Protein AF-0000000068861574 (afdb_homodimer)

Radius of gyration: 29.29 Å; Cα contacts (8 Å, |Δi|>4): 1968; chains: 2; bounding box: 59×88×65 Å

InterPro domains:
  IPR015590 Aldehyde dehydrogenase domain [PF00171] (1-383)
  IPR016160 Aldehyde dehydrogenase, cysteine active site [PS00070] (178-189)
  IPR016161 Aldehyde/histidinol dehydrogenase [SSF53720] (1-385)
  IPR016162 Aldehyde dehydrogenase, N-terminal [G3DSA:3.40.605.10] (2-382)
  IPR016163 Aldehyde dehydrogenase, C-terminal [G3DSA:3.40.309.10] (154-353)
  IPR029510 Aldehyde dehydrogenase, glutamic acid active site [PS00687] (150-157)

Sequence (802 aa):
MGKILSEATEEVEGAADKDEFVRHVRAANECQLIGGSSILVRDAHGVVAVCAPWNFPVDEILLLAIPALAAGNAVVVKPSEVAPLSGQAAVEALQAGLPSGLVGLVQGDGAVGQRLVESPLVDMVAMTGSSATGKRIMSACAGGLKRLVLELGGKDPFIVFEDADLDLAAKDAVAFSLMNCGQVCCAVERVYVAEAVQAAFEERVVALARGYVAGNGLDSGSKIGPMVSASQRKVVSSHVESAIAEGATCLLGGPAEAERLAGALPHGHFYPATVLSGVPQGARITAEETFGPVVAITPFDGEEATAVALANDSEYGLSACVYTGSAAKGARVAARIKTGQVGINNWPLINAAAQCPWAGQKGSGFGYHSGEDGWRQFSSPKSLVYATAEEAEAVFRELVKMGKILSEATEEVEGAADKDEFVRHVRAANECQLIGGSSILVRDAHGVVAVCAPWNFPVDEILLLAIPALAAGNAVVVKPSEVAPLSGQAAVEALQAGLPSGLVGLVQGDGAVGQRLVESPLVDMVAMTGSSATGKRIMSACAGGLKRLVLELGGKDPFIVFEDADLDLAAKDAVAFSLMNCGQVCCAVERVYVAEAVQAAFEERVVALARGYVAGNGLDSGSKIGPMVSASQRKVVSSHVESAIAEGATCLLGGPAEAERLAGALPHGHFYPATVLSGVPQGARITAEETFGPVVAITPFDGEEATAVALANDSEYGLSACVYTGSAAKGARVAARIKTGQVGINNWPLINAAAQCPWAGQKGSGFGYHSGEDGWRQFSSPKSLVYATAEEAEAVFRELVK

Foldseek 3Di:
DWAFPVVLVVLVVVLVPCVVVLVLLLVLQDWDDDPLFKIKHWFFQEEEEEEEEQLSLQNRRCLPQSLLVSSPYAYEYEYAQLRQVNNVVNQVVVCVVDDPPRYHYDYDHPVVVLCVLLDPNHQAYEYEEALVVVVVSVVSNVVVVHHYWYFHAALAEEEAFPAFPLLLSLLQLQCQCCRSQNQDRRGHQEYEYAPVCQVVNVVNNQVNQVQQAEDRSHDPSHNYTFDSDPVLLVLLLVLQVQQVVVPKDKPDFHDVNLVVCCVVPVVGRHGGQTEIHQRDPPRPSNEDRSSGRYRYYHYDNNDLVVSQVSRQPYQKAFEYEYGHPDPVSQVVSQVSHRHQYYYYSDGCVVPPDQQRWRDMDRSRIDQTTHHSRNSSSSIGMDMDGHPGSVVVVVVSVVSSD/DWAFPVVLVVLVVVLVPCVVVLVLLLVLQDWDDDPLFKIKHWFFQEEEEEEEEQLSLQNRRCLPLSLLVSSPYAYEYEYAQLRQVNNVVNQVVVCVVDDPPRYHYDYDHPVVVLCVLLDPNHQAYEYEEALVVVVVSVVSNVVVVHHYWYFHAALAEEEAFPAFPLLLSLLQLQCQCCRSQNQDRRGHQEYEYAPVCQVVNLVNNQVNQVQQAEDRSHDPSHNYTFDSDPVLLVLLLVQQVQQVVVPKDKPDFHDVNLVVCCVVPVVGRHGGQTEIHQRDPPRPSNEDRSSGRYRYYHYDNNDLVVSQVSRQPYQKAFEYEYGHPDPVSQVVSQVSHRHQYYYYSDGCVVPPDQQRWRDMDRSRIDQTTHHSRNSSSSIGMDMDGHPGSVVVVVVSVVSSD

Structure (mmCIF, N/CA/C/O backbone):
data_AF-0000000068861574-model_v1
#
loop_
_entity.id
_entity.type
_entity.pdbx_description
1 polymer 'Aldehyde dehydrogenase domain-containing protein'
#
loop_
_atom_site.group_PDB
_atom_site.id
_atom_site.type_symbol
_atom_site.label_atom_id
_atom_site.label_alt_id
_atom_site.label_comp_id
_atom_site.label_asym_id
_atom_site.label_entity_id
_atom_site.label_seq_id
_atom_site.pdbx_PDB_ins_code
_atom_site.Cartn_x
_atom_site.Cartn_y
_atom_site.Cartn_z
_atom_site.occupancy
_atom_site.B_iso_or_equiv
_atom_site.auth_seq_id
_atom_site.auth_comp_id
_atom_site.auth_asym_id
_atom_site.auth_atom_id
_atom_site.pdbx_PDB_model_num
ATOM 1 N N . MET A 1 1 ? 18.031 -26.062 -4.43 1 78.56 1 MET A N 1
ATOM 2 C CA . MET A 1 1 ? 16.625 -26.406 -4.27 1 78.56 1 MET A CA 1
ATOM 3 C C . MET A 1 1 ? 16.234 -27.562 -5.195 1 78.56 1 MET A C 1
ATOM 5 O O . MET A 1 1 ? 15.133 -28.094 -5.094 1 78.56 1 MET A O 1
ATOM 9 N N . GLY A 1 2 ? 17.156 -28.016 -6.066 1 85.12 2 GLY A N 1
ATOM 10 C CA . GLY A 1 2 ? 16.906 -29.234 -6.828 1 85.12 2 GLY A CA 1
ATOM 11 C C . GLY A 1 2 ? 16.312 -28.969 -8.195 1 85.12 2 GLY A C 1
ATOM 12 O O . GLY A 1 2 ? 15.828 -29.891 -8.852 1 85.12 2 GLY A O 1
ATOM 13 N N . LYS A 1 3 ? 16.375 -27.719 -8.672 1 92.31 3 LYS A N 1
ATOM 14 C CA . LYS A 1 3 ? 15.906 -27.406 -10.023 1 92.31 3 LYS A CA 1
ATOM 15 C C . LYS A 1 3 ? 16.734 -28.141 -11.07 1 92.31 3 LYS A C 1
ATOM 17 O O . LYS A 1 3 ? 17.953 -28.266 -10.93 1 92.31 3 LYS A O 1
ATOM 22 N N . ILE A 1 4 ? 16.078 -28.609 -12.078 1 94.88 4 ILE A N 1
ATOM 23 C CA . ILE A 1 4 ? 16.859 -29.203 -13.164 1 94.88 4 ILE A CA 1
ATOM 24 C C . ILE A 1 4 ? 17.688 -28.141 -13.859 1 94.88 4 ILE A C 1
ATOM 26 O O . ILE A 1 4 ? 17.344 -26.953 -13.82 1 94.88 4 ILE A O 1
ATOM 30 N N . LEU A 1 5 ? 18.688 -28.531 -14.516 1 95.31 5 LEU A N 1
ATOM 31 C CA . LEU A 1 5 ? 19.688 -27.625 -15.055 1 95.31 5 LEU A CA 1
ATOM 32 C C . LEU A 1 5 ? 19.062 -26.641 -16.031 1 95.31 5 LEU A C 1
ATOM 34 O O . LEU A 1 5 ? 19.375 -25.438 -16.016 1 95.31 5 LEU A O 1
ATOM 38 N N . SER A 1 6 ? 18.203 -27.109 -16.875 1 94.75 6 SER A N 1
ATOM 39 C CA . SER A 1 6 ? 17.594 -26.25 -17.891 1 94.75 6 SER A CA 1
ATOM 40 C C . SER A 1 6 ? 16.781 -25.141 -17.234 1 94.75 6 SER A C 1
ATOM 42 O O . SER A 1 6 ? 16.875 -23.969 -17.641 1 94.75 6 SER A O 1
ATOM 44 N N . GLU A 1 7 ? 16.031 -25.438 -16.25 1 95.5 7 GLU A N 1
ATOM 45 C CA . GLU A 1 7 ? 15.203 -24.453 -15.562 1 95.5 7 GLU A CA 1
ATOM 46 C C . GLU A 1 7 ? 16.062 -23.5 -14.727 1 95.5 7 GLU A C 1
ATOM 48 O O . GLU A 1 7 ? 15.766 -22.312 -14.633 1 95.5 7 GLU A O 1
ATOM 53 N N . ALA A 1 8 ? 17.109 -24.031 -14.109 1 95.38 8 ALA A N 1
ATOM 54 C CA . ALA A 1 8 ? 18.047 -23.172 -13.367 1 95.38 8 ALA A CA 1
ATOM 55 C C . ALA A 1 8 ? 18.719 -22.172 -14.289 1 95.38 8 ALA A C 1
ATOM 57 O O . ALA A 1 8 ? 18.844 -20.984 -13.945 1 95.38 8 ALA A O 1
ATOM 58 N N . THR A 1 9 ? 19.156 -22.703 -15.438 1 95.38 9 THR A N 1
ATOM 59 C CA . THR A 1 9 ? 19.797 -21.844 -16.422 1 95.38 9 THR A CA 1
ATOM 60 C C . THR A 1 9 ? 18.828 -20.75 -16.891 1 95.38 9 THR A C 1
ATOM 62 O O . THR A 1 9 ? 19.219 -19.578 -16.984 1 95.38 9 THR A O 1
ATOM 65 N N . GLU A 1 10 ? 17.641 -21.125 -17.125 1 93.69 10 GLU A N 1
ATOM 66 C CA . GLU A 1 10 ? 16.625 -20.172 -17.562 1 93.69 10 GLU A CA 1
ATOM 67 C C . GLU A 1 10 ? 16.406 -19.094 -16.516 1 93.69 10 GLU A C 1
ATOM 69 O O . GLU A 1 10 ? 16.297 -17.906 -16.844 1 93.69 10 GLU A O 1
ATOM 74 N N . GLU A 1 11 ? 16.297 -19.438 -15.281 1 94.25 11 GLU A N 1
ATOM 75 C CA . GLU A 1 11 ? 16.109 -18.453 -14.211 1 94.25 11 GLU A CA 1
ATOM 76 C C . GLU A 1 11 ? 17.25 -17.453 -14.156 1 94.25 11 GLU A C 1
ATOM 78 O O . GLU A 1 11 ? 17.031 -16.25 -14.086 1 94.25 11 GLU A O 1
ATOM 83 N N . VAL A 1 12 ? 18.484 -17.984 -14.203 1 95.31 12 VAL A N 1
ATOM 84 C CA . VAL A 1 12 ? 19.656 -17.125 -14.07 1 95.31 12 VAL A CA 1
ATOM 85 C C . VAL A 1 12 ? 19.766 -16.203 -15.289 1 95.31 12 VAL A C 1
ATOM 87 O O . VAL A 1 12 ? 20.047 -15.016 -15.148 1 95.31 12 VAL A O 1
ATOM 90 N N . GLU A 1 13 ? 19.5 -16.766 -16.453 1 94.25 13 GLU A N 1
ATOM 91 C CA . GLU A 1 13 ? 19.547 -15.953 -17.672 1 94.25 13 GLU A CA 1
ATOM 92 C C . GLU A 1 13 ? 18.469 -14.875 -17.672 1 94.25 13 GLU A C 1
ATOM 94 O O . GLU A 1 13 ? 18.719 -13.727 -18.031 1 94.25 13 GLU A O 1
ATOM 99 N N . GLY A 1 14 ? 17.281 -15.305 -17.25 1 90.88 14 GLY A N 1
ATOM 100 C CA . GLY A 1 14 ? 16.203 -14.344 -17.125 1 90.88 14 GLY A CA 1
ATOM 101 C C . GLY A 1 14 ? 16.5 -13.258 -16.094 1 90.88 14 GLY A C 1
ATOM 102 O O . GLY A 1 14 ? 16.172 -12.094 -16.312 1 90.88 14 GLY A O 1
ATOM 103 N N . ALA A 1 15 ? 17.109 -13.648 -15.07 1 90.94 15 ALA A N 1
ATOM 104 C CA . ALA A 1 15 ? 17.484 -12.719 -14 1 90.94 15 ALA A CA 1
ATOM 105 C C . ALA A 1 15 ? 18.562 -11.75 -14.453 1 90.94 15 ALA A C 1
ATOM 107 O O . ALA A 1 15 ? 18.609 -10.602 -14.016 1 90.94 15 ALA A O 1
ATOM 108 N N . ALA A 1 16 ? 19.406 -12.195 -15.32 1 91.88 16 ALA A N 1
ATOM 109 C CA . ALA A 1 16 ? 20.516 -11.391 -15.812 1 91.88 16 ALA A CA 1
ATOM 110 C C . ALA A 1 16 ? 20.031 -10.367 -16.844 1 91.88 16 ALA A C 1
ATOM 112 O O . ALA A 1 16 ? 20.594 -9.273 -16.953 1 91.88 16 ALA A O 1
ATOM 113 N N . ASP A 1 17 ? 19.031 -10.703 -17.547 1 90.75 17 ASP A N 1
ATOM 114 C CA . ASP A 1 17 ? 18.484 -9.82 -18.562 1 90.75 17 ASP A CA 1
ATOM 115 C C . ASP A 1 17 ? 17.297 -9.023 -18.031 1 90.75 17 ASP A C 1
ATOM 117 O O . ASP A 1 17 ? 16.156 -9.297 -18.375 1 90.75 17 ASP A O 1
ATOM 121 N N . LYS A 1 18 ? 17.609 -8.055 -17.234 1 90.94 18 LYS A N 1
ATOM 122 C CA . LYS A 1 18 ? 16.547 -7.281 -16.609 1 90.94 18 LYS A CA 1
ATOM 123 C C . LYS A 1 18 ? 16.5 -5.859 -17.156 1 90.94 18 LYS A C 1
ATOM 125 O O . LYS A 1 18 ? 15.984 -4.949 -16.5 1 90.94 18 LYS A O 1
ATOM 130 N N . ASP A 1 19 ? 16.922 -5.641 -18.375 1 93.44 19 ASP A N 1
ATOM 131 C CA . ASP A 1 19 ? 17.016 -4.301 -18.938 1 93.44 19 ASP A CA 1
ATOM 132 C C . ASP A 1 19 ? 15.648 -3.65 -19.062 1 93.44 19 ASP A C 1
ATOM 134 O O . ASP A 1 19 ? 15.445 -2.518 -18.625 1 93.44 19 ASP A O 1
ATOM 138 N N . GLU A 1 20 ? 14.797 -4.379 -19.656 1 93.25 20 GLU A N 1
ATOM 139 C CA . GLU A 1 20 ? 13.445 -3.842 -19.812 1 93.25 20 GLU A CA 1
ATOM 140 C C . GLU A 1 20 ? 12.805 -3.539 -18.469 1 93.25 20 GLU A C 1
ATOM 142 O O . GLU A 1 20 ? 12.203 -2.479 -18.281 1 93.25 20 GLU A O 1
ATOM 147 N N . PHE A 1 21 ? 13.047 -4.516 -17.656 1 93.88 21 PHE A N 1
ATOM 148 C CA . PHE A 1 21 ? 12.5 -4.367 -16.312 1 93.88 21 PHE A CA 1
ATOM 149 C C . PHE A 1 21 ? 13.039 -3.105 -15.648 1 93.88 21 PHE A C 1
ATOM 151 O O . PHE A 1 21 ? 12.266 -2.287 -15.141 1 93.88 21 PHE A O 1
ATOM 158 N N . VAL A 1 22 ? 14.273 -2.844 -15.695 1 95.38 22 VAL A N 1
ATOM 159 C CA . VAL A 1 22 ? 14.938 -1.702 -15.078 1 95.38 22 VAL A CA 1
ATOM 160 C C . VAL A 1 22 ? 14.461 -0.408 -15.727 1 95.38 22 VAL A C 1
ATOM 162 O O . VAL A 1 22 ? 14.25 0.598 -15.047 1 95.38 22 VAL A O 1
ATOM 165 N N . ARG A 1 23 ? 14.234 -0.431 -16.984 1 95.94 23 ARG A N 1
ATOM 166 C CA . ARG A 1 23 ? 13.734 0.747 -17.688 1 95.94 23 ARG A CA 1
ATOM 167 C C . ARG A 1 23 ? 12.352 1.134 -17.188 1 95.94 23 ARG A C 1
ATOM 169 O O . ARG A 1 23 ? 12.07 2.314 -16.969 1 95.94 23 ARG A O 1
ATOM 176 N N . HIS A 1 24 ? 11.539 0.133 -17 1 95.81 24 HIS A N 1
ATOM 177 C CA . HIS A 1 24 ? 10.195 0.397 -16.5 1 95.81 24 HIS A CA 1
ATOM 178 C C . HIS A 1 24 ? 10.234 0.905 -15.062 1 95.81 24 HIS A C 1
ATOM 180 O O . HIS A 1 24 ? 9.477 1.813 -14.695 1 95.81 24 HIS A O 1
ATOM 186 N N . VAL A 1 25 ? 11.102 0.319 -14.281 1 96.38 25 VAL A N 1
ATOM 187 C CA . VAL A 1 25 ? 11.242 0.74 -12.891 1 96.38 25 VAL A CA 1
ATOM 188 C C . VAL A 1 25 ? 11.68 2.201 -12.836 1 96.38 25 VAL A C 1
ATOM 190 O O . VAL A 1 25 ? 11.133 2.99 -12.062 1 96.38 25 VAL A O 1
ATOM 193 N N . ARG A 1 26 ? 12.609 2.574 -13.641 1 94.94 26 ARG A N 1
ATOM 194 C CA . ARG A 1 26 ? 13.086 3.953 -13.688 1 94.94 26 ARG A CA 1
ATOM 195 C C . ARG A 1 26 ? 11.969 4.906 -14.102 1 94.94 26 ARG A C 1
ATOM 197 O O . ARG A 1 26 ? 11.773 5.945 -13.477 1 94.94 26 ARG A O 1
ATOM 204 N N . ALA A 1 27 ? 11.258 4.52 -15.094 1 94.19 27 ALA A N 1
ATOM 205 C CA . ALA A 1 27 ? 10.172 5.355 -15.602 1 94.19 27 ALA A CA 1
ATOM 206 C C . ALA A 1 27 ? 9.102 5.578 -14.539 1 94.19 27 ALA A C 1
ATOM 208 O O . ALA A 1 27 ? 8.547 6.676 -14.43 1 94.19 27 ALA A O 1
ATOM 209 N N . ALA A 1 28 ? 8.852 4.59 -13.789 1 93 28 ALA A N 1
ATOM 210 C CA . ALA A 1 28 ? 7.805 4.637 -12.773 1 93 28 ALA A CA 1
ATOM 211 C C . ALA A 1 28 ? 8.172 5.613 -11.656 1 93 28 ALA A C 1
ATOM 213 O O . ALA A 1 28 ? 7.301 6.055 -10.898 1 93 28 ALA A O 1
ATOM 214 N N . ASN A 1 29 ? 9.414 6.008 -11.516 1 93.5 29 ASN A N 1
ATOM 215 C CA . ASN A 1 29 ? 9.859 6.789 -10.367 1 93.5 29 ASN A CA 1
ATOM 216 C C . ASN A 1 29 ? 10.258 8.203 -10.766 1 93.5 29 ASN A C 1
ATOM 218 O O . ASN A 1 29 ? 10.781 8.961 -9.953 1 93.5 29 ASN A O 1
ATOM 222 N N . GLU A 1 30 ? 10 8.539 -11.992 1 93.94 30 GLU A N 1
ATOM 223 C CA . GLU A 1 30 ? 10.328 9.883 -12.461 1 93.94 30 GLU A CA 1
ATOM 224 C C . GLU A 1 30 ? 9.438 10.938 -11.805 1 93.94 30 GLU A C 1
ATOM 226 O O . GLU A 1 30 ? 8.273 10.672 -11.508 1 93.94 30 GLU A O 1
ATOM 231 N N . CYS A 1 31 ? 10.023 12.094 -11.5 1 93.69 31 CYS A N 1
ATOM 232 C CA . CYS A 1 31 ? 9.219 13.188 -10.969 1 93.69 31 CYS A CA 1
ATOM 233 C C . CYS A 1 31 ? 8.219 13.688 -12.008 1 93.69 31 CYS A C 1
ATOM 235 O O . CYS A 1 31 ? 8.414 13.484 -13.203 1 93.69 31 CYS A O 1
ATOM 237 N N . GLN A 1 32 ? 7.191 14.297 -11.516 1 94.25 32 GLN A N 1
ATOM 238 C CA . GLN A 1 32 ? 6.121 14.766 -12.391 1 94.25 32 GLN A CA 1
ATOM 239 C C . GLN A 1 32 ? 5.664 16.172 -11.992 1 94.25 32 GLN A C 1
ATOM 241 O O . GLN A 1 32 ? 5.652 16.516 -10.812 1 94.25 32 GLN A O 1
ATOM 246 N N . LEU A 1 33 ? 5.359 17 -12.977 1 94.94 33 LEU A N 1
ATOM 247 C CA . LEU A 1 33 ? 4.664 18.25 -12.734 1 94.94 33 LEU A CA 1
ATOM 248 C C . LEU A 1 33 ? 3.154 18.047 -12.711 1 94.94 33 LEU A C 1
ATOM 250 O O . LEU A 1 33 ? 2.574 17.547 -13.672 1 94.94 33 LEU A O 1
ATOM 254 N N . ILE A 1 34 ? 2.594 18.406 -11.641 1 92.44 34 ILE A N 1
ATOM 255 C CA . ILE A 1 34 ? 1.172 18.172 -11.43 1 92.44 34 ILE A CA 1
ATOM 256 C C . ILE A 1 34 ? 0.448 19.5 -11.234 1 92.44 34 ILE A C 1
ATOM 258 O O . ILE A 1 34 ? 0.887 20.344 -10.445 1 92.44 34 ILE A O 1
ATOM 262 N N . GLY A 1 35 ? -0.672 19.688 -11.898 1 88.62 35 GLY A N 1
ATOM 263 C CA . GLY A 1 35 ? -1.523 20.844 -11.711 1 88.62 35 GLY A CA 1
ATOM 264 C C . GLY A 1 35 ? -0.812 22.156 -11.992 1 88.62 35 GLY A C 1
ATOM 265 O O . GLY A 1 35 ? -1.303 23.219 -11.617 1 88.62 35 GLY A O 1
ATOM 266 N N . GLY A 1 36 ? 0.31 22.203 -12.344 1 88.81 36 GLY A N 1
ATOM 267 C CA . GLY A 1 36 ? 1.019 23.391 -12.773 1 88.81 36 GLY A CA 1
ATOM 268 C C . GLY A 1 36 ? 1.838 24.031 -11.664 1 88.81 36 GLY A C 1
ATOM 269 O O . GLY A 1 36 ? 2.734 24.828 -11.93 1 88.81 36 GLY A O 1
ATOM 270 N N . SER A 1 37 ? 1.53 23.656 -10.398 1 92.06 37 SER A N 1
ATOM 271 C CA . SER A 1 37 ? 2.246 24.359 -9.336 1 92.06 37 SER A CA 1
ATOM 272 C C . SER A 1 37 ? 2.83 23.391 -8.328 1 92.06 37 SER A C 1
ATOM 274 O O . SER A 1 37 ? 3.314 23.797 -7.27 1 92.06 37 SER A O 1
ATOM 276 N N . SER A 1 38 ? 2.717 22.094 -8.664 1 94.69 38 SER A N 1
ATOM 277 C CA . SER A 1 38 ? 3.232 21.078 -7.754 1 94.69 38 SER A CA 1
ATOM 278 C C . SER A 1 38 ? 4.156 20.094 -8.477 1 94.69 38 SER A C 1
ATOM 280 O O . SER A 1 38 ? 3.908 19.75 -9.633 1 94.69 38 SER A O 1
ATOM 282 N N . ILE A 1 39 ? 5.211 19.812 -7.848 1 95.19 39 ILE A N 1
ATOM 283 C CA . ILE A 1 39 ? 6.113 18.781 -8.359 1 95.19 39 ILE A CA 1
ATOM 284 C C . ILE A 1 39 ? 6.043 17.547 -7.461 1 95.19 39 ILE A C 1
ATOM 286 O O . ILE A 1 39 ? 6.27 17.641 -6.25 1 95.19 39 ILE A O 1
ATOM 290 N N . LEU A 1 40 ? 5.676 16.484 -8.078 1 95.69 40 LEU A N 1
ATOM 291 C CA . LEU A 1 40 ? 5.645 15.211 -7.367 1 95.69 40 LEU A CA 1
ATOM 292 C C . LEU A 1 40 ? 6.996 14.516 -7.449 1 95.69 40 LEU A C 1
ATOM 294 O O . LEU A 1 40 ? 7.48 14.219 -8.547 1 95.69 40 LEU A O 1
ATOM 298 N N . VAL A 1 41 ? 7.609 14.375 -6.391 1 95.25 41 VAL A N 1
ATOM 299 C CA . VAL A 1 41 ? 8.844 13.602 -6.277 1 95.25 41 VAL A CA 1
ATOM 300 C C . VAL A 1 41 ? 8.609 12.391 -5.371 1 95.25 41 VAL A C 1
ATOM 302 O O . VAL A 1 41 ? 7.488 12.164 -4.902 1 95.25 41 VAL A O 1
ATOM 305 N N . ARG A 1 42 ? 9.672 11.578 -5.199 1 95.12 42 ARG A N 1
ATOM 306 C CA . ARG A 1 42 ? 9.523 10.398 -4.355 1 95.12 42 ARG A CA 1
ATOM 307 C C . ARG A 1 42 ? 10.695 10.266 -3.389 1 95.12 42 ARG A C 1
ATOM 309 O O . ARG A 1 42 ? 11.844 10.477 -3.768 1 95.12 42 ARG A O 1
ATOM 316 N N . ASP A 1 43 ? 10.367 9.977 -2.166 1 96.25 43 ASP A N 1
ATOM 317 C CA . ASP A 1 43 ? 11.375 9.75 -1.127 1 96.25 43 ASP A CA 1
ATOM 318 C C . ASP A 1 43 ? 11.539 8.266 -0.834 1 96.25 43 ASP A C 1
ATOM 320 O O . ASP A 1 43 ? 10.555 7.559 -0.598 1 96.25 43 ASP A O 1
ATOM 324 N N . ALA A 1 44 ? 12.82 7.824 -0.815 1 96.81 44 ALA A N 1
ATOM 325 C CA . ALA A 1 44 ? 13.094 6.453 -0.39 1 96.81 44 ALA A CA 1
ATOM 326 C C . ALA A 1 44 ? 12.672 6.234 1.061 1 96.81 44 ALA A C 1
ATOM 328 O O . ALA A 1 44 ? 12.625 7.184 1.848 1 96.81 44 ALA A O 1
ATOM 329 N N . HIS A 1 45 ? 12.359 5.027 1.386 1 96.81 45 HIS A N 1
ATOM 330 C CA . HIS A 1 45 ? 11.969 4.707 2.754 1 96.81 45 HIS A CA 1
ATOM 331 C C . HIS A 1 45 ? 13.18 4.629 3.67 1 96.81 45 HIS A C 1
ATOM 333 O O . HIS A 1 45 ? 13.102 4.988 4.848 1 96.81 45 HIS A O 1
ATOM 339 N N . GLY A 1 46 ? 14.289 4.203 3.219 1 96.88 46 GLY A N 1
ATOM 340 C CA . GLY A 1 46 ? 15.5 4 3.994 1 96.88 46 GLY A CA 1
ATOM 341 C C . GLY A 1 46 ? 16.141 2.639 3.768 1 96.88 46 GLY A C 1
ATOM 342 O O . GLY A 1 46 ? 16.797 2.42 2.756 1 96.88 46 GLY A O 1
ATOM 343 N N . VAL A 1 47 ? 15.891 1.688 4.699 1 98.38 47 VAL A N 1
ATOM 344 C CA . VAL A 1 47 ? 16.406 0.331 4.59 1 98.38 47 VAL A CA 1
ATOM 345 C C . VAL A 1 47 ? 15.258 -0.646 4.348 1 98.38 47 VAL A C 1
ATOM 347 O O . VAL A 1 47 ? 14.289 -0.676 5.109 1 98.38 47 VAL A O 1
ATOM 350 N N . VAL A 1 48 ? 15.375 -1.404 3.271 1 98.75 48 VAL A N 1
ATOM 351 C CA . VAL A 1 48 ? 14.383 -2.41 2.926 1 98.75 48 VAL A CA 1
ATOM 352 C C . VAL A 1 48 ? 14.93 -3.807 3.207 1 98.75 48 VAL A C 1
ATOM 354 O O . VAL A 1 48 ? 15.992 -4.176 2.699 1 98.75 48 VAL A O 1
ATOM 357 N N . ALA A 1 49 ? 14.25 -4.551 4.047 1 98.81 49 ALA A N 1
ATOM 358 C CA . ALA A 1 49 ? 14.562 -5.969 4.223 1 98.81 49 ALA A CA 1
ATOM 359 C C . ALA A 1 49 ? 13.875 -6.816 3.158 1 98.81 49 ALA A C 1
ATOM 361 O O . ALA A 1 49 ? 12.648 -6.766 3.012 1 98.81 49 ALA A O 1
ATOM 362 N N . VAL A 1 50 ? 14.648 -7.559 2.441 1 98.69 50 VAL A N 1
ATOM 363 C CA . VAL A 1 50 ? 14.133 -8.461 1.415 1 98.69 50 VAL A CA 1
ATOM 364 C C . VAL A 1 50 ? 14.273 -9.906 1.882 1 98.69 50 VAL A C 1
ATOM 366 O O . VAL A 1 50 ? 15.391 -10.406 2.047 1 98.69 50 VAL A O 1
ATOM 369 N N . CYS A 1 51 ? 13.188 -10.562 2.141 1 98.31 51 CYS A N 1
ATOM 370 C CA . CYS A 1 51 ? 13.156 -11.984 2.479 1 98.31 51 CYS A CA 1
ATOM 371 C C . CYS A 1 51 ? 12.695 -12.82 1.29 1 98.31 51 CYS A C 1
ATOM 373 O O . CYS A 1 51 ? 11.539 -12.734 0.875 1 98.31 51 CYS A O 1
ATOM 375 N N . ALA A 1 52 ? 13.555 -13.617 0.82 1 97.31 52 ALA A N 1
ATOM 376 C CA . ALA A 1 52 ? 13.312 -14.289 -0.454 1 97.31 52 ALA A CA 1
ATOM 377 C C . ALA A 1 52 ? 13.031 -15.773 -0.249 1 97.31 52 ALA A C 1
ATOM 379 O O . ALA A 1 52 ? 13.609 -16.406 0.646 1 97.31 52 ALA A O 1
ATOM 380 N N . PRO A 1 53 ? 12.242 -16.344 -1.105 1 96.75 53 PRO A N 1
ATOM 381 C CA . PRO A 1 53 ? 11.914 -17.766 -1.03 1 96.75 53 PRO A CA 1
ATOM 382 C C . PRO A 1 53 ? 12.984 -18.656 -1.669 1 96.75 53 PRO A C 1
ATOM 384 O O . PRO A 1 53 ? 13.961 -18.141 -2.227 1 96.75 53 PRO A O 1
ATOM 387 N N . TRP A 1 54 ? 12.789 -19.953 -1.575 1 96.75 54 TRP A N 1
ATOM 388 C CA . TRP A 1 54 ? 13.805 -20.891 -2.039 1 96.75 54 TRP A CA 1
ATOM 389 C C . TRP A 1 54 ? 13.523 -21.344 -3.467 1 96.75 54 TRP A C 1
ATOM 391 O O . TRP A 1 54 ? 14.398 -21.875 -4.145 1 96.75 54 TRP A O 1
ATOM 401 N N . ASN A 1 55 ? 12.352 -21.156 -3.955 1 96.56 55 ASN A N 1
ATOM 402 C CA . ASN A 1 55 ? 11.992 -21.828 -5.195 1 96.56 55 ASN A CA 1
ATOM 403 C C . ASN A 1 55 ? 12.477 -21.062 -6.418 1 96.56 55 ASN A C 1
ATOM 405 O O . ASN A 1 55 ? 12.656 -21.641 -7.492 1 96.56 55 ASN A O 1
ATOM 409 N N . PHE A 1 56 ? 12.609 -19.828 -6.359 1 96.69 56 PHE A N 1
ATOM 410 C CA . PHE A 1 56 ? 13.32 -18.984 -7.312 1 96.69 56 PHE A CA 1
ATOM 411 C C . PHE A 1 56 ? 14.297 -18.062 -6.59 1 96.69 56 PHE A C 1
ATOM 413 O O . PHE A 1 56 ? 14.094 -16.844 -6.535 1 96.69 56 PHE A O 1
ATOM 420 N N . PRO A 1 57 ? 15.359 -18.641 -6.145 1 96.38 57 PRO A N 1
ATOM 421 C CA . PRO A 1 57 ? 16.203 -17.969 -5.156 1 96.38 57 PRO A CA 1
ATOM 422 C C . PRO A 1 57 ? 16.969 -16.781 -5.742 1 96.38 57 PRO A C 1
ATOM 424 O O . PRO A 1 57 ? 17.516 -15.969 -4.996 1 96.38 57 PRO A O 1
ATOM 427 N N . VAL A 1 58 ? 17.078 -16.672 -7.082 1 96.81 58 VAL A N 1
ATOM 428 C CA . VAL A 1 58 ? 17.781 -15.555 -7.707 1 96.81 58 VAL A CA 1
ATOM 429 C C . VAL A 1 58 ? 16.766 -14.5 -8.172 1 96.81 58 VAL A C 1
ATOM 431 O O . VAL A 1 58 ? 16.812 -13.352 -7.73 1 96.81 58 VAL A O 1
ATOM 434 N N . ASP A 1 59 ? 15.812 -14.938 -8.875 1 95.31 59 ASP A N 1
ATOM 435 C CA . ASP A 1 59 ? 14.867 -14.031 -9.508 1 95.31 59 ASP A CA 1
ATOM 436 C C . ASP A 1 59 ? 14.039 -13.281 -8.469 1 95.31 59 ASP A C 1
ATOM 438 O O . ASP A 1 59 ? 13.82 -12.078 -8.594 1 95.31 59 ASP A O 1
ATOM 442 N N . GLU A 1 60 ? 13.594 -13.984 -7.48 1 95.94 60 GLU A N 1
ATOM 443 C CA . GLU A 1 60 ? 12.711 -13.391 -6.48 1 95.94 60 GLU A CA 1
ATOM 444 C C . GLU A 1 60 ? 13.438 -12.32 -5.668 1 95.94 60 GLU A C 1
ATOM 446 O O . GLU A 1 60 ? 12.82 -11.359 -5.207 1 95.94 60 GLU A O 1
ATOM 451 N N . ILE A 1 61 ? 14.742 -12.5 -5.48 1 97.62 61 ILE A N 1
ATOM 452 C CA . ILE A 1 61 ? 15.531 -11.469 -4.812 1 97.62 61 ILE A CA 1
ATOM 453 C C . ILE A 1 61 ? 15.562 -10.203 -5.668 1 97.62 61 ILE A C 1
ATOM 455 O O . ILE A 1 61 ? 15.297 -9.109 -5.176 1 97.62 61 ILE A O 1
ATOM 459 N N . LEU A 1 62 ? 15.812 -10.336 -6.945 1 96.81 62 LEU A N 1
ATOM 460 C CA . LEU A 1 6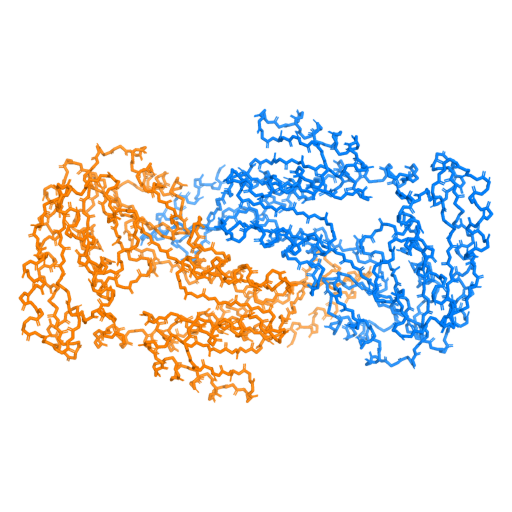2 ? 16 -9.203 -7.84 1 96.81 62 LEU A CA 1
ATOM 461 C C . LEU A 1 62 ? 14.68 -8.461 -8.062 1 96.81 62 LEU A C 1
ATOM 463 O O . LEU A 1 62 ? 14.672 -7.238 -8.195 1 96.81 62 LEU A O 1
ATOM 467 N N . LEU A 1 63 ? 13.602 -9.195 -8.086 1 95.44 63 LEU A N 1
ATOM 468 C CA . LEU A 1 63 ? 12.289 -8.609 -8.305 1 95.44 63 LEU A CA 1
ATOM 469 C C . LEU A 1 63 ? 11.938 -7.617 -7.199 1 95.44 63 LEU A C 1
ATOM 471 O O . LEU A 1 63 ? 11.203 -6.656 -7.43 1 95.44 63 LEU A O 1
ATOM 475 N N . LEU A 1 64 ? 12.469 -7.828 -6.043 1 97.38 64 LEU A N 1
ATOM 476 C CA . LEU A 1 64 ? 12.195 -6.953 -4.91 1 97.38 64 LEU A CA 1
ATOM 477 C C . LEU A 1 64 ? 13.336 -5.965 -4.699 1 97.38 64 LEU A C 1
ATOM 479 O O . LEU A 1 64 ? 13.094 -4.781 -4.438 1 97.38 64 LEU A O 1
ATOM 483 N N . ALA A 1 65 ? 14.562 -6.387 -4.895 1 98.06 65 ALA A N 1
ATOM 484 C CA . ALA A 1 65 ? 15.727 -5.574 -4.566 1 98.06 65 ALA A CA 1
ATOM 485 C C . ALA A 1 65 ? 15.922 -4.457 -5.594 1 98.06 65 ALA A C 1
ATOM 487 O O . ALA A 1 65 ? 16.297 -3.34 -5.238 1 98.06 65 ALA A O 1
ATOM 488 N N . ILE A 1 66 ? 15.695 -4.711 -6.863 1 97.38 66 ILE A N 1
ATOM 489 C CA . ILE A 1 66 ? 15.977 -3.744 -7.918 1 97.38 66 ILE A CA 1
ATOM 490 C C . ILE A 1 66 ? 15.07 -2.527 -7.758 1 97.38 66 ILE A C 1
ATOM 492 O O . ILE A 1 66 ? 15.547 -1.391 -7.711 1 97.38 66 ILE A O 1
ATOM 496 N N . PRO A 1 67 ? 13.742 -2.732 -7.625 1 97.69 67 PRO A N 1
ATOM 497 C CA . PRO A 1 67 ? 12.922 -1.538 -7.426 1 97.69 67 PRO A CA 1
ATOM 498 C C . PRO A 1 67 ? 13.242 -0.811 -6.121 1 97.69 67 PRO A C 1
ATOM 500 O O . PRO A 1 67 ? 13.172 0.419 -6.062 1 97.69 67 PRO A O 1
ATOM 503 N N . ALA A 1 68 ? 13.555 -1.537 -5.062 1 98.31 68 ALA A N 1
ATOM 504 C CA . ALA A 1 68 ? 13.938 -0.913 -3.801 1 98.31 68 ALA A CA 1
ATOM 505 C C . ALA A 1 68 ? 15.172 -0.035 -3.975 1 98.31 68 ALA A C 1
ATOM 507 O O . ALA A 1 68 ? 15.195 1.114 -3.529 1 98.31 68 ALA A O 1
ATOM 508 N N . LEU A 1 69 ? 16.172 -0.548 -4.645 1 97.94 69 LEU A N 1
ATOM 509 C CA . LEU A 1 69 ? 17.406 0.172 -4.887 1 97.94 69 LEU A CA 1
ATOM 510 C C . LEU A 1 69 ? 17.188 1.355 -5.82 1 97.94 69 LEU A C 1
ATOM 512 O O . LEU A 1 69 ? 17.703 2.449 -5.582 1 97.94 69 LEU A O 1
ATOM 516 N N . ALA A 1 70 ? 16.391 1.105 -6.855 1 96.62 70 ALA A N 1
ATOM 517 C CA . ALA A 1 70 ? 16.109 2.16 -7.824 1 96.62 70 ALA A CA 1
ATOM 518 C C . ALA A 1 70 ? 15.398 3.334 -7.156 1 96.62 70 ALA A C 1
ATOM 520 O O . ALA A 1 70 ? 15.539 4.48 -7.59 1 96.62 70 ALA A O 1
ATOM 521 N N . ALA A 1 71 ? 14.672 3.08 -6.121 1 96.69 71 ALA A N 1
ATOM 522 C CA . ALA A 1 71 ? 13.945 4.117 -5.391 1 96.69 71 ALA A CA 1
ATOM 523 C C . ALA A 1 71 ? 14.875 4.883 -4.457 1 96.69 71 ALA A C 1
ATOM 525 O O . ALA A 1 71 ? 14.469 5.875 -3.846 1 96.69 71 ALA A O 1
ATOM 526 N N . GLY A 1 72 ? 16.109 4.406 -4.289 1 96.5 72 GLY A N 1
ATOM 527 C CA . GLY A 1 72 ? 17.094 5.102 -3.477 1 96.5 72 GLY A CA 1
ATOM 528 C C . GLY A 1 72 ? 17.297 4.469 -2.113 1 96.5 72 GLY A C 1
ATOM 529 O O . GLY A 1 72 ? 17.938 5.051 -1.242 1 96.5 72 GLY A O 1
ATOM 530 N N . ASN A 1 73 ? 16.719 3.291 -1.891 1 98.25 73 ASN A N 1
ATOM 531 C CA . ASN A 1 73 ? 16.859 2.596 -0.616 1 98.25 73 ASN A CA 1
ATOM 532 C C . ASN A 1 73 ? 18.141 1.768 -0.576 1 98.25 73 ASN A C 1
ATOM 534 O O . ASN A 1 73 ? 18.703 1.438 -1.621 1 98.25 73 ASN A O 1
ATOM 538 N N . ALA A 1 74 ? 18.578 1.446 0.622 1 98.56 74 ALA A N 1
ATOM 539 C CA . ALA A 1 74 ? 19.484 0.312 0.833 1 98.56 74 ALA A CA 1
ATOM 540 C C . ALA A 1 74 ? 18.688 -0.97 1.084 1 98.56 74 ALA A C 1
ATOM 542 O O . ALA A 1 74 ? 17.531 -0.923 1.51 1 98.56 74 ALA A O 1
ATOM 543 N N . VAL A 1 75 ? 19.328 -2.059 0.772 1 98.75 75 VAL A N 1
ATOM 544 C CA . VAL A 1 75 ? 18.609 -3.322 0.905 1 98.75 75 VAL A CA 1
ATOM 545 C C . VAL A 1 75 ? 19.438 -4.297 1.741 1 98.75 75 VAL A C 1
ATOM 547 O O . VAL A 1 75 ? 20.656 -4.359 1.606 1 98.75 75 VAL A O 1
ATOM 550 N N . VAL A 1 76 ? 18.797 -5.035 2.621 1 98.81 76 VAL A N 1
ATOM 551 C CA . VAL A 1 76 ? 19.344 -6.203 3.299 1 98.81 76 VAL A CA 1
ATOM 552 C C . VAL A 1 76 ? 18.578 -7.453 2.887 1 98.81 76 VAL A C 1
ATOM 554 O O . VAL A 1 76 ? 17.359 -7.543 3.113 1 98.81 76 VAL A O 1
ATOM 557 N N . VAL A 1 77 ? 19.297 -8.375 2.314 1 98.75 77 VAL A N 1
ATOM 558 C CA . VAL A 1 77 ? 18.641 -9.555 1.76 1 98.75 77 VAL A CA 1
ATOM 559 C C . VAL A 1 77 ? 18.875 -10.75 2.686 1 98.75 77 VAL A C 1
ATOM 561 O O . VAL A 1 77 ? 20 -11.016 3.107 1 98.75 77 VAL A O 1
ATOM 564 N N . LYS A 1 78 ? 17.859 -11.367 3.057 1 98.69 78 LYS A N 1
ATOM 565 C CA . LYS A 1 78 ? 17.906 -12.672 3.713 1 98.69 78 LYS A CA 1
ATOM 566 C C . LYS A 1 78 ? 17.344 -13.766 2.809 1 98.69 78 LYS A C 1
ATOM 568 O O . LYS A 1 78 ? 16.141 -14.008 2.795 1 98.69 78 LYS A O 1
ATOM 573 N N . PRO A 1 79 ? 18.172 -14.516 2.16 1 97.94 79 PRO A N 1
ATOM 574 C CA . PRO A 1 79 ? 17.688 -15.656 1.367 1 97.94 79 PRO A CA 1
ATOM 575 C C . PRO A 1 79 ? 17.141 -16.781 2.23 1 97.94 79 PRO A C 1
ATOM 577 O O . PRO A 1 79 ? 17.344 -16.797 3.447 1 97.94 79 PRO A O 1
ATOM 580 N N . SER A 1 80 ? 16.375 -17.594 1.591 1 96.88 80 SER A N 1
ATOM 581 C CA . SER A 1 80 ? 15.914 -18.781 2.307 1 96.88 80 SER A CA 1
ATOM 582 C C . SER A 1 80 ? 17.094 -19.641 2.785 1 96.88 80 SER A C 1
ATOM 584 O O . SER A 1 80 ? 18.062 -19.812 2.061 1 96.88 80 SER A O 1
ATOM 586 N N . GLU A 1 81 ? 16.953 -20.188 3.965 1 95.94 81 GLU A N 1
ATOM 587 C CA . GLU A 1 81 ? 18.016 -21 4.57 1 95.94 81 GLU A CA 1
ATOM 588 C C . GLU A 1 81 ? 18.172 -22.328 3.852 1 95.94 81 GLU A C 1
ATOM 590 O O . GLU A 1 81 ? 19.188 -23.016 4.023 1 95.94 81 GLU A O 1
ATOM 595 N N . VAL A 1 82 ? 17.219 -22.688 3.002 1 94.06 82 VAL A N 1
ATOM 596 C CA . VAL A 1 82 ? 17.312 -23.984 2.334 1 94.06 82 VAL A CA 1
ATOM 597 C C . VAL A 1 82 ? 17.875 -23.797 0.928 1 94.06 82 VAL A C 1
ATOM 599 O O . VAL A 1 82 ? 18.125 -24.781 0.22 1 94.06 82 VAL A O 1
ATOM 602 N N . ALA A 1 83 ? 18.078 -22.594 0.488 1 94.25 83 ALA A N 1
ATOM 603 C CA . ALA A 1 83 ? 18.812 -22.266 -0.732 1 94.25 83 ALA A CA 1
ATOM 604 C C . ALA A 1 83 ? 19.734 -21.078 -0.516 1 94.25 83 ALA A C 1
ATOM 606 O O . ALA A 1 83 ? 19.672 -20.094 -1.252 1 94.25 83 ALA A O 1
ATOM 607 N N . PRO A 1 84 ? 20.625 -21.172 0.349 1 95.81 84 PRO A N 1
ATOM 608 C CA . PRO A 1 84 ? 21.406 -20 0.788 1 95.81 84 PRO A CA 1
ATOM 609 C C . PRO A 1 84 ? 22.453 -19.578 -0.234 1 95.81 84 PRO A C 1
ATOM 611 O O . PRO A 1 84 ? 22.703 -18.391 -0.398 1 95.81 84 PRO A O 1
ATOM 614 N N . LEU A 1 85 ? 23.016 -20.531 -0.997 1 96.31 85 LEU A N 1
ATOM 615 C CA . LEU A 1 85 ? 24.188 -20.219 -1.826 1 96.31 85 LEU A CA 1
ATOM 616 C C . LEU A 1 85 ? 23.75 -19.516 -3.107 1 96.31 85 LEU A C 1
ATOM 618 O O . LEU A 1 85 ? 24.453 -18.594 -3.572 1 96.31 85 LEU A O 1
ATOM 622 N N . SER A 1 86 ? 22.672 -19.938 -3.701 1 95.75 86 SER A N 1
ATOM 623 C CA . SER A 1 86 ? 22.172 -19.25 -4.879 1 95.75 86 SER A CA 1
ATOM 624 C C . SER A 1 86 ? 21.797 -17.797 -4.547 1 95.75 86 SER A C 1
ATOM 626 O O . SER A 1 86 ? 22.094 -16.891 -5.312 1 95.75 86 SER A O 1
ATOM 628 N N . GLY A 1 87 ? 21.109 -17.625 -3.414 1 96.5 87 GLY A N 1
ATOM 629 C CA . GLY A 1 87 ? 20.797 -16.281 -2.971 1 96.5 87 GLY A CA 1
ATOM 630 C C . GLY A 1 87 ? 22.016 -15.43 -2.723 1 96.5 87 GLY A C 1
ATOM 631 O O . GLY A 1 87 ? 22.047 -14.258 -3.107 1 96.5 87 GLY A O 1
ATOM 632 N N . GLN A 1 88 ? 22.984 -16.016 -2.105 1 97.94 88 GLN A N 1
ATOM 633 C CA . GLN A 1 88 ? 24.234 -15.305 -1.863 1 97.94 88 GLN A CA 1
ATOM 634 C C . GLN A 1 88 ? 24.875 -14.844 -3.172 1 97.94 88 GLN A C 1
ATOM 636 O O . GLN A 1 88 ? 25.375 -13.719 -3.264 1 97.94 88 GLN A O 1
ATOM 641 N N . ALA A 1 89 ? 24.891 -15.727 -4.152 1 97.5 89 ALA A N 1
ATOM 642 C CA . ALA A 1 89 ? 25.469 -15.375 -5.449 1 97.5 89 ALA A CA 1
ATOM 643 C C . ALA A 1 89 ? 24.75 -14.188 -6.066 1 97.5 89 ALA A C 1
ATOM 645 O O . ALA A 1 89 ? 25.375 -13.305 -6.652 1 97.5 89 ALA A O 1
ATOM 646 N N . ALA A 1 90 ? 23.453 -14.18 -5.965 1 97.19 90 ALA A N 1
ATOM 647 C CA . ALA A 1 90 ? 22.656 -13.07 -6.48 1 97.19 90 ALA A CA 1
ATOM 648 C C . ALA A 1 90 ? 23.031 -11.766 -5.781 1 97.19 90 ALA A C 1
ATOM 650 O O . ALA A 1 90 ? 23.219 -10.734 -6.434 1 97.19 90 ALA A O 1
ATOM 651 N N . VAL A 1 91 ? 23.156 -11.805 -4.48 1 98.19 91 VAL A N 1
ATOM 652 C CA . VAL A 1 91 ? 23.484 -10.625 -3.682 1 98.19 91 VAL A CA 1
ATOM 653 C C . VAL A 1 91 ? 24.891 -10.141 -4.027 1 98.19 91 VAL A C 1
ATOM 655 O O . VAL A 1 91 ? 25.109 -8.938 -4.195 1 98.19 91 VAL A O 1
ATOM 658 N N . GLU A 1 92 ? 25.781 -11.062 -4.145 1 98 92 GLU A N 1
ATOM 659 C CA . GLU A 1 92 ? 27.156 -10.719 -4.492 1 98 92 GLU A CA 1
ATOM 660 C C . GLU A 1 92 ? 27.234 -10.055 -5.867 1 98 92 GLU A C 1
ATOM 662 O O . GLU A 1 92 ? 28.016 -9.133 -6.078 1 98 92 GLU A O 1
ATOM 667 N N . ALA A 1 93 ? 26.453 -10.555 -6.758 1 97 93 ALA A N 1
ATOM 668 C CA . ALA A 1 93 ? 26.391 -9.93 -8.078 1 97 93 ALA A CA 1
ATOM 669 C C . ALA A 1 93 ? 25.906 -8.484 -7.98 1 97 93 ALA A C 1
ATOM 671 O O . ALA A 1 93 ? 26.438 -7.598 -8.641 1 97 93 ALA A O 1
ATOM 672 N N . LEU A 1 94 ? 24.906 -8.234 -7.172 1 96.81 94 LEU A N 1
ATOM 673 C CA . LEU A 1 94 ? 24.422 -6.875 -6.953 1 96.81 94 LEU A CA 1
ATOM 674 C C . LEU A 1 94 ? 25.5 -6.004 -6.324 1 96.81 94 LEU A C 1
ATOM 676 O O . LEU A 1 94 ? 25.719 -4.871 -6.754 1 96.81 94 LEU A O 1
ATOM 680 N N . GLN A 1 95 ? 26.156 -6.547 -5.336 1 98 95 GLN A N 1
ATOM 681 C CA . GLN A 1 95 ? 27.203 -5.816 -4.625 1 98 95 GLN A CA 1
ATOM 682 C C . GLN A 1 95 ? 28.328 -5.41 -5.57 1 98 95 GLN A C 1
ATOM 684 O O . GLN A 1 95 ? 28.891 -4.324 -5.434 1 98 95 GLN A O 1
ATOM 689 N N . ALA A 1 96 ? 28.609 -6.246 -6.477 1 97 96 ALA A N 1
ATOM 690 C CA . ALA A 1 96 ? 29.703 -6.008 -7.406 1 97 96 ALA A CA 1
ATOM 691 C C . ALA A 1 96 ? 29.391 -4.84 -8.336 1 97 96 ALA A C 1
ATOM 693 O O . ALA A 1 96 ? 30.312 -4.156 -8.805 1 97 96 ALA A O 1
ATOM 694 N N . GLY A 1 97 ? 28.125 -4.629 -8.57 1 95.38 97 GLY A N 1
ATOM 695 C CA . GLY A 1 97 ? 27.75 -3.605 -9.531 1 95.38 97 GLY A CA 1
ATOM 696 C C . GLY A 1 97 ? 27.297 -2.309 -8.875 1 95.38 97 GLY A C 1
ATOM 697 O O . GLY A 1 97 ? 27.016 -1.329 -9.562 1 95.38 97 GLY A O 1
ATOM 698 N N . LEU A 1 98 ? 27.266 -2.275 -7.547 1 97.12 98 LEU A N 1
ATOM 699 C CA . LEU A 1 98 ? 26.719 -1.124 -6.84 1 97.12 98 LEU A CA 1
ATOM 700 C C . LEU A 1 98 ? 27.703 -0.6 -5.805 1 97.12 98 LEU A C 1
ATOM 702 O O . LEU A 1 98 ? 28.641 -1.308 -5.414 1 97.12 98 LEU A O 1
ATOM 706 N N . PRO A 1 99 ? 27.547 0.686 -5.34 1 96.5 99 PRO A N 1
ATOM 707 C CA . PRO A 1 99 ? 28.406 1.202 -4.277 1 96.5 99 PRO A CA 1
ATOM 708 C C . PRO A 1 99 ? 28.359 0.357 -3.008 1 96.5 99 PRO A C 1
ATOM 710 O O . PRO A 1 99 ? 27.312 -0.232 -2.697 1 96.5 99 PRO A O 1
ATOM 713 N N . SER A 1 100 ? 29.438 0.334 -2.311 1 96.06 100 SER A N 1
ATOM 714 C CA . SER A 1 100 ? 29.547 -0.45 -1.085 1 96.06 100 SER A CA 1
ATOM 715 C C . SER A 1 100 ? 28.531 0.006 -0.049 1 96.06 100 SER A C 1
ATOM 717 O O . SER A 1 100 ? 28.281 1.203 0.097 1 96.06 100 SER A O 1
ATOM 719 N N . GLY A 1 101 ? 27.969 -0.963 0.59 1 95.69 101 GLY A N 1
ATOM 720 C CA . GLY A 1 101 ? 27.094 -0.654 1.707 1 95.69 101 GLY A CA 1
ATOM 721 C C . GLY A 1 101 ? 25.625 -0.608 1.317 1 95.69 101 GLY A C 1
ATOM 722 O O . GLY A 1 101 ? 24.75 -0.611 2.184 1 95.69 101 GLY A O 1
ATOM 723 N N . LEU A 1 102 ? 25.281 -0.57 0.073 1 97.75 102 LEU A N 1
ATOM 724 C CA . LEU A 1 102 ? 23.906 -0.42 -0.398 1 97.75 102 LEU A CA 1
ATOM 725 C C . LEU A 1 102 ? 23.156 -1.742 -0.301 1 97.75 102 LEU A C 1
ATOM 727 O O . LEU A 1 102 ? 21.938 -1.753 -0.158 1 97.75 102 LEU A O 1
ATOM 731 N N . VAL A 1 103 ? 23.891 -2.795 -0.489 1 98.62 103 VAL A N 1
ATOM 732 C CA . VAL A 1 103 ? 23.281 -4.117 -0.441 1 98.62 103 VAL A CA 1
ATOM 733 C C . VAL A 1 103 ? 23.969 -4.973 0.614 1 98.62 103 VAL A C 1
ATOM 735 O O . VAL A 1 103 ? 25.203 -5.117 0.598 1 98.62 103 VAL A O 1
ATOM 738 N N . GLY A 1 104 ? 23.188 -5.492 1.51 1 98.5 104 GLY A N 1
ATOM 739 C CA . GLY A 1 104 ? 23.688 -6.395 2.533 1 98.5 104 GLY A CA 1
ATOM 740 C C . GLY A 1 104 ? 23.094 -7.785 2.447 1 98.5 104 GLY A C 1
ATOM 741 O O . GLY A 1 104 ? 22.016 -7.969 1.899 1 98.5 104 GLY A O 1
ATOM 742 N N . LEU A 1 105 ? 23.844 -8.758 2.961 1 98.5 105 LEU A N 1
ATOM 743 C CA . LEU A 1 105 ? 23.422 -10.156 3.016 1 98.5 105 LEU A CA 1
ATOM 744 C C . LEU A 1 105 ? 23.391 -10.656 4.453 1 98.5 105 LEU A C 1
ATOM 746 O O . LEU A 1 105 ? 24.344 -10.469 5.203 1 98.5 105 LEU A O 1
ATOM 750 N N . VAL A 1 106 ? 22.281 -11.219 4.797 1 98.12 106 VAL A N 1
ATOM 751 C CA . VAL A 1 106 ? 22.203 -11.891 6.09 1 98.12 106 VAL A CA 1
ATOM 752 C C . VAL A 1 106 ? 21.656 -13.305 5.906 1 98.12 106 VAL A C 1
ATOM 754 O O . VAL A 1 106 ? 20.516 -13.492 5.473 1 98.12 106 VAL A O 1
ATOM 757 N N . GLN A 1 107 ? 22.469 -14.289 6.262 1 97.81 107 GLN A N 1
ATOM 758 C CA . GLN A 1 107 ? 22.031 -15.68 6.227 1 97.81 107 GLN A CA 1
ATOM 759 C C . GLN A 1 107 ? 21.406 -16.094 7.559 1 97.81 107 GLN A C 1
ATOM 761 O O . GLN A 1 107 ? 21.766 -15.562 8.609 1 97.81 107 GLN A O 1
ATOM 766 N N . GLY A 1 108 ? 20.484 -16.969 7.488 1 96.62 108 GLY A N 1
ATOM 767 C CA . GLY A 1 108 ? 19.922 -17.484 8.719 1 96.62 108 GLY A CA 1
ATOM 768 C C . GLY A 1 108 ? 18.531 -18.062 8.531 1 96.62 108 GLY A C 1
ATOM 769 O O . GLY A 1 108 ? 17.969 -18.031 7.43 1 96.62 108 GLY A O 1
ATOM 770 N N . ASP A 1 109 ? 18.047 -18.594 9.633 1 95.94 109 ASP A N 1
ATOM 771 C CA . ASP A 1 109 ? 16.719 -19.203 9.602 1 95.94 109 ASP A CA 1
ATOM 772 C C . ASP A 1 109 ? 15.633 -18.188 9.945 1 95.94 109 ASP A C 1
ATOM 774 O O . ASP A 1 109 ? 15.836 -16.984 9.812 1 95.94 109 ASP A O 1
ATOM 778 N N . GLY A 1 110 ? 14.484 -18.719 10.258 1 94.44 110 GLY A N 1
ATOM 779 C CA . GLY A 1 110 ? 13.328 -17.875 10.555 1 94.44 110 GLY A CA 1
ATOM 780 C C . GLY A 1 110 ? 13.578 -16.906 11.688 1 94.44 110 GLY A C 1
ATOM 781 O O . GLY A 1 110 ? 13.055 -15.789 11.672 1 94.44 110 GLY A O 1
ATOM 782 N N . ALA A 1 111 ? 14.375 -17.281 12.641 1 96.38 111 ALA A N 1
ATOM 783 C CA . ALA A 1 111 ? 14.68 -16.406 13.766 1 96.38 111 ALA A CA 1
ATOM 784 C C . ALA A 1 111 ? 15.453 -15.172 13.312 1 96.38 111 ALA A C 1
ATOM 786 O O . ALA A 1 111 ? 15.211 -14.062 13.805 1 96.38 111 ALA A O 1
ATOM 787 N N . VAL A 1 112 ? 16.391 -15.375 12.445 1 97.19 112 VAL A N 1
ATOM 788 C CA . VAL A 1 112 ? 17.141 -14.266 11.875 1 97.19 112 VAL A CA 1
ATOM 789 C C . VAL A 1 112 ? 16.219 -13.352 11.086 1 97.19 112 VAL A C 1
ATOM 791 O O . VAL A 1 112 ? 16.297 -12.125 11.188 1 97.19 112 VAL A O 1
ATOM 794 N N . GLY A 1 113 ? 15.336 -13.953 10.328 1 97.19 113 GLY A N 1
ATOM 795 C CA . GLY A 1 113 ? 14.344 -13.172 9.602 1 97.19 113 GLY A CA 1
ATOM 796 C C . GLY A 1 113 ? 13.477 -12.32 10.516 1 97.19 113 GLY A C 1
ATOM 797 O O . GLY A 1 113 ? 13.219 -11.148 10.219 1 97.19 113 GLY A O 1
ATOM 798 N N . GLN A 1 114 ? 13.055 -12.922 11.562 1 97 114 GLN A N 1
ATOM 799 C CA . GLN A 1 114 ? 12.227 -12.211 12.531 1 97 114 GLN A CA 1
ATOM 800 C C . GLN A 1 114 ? 12.969 -11.008 13.109 1 97 114 GLN A C 1
ATOM 802 O O . GLN A 1 114 ? 12.398 -9.922 13.234 1 97 114 GLN A O 1
ATOM 807 N N . ARG A 1 115 ? 14.211 -11.156 13.484 1 97.06 115 ARG A N 1
ATOM 808 C CA . ARG A 1 115 ? 15.016 -10.062 14.023 1 97.06 115 ARG A CA 1
ATOM 809 C C . ARG A 1 115 ? 15.164 -8.938 13 1 97.06 115 ARG A C 1
ATOM 811 O O . ARG A 1 115 ? 15.117 -7.762 13.352 1 97.06 115 ARG A O 1
ATOM 818 N N . LEU A 1 116 ? 15.375 -9.328 11.789 1 97.38 116 LEU A N 1
ATOM 819 C CA . LEU A 1 116 ? 15.508 -8.352 10.711 1 97.38 116 LEU A CA 1
ATOM 820 C C . LEU A 1 116 ? 14.227 -7.539 10.555 1 97.38 116 LEU A C 1
ATOM 822 O O . LEU A 1 116 ? 14.273 -6.305 10.508 1 97.38 116 LEU A O 1
ATOM 826 N N . VAL A 1 117 ? 13.102 -8.195 10.539 1 97.44 117 VAL A N 1
ATOM 827 C CA . VAL A 1 117 ? 11.789 -7.578 10.344 1 97.44 117 VAL A CA 1
ATOM 828 C C . VAL A 1 117 ? 11.477 -6.648 11.516 1 97.44 117 VAL A C 1
ATOM 830 O O . VAL A 1 117 ? 10.922 -5.562 11.328 1 97.44 117 VAL A O 1
ATOM 833 N N . GLU A 1 118 ? 11.844 -7.02 12.641 1 97 118 GLU A N 1
ATOM 834 C CA . GLU A 1 118 ? 11.492 -6.281 13.852 1 97 118 GLU A CA 1
ATOM 835 C C . GLU A 1 118 ? 12.469 -5.133 14.102 1 97 118 GLU A C 1
ATOM 837 O O . GLU A 1 118 ? 12.195 -4.25 14.922 1 97 118 GLU A O 1
ATOM 842 N N . SER A 1 119 ? 13.602 -5.113 13.445 1 97.5 119 SER A N 1
ATOM 843 C CA . SER A 1 119 ? 14.633 -4.105 13.68 1 97.5 119 SER A CA 1
ATOM 844 C C . SER A 1 119 ? 14.102 -2.703 13.414 1 97.5 119 SER A C 1
ATOM 846 O O . SER A 1 119 ? 13.469 -2.455 12.391 1 97.5 119 SER A O 1
ATOM 848 N N . PRO A 1 120 ? 14.352 -1.753 14.328 1 95.25 120 PRO A N 1
ATOM 849 C CA . PRO A 1 120 ? 13.945 -0.366 14.086 1 95.25 120 PRO A CA 1
ATOM 850 C C . PRO A 1 120 ? 14.734 0.289 12.953 1 95.25 120 PRO A C 1
ATOM 852 O O . PRO A 1 120 ? 14.375 1.379 12.5 1 95.25 120 PRO A O 1
ATOM 855 N N . LEU A 1 121 ? 15.789 -0.379 12.484 1 96.06 121 LEU A N 1
ATOM 856 C CA . LEU A 1 121 ? 16.625 0.173 11.414 1 96.06 121 LEU A CA 1
ATOM 857 C C . LEU A 1 121 ? 16.031 -0.154 10.047 1 96.06 121 LEU A C 1
ATOM 859 O O . LEU A 1 121 ? 16.484 0.382 9.031 1 96.06 121 LEU A O 1
ATOM 863 N N . VAL A 1 122 ? 15.094 -1.068 10.062 1 97.94 122 VAL A N 1
ATOM 864 C CA . VAL A 1 122 ? 14.43 -1.45 8.82 1 97.94 122 VAL A CA 1
ATOM 865 C C . VAL A 1 122 ? 13.148 -0.638 8.648 1 97.94 122 VAL A C 1
ATOM 867 O O . VAL A 1 122 ? 12.32 -0.579 9.555 1 97.94 122 VAL A O 1
ATOM 870 N N . ASP A 1 123 ? 13 -0.055 7.477 1 97.38 123 ASP A N 1
ATOM 871 C CA . ASP A 1 123 ? 11.875 0.845 7.23 1 97.38 123 ASP A CA 1
ATOM 872 C C . ASP A 1 123 ? 10.773 0.145 6.438 1 97.38 123 ASP A C 1
ATOM 874 O O . ASP A 1 123 ? 9.617 0.563 6.473 1 97.38 123 ASP A O 1
ATOM 878 N N . MET A 1 124 ? 11.125 -0.84 5.691 1 98.19 124 MET A N 1
ATOM 879 C CA . MET A 1 124 ? 10.195 -1.606 4.867 1 98.19 124 MET A CA 1
ATOM 880 C C . MET A 1 124 ? 10.602 -3.074 4.805 1 98.19 124 MET A C 1
ATOM 882 O O . MET A 1 124 ? 11.797 -3.391 4.84 1 98.19 124 MET A O 1
ATOM 886 N N . VAL A 1 125 ? 9.602 -3.924 4.73 1 98.69 125 VAL A N 1
ATOM 887 C CA . VAL A 1 125 ? 9.852 -5.352 4.562 1 98.69 125 VAL A CA 1
ATOM 888 C C . VAL A 1 125 ? 9.188 -5.844 3.277 1 98.69 125 VAL A C 1
ATOM 890 O O . VAL A 1 125 ? 8 -5.605 3.053 1 98.69 125 VAL A O 1
ATOM 893 N N . ALA A 1 126 ? 9.938 -6.43 2.428 1 98.5 126 ALA A N 1
ATOM 894 C CA . ALA A 1 126 ? 9.469 -7.094 1.212 1 98.5 126 ALA A CA 1
ATOM 895 C C . ALA A 1 126 ? 9.742 -8.594 1.27 1 98.5 126 ALA A C 1
ATOM 897 O O . ALA A 1 126 ? 10.883 -9.023 1.427 1 98.5 126 ALA A O 1
ATOM 898 N N . MET A 1 127 ? 8.711 -9.352 1.14 1 98.06 127 MET A N 1
ATOM 899 C CA . MET A 1 127 ? 8.883 -10.789 1.324 1 98.06 127 MET A CA 1
ATOM 900 C C . MET A 1 127 ? 8.055 -11.57 0.312 1 98.06 127 MET A C 1
ATOM 902 O O . MET A 1 127 ? 6.922 -11.195 0.009 1 98.06 127 MET A O 1
ATOM 906 N N . THR A 1 128 ? 8.578 -12.555 -0.235 1 97.5 128 THR A N 1
ATOM 907 C CA . THR A 1 128 ? 7.875 -13.609 -0.957 1 97.5 128 THR A CA 1
ATOM 908 C C . THR A 1 128 ? 7.934 -14.93 -0.184 1 97.5 128 THR A C 1
ATOM 910 O O . THR A 1 128 ? 9.016 -15.398 0.165 1 97.5 128 THR A O 1
ATOM 913 N N . GLY A 1 129 ? 6.812 -15.477 0.135 1 96.06 129 GLY A N 1
ATOM 914 C CA . GLY A 1 129 ? 6.762 -16.703 0.925 1 96.06 129 GLY A CA 1
ATOM 915 C C . GLY A 1 129 ? 5.348 -17.141 1.255 1 96.06 129 GLY A C 1
ATOM 916 O O . GLY A 1 129 ? 4.43 -16.953 0.452 1 96.06 129 GLY A O 1
ATOM 917 N N . SER A 1 130 ? 5.203 -17.781 2.381 1 95.25 130 SER A N 1
ATOM 918 C CA . SER A 1 130 ? 3.908 -18.344 2.746 1 95.25 130 SER A CA 1
ATOM 919 C C . SER A 1 130 ? 2.984 -17.281 3.332 1 95.25 130 SER A C 1
ATOM 921 O O . SER A 1 130 ? 3.451 -16.266 3.863 1 95.25 130 SER A O 1
ATOM 923 N N . SER A 1 131 ? 1.69 -17.547 3.242 1 95.56 131 SER A N 1
ATOM 924 C CA . SER A 1 131 ? 0.689 -16.656 3.812 1 95.56 131 SER A CA 1
ATOM 925 C C . SER A 1 131 ? 0.836 -16.547 5.328 1 95.56 131 SER A C 1
ATOM 927 O O . SER A 1 131 ? 0.715 -15.469 5.898 1 95.56 131 SER A O 1
ATOM 929 N N . ALA A 1 132 ? 1.133 -17.656 5.938 1 95.62 132 ALA A N 1
ATOM 930 C CA . ALA A 1 132 ? 1.307 -17.656 7.391 1 95.62 132 ALA A CA 1
ATOM 931 C C . ALA A 1 132 ? 2.449 -16.75 7.809 1 95.62 132 ALA A C 1
ATOM 933 O O . ALA A 1 132 ? 2.305 -15.953 8.742 1 95.62 132 ALA A O 1
ATOM 934 N N . THR A 1 133 ? 3.521 -16.844 7.117 1 96.44 133 THR A N 1
ATOM 935 C CA . THR A 1 133 ? 4.672 -16 7.406 1 96.44 133 THR A CA 1
ATOM 936 C C . THR A 1 133 ? 4.34 -14.531 7.125 1 96.44 133 THR A C 1
ATOM 938 O O . THR A 1 133 ? 4.711 -13.648 7.902 1 96.44 133 THR A O 1
ATOM 941 N N . GLY A 1 134 ? 3.645 -14.32 6.035 1 97.38 134 GLY A N 1
ATOM 942 C CA . GLY A 1 134 ? 3.244 -12.961 5.707 1 97.38 134 GLY A CA 1
ATOM 943 C C . GLY A 1 134 ? 2.422 -12.297 6.797 1 97.38 134 GLY A C 1
ATOM 944 O O . GLY A 1 134 ? 2.656 -11.141 7.145 1 97.38 134 GLY A O 1
ATOM 945 N N . LYS A 1 135 ? 1.463 -13.023 7.375 1 97.25 135 LYS A N 1
ATOM 946 C CA . LYS A 1 135 ? 0.614 -12.508 8.445 1 97.25 135 LYS A CA 1
ATOM 947 C C . LYS A 1 135 ? 1.437 -12.172 9.688 1 97.25 135 LYS A C 1
ATOM 949 O O . LYS A 1 135 ? 1.217 -11.141 10.32 1 97.25 135 LYS A O 1
ATOM 954 N N . ARG A 1 136 ? 2.385 -12.961 9.992 1 97.38 136 ARG A N 1
ATOM 955 C CA . ARG A 1 136 ? 3.264 -12.711 11.133 1 97.38 136 ARG A CA 1
ATOM 956 C C . ARG A 1 136 ? 4.105 -11.461 10.914 1 97.38 136 ARG A C 1
ATOM 958 O O . ARG A 1 136 ? 4.293 -10.664 11.836 1 97.38 136 ARG A O 1
ATOM 965 N N . ILE A 1 137 ? 4.637 -11.352 9.727 1 98.12 137 ILE A N 1
ATOM 966 C CA . ILE A 1 137 ? 5.473 -10.203 9.398 1 98.12 137 ILE A CA 1
ATOM 967 C C . ILE A 1 137 ? 4.656 -8.914 9.508 1 98.12 137 ILE A C 1
ATOM 969 O O . ILE A 1 137 ? 5.117 -7.926 10.078 1 98.12 137 ILE A O 1
ATOM 973 N N . MET A 1 138 ? 3.416 -8.906 8.922 1 97.81 138 MET A N 1
ATOM 974 C CA . MET A 1 138 ? 2.57 -7.723 9 1 97.81 138 MET A CA 1
ATOM 975 C C . MET A 1 138 ? 2.318 -7.328 10.453 1 97.81 138 MET A C 1
ATOM 977 O O . MET A 1 138 ? 2.404 -6.148 10.805 1 97.81 138 MET A O 1
ATOM 981 N N . SER A 1 139 ? 2.055 -8.297 11.273 1 97.69 139 SER A N 1
ATOM 982 C CA . SER A 1 139 ? 1.843 -8.031 12.688 1 97.69 139 SER A CA 1
ATOM 983 C C . SER A 1 139 ? 3.088 -7.426 13.328 1 97.69 139 SER A C 1
ATOM 985 O O . SER A 1 139 ? 2.996 -6.449 14.07 1 97.69 139 SER A O 1
ATOM 987 N N . ALA A 1 140 ? 4.219 -7.992 13.023 1 97.5 140 ALA A N 1
ATOM 988 C CA . ALA A 1 140 ? 5.484 -7.551 13.602 1 97.5 140 ALA A CA 1
ATOM 989 C C . ALA A 1 140 ? 5.836 -6.137 13.148 1 97.5 140 ALA A C 1
ATOM 991 O O . ALA A 1 140 ? 6.578 -5.426 13.828 1 97.5 140 ALA A O 1
ATOM 992 N N . CYS A 1 141 ? 5.355 -5.711 12.023 1 97.31 141 CYS A N 1
ATOM 993 C CA . CYS A 1 141 ? 5.723 -4.434 11.414 1 97.31 141 CYS A CA 1
ATOM 994 C C . CYS A 1 141 ? 4.805 -3.318 11.898 1 97.31 141 CYS A C 1
ATOM 996 O O . CYS A 1 141 ? 5.07 -2.141 11.656 1 97.31 141 CYS A O 1
ATOM 998 N N . ALA A 1 142 ? 3.721 -3.627 12.641 1 96.69 142 ALA A N 1
ATOM 999 C CA . ALA A 1 142 ? 2.672 -2.68 13.008 1 96.69 142 ALA A CA 1
ATOM 1000 C C . ALA A 1 142 ? 3.217 -1.583 13.922 1 96.69 142 ALA A C 1
ATOM 1002 O O . ALA A 1 142 ? 2.865 -0.411 13.766 1 96.69 142 ALA A O 1
ATOM 1003 N N . GLY A 1 143 ? 4.117 -1.91 14.828 1 94.44 143 GLY A N 1
ATOM 1004 C CA . GLY A 1 143 ? 4.637 -0.957 15.789 1 94.44 143 GLY A CA 1
ATOM 1005 C C . GLY A 1 143 ? 5.359 0.211 15.148 1 94.44 143 GLY 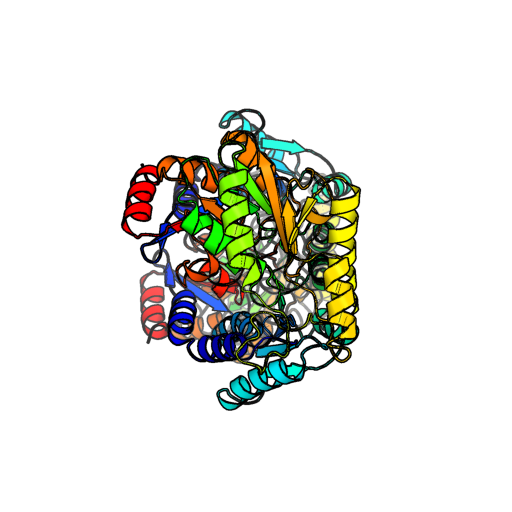A C 1
ATOM 1006 O O . GLY A 1 143 ? 5.32 1.332 15.664 1 94.44 143 GLY A O 1
ATOM 1007 N N . GLY A 1 144 ? 6.004 -0.056 14.07 1 94.56 144 GLY A N 1
ATOM 1008 C CA . GLY A 1 144 ? 6.762 0.968 13.367 1 94.56 144 GLY A CA 1
ATOM 1009 C C . GLY A 1 144 ? 6.07 1.457 12.102 1 94.56 144 GLY A C 1
ATOM 1010 O O . GLY A 1 144 ? 6.641 2.242 11.344 1 94.56 144 GLY A O 1
ATOM 1011 N N . LEU A 1 145 ? 4.883 0.967 11.891 1 96.56 145 LEU A N 1
ATOM 1012 C CA . LEU A 1 145 ? 4.145 1.28 10.672 1 96.56 145 LEU A CA 1
ATOM 1013 C C . LEU A 1 145 ? 5.004 1.034 9.438 1 96.56 145 LEU A C 1
ATOM 1015 O O . LEU A 1 145 ? 5.055 1.871 8.531 1 96.56 145 LEU A O 1
ATOM 1019 N N . LYS A 1 146 ? 5.781 -0.043 9.484 1 96.81 146 LYS A N 1
ATOM 1020 C CA . LYS A 1 146 ? 6.645 -0.36 8.352 1 96.81 146 LYS A CA 1
ATOM 1021 C C . LYS A 1 146 ? 5.824 -0.667 7.098 1 96.81 146 LYS A C 1
ATOM 1023 O O . LYS A 1 146 ? 4.781 -1.322 7.18 1 96.81 146 LYS A O 1
ATOM 1028 N N . ARG A 1 147 ? 6.34 -0.208 5.965 1 96.38 147 ARG A N 1
ATOM 1029 C CA . ARG A 1 147 ? 5.723 -0.562 4.691 1 96.38 147 ARG A CA 1
ATOM 1030 C C . ARG A 1 147 ? 5.992 -2.021 4.336 1 96.38 147 ARG A C 1
ATOM 1032 O O . ARG A 1 147 ? 6.957 -2.613 4.824 1 96.38 147 ARG A O 1
ATOM 1039 N N . LEU A 1 148 ? 5.07 -2.549 3.533 1 97 148 LEU A N 1
ATOM 1040 C CA . LEU A 1 148 ? 5.164 -3.98 3.264 1 97 148 LEU A CA 1
ATOM 1041 C C . LEU A 1 148 ? 4.883 -4.277 1.795 1 97 148 LEU A C 1
ATOM 1043 O O . LEU A 1 148 ? 4.012 -3.652 1.188 1 97 148 LEU A O 1
ATOM 1047 N N . VAL A 1 149 ? 5.574 -5.203 1.25 1 97.56 149 VAL A N 1
ATOM 1048 C CA . VAL A 1 149 ? 5.227 -5.965 0.054 1 97.56 149 VAL A CA 1
ATOM 1049 C C . VAL A 1 149 ? 5.324 -7.461 0.345 1 97.56 149 VAL A C 1
ATOM 1051 O O . VAL A 1 149 ? 6.402 -7.969 0.661 1 97.56 149 VAL A O 1
ATOM 1054 N N . LEU A 1 150 ? 4.195 -8.109 0.299 1 97.75 150 LEU A N 1
ATOM 1055 C CA . LEU A 1 150 ? 4.129 -9.539 0.599 1 97.75 150 LEU A CA 1
ATOM 1056 C C . LEU A 1 150 ? 3.527 -10.312 -0.569 1 97.75 150 LEU A C 1
ATOM 1058 O O . LEU A 1 150 ? 2.371 -10.086 -0.936 1 97.75 150 LEU A O 1
ATOM 1062 N N . GLU A 1 151 ? 4.285 -11.031 -1.182 1 96.94 151 GLU A N 1
ATOM 1063 C CA . GLU A 1 151 ? 3.805 -12.023 -2.137 1 96.94 151 GLU A CA 1
ATOM 1064 C C . GLU A 1 151 ? 3.697 -13.406 -1.493 1 96.94 151 GLU A C 1
ATOM 1066 O O . GLU A 1 151 ? 4.691 -13.945 -1.005 1 96.94 151 GLU A O 1
ATOM 1071 N N . LEU A 1 152 ? 2.525 -13.984 -1.598 1 97.19 152 LEU A N 1
ATOM 1072 C CA . LEU A 1 152 ? 2.262 -15.133 -0.734 1 97.19 152 LEU A CA 1
ATOM 1073 C C . LEU A 1 152 ? 1.737 -16.312 -1.543 1 97.19 152 LEU A C 1
ATOM 1075 O O . LEU A 1 152 ? 2.004 -16.422 -2.744 1 97.19 152 LEU A O 1
ATOM 1079 N N . GLY A 1 153 ? 1.226 -17.25 -0.863 1 95.12 153 GLY A N 1
ATOM 1080 C CA . GLY A 1 153 ? 0.911 -18.516 -1.49 1 95.12 153 GLY A CA 1
ATOM 1081 C C . GLY A 1 153 ? -0.21 -18.422 -2.508 1 95.12 153 GLY A C 1
ATOM 1082 O O . GLY A 1 153 ? -0.829 -17.375 -2.658 1 95.12 153 GLY A O 1
ATOM 1083 N N . GLY A 1 154 ? -0.382 -19.5 -3.229 1 96 154 GLY A N 1
ATOM 1084 C CA . GLY A 1 154 ? -1.428 -19.609 -4.234 1 96 154 GLY A CA 1
ATOM 1085 C C . GLY A 1 154 ? -2.021 -21 -4.324 1 96 154 GLY A C 1
ATOM 1086 O O . GLY A 1 154 ? -1.464 -21.969 -3.781 1 96 154 GLY A O 1
ATOM 1087 N N . LYS A 1 155 ? -3.139 -21.141 -4.883 1 97.75 155 LYS A N 1
ATOM 1088 C CA . LYS A 1 155 ? -3.844 -22.359 -5.27 1 97.75 155 LYS A CA 1
ATOM 1089 C C . LYS A 1 155 ? -4.598 -22.156 -6.578 1 97.75 155 LYS A C 1
ATOM 1091 O O . LYS A 1 155 ? -5.828 -22.25 -6.613 1 97.75 155 LYS A O 1
ATOM 1096 N N . ASP A 1 156 ? -3.883 -21.984 -7.602 1 98.25 156 ASP A N 1
ATOM 1097 C CA . ASP A 1 156 ? -4.324 -21.312 -8.82 1 98.25 156 ASP A CA 1
ATOM 1098 C C . ASP A 1 156 ? -5.203 -22.234 -9.664 1 98.25 156 ASP A C 1
ATOM 1100 O O . ASP A 1 156 ? -4.789 -23.344 -10.031 1 98.25 156 ASP A O 1
ATOM 1104 N N . PRO A 1 157 ? -6.398 -21.797 -10.047 1 98.69 157 PRO A N 1
ATOM 1105 C CA . PRO A 1 157 ? -7.332 -22.578 -10.859 1 98.69 157 PRO A CA 1
ATOM 1106 C C . PRO A 1 157 ? -7.027 -22.5 -12.352 1 98.69 157 PRO A C 1
ATOM 1108 O O . PRO A 1 157 ? -6.512 -21.484 -12.828 1 98.69 157 PRO A O 1
ATOM 1111 N N . PHE A 1 158 ? -7.316 -23.531 -13 1 98.88 158 PHE A N 1
ATOM 1112 C CA . PHE A 1 158 ? -7.195 -23.75 -14.438 1 98.88 158 PHE A CA 1
ATOM 1113 C C . PHE A 1 158 ? -8.492 -24.312 -15.008 1 98.88 158 PHE A C 1
ATOM 1115 O O . PHE A 1 158 ? -8.844 -25.469 -14.734 1 98.88 158 PHE A O 1
ATOM 1122 N N . ILE A 1 159 ? -9.188 -23.5 -15.766 1 98.94 159 ILE A N 1
ATOM 1123 C CA . ILE A 1 159 ? -10.523 -23.891 -16.203 1 98.94 159 ILE A CA 1
ATOM 1124 C C . ILE A 1 159 ? -10.484 -24.266 -17.688 1 98.94 159 ILE A C 1
ATOM 1126 O O . ILE A 1 159 ? -9.992 -23.5 -18.516 1 98.94 159 ILE A O 1
ATOM 1130 N N . VAL A 1 160 ? -11.078 -25.406 -18.031 1 98.94 160 VAL A N 1
ATOM 1131 C CA . VAL A 1 160 ? -11.164 -25.891 -19.406 1 98.94 160 VAL A CA 1
ATOM 1132 C C . VAL A 1 160 ? -12.625 -26.094 -19.797 1 98.94 160 VAL A C 1
ATOM 1134 O O . VAL A 1 160 ? -13.273 -27.031 -19.312 1 98.94 160 VAL A O 1
ATOM 1137 N N . PHE A 1 161 ? -13.125 -25.281 -20.656 1 98.88 161 PHE A N 1
ATOM 1138 C CA . PHE A 1 161 ? -14.484 -25.438 -21.156 1 98.88 161 PHE A CA 1
ATOM 1139 C C . PHE A 1 161 ? -14.539 -26.438 -22.297 1 98.88 161 PHE A C 1
ATOM 1141 O O . PHE A 1 161 ? -13.5 -26.812 -22.844 1 98.88 161 PHE A O 1
ATOM 1148 N N . GLU A 1 162 ? -15.758 -26.828 -22.672 1 98.62 162 GLU A N 1
ATOM 1149 C CA . GLU A 1 162 ? -15.977 -27.844 -23.688 1 98.62 162 GLU A CA 1
ATOM 1150 C C . GLU A 1 162 ? -15.43 -27.391 -25.047 1 98.62 162 GLU A C 1
ATOM 1152 O O . GLU A 1 162 ? -14.938 -28.203 -25.828 1 98.62 162 GLU A O 1
ATOM 1157 N N . ASP A 1 163 ? -15.422 -26.094 -25.344 1 98.5 163 ASP A N 1
ATOM 1158 C CA . ASP A 1 163 ? -15.055 -25.578 -26.656 1 98.5 163 ASP A CA 1
ATOM 1159 C C . ASP A 1 163 ? -13.578 -25.188 -26.703 1 98.5 163 ASP A C 1
ATOM 1161 O O . ASP A 1 163 ? -13.117 -24.578 -27.672 1 98.5 163 ASP A O 1
ATOM 1165 N N . ALA A 1 164 ? -12.82 -25.547 -25.656 1 98.56 164 ALA A N 1
ATOM 1166 C CA . ALA A 1 164 ? -11.406 -25.188 -25.578 1 98.56 164 ALA A CA 1
ATOM 1167 C C . ALA A 1 164 ? -10.578 -26.016 -26.562 1 98.56 164 ALA A C 1
ATOM 1169 O O . ALA A 1 164 ? -10.977 -27.109 -26.969 1 98.56 164 ALA A O 1
ATOM 1170 N N . ASP A 1 165 ? -9.453 -25.453 -26.984 1 98.62 165 ASP A N 1
ATOM 1171 C CA . ASP A 1 165 ? -8.414 -26.266 -27.609 1 98.62 165 ASP A CA 1
ATOM 1172 C C . ASP A 1 165 ? -7.801 -27.234 -26.594 1 98.62 165 ASP A C 1
ATOM 1174 O O . ASP A 1 165 ? -6.941 -26.844 -25.797 1 98.62 165 ASP A O 1
ATOM 1178 N N . LEU A 1 166 ? -8.188 -28.453 -26.656 1 98.75 166 LEU A N 1
ATOM 1179 C CA . LEU A 1 166 ? -7.828 -29.406 -25.625 1 98.75 166 LEU A CA 1
ATOM 1180 C C . LEU A 1 166 ? -6.336 -29.734 -25.672 1 98.75 166 LEU A C 1
ATOM 1182 O O . LEU A 1 166 ? -5.727 -30.031 -24.641 1 98.75 166 LEU A O 1
ATOM 1186 N N . ASP A 1 167 ? -5.773 -29.703 -26.906 1 98.81 167 ASP A N 1
ATOM 1187 C CA . ASP A 1 167 ? -4.336 -29.938 -27 1 98.81 167 ASP A CA 1
ATOM 1188 C C . ASP A 1 167 ? -3.551 -28.844 -26.266 1 98.81 167 ASP A C 1
ATOM 1190 O O . ASP A 1 167 ? -2.648 -29.156 -25.484 1 98.81 167 ASP A O 1
ATOM 1194 N N . LEU A 1 168 ? -3.928 -27.641 -26.5 1 98.56 168 LEU A N 1
ATOM 1195 C CA . LEU A 1 168 ? -3.271 -26.516 -25.844 1 98.56 168 LEU A CA 1
ATOM 1196 C C . LEU A 1 168 ? -3.504 -26.562 -24.328 1 98.56 168 LEU A C 1
ATOM 1198 O O . LEU A 1 168 ? -2.566 -26.391 -23.547 1 98.56 168 LEU A O 1
ATOM 1202 N N . ALA A 1 169 ? -4.727 -26.766 -23.938 1 98.81 169 ALA A N 1
ATOM 1203 C CA . ALA A 1 169 ? -5.086 -26.797 -22.516 1 98.81 169 ALA A CA 1
ATOM 1204 C C . ALA A 1 169 ? -4.324 -27.891 -21.781 1 98.81 169 ALA A C 1
ATOM 1206 O O . ALA A 1 169 ? -3.787 -27.656 -20.688 1 98.81 169 ALA A O 1
ATOM 1207 N N . ALA A 1 170 ? -4.281 -29.078 -22.375 1 98.94 170 ALA A N 1
ATOM 1208 C CA . ALA A 1 170 ? -3.586 -30.188 -21.75 1 98.94 170 ALA A CA 1
ATOM 1209 C C . ALA A 1 170 ? -2.092 -29.906 -21.625 1 98.94 170 ALA A C 1
ATOM 1211 O O . ALA A 1 170 ? -1.488 -30.156 -20.578 1 98.94 170 ALA A O 1
ATOM 1212 N N . LYS A 1 171 ? -1.572 -29.438 -22.734 1 98.81 171 LYS A N 1
ATOM 1213 C CA . LYS A 1 171 ? -0.157 -29.094 -22.719 1 98.81 171 LYS A CA 1
ATOM 1214 C C . LYS A 1 171 ? 0.159 -28.125 -21.578 1 98.81 171 LYS A C 1
ATOM 1216 O O . LYS A 1 171 ? 1.096 -28.344 -20.812 1 98.81 171 LYS A O 1
ATOM 1221 N N . ASP A 1 172 ? -0.576 -27.062 -21.469 1 98.69 172 ASP A N 1
ATOM 1222 C CA . ASP A 1 172 ? -0.327 -26.031 -20.469 1 98.69 172 ASP A CA 1
ATOM 1223 C C . ASP A 1 172 ? -0.61 -26.547 -19.062 1 98.69 172 ASP A C 1
ATOM 1225 O O . ASP A 1 172 ? 0.128 -26.25 -18.125 1 98.69 172 ASP A O 1
ATOM 1229 N N . ALA A 1 173 ? -1.699 -27.297 -18.859 1 98.88 173 ALA A N 1
ATOM 1230 C CA . ALA A 1 173 ? -2.004 -27.859 -17.547 1 98.88 173 ALA A CA 1
ATOM 1231 C C . ALA A 1 173 ? -0.828 -28.688 -17.016 1 98.88 173 ALA A C 1
ATOM 1233 O O . ALA A 1 173 ? -0.44 -28.547 -15.859 1 98.88 173 ALA A O 1
ATOM 1234 N N . VAL A 1 174 ? -0.277 -29.5 -17.922 1 98.88 174 VAL A N 1
ATOM 1235 C CA . VAL A 1 174 ? 0.827 -30.359 -17.531 1 98.88 174 VAL A CA 1
ATOM 1236 C C . VAL A 1 174 ? 2.08 -29.531 -17.281 1 98.88 174 VAL A C 1
ATOM 1238 O O . VAL A 1 174 ? 2.693 -29.609 -16.219 1 98.88 174 VAL A O 1
ATOM 1241 N N . ALA A 1 175 ? 2.402 -28.734 -18.203 1 98.38 175 ALA A N 1
ATOM 1242 C CA . ALA A 1 175 ? 3.637 -27.953 -18.141 1 98.38 175 ALA A CA 1
ATOM 1243 C C . ALA A 1 175 ? 3.672 -27.094 -16.875 1 98.38 175 ALA A C 1
ATOM 1245 O O . ALA A 1 175 ? 4.676 -27.062 -16.156 1 98.38 175 ALA A O 1
ATOM 1246 N N . PHE A 1 176 ? 2.584 -26.484 -16.547 1 98.25 176 PHE A N 1
ATOM 1247 C CA . PHE A 1 176 ? 2.617 -25.453 -15.516 1 98.25 176 PHE A CA 1
ATOM 1248 C C . PHE A 1 176 ? 2.197 -26.031 -14.172 1 98.25 176 PHE A C 1
ATOM 1250 O O . PHE A 1 176 ? 2.291 -25.359 -13.141 1 98.25 176 PHE A O 1
ATOM 1257 N N . SER A 1 177 ? 1.731 -27.25 -14.102 1 98.62 177 SER A N 1
ATOM 1258 C CA . SER A 1 177 ? 1.598 -27.969 -12.844 1 98.62 177 SER A CA 1
ATOM 1259 C C . SER A 1 177 ? 2.926 -28.594 -12.422 1 98.62 177 SER A C 1
ATOM 1261 O O . SER A 1 177 ? 3.189 -28.75 -11.227 1 98.62 177 SER A O 1
ATOM 1263 N N . LEU A 1 178 ? 3.76 -28.938 -13.445 1 98.38 178 LEU A N 1
ATOM 1264 C CA . LEU A 1 178 ? 4.875 -29.828 -13.141 1 98.38 178 LEU A CA 1
ATOM 1265 C C . LEU A 1 178 ? 6.203 -29.078 -13.219 1 98.38 178 LEU A C 1
ATOM 1267 O O . LEU A 1 178 ? 7.227 -29.562 -12.734 1 98.38 178 LEU A O 1
ATOM 1271 N N . MET A 1 179 ? 6.16 -27.859 -13.828 1 96.19 179 MET A N 1
ATOM 1272 C CA . MET A 1 179 ? 7.383 -27.078 -13.914 1 96.19 179 MET A CA 1
ATOM 1273 C C . MET A 1 179 ? 7.977 -26.844 -12.523 1 96.19 179 MET A C 1
ATOM 1275 O O . MET A 1 179 ? 7.246 -26.609 -11.562 1 96.19 179 MET A O 1
ATOM 1279 N N . ASN A 1 180 ? 9.359 -26.953 -12.43 1 97.06 180 ASN A N 1
ATOM 1280 C CA . ASN A 1 180 ? 10.086 -26.812 -11.172 1 97.06 180 ASN A CA 1
ATOM 1281 C C . ASN A 1 180 ? 9.547 -27.766 -10.102 1 97.06 180 ASN A C 1
ATOM 1283 O O . ASN A 1 180 ? 9.406 -27.375 -8.945 1 97.06 180 ASN A O 1
ATOM 1287 N N . CYS A 1 181 ? 9.156 -28.953 -10.578 1 97.31 181 CYS A N 1
ATOM 1288 C CA . CYS A 1 181 ? 8.602 -29.984 -9.703 1 97.31 181 CYS A CA 1
ATOM 1289 C C . CYS A 1 181 ? 7.348 -29.484 -9 1 97.31 181 CYS A C 1
ATOM 1291 O O . CYS A 1 181 ? 7.105 -29.812 -7.836 1 97.31 181 CYS A O 1
ATOM 1293 N N . GLY A 1 182 ? 6.617 -28.562 -9.633 1 97.69 182 GLY A N 1
ATOM 1294 C CA . GLY A 1 182 ? 5.387 -28 -9.109 1 97.69 182 GLY A CA 1
ATOM 1295 C C . GLY A 1 182 ? 5.617 -26.969 -8.008 1 97.69 182 GLY A C 1
ATOM 1296 O O . GLY A 1 182 ? 4.664 -26.453 -7.422 1 97.69 182 GLY A O 1
ATOM 1297 N N . GLN A 1 183 ? 6.855 -26.656 -7.723 1 97.5 183 GLN A N 1
ATOM 1298 C CA . GLN A 1 183 ? 7.207 -25.75 -6.641 1 97.5 183 GLN A CA 1
ATOM 1299 C C . GLN A 1 183 ? 7.277 -24.297 -7.137 1 97.5 183 GLN A C 1
ATOM 1301 O O . GLN A 1 183 ? 8.32 -23.656 -7.043 1 97.5 183 GLN A O 1
ATOM 1306 N N . VAL A 1 184 ? 6.141 -23.844 -7.629 1 96.88 184 VAL A N 1
ATOM 1307 C CA . VAL A 1 184 ? 5.91 -22.5 -8.156 1 96.88 184 VAL A CA 1
ATOM 1308 C C . VAL A 1 184 ? 4.668 -21.891 -7.508 1 96.88 184 VAL A C 1
ATOM 1310 O O . VAL A 1 184 ? 3.619 -22.531 -7.445 1 96.88 184 VAL A O 1
ATOM 1313 N N . CYS A 1 185 ? 4.738 -20.719 -7.039 1 95.06 185 CYS A N 1
ATOM 1314 C CA . CYS A 1 185 ? 3.654 -20.109 -6.277 1 95.06 185 CYS A CA 1
ATOM 1315 C C . CYS A 1 185 ? 2.385 -20.031 -7.117 1 95.06 185 CYS A C 1
ATOM 1317 O O . CYS A 1 185 ? 1.278 -20.141 -6.586 1 95.06 185 CYS A O 1
ATOM 1319 N N . CYS A 1 186 ? 2.588 -19.781 -8.43 1 95.94 186 CYS A N 1
ATOM 1320 C CA . CYS A 1 186 ? 1.419 -19.688 -9.297 1 95.94 186 CYS A CA 1
ATOM 1321 C C . CYS A 1 186 ? 1.274 -20.922 -10.172 1 95.94 186 CYS A C 1
ATOM 1323 O O . CYS A 1 186 ? 0.763 -20.844 -11.297 1 95.94 186 CYS A O 1
ATOM 1325 N N . ALA A 1 187 ? 1.787 -21.984 -9.773 1 97.56 187 ALA A N 1
ATOM 1326 C CA . ALA A 1 187 ? 1.565 -23.25 -10.492 1 97.56 187 ALA A CA 1
ATOM 1327 C C . ALA A 1 187 ? 0.075 -23.562 -10.594 1 97.56 187 ALA A C 1
ATOM 1329 O O . ALA A 1 187 ? -0.709 -23.172 -9.727 1 97.56 187 ALA A O 1
ATOM 1330 N N . VAL A 1 188 ? -0.248 -24.25 -11.672 1 98.06 188 VAL A N 1
ATOM 1331 C CA . VAL A 1 188 ? -1.605 -24.766 -11.781 1 98.06 188 VAL A CA 1
ATOM 1332 C C . VAL A 1 188 ? -1.822 -25.859 -10.742 1 98.06 188 VAL A C 1
ATOM 1334 O O . VAL A 1 188 ? -1.128 -26.891 -10.75 1 98.06 188 VAL A O 1
ATOM 1337 N N . GLU A 1 189 ? -2.787 -25.672 -9.867 1 97.94 189 GLU A N 1
ATOM 1338 C CA . GLU A 1 189 ? -2.939 -26.641 -8.789 1 97.94 189 GLU A CA 1
ATOM 1339 C C . GLU A 1 189 ? -4.352 -27.219 -8.766 1 97.94 189 GLU A C 1
ATOM 1341 O O . GLU A 1 189 ? -4.594 -28.25 -8.125 1 97.94 189 GLU A O 1
ATOM 1346 N N . ARG A 1 190 ? -5.277 -26.578 -9.391 1 98.56 190 ARG A N 1
ATOM 1347 C CA . ARG A 1 190 ? -6.656 -27.031 -9.516 1 98.56 190 ARG A CA 1
ATOM 1348 C C . ARG A 1 190 ? -7.129 -26.969 -10.961 1 98.56 190 ARG A C 1
ATOM 1350 O O . ARG A 1 190 ? -7.387 -25.875 -11.484 1 98.56 190 ARG A O 1
ATOM 1357 N N . VAL A 1 191 ? -7.27 -28.094 -11.547 1 98.88 191 VAL A N 1
ATOM 1358 C CA . VAL A 1 191 ? -7.758 -28.125 -12.922 1 98.88 191 VAL A CA 1
ATOM 1359 C C . VAL A 1 191 ? -9.242 -28.484 -12.938 1 98.88 191 VAL A C 1
ATOM 1361 O O . VAL A 1 191 ? -9.633 -29.562 -12.469 1 98.88 191 VAL A O 1
ATOM 1364 N N . TYR A 1 192 ? -10.039 -27.609 -13.422 1 98.88 192 TYR A N 1
ATOM 1365 C CA . TYR A 1 192 ? -11.461 -27.844 -13.633 1 98.88 192 TYR A CA 1
ATOM 1366 C C . TYR A 1 192 ? -11.766 -28.047 -15.117 1 98.88 192 TYR A C 1
ATOM 1368 O O . TYR A 1 192 ? -11.539 -27.141 -15.93 1 98.88 192 TYR A O 1
ATOM 1376 N N . VAL A 1 193 ? -12.305 -29.172 -15.477 1 98.88 193 VAL A N 1
ATOM 1377 C CA . VAL A 1 193 ? -12.562 -29.469 -16.875 1 98.88 193 VAL A CA 1
ATOM 1378 C C . VAL A 1 193 ? -14.031 -29.812 -17.078 1 98.88 193 VAL A C 1
ATOM 1380 O O . VAL A 1 193 ? -14.633 -30.516 -16.25 1 98.88 193 VAL A O 1
ATOM 1383 N N . ALA A 1 194 ? -14.625 -29.281 -18.141 1 98.88 194 ALA A N 1
ATOM 1384 C CA . ALA A 1 194 ? -16.016 -29.625 -18.453 1 98.88 194 ALA A CA 1
ATOM 1385 C C . ALA A 1 194 ? -16.188 -31.141 -18.609 1 98.88 194 ALA A C 1
ATOM 1387 O O . ALA A 1 194 ? -15.391 -31.797 -19.297 1 98.88 194 ALA A O 1
ATOM 1388 N N . GLU A 1 195 ? -17.25 -31.625 -18.031 1 98.56 195 GLU A N 1
ATOM 1389 C CA . GLU A 1 195 ? -17.516 -33.062 -18.016 1 98.56 195 GLU A CA 1
ATOM 1390 C C . GLU A 1 195 ? -17.531 -33.625 -19.422 1 98.56 195 GLU A C 1
ATOM 1392 O O . GLU A 1 195 ? -17.047 -34.75 -19.656 1 98.56 195 GLU A O 1
ATOM 1397 N N . ALA A 1 196 ? -18.016 -32.875 -20.312 1 98.44 196 ALA A N 1
ATOM 1398 C CA . ALA A 1 196 ? -18.219 -33.344 -21.688 1 98.44 196 ALA A CA 1
ATOM 1399 C C . ALA A 1 196 ? -16.891 -33.688 -22.359 1 98.44 196 ALA A C 1
ATOM 1401 O O . ALA A 1 196 ? -16.859 -34.469 -23.312 1 98.44 196 ALA A O 1
ATOM 1402 N N . VAL A 1 197 ? -15.797 -33.125 -21.875 1 98.75 197 VAL A N 1
ATOM 1403 C CA . VAL A 1 197 ? -14.523 -33.344 -22.547 1 98.75 197 VAL A CA 1
ATOM 1404 C C . VAL A 1 197 ? -13.5 -33.906 -21.547 1 98.75 197 VAL A C 1
ATOM 1406 O O . VAL A 1 197 ? -12.305 -33.906 -21.828 1 98.75 197 VAL A O 1
ATOM 1409 N N . GLN A 1 198 ? -13.891 -34.344 -20.422 1 98.75 198 GLN A N 1
ATOM 1410 C CA . GLN A 1 198 ? -13 -34.781 -19.344 1 98.75 198 GLN A CA 1
ATOM 1411 C C . GLN A 1 198 ? -12.109 -35.906 -19.812 1 98.75 198 GLN A C 1
ATOM 1413 O O . GLN A 1 198 ? -10.883 -35.844 -19.672 1 98.75 198 GLN A O 1
ATOM 1418 N N . ALA A 1 199 ? -12.711 -36.969 -20.375 1 98.75 199 ALA A N 1
ATOM 1419 C CA . ALA A 1 199 ? -11.961 -38.156 -20.781 1 98.75 199 ALA A CA 1
ATOM 1420 C C . ALA A 1 199 ? -10.891 -37.812 -21.812 1 98.75 199 ALA A C 1
ATOM 1422 O O . ALA A 1 199 ? -9.734 -38.219 -21.672 1 98.75 199 ALA A O 1
ATOM 1423 N N . ALA A 1 200 ? -11.312 -37.062 -22.828 1 98.81 200 ALA A N 1
ATOM 1424 C CA . ALA A 1 200 ? -10.375 -36.656 -23.875 1 98.81 200 ALA A CA 1
ATOM 1425 C C . ALA A 1 200 ? -9.234 -35.812 -23.312 1 98.81 200 ALA A C 1
ATOM 1427 O O . ALA A 1 200 ? -8.078 -35.969 -23.703 1 98.81 200 ALA A O 1
ATOM 1428 N N . PHE A 1 201 ? -9.602 -34.906 -22.469 1 98.81 201 PHE A N 1
ATOM 1429 C CA . PHE A 1 201 ? -8.617 -34.062 -21.828 1 98.81 201 PHE A CA 1
ATOM 1430 C C . PHE A 1 201 ? -7.652 -34.875 -20.969 1 98.81 201 PHE A C 1
ATOM 1432 O O . PHE A 1 201 ? -6.438 -34.688 -21.062 1 98.81 201 PHE A O 1
ATOM 1439 N N . GLU A 1 202 ? -8.094 -35.781 -20.125 1 98.88 202 GLU A N 1
ATOM 1440 C CA . GLU A 1 202 ? -7.277 -36.562 -19.219 1 98.88 202 GLU A CA 1
ATOM 1441 C C . GLU A 1 202 ? -6.324 -37.469 -20 1 98.88 202 GLU A C 1
ATOM 1443 O O . GLU A 1 202 ? -5.188 -37.688 -19.578 1 98.88 202 GLU A O 1
ATOM 1448 N N . GLU A 1 203 ? -6.859 -38.031 -21.078 1 98.81 203 GLU A N 1
ATOM 1449 C CA . GLU A 1 203 ? -5.996 -38.844 -21.922 1 98.81 203 GLU A CA 1
ATOM 1450 C C . GLU A 1 203 ? -4.777 -38.062 -22.391 1 98.81 203 GLU A C 1
ATOM 1452 O O . GLU A 1 203 ? -3.648 -38.562 -22.312 1 98.81 203 GLU A O 1
ATOM 1457 N N . ARG A 1 204 ? -5.016 -36.875 -22.844 1 98.88 204 ARG A N 1
ATOM 1458 C CA . ARG A 1 204 ? -3.936 -36 -23.312 1 98.88 204 ARG A CA 1
ATOM 1459 C C . ARG A 1 204 ? -2.994 -35.625 -22.172 1 98.88 204 ARG A C 1
ATOM 1461 O O . ARG A 1 204 ? -1.772 -35.656 -22.344 1 98.88 204 ARG A O 1
ATOM 1468 N N . VAL A 1 205 ? -3.545 -35.312 -21.031 1 98.94 205 VAL A N 1
ATOM 1469 C CA . VAL A 1 205 ? -2.76 -34.938 -19.859 1 98.94 205 VAL A CA 1
ATOM 1470 C C . VAL A 1 205 ? -1.838 -36.062 -19.453 1 98.94 205 VAL A C 1
ATOM 1472 O O . VAL A 1 205 ? -0.642 -35.875 -19.234 1 98.94 205 VAL A O 1
ATOM 1475 N N . VAL A 1 206 ? -2.395 -37.281 -19.391 1 98.88 206 VAL A N 1
ATOM 1476 C CA . VAL A 1 206 ? -1.617 -38.438 -18.969 1 98.88 206 VAL A CA 1
ATOM 1477 C C . VAL A 1 206 ? -0.493 -38.719 -19.969 1 98.88 206 VAL A C 1
ATOM 1479 O O . VAL A 1 206 ? 0.65 -38.969 -19.578 1 98.88 206 VAL A O 1
ATOM 1482 N N . ALA A 1 207 ? -0.868 -38.625 -21.25 1 98.81 207 ALA A N 1
ATOM 1483 C CA . ALA A 1 207 ? 0.126 -38.844 -22.281 1 98.81 207 ALA A CA 1
ATOM 1484 C C . ALA A 1 207 ? 1.286 -37.875 -22.172 1 98.81 207 ALA A C 1
ATOM 1486 O O . ALA A 1 207 ? 2.451 -38.25 -22.266 1 98.81 207 ALA A O 1
ATOM 1487 N N . LEU A 1 208 ? 0.983 -36.625 -21.969 1 98.75 208 LEU A N 1
ATOM 1488 C CA . LEU A 1 208 ? 2 -35.594 -21.844 1 98.75 208 LEU A CA 1
ATOM 1489 C C . LEU A 1 208 ? 2.781 -35.75 -20.547 1 98.75 208 LEU A C 1
ATOM 1491 O O . LEU A 1 208 ? 4.008 -35.656 -20.531 1 98.75 208 LEU A O 1
ATOM 1495 N N . ALA A 1 209 ? 2.125 -36.094 -19.422 1 98.75 209 ALA A N 1
ATOM 1496 C CA . ALA A 1 209 ? 2.73 -36.156 -18.094 1 98.75 209 ALA A CA 1
ATOM 1497 C C . ALA A 1 209 ? 3.707 -37.344 -18.016 1 98.75 209 ALA A C 1
ATOM 1499 O O . ALA A 1 209 ? 4.664 -37.281 -17.234 1 98.75 209 ALA A O 1
ATOM 1500 N N . ARG A 1 210 ? 3.473 -38.344 -18.781 1 98.12 210 ARG A N 1
ATOM 1501 C CA . ARG A 1 210 ? 4.367 -39.5 -18.828 1 98.12 210 ARG A CA 1
ATOM 1502 C C . ARG A 1 210 ? 5.777 -39.094 -19.234 1 98.12 210 ARG A C 1
ATOM 1504 O O . ARG A 1 210 ? 6.754 -39.75 -18.844 1 98.12 210 ARG A O 1
ATOM 1511 N N . GLY A 1 211 ? 5.836 -38 -19.953 1 97 211 GLY A N 1
ATOM 1512 C CA . GLY A 1 211 ? 7.129 -37.531 -20.406 1 97 211 GLY A CA 1
ATOM 1513 C C . GLY A 1 211 ? 7.895 -36.781 -19.328 1 97 211 GLY A C 1
ATOM 1514 O O . GLY A 1 211 ? 9.078 -36.469 -19.5 1 97 211 GLY A O 1
ATOM 1515 N N . TYR A 1 212 ? 7.301 -36.469 -18.25 1 97.62 212 TYR A N 1
ATOM 1516 C CA . TYR A 1 212 ? 7.945 -35.75 -17.156 1 97.62 212 TYR A CA 1
ATOM 1517 C C . TYR A 1 212 ? 8.555 -36.719 -16.141 1 97.62 212 TYR A C 1
ATOM 1519 O O . TYR A 1 212 ? 8 -36.938 -15.07 1 97.62 212 TYR A O 1
ATOM 1527 N N . VAL A 1 213 ? 9.766 -37.156 -16.453 1 95.56 213 VAL A N 1
ATOM 1528 C CA . VAL A 1 213 ? 10.453 -38.188 -15.656 1 95.56 213 VAL A CA 1
ATOM 1529 C C . VAL A 1 213 ? 11.266 -37.5 -14.547 1 95.56 213 VAL A C 1
ATOM 1531 O O . VAL A 1 213 ? 12.039 -36.562 -14.812 1 95.56 213 VAL A O 1
ATOM 1534 N N . ALA A 1 214 ? 11.055 -38 -13.312 1 95.69 214 ALA A N 1
ATOM 1535 C CA . ALA A 1 214 ? 11.812 -37.469 -12.172 1 95.69 214 ALA A CA 1
ATOM 1536 C C . ALA A 1 214 ? 13.203 -38.094 -12.109 1 95.69 214 ALA A C 1
ATOM 1538 O O . ALA A 1 214 ? 13.359 -39.312 -12.344 1 95.69 214 ALA A O 1
ATOM 1539 N N . GLY A 1 215 ? 14.148 -37.281 -11.875 1 94.38 215 GLY A N 1
ATOM 1540 C CA . GLY A 1 215 ? 15.5 -37.812 -11.773 1 94.38 215 GLY A CA 1
ATOM 1541 C C . GLY A 1 215 ? 16.531 -36.719 -11.469 1 94.38 215 GLY A C 1
ATOM 1542 O O . GLY A 1 215 ? 16.172 -35.625 -11.055 1 94.38 215 GLY A O 1
ATOM 1543 N N . ASN A 1 216 ? 17.766 -37.156 -11.617 1 92.75 216 ASN A N 1
ATOM 1544 C CA . ASN A 1 216 ? 18.875 -36.219 -11.414 1 92.75 216 ASN A CA 1
ATOM 1545 C C . ASN A 1 216 ? 18.766 -35.031 -12.352 1 92.75 216 ASN A C 1
ATOM 1547 O O . ASN A 1 216 ? 18.75 -35.188 -13.57 1 92.75 216 ASN A O 1
ATOM 1551 N N . GLY A 1 217 ? 18.703 -33.875 -11.773 1 91.44 217 GLY A N 1
ATOM 1552 C CA . GLY A 1 217 ? 18.484 -32.656 -12.523 1 91.44 217 GLY A CA 1
ATOM 1553 C C . GLY A 1 217 ? 19.594 -32.344 -13.5 1 91.44 217 GLY A C 1
ATOM 1554 O O . GLY A 1 217 ? 19.406 -31.516 -14.406 1 91.44 217 GLY A O 1
ATOM 1555 N N . LEU A 1 218 ? 20.703 -32.969 -13.391 1 92.62 218 LEU A N 1
ATOM 1556 C CA . LEU A 1 218 ? 21.828 -32.75 -14.289 1 92.62 218 LEU A CA 1
ATOM 1557 C C . LEU A 1 218 ? 21.734 -33.656 -15.516 1 92.62 218 LEU A C 1
ATOM 1559 O O . LEU A 1 218 ? 22.469 -33.469 -16.5 1 92.62 218 LEU A O 1
ATOM 1563 N N . ASP A 1 219 ? 20.844 -34.625 -15.344 1 91.44 219 ASP A N 1
ATOM 1564 C CA . ASP A 1 219 ? 20.625 -35.531 -16.469 1 91.44 219 ASP A CA 1
ATOM 1565 C C . ASP A 1 219 ? 19.625 -34.938 -17.469 1 91.44 219 ASP A C 1
ATOM 1567 O O . ASP A 1 219 ? 18.547 -34.469 -17.078 1 91.44 219 ASP A O 1
ATOM 1571 N N . SER A 1 220 ? 19.906 -34.938 -18.734 1 89.5 220 SER A N 1
ATOM 1572 C CA . SER A 1 220 ? 19.078 -34.344 -19.766 1 89.5 220 SER A CA 1
ATOM 1573 C C . SER A 1 220 ? 17.734 -35.031 -19.891 1 89.5 220 SER A C 1
ATOM 1575 O O . SER A 1 220 ? 16.781 -34.469 -20.406 1 89.5 220 SER A O 1
ATOM 1577 N N . GLY A 1 221 ? 17.641 -36.188 -19.422 1 90.06 221 GLY A N 1
ATOM 1578 C CA . GLY A 1 221 ? 16.391 -36.938 -19.516 1 90.06 221 GLY A CA 1
ATOM 1579 C C . GLY A 1 221 ? 15.422 -36.594 -18.406 1 90.06 221 GLY A C 1
ATOM 1580 O O . GLY A 1 221 ? 14.234 -36.938 -18.5 1 90.06 221 GLY A O 1
ATOM 1581 N N . SER A 1 222 ? 15.922 -35.969 -17.406 1 93.06 222 SER A N 1
ATOM 1582 C CA . SER A 1 222 ? 15.07 -35.625 -16.266 1 93.06 222 SER A CA 1
ATOM 1583 C C . SER A 1 222 ? 14.328 -34.312 -16.5 1 93.06 222 SER A C 1
ATOM 1585 O O . SER A 1 222 ? 14.938 -33.312 -16.875 1 93.06 222 SER A O 1
ATOM 1587 N N . LYS A 1 223 ? 13.039 -34.344 -16.344 1 95.94 223 LYS A N 1
ATOM 1588 C CA . LYS A 1 223 ? 12.227 -33.125 -16.516 1 95.94 223 LYS A CA 1
ATOM 1589 C C . LYS A 1 223 ? 11.688 -32.625 -15.172 1 95.94 223 LYS A C 1
ATOM 1591 O O . LYS A 1 223 ? 11.164 -31.531 -15.078 1 95.94 223 LYS A O 1
ATOM 1596 N N . ILE A 1 224 ? 11.828 -33.438 -14.18 1 95.69 224 ILE A N 1
ATOM 1597 C CA . ILE A 1 224 ? 11.477 -33.062 -12.82 1 95.69 224 ILE A CA 1
ATOM 1598 C C . ILE A 1 224 ? 12.625 -33.375 -11.875 1 95.69 224 ILE A C 1
ATOM 1600 O O . ILE A 1 224 ? 13.156 -34.5 -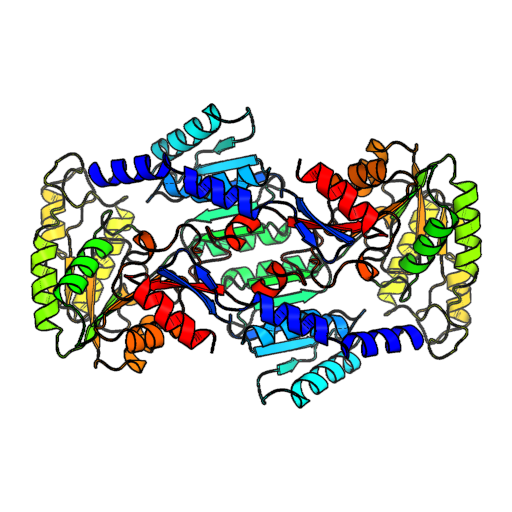11.891 1 95.69 224 ILE A O 1
ATOM 1604 N N . GLY A 1 225 ? 13.109 -32.406 -11.164 1 95.56 225 GLY A N 1
ATOM 1605 C CA . GLY A 1 225 ? 14.102 -32.625 -10.125 1 95.56 225 GLY A CA 1
ATOM 1606 C C . GLY A 1 225 ? 13.492 -33 -8.789 1 95.56 225 GLY A C 1
ATOM 1607 O O . GLY A 1 225 ? 12.305 -33.312 -8.711 1 95.56 225 GLY A O 1
ATOM 1608 N N . PRO A 1 226 ? 14.297 -33.094 -7.789 1 95.69 226 PRO A N 1
ATOM 1609 C CA . PRO A 1 226 ? 13.781 -33.406 -6.457 1 95.69 226 PRO A CA 1
ATOM 1610 C C . PRO A 1 226 ? 12.984 -32.281 -5.828 1 95.69 226 PRO A C 1
ATOM 1612 O O . PRO A 1 226 ? 13.133 -31.125 -6.223 1 95.69 226 PRO A O 1
ATOM 1615 N N . MET A 1 227 ? 12.102 -32.656 -4.906 1 95.88 227 MET A N 1
ATOM 1616 C CA . MET A 1 227 ? 11.5 -31.656 -4.023 1 95.88 227 MET A CA 1
ATOM 1617 C C . MET A 1 227 ? 12.562 -31 -3.154 1 95.88 227 MET A C 1
ATOM 1619 O O . MET A 1 227 ? 13.617 -31.578 -2.9 1 95.88 227 MET A O 1
ATOM 1623 N N . VAL A 1 228 ? 12.273 -29.844 -2.641 1 95.44 228 VAL A N 1
ATOM 1624 C CA . VAL A 1 228 ? 13.234 -29.031 -1.897 1 95.44 228 VAL A CA 1
ATOM 1625 C C . VAL A 1 228 ? 13.617 -29.75 -0.598 1 95.44 228 VAL A C 1
ATOM 1627 O O . VAL A 1 228 ? 14.734 -29.594 -0.104 1 95.44 228 VAL A O 1
ATOM 1630 N N . SER A 1 229 ? 12.68 -30.547 -0.042 1 94.88 229 SER A N 1
ATOM 1631 C CA . SER A 1 229 ? 12.914 -31.156 1.266 1 94.88 229 SER A CA 1
ATOM 1632 C C . SER A 1 229 ? 12.016 -32.375 1.477 1 94.88 229 SER A C 1
ATOM 1634 O O . SER A 1 229 ? 11.062 -32.594 0.732 1 94.88 229 SER A O 1
ATOM 1636 N N . ALA A 1 230 ? 12.414 -33.062 2.559 1 95.5 230 ALA A N 1
ATOM 1637 C CA . ALA A 1 230 ? 11.594 -34.188 2.975 1 95.5 230 ALA A CA 1
ATOM 1638 C C . ALA A 1 230 ? 10.227 -33.719 3.469 1 95.5 230 ALA A C 1
ATOM 1640 O O . ALA A 1 230 ? 9.211 -34.406 3.229 1 95.5 230 ALA A O 1
ATOM 1641 N N . SER A 1 231 ? 10.242 -32.688 4.113 1 95.81 231 SER A N 1
ATOM 1642 C CA . SER A 1 231 ? 8.992 -32.156 4.652 1 95.81 231 SER A CA 1
ATOM 1643 C C . SER A 1 231 ? 8.016 -31.781 3.537 1 95.81 231 SER A C 1
ATOM 1645 O O . SER A 1 231 ? 6.832 -32.094 3.619 1 95.81 231 SER A O 1
ATOM 1647 N N . GLN A 1 232 ? 8.508 -31.109 2.549 1 96 232 GLN A N 1
ATOM 1648 C CA . GLN A 1 232 ? 7.633 -30.734 1.441 1 96 232 GLN A CA 1
ATOM 1649 C C . GLN A 1 232 ? 7.156 -31.969 0.679 1 96 232 GLN A C 1
ATOM 1651 O O . GLN A 1 232 ? 6.004 -32.031 0.237 1 96 232 GLN A O 1
ATOM 1656 N N . ARG A 1 233 ? 8.055 -32.938 0.495 1 96.88 233 ARG A N 1
ATOM 1657 C CA . ARG A 1 233 ? 7.656 -34.188 -0.131 1 96.88 233 ARG A CA 1
ATOM 1658 C C . ARG A 1 233 ? 6.508 -34.844 0.635 1 96.88 233 ARG A C 1
ATOM 1660 O O . ARG A 1 233 ? 5.57 -35.375 0.03 1 96.88 233 ARG A O 1
ATOM 1667 N N . LYS A 1 234 ? 6.617 -34.812 1.935 1 97.25 234 LYS A N 1
ATOM 1668 C CA . LYS A 1 234 ? 5.586 -35.406 2.791 1 97.25 234 LYS A CA 1
ATOM 1669 C C . LYS A 1 234 ? 4.25 -34.688 2.609 1 97.25 234 LYS A C 1
ATOM 1671 O O . LYS A 1 234 ? 3.195 -35.312 2.609 1 97.25 234 LYS A O 1
ATOM 1676 N N . VAL A 1 235 ? 4.258 -33.406 2.467 1 97.56 235 VAL A N 1
ATOM 1677 C CA . VAL A 1 235 ? 3.043 -32.625 2.234 1 97.56 235 VAL A CA 1
ATOM 1678 C C . VAL A 1 235 ? 2.371 -33.094 0.945 1 97.56 235 VAL A C 1
ATOM 1680 O O . VAL A 1 235 ? 1.172 -33.375 0.933 1 97.56 235 VAL A O 1
ATOM 1683 N N . VAL A 1 236 ? 3.133 -33.188 -0.116 1 98.25 236 VAL A N 1
ATOM 1684 C CA . VAL A 1 236 ? 2.596 -33.594 -1.409 1 98.25 236 VAL A CA 1
ATOM 1685 C C . VAL A 1 236 ? 2.012 -35 -1.302 1 98.25 236 VAL A C 1
ATOM 1687 O O . VAL A 1 236 ? 0.887 -35.25 -1.745 1 98.25 236 VAL A O 1
ATOM 1690 N N . SER A 1 237 ? 2.807 -35.906 -0.649 1 98.19 237 SER A N 1
ATOM 1691 C CA . SER A 1 237 ? 2.346 -37.281 -0.476 1 98.19 237 SER A CA 1
ATOM 1692 C C . SER A 1 237 ? 1.023 -37.312 0.281 1 98.19 237 SER A C 1
ATOM 1694 O O . SER A 1 237 ? 0.1 -38.031 -0.116 1 98.19 237 SER A O 1
ATOM 1696 N N . SER A 1 238 ? 0.974 -36.562 1.32 1 98.5 238 SER A N 1
ATOM 1697 C CA . SER A 1 238 ? -0.227 -36.562 2.15 1 98.5 238 SER A CA 1
ATOM 1698 C C . SER A 1 238 ? -1.426 -36.031 1.371 1 98.5 238 SER A C 1
ATOM 1700 O O . SER A 1 238 ? -2.543 -36.531 1.526 1 98.5 238 SER A O 1
ATOM 1702 N N . HIS A 1 239 ? -1.254 -35 0.56 1 98.62 239 HIS A N 1
ATOM 1703 C CA . HIS A 1 239 ? -2.328 -34.438 -0.254 1 98.62 239 HIS A CA 1
ATOM 1704 C C . HIS A 1 239 ? -2.844 -35.469 -1.262 1 98.62 239 HIS A C 1
ATOM 1706 O O . HIS A 1 239 ? -4.055 -35.625 -1.413 1 98.62 239 HIS A O 1
ATOM 1712 N N . VAL A 1 240 ? -1.958 -36.156 -1.91 1 98.69 240 VAL A N 1
ATOM 1713 C CA . VAL A 1 240 ? -2.312 -37.094 -2.943 1 98.69 240 VAL A CA 1
ATOM 1714 C C . VAL A 1 240 ? -3.035 -38.312 -2.314 1 98.69 240 VAL A C 1
ATOM 1716 O O . VAL A 1 240 ? -4.094 -38.719 -2.789 1 98.69 240 VAL A O 1
ATOM 1719 N N . GLU A 1 241 ? -2.453 -38.812 -1.227 1 98.56 241 GLU A N 1
ATOM 1720 C CA . GLU A 1 241 ? -3.047 -39.938 -0.543 1 98.56 241 GLU A CA 1
ATOM 1721 C C . GLU A 1 241 ? -4.441 -39.625 -0.021 1 98.56 241 GLU A C 1
ATOM 1723 O O . GLU A 1 241 ? -5.367 -40.406 -0.155 1 98.56 241 GLU A O 1
ATOM 1728 N N . SER A 1 242 ? -4.543 -38.5 0.546 1 98.38 242 SER A N 1
ATOM 1729 C CA . SER A 1 242 ? -5.848 -38.062 1.049 1 98.38 242 SER A CA 1
ATOM 1730 C C . SER A 1 242 ? -6.855 -37.906 -0.084 1 98.38 242 SER A C 1
ATOM 1732 O O . SER A 1 242 ? -8.023 -38.281 0.063 1 98.38 242 SER A O 1
ATOM 1734 N N . ALA A 1 243 ? -6.453 -37.312 -1.213 1 98.44 243 ALA A N 1
ATOM 1735 C CA . ALA A 1 243 ? -7.348 -37.156 -2.357 1 98.44 243 ALA A CA 1
ATOM 1736 C C . ALA A 1 243 ? -7.848 -38.531 -2.857 1 98.44 243 ALA A C 1
ATOM 1738 O O . ALA A 1 243 ? -9.031 -38.688 -3.166 1 98.44 243 ALA A O 1
ATOM 1739 N N . ILE A 1 244 ? -6.965 -39.469 -2.924 1 98.31 244 ILE A N 1
ATOM 1740 C CA . ILE A 1 244 ? -7.32 -40.812 -3.367 1 98.31 244 ILE A CA 1
ATOM 1741 C C . ILE A 1 244 ? -8.297 -41.438 -2.373 1 98.31 244 ILE A C 1
ATOM 1743 O O . ILE A 1 244 ? -9.312 -42.031 -2.768 1 98.31 244 ILE A O 1
ATOM 1747 N N . ALA A 1 245 ? -7.957 -41.25 -1.118 1 98 245 ALA A N 1
ATOM 1748 C CA . ALA A 1 245 ? -8.828 -41.812 -0.077 1 98 245 ALA A CA 1
ATOM 1749 C C . ALA A 1 245 ? -10.219 -41.188 -0.155 1 98 245 ALA A C 1
ATOM 1751 O O . ALA A 1 245 ? -11.211 -41.812 0.19 1 98 245 ALA A O 1
ATOM 1752 N N . GLU A 1 246 ? -10.266 -40 -0.644 1 97.06 246 GLU A N 1
ATOM 1753 C CA . GLU A 1 246 ? -11.523 -39.281 -0.707 1 97.06 246 GLU A CA 1
ATOM 1754 C C . GLU A 1 246 ? -12.25 -39.531 -2.023 1 97.06 246 GLU A C 1
ATOM 1756 O O . GLU A 1 246 ? -13.344 -39 -2.254 1 97.06 246 GLU A O 1
ATOM 1761 N N . GLY A 1 247 ? -11.625 -40.25 -2.896 1 97.25 247 GLY A N 1
ATOM 1762 C CA . GLY A 1 247 ? -12.383 -40.719 -4.047 1 97.25 247 GLY A CA 1
ATOM 1763 C C . GLY A 1 247 ? -11.711 -40.406 -5.371 1 97.25 247 GLY A C 1
ATOM 1764 O O . GLY A 1 247 ? -12.188 -40.812 -6.43 1 97.25 247 GLY A O 1
ATOM 1765 N N . ALA A 1 248 ? -10.617 -39.75 -5.406 1 98.5 248 ALA A N 1
ATOM 1766 C CA . ALA A 1 248 ? -9.898 -39.469 -6.645 1 98.5 248 ALA A CA 1
ATOM 1767 C C . ALA A 1 248 ? -9.234 -40.719 -7.203 1 98.5 248 ALA A C 1
ATOM 1769 O O . ALA A 1 248 ? -8.859 -41.625 -6.449 1 98.5 248 ALA A O 1
ATOM 1770 N N . THR A 1 249 ? -9.133 -40.75 -8.453 1 98.56 249 THR A N 1
ATOM 1771 C CA . THR A 1 249 ? -8.43 -41.844 -9.125 1 98.56 249 THR A CA 1
ATOM 1772 C C . THR A 1 249 ? -7.051 -41.375 -9.586 1 98.56 249 THR A C 1
ATOM 1774 O O . THR A 1 249 ? -6.914 -40.344 -10.227 1 98.56 249 THR A O 1
ATOM 1777 N N . CYS A 1 250 ? -6.07 -42.125 -9.242 1 98.75 250 CYS A N 1
ATOM 1778 C CA . CYS A 1 250 ? -4.711 -41.844 -9.703 1 98.75 250 CYS A CA 1
ATOM 1779 C C . CYS A 1 250 ? -4.477 -42.438 -11.094 1 98.75 250 CYS A C 1
ATOM 1781 O O . CYS A 1 250 ? -4.449 -43.656 -11.266 1 98.75 250 CYS A O 1
ATOM 1783 N N . LEU A 1 251 ? -4.309 -41.594 -12.078 1 98.75 251 LEU A N 1
ATOM 1784 C CA . LEU A 1 251 ? -4.148 -42.031 -13.461 1 98.75 251 LEU A CA 1
ATOM 1785 C C . LEU A 1 251 ? -2.676 -42.25 -13.789 1 98.75 251 LEU A C 1
ATOM 1787 O O . LEU A 1 251 ? -2.348 -43 -14.711 1 98.75 251 LEU A O 1
ATOM 1791 N N . LEU A 1 252 ? -1.854 -41.594 -13.148 1 98.62 252 LEU A N 1
ATOM 1792 C CA . LEU A 1 252 ? -0.41 -41.656 -13.352 1 98.62 252 LEU A CA 1
ATOM 1793 C C . LEU A 1 252 ? 0.331 -41.344 -12.055 1 98.62 252 LEU A C 1
ATOM 1795 O O . LEU A 1 252 ? -0.107 -40.5 -11.273 1 98.62 252 LEU A O 1
ATOM 1799 N N . GLY A 1 253 ? 1.531 -42.031 -11.797 1 98.12 253 GLY A N 1
ATOM 1800 C CA . GLY A 1 253 ? 2.344 -41.75 -10.617 1 98.12 253 GLY A CA 1
ATOM 1801 C C . GLY A 1 253 ? 1.715 -42.25 -9.328 1 98.12 253 GLY A C 1
ATOM 1802 O O . GLY A 1 253 ? 1.339 -43.406 -9.227 1 98.12 253 GLY A O 1
ATOM 1803 N N . GLY A 1 254 ? 1.599 -41.281 -8.328 1 96.31 254 GLY A N 1
ATOM 1804 C CA . GLY A 1 254 ? 0.949 -41.594 -7.074 1 96.31 254 GLY A CA 1
ATOM 1805 C C . GLY A 1 254 ? 1.882 -42.281 -6.078 1 96.31 254 GLY A C 1
ATOM 1806 O O . GLY A 1 254 ? 3.102 -42.25 -6.258 1 96.31 254 GLY A O 1
ATOM 1807 N N . PRO A 1 255 ? 1.291 -42.781 -5.031 1 95.69 255 PRO A N 1
ATOM 1808 C CA . PRO A 1 255 ? 2.061 -43.281 -3.895 1 95.69 255 PRO A CA 1
ATOM 1809 C C . PRO A 1 255 ? 2.975 -44.469 -4.281 1 95.69 255 PRO A C 1
ATOM 1811 O O . PRO A 1 255 ? 4.117 -44.531 -3.826 1 95.69 255 PRO A O 1
ATOM 1814 N N . ALA A 1 256 ? 2.521 -45.375 -5.094 1 95.31 256 ALA A N 1
ATOM 1815 C CA . ALA A 1 256 ? 3.318 -46.531 -5.473 1 95.31 256 ALA A CA 1
ATOM 1816 C C . ALA A 1 256 ? 4.578 -46.125 -6.227 1 95.31 256 ALA A C 1
ATOM 1818 O O . ALA A 1 256 ? 5.672 -46.594 -5.934 1 95.31 256 ALA A O 1
ATOM 1819 N N . GLU A 1 257 ? 4.359 -45.281 -7.16 1 95.94 257 GLU A N 1
ATOM 1820 C CA . GLU A 1 257 ? 5.508 -44.781 -7.922 1 95.94 257 GLU A CA 1
ATOM 1821 C C . GLU A 1 257 ? 6.43 -43.938 -7.039 1 95.94 257 GLU A C 1
ATOM 1823 O O . GLU A 1 257 ? 7.648 -43.969 -7.227 1 95.94 257 GLU A O 1
ATOM 1828 N N . ALA A 1 258 ? 5.867 -43.188 -6.137 1 95.69 258 ALA A N 1
ATOM 1829 C CA . ALA A 1 258 ? 6.664 -42.406 -5.199 1 95.69 258 ALA A CA 1
ATOM 1830 C C . ALA A 1 258 ? 7.586 -43.312 -4.379 1 95.69 258 ALA A C 1
ATOM 1832 O O . ALA A 1 258 ? 8.75 -42.969 -4.156 1 95.69 258 ALA A O 1
ATOM 1833 N N . GLU A 1 259 ? 7.07 -44.375 -3.945 1 94.31 259 GLU A N 1
ATOM 1834 C CA . GLU A 1 259 ? 7.867 -45.344 -3.195 1 94.31 259 GLU A CA 1
ATOM 1835 C C . GLU A 1 259 ? 8.977 -45.906 -4.059 1 94.31 259 GLU A C 1
ATOM 1837 O O . GLU A 1 259 ? 10.109 -46.062 -3.598 1 94.31 259 GLU A O 1
ATOM 1842 N N . ARG A 1 260 ? 8.633 -46.281 -5.215 1 94.38 260 ARG A N 1
ATOM 1843 C CA . ARG A 1 260 ? 9.625 -46.844 -6.141 1 94.38 260 ARG A CA 1
ATOM 1844 C C . ARG A 1 260 ? 10.758 -45.844 -6.359 1 94.38 260 ARG A C 1
ATOM 1846 O O . ARG A 1 260 ? 11.938 -46.219 -6.34 1 94.38 260 ARG A O 1
ATOM 1853 N N . LEU A 1 261 ? 10.398 -44.625 -6.574 1 94.25 261 LEU A N 1
ATOM 1854 C CA . LEU A 1 261 ? 11.383 -43.594 -6.824 1 94.25 261 LEU A CA 1
ATOM 1855 C C . LEU A 1 261 ? 12.289 -43.406 -5.613 1 94.25 261 LEU A C 1
ATOM 1857 O O . LEU A 1 261 ? 13.484 -43.156 -5.762 1 94.25 261 LEU A O 1
ATOM 1861 N N . ALA A 1 262 ? 11.688 -43.406 -4.438 1 91.5 262 ALA A N 1
ATOM 1862 C CA . ALA A 1 262 ? 12.469 -43.281 -3.209 1 91.5 262 ALA A CA 1
ATOM 1863 C C . ALA A 1 262 ? 13.539 -44.344 -3.113 1 91.5 262 ALA A C 1
ATOM 1865 O O . ALA A 1 262 ? 14.633 -44.094 -2.588 1 91.5 262 ALA A O 1
ATOM 1866 N N . GLY A 1 263 ? 13.25 -45.531 -3.568 1 90.62 263 GLY A N 1
ATOM 1867 C CA . GLY A 1 263 ? 14.219 -46.625 -3.59 1 90.62 263 GLY A CA 1
ATOM 1868 C C . GLY A 1 263 ? 15.273 -46.469 -4.672 1 90.62 263 GLY A C 1
ATOM 1869 O O . GLY A 1 263 ? 16.453 -46.688 -4.434 1 90.62 263 GLY A O 1
ATOM 1870 N N . ALA A 1 264 ? 14.883 -46 -5.77 1 90.62 264 ALA A N 1
ATOM 1871 C CA . ALA A 1 264 ? 15.758 -45.906 -6.934 1 90.62 264 ALA A CA 1
ATOM 1872 C C . ALA A 1 264 ? 16.688 -44.688 -6.809 1 90.62 264 ALA A C 1
ATOM 1874 O O . ALA A 1 264 ? 17.812 -44.719 -7.332 1 90.62 264 ALA A O 1
ATOM 1875 N N . LEU A 1 265 ? 16.188 -43.688 -6.199 1 90.38 265 LEU A N 1
ATOM 1876 C CA . LEU A 1 265 ? 16.953 -42.438 -6.004 1 90.38 265 LEU A CA 1
ATOM 1877 C C . LEU A 1 265 ? 17 -42.062 -4.527 1 90.38 265 LEU A C 1
ATOM 1879 O O . LEU A 1 265 ? 16.438 -41.062 -4.121 1 90.38 265 LEU A O 1
ATOM 1883 N N . PRO A 1 266 ? 17.781 -42.719 -3.787 1 85.88 266 PRO A N 1
ATOM 1884 C CA . PRO A 1 266 ? 17.719 -42.625 -2.328 1 85.88 266 PRO A CA 1
ATOM 1885 C C . PRO A 1 266 ? 18.328 -41.344 -1.788 1 85.88 266 PRO A C 1
ATOM 1887 O O . PRO A 1 266 ? 18.094 -40.969 -0.632 1 85.88 266 PRO A O 1
ATOM 1890 N N . HIS A 1 267 ? 19.078 -40.656 -2.529 1 86.81 267 HIS A N 1
ATOM 1891 C CA . HIS A 1 267 ? 19.781 -39.5 -1.996 1 86.81 267 HIS A CA 1
ATOM 1892 C C . HIS A 1 267 ? 19.016 -38.219 -2.289 1 86.81 267 HIS A C 1
ATOM 1894 O O . HIS A 1 267 ? 19.5 -37.125 -1.997 1 86.81 267 HIS A O 1
ATOM 1900 N N . GLY A 1 268 ? 17.766 -38.281 -2.74 1 90.94 268 GLY A N 1
ATOM 1901 C CA . GLY A 1 268 ? 16.984 -37.094 -3.021 1 90.94 268 GLY A CA 1
ATOM 1902 C C . GLY A 1 268 ? 15.516 -37.25 -2.664 1 90.94 268 GLY A C 1
ATOM 1903 O O . GLY A 1 268 ? 15.055 -38.375 -2.406 1 90.94 268 GLY A O 1
ATOM 1904 N N . HIS A 1 269 ? 14.844 -36.156 -2.535 1 94.81 269 HIS A N 1
ATOM 1905 C CA . HIS A 1 269 ? 13.422 -36.156 -2.193 1 94.81 269 HIS A CA 1
ATOM 1906 C C . HIS A 1 269 ? 12.555 -36.094 -3.443 1 94.81 269 HIS A C 1
ATOM 1908 O O . HIS A 1 269 ? 11.812 -35.125 -3.629 1 94.81 269 HIS A O 1
ATOM 1914 N N . PHE A 1 270 ? 12.617 -37.125 -4.188 1 96.69 270 PHE A N 1
ATOM 1915 C CA . PHE A 1 270 ? 11.953 -37.125 -5.488 1 96.69 270 PHE A CA 1
ATOM 1916 C C . PHE A 1 270 ? 10.477 -37.5 -5.34 1 96.69 270 PHE A C 1
ATOM 1918 O O . PHE A 1 270 ? 10.109 -38.25 -4.438 1 96.69 270 PHE A O 1
ATOM 1925 N N . TYR A 1 271 ? 9.695 -36.969 -6.094 1 97.44 271 TYR A N 1
ATOM 1926 C CA . TYR A 1 271 ? 8.281 -37.281 -6.227 1 97.44 271 TYR A CA 1
ATOM 1927 C C . TYR A 1 271 ? 7.871 -37.375 -7.695 1 97.44 271 TYR A C 1
ATOM 1929 O O . TYR A 1 271 ? 8.312 -36.562 -8.508 1 97.44 271 TYR A O 1
ATOM 1937 N N . PRO A 1 272 ? 7.133 -38.375 -8.094 1 98 272 PRO A N 1
ATOM 1938 C CA . PRO A 1 272 ? 6.785 -38.531 -9.508 1 98 272 PRO A CA 1
ATOM 1939 C C . PRO A 1 272 ? 5.699 -37.531 -9.953 1 98 272 PRO A C 1
ATOM 1941 O O . PRO A 1 272 ? 4.875 -37.125 -9.141 1 98 272 PRO A O 1
ATOM 1944 N N . ALA A 1 273 ? 5.762 -37.219 -11.273 1 98.5 273 ALA A N 1
ATOM 1945 C CA . ALA A 1 273 ? 4.57 -36.594 -11.844 1 98.5 273 ALA A CA 1
ATOM 1946 C C . ALA A 1 273 ? 3.32 -37.406 -11.523 1 98.5 273 ALA A C 1
ATOM 1948 O O . ALA A 1 273 ? 3.297 -38.625 -11.734 1 98.5 273 ALA A O 1
ATOM 1949 N N . THR A 1 274 ? 2.346 -36.75 -10.977 1 98.88 274 THR A N 1
ATOM 1950 C CA . THR A 1 274 ? 1.127 -37.438 -10.562 1 98.88 274 THR A CA 1
ATOM 1951 C C . THR A 1 274 ? -0.101 -36.781 -11.188 1 98.88 274 THR A C 1
ATOM 1953 O O . THR A 1 274 ? -0.204 -35.531 -11.219 1 98.88 274 THR A O 1
ATOM 1956 N N . VAL A 1 275 ? -0.973 -37.594 -11.773 1 98.94 275 VAL A N 1
ATOM 1957 C CA . VAL A 1 275 ? -2.225 -37.094 -12.336 1 98.94 275 VAL A CA 1
ATOM 1958 C C . VAL A 1 275 ? -3.406 -37.719 -11.602 1 98.94 275 VAL A C 1
ATOM 1960 O O . VAL A 1 275 ? -3.541 -38.969 -11.562 1 98.94 275 VAL A O 1
ATOM 1963 N N . LEU A 1 276 ? -4.188 -36.906 -11 1 98.88 276 LEU A N 1
ATOM 1964 C CA . LEU A 1 276 ? -5.391 -37.344 -10.297 1 98.88 276 LEU A CA 1
ATOM 1965 C C . LEU A 1 276 ? -6.645 -36.938 -11.062 1 98.88 276 LEU A C 1
ATOM 1967 O O . LEU A 1 276 ? -6.73 -35.812 -11.57 1 98.88 276 LEU A O 1
ATOM 1971 N N . SER A 1 277 ? -7.551 -37.812 -11.172 1 98.75 277 SER A N 1
ATOM 1972 C CA . SER A 1 277 ? -8.844 -37.594 -11.805 1 98.75 277 SER A CA 1
ATOM 1973 C C . SER A 1 277 ? -9.977 -37.656 -10.789 1 98.75 277 SER A C 1
ATOM 1975 O O . SER A 1 277 ? -9.93 -38.438 -9.852 1 98.75 277 SER A O 1
ATOM 1977 N N . GLY A 1 278 ? -10.961 -36.781 -11.039 1 98.5 278 GLY A N 1
ATOM 1978 C CA . GLY A 1 278 ? -12.156 -36.844 -10.211 1 98.5 278 GLY A CA 1
ATOM 1979 C C . GLY A 1 278 ? -11.898 -36.406 -8.781 1 98.5 278 GLY A C 1
ATOM 1980 O O . GLY A 1 278 ? -12.422 -37 -7.84 1 98.5 278 GLY A O 1
ATOM 1981 N N . VAL A 1 279 ? -11.047 -35.469 -8.578 1 98.44 279 VAL A N 1
ATOM 1982 C CA . VAL A 1 279 ? -10.766 -34.969 -7.242 1 98.44 279 VAL A CA 1
ATOM 1983 C C . VAL A 1 279 ? -12.023 -34.312 -6.672 1 98.44 279 VAL A C 1
ATOM 1985 O O . VAL A 1 279 ? -12.617 -33.438 -7.305 1 98.44 279 VAL A O 1
ATOM 1988 N N . PRO A 1 280 ? -12.43 -34.719 -5.508 1 96.69 280 PRO A N 1
ATOM 1989 C CA . PRO A 1 280 ? -13.641 -34.156 -4.93 1 96.69 280 PRO A CA 1
ATOM 1990 C C . PRO A 1 280 ? -13.461 -32.688 -4.523 1 96.69 280 PRO A C 1
ATOM 1992 O O . PRO A 1 280 ? -12.391 -32.312 -4.031 1 96.69 280 PRO A O 1
ATOM 1995 N N . GLN A 1 281 ? -14.578 -31.969 -4.781 1 91.19 281 GLN A N 1
ATOM 1996 C CA . GLN A 1 281 ? -14.562 -30.594 -4.273 1 91.19 281 GLN A CA 1
ATOM 1997 C C . GLN A 1 281 ? -14.461 -30.578 -2.752 1 91.19 281 GLN A C 1
ATOM 1999 O O . GLN A 1 281 ? -15.102 -31.375 -2.068 1 91.19 281 GLN A O 1
ATOM 2004 N N . GLY A 1 282 ? -13.562 -29.75 -2.256 1 90.5 282 GLY A N 1
ATOM 2005 C CA . GLY A 1 282 ? -13.391 -29.641 -0.815 1 90.5 282 GLY A CA 1
ATOM 2006 C C . GLY A 1 282 ? -12.266 -30.516 -0.28 1 90.5 282 GLY A C 1
ATOM 2007 O O . GLY A 1 282 ? -11.867 -30.375 0.878 1 90.5 282 GLY A O 1
ATOM 2008 N N . ALA A 1 283 ? -11.836 -31.453 -1.169 1 95.94 283 ALA A N 1
ATOM 2009 C CA . ALA A 1 283 ? -10.672 -32.25 -0.753 1 95.94 283 ALA A CA 1
ATOM 2010 C C . ALA A 1 283 ? -9.539 -31.328 -0.286 1 95.94 283 ALA A C 1
ATOM 2012 O O . ALA A 1 283 ? -9.438 -30.188 -0.723 1 95.94 283 ALA A O 1
ATOM 2013 N N . ARG A 1 284 ? -8.68 -31.844 0.549 1 96.19 284 ARG A N 1
ATOM 2014 C CA . ARG A 1 284 ? -7.566 -31.094 1.117 1 96.19 284 ARG A CA 1
ATOM 2015 C C . ARG A 1 284 ? -6.66 -30.547 0.02 1 96.19 284 ARG A C 1
ATOM 2017 O O . ARG A 1 284 ? -6.164 -29.422 0.12 1 96.19 284 ARG A O 1
ATOM 2024 N N . ILE A 1 285 ? -6.488 -31.328 -1.031 1 97.94 285 ILE A N 1
ATOM 2025 C CA . ILE A 1 285 ? -5.57 -30.969 -2.109 1 97.94 285 ILE A CA 1
ATOM 2026 C C . ILE A 1 285 ? -6.133 -29.797 -2.9 1 97.94 285 ILE A C 1
ATOM 2028 O O . ILE A 1 285 ? -5.402 -29.125 -3.635 1 97.94 285 ILE A O 1
ATOM 2032 N N . THR A 1 286 ? -7.438 -29.5 -2.812 1 97.19 286 THR A N 1
ATOM 2033 C CA . THR A 1 286 ? -8.023 -28.375 -3.527 1 97.19 286 THR A CA 1
ATOM 2034 C C . THR A 1 286 ? -7.961 -27.109 -2.68 1 97.19 286 THR A C 1
ATOM 2036 O O . THR A 1 286 ? -8.133 -26 -3.195 1 97.19 286 THR A O 1
ATOM 2039 N N . ALA A 1 287 ? -7.707 -27.25 -1.385 1 96.25 287 ALA A N 1
ATOM 2040 C CA . ALA A 1 287 ? -7.797 -26.125 -0.458 1 96.25 287 ALA A CA 1
ATOM 2041 C C . ALA A 1 287 ? -6.406 -25.641 -0.042 1 96.25 287 ALA A C 1
ATOM 2043 O O . ALA A 1 287 ? -6.16 -24.438 0.055 1 96.25 287 ALA A O 1
ATOM 2044 N N . GLU A 1 288 ? -5.492 -26.547 0.187 1 96.94 288 GLU A N 1
ATOM 2045 C CA . GLU A 1 288 ? -4.16 -26.234 0.687 1 96.94 288 GLU A CA 1
ATOM 2046 C C . GLU A 1 288 ? -3.135 -26.219 -0.445 1 96.94 288 GLU A C 1
ATOM 2048 O O . GLU A 1 288 ? -3.223 -27.016 -1.382 1 96.94 288 GLU A O 1
ATOM 2053 N N . GLU A 1 289 ? -2.23 -25.328 -0.355 1 97.12 289 GLU A N 1
ATOM 2054 C CA . GLU A 1 289 ? -1.158 -25.281 -1.345 1 97.12 289 GLU A CA 1
ATOM 2055 C C . GLU A 1 289 ? -0.346 -26.578 -1.331 1 97.12 289 GLU A C 1
ATOM 2057 O O . GLU A 1 289 ? 0.205 -26.953 -0.297 1 97.12 289 GLU A O 1
ATOM 2062 N N . THR A 1 290 ? -0.318 -27.25 -2.467 1 98.06 290 THR A N 1
ATOM 2063 C CA . THR A 1 290 ? 0.387 -28.516 -2.586 1 98.06 290 THR A CA 1
ATOM 2064 C C . THR A 1 290 ? 1.876 -28.297 -2.83 1 98.06 290 THR A C 1
ATOM 2066 O O . THR A 1 290 ? 2.719 -28.875 -2.148 1 98.06 290 THR A O 1
ATOM 2069 N N . PHE A 1 291 ? 2.129 -27.406 -3.816 1 98 291 PHE A N 1
ATOM 2070 C CA . PHE A 1 291 ? 3.506 -27.031 -4.113 1 98 291 PHE A CA 1
ATOM 2071 C C . PHE A 1 291 ? 4.34 -28.266 -4.445 1 98 291 PHE A C 1
ATOM 2073 O O . PHE A 1 291 ? 5.398 -28.484 -3.848 1 98 291 PHE A O 1
ATOM 2080 N N . GLY A 1 292 ? 3.928 -29.062 -5.352 1 98.19 292 GLY A N 1
ATOM 2081 C CA . GLY A 1 292 ? 4.516 -30.297 -5.852 1 98.19 292 GLY A CA 1
ATOM 2082 C C . GLY A 1 292 ? 3.994 -30.688 -7.219 1 98.19 292 GLY A C 1
ATOM 2083 O O . GLY A 1 292 ? 3.102 -30.031 -7.766 1 98.19 292 GLY A O 1
ATOM 2084 N N . PRO A 1 293 ? 4.539 -31.703 -7.797 1 98.44 293 PRO A N 1
ATOM 2085 C CA . PRO A 1 293 ? 4.254 -32.031 -9.195 1 98.44 293 PRO A CA 1
ATOM 2086 C C . PRO A 1 293 ? 2.992 -32.875 -9.367 1 98.44 293 PRO A C 1
ATOM 2088 O O . PRO A 1 293 ? 3.07 -34.031 -9.766 1 98.44 293 PRO A O 1
ATOM 2091 N N . VAL A 1 294 ? 1.839 -32.25 -9.156 1 98.88 294 VAL A N 1
ATOM 2092 C CA . VAL A 1 294 ? 0.553 -32.938 -9.219 1 98.88 294 VAL A CA 1
ATOM 2093 C C . VAL A 1 294 ? -0.395 -32.188 -10.148 1 98.88 294 VAL A C 1
ATOM 2095 O O . VAL A 1 294 ? -0.529 -30.969 -10.055 1 98.88 294 VAL A O 1
ATOM 2098 N N . VAL A 1 295 ? -0.947 -32.875 -11.117 1 98.88 295 VAL A N 1
ATOM 2099 C CA . VAL A 1 295 ? -2.082 -32.375 -11.891 1 98.88 295 VAL A CA 1
ATOM 2100 C C . VAL A 1 295 ? -3.383 -32.906 -11.305 1 98.88 295 VAL A C 1
ATOM 2102 O O . VAL A 1 295 ? -3.691 -34.094 -11.453 1 98.88 295 VAL A O 1
ATOM 2105 N N . ALA A 1 296 ? -4.102 -32.125 -10.656 1 98.88 296 ALA A N 1
ATOM 2106 C CA . ALA A 1 296 ? -5.344 -32.5 -10 1 98.88 296 ALA A CA 1
ATOM 2107 C C . ALA A 1 296 ? -6.562 -32.031 -10.789 1 98.88 296 ALA A C 1
ATOM 2109 O O . ALA A 1 296 ? -6.828 -30.844 -10.883 1 98.88 296 ALA A O 1
ATOM 2110 N N . ILE A 1 297 ? -7.34 -32.969 -11.297 1 98.88 297 ILE A N 1
ATOM 2111 C CA . ILE A 1 297 ? -8.422 -32.656 -12.234 1 98.88 297 ILE A CA 1
ATOM 2112 C C . ILE A 1 297 ? -9.766 -32.906 -11.562 1 98.88 297 ILE A C 1
ATOM 2114 O O . ILE A 1 297 ? -9.992 -33.969 -10.977 1 98.88 297 ILE A O 1
ATOM 2118 N N . THR A 1 298 ? -10.586 -31.984 -11.578 1 98.69 298 THR A N 1
ATOM 2119 C CA . THR A 1 298 ? -11.961 -32.062 -11.117 1 98.69 298 THR A CA 1
ATOM 2120 C C . THR A 1 298 ? -12.93 -31.688 -12.242 1 98.69 298 THR A C 1
ATOM 2122 O O . THR A 1 298 ? -12.828 -30.625 -12.836 1 98.69 298 THR A O 1
ATOM 2125 N N . PRO A 1 299 ? -13.867 -32.594 -12.594 1 98.38 299 PRO A N 1
ATOM 2126 C CA . PRO A 1 299 ? -14.867 -32.219 -13.609 1 98.38 299 PRO A CA 1
ATOM 2127 C C . PRO A 1 299 ? -15.906 -31.234 -13.078 1 98.38 299 PRO A C 1
ATOM 2129 O O . PRO A 1 299 ? -16.125 -31.141 -11.867 1 98.38 299 PRO A O 1
ATOM 2132 N N . PHE A 1 300 ? -16.5 -30.438 -13.945 1 98.38 300 PHE A N 1
ATOM 2133 C CA . PHE A 1 300 ? -17.625 -29.578 -13.609 1 98.38 300 PHE A CA 1
ATOM 2134 C C . PHE A 1 300 ? -18.641 -29.547 -14.75 1 98.38 300 PHE A C 1
ATOM 2136 O O . PHE A 1 300 ? -18.391 -30.094 -15.828 1 98.38 300 PHE A O 1
ATOM 2143 N N . ASP A 1 301 ? -19.766 -28.938 -14.656 1 98.5 301 ASP A N 1
ATOM 2144 C CA . ASP A 1 301 ? -20.906 -29.078 -15.547 1 98.5 301 ASP A CA 1
ATOM 2145 C C . ASP A 1 301 ? -20.734 -28.234 -16.812 1 98.5 301 ASP A C 1
ATOM 2147 O O . ASP A 1 301 ? -21.578 -28.266 -17.703 1 98.5 301 ASP A O 1
ATOM 2151 N N . GLY A 1 302 ? -19.766 -27.484 -16.875 1 98.25 302 GLY A N 1
ATOM 2152 C CA . GLY A 1 302 ? -19.484 -26.703 -18.078 1 98.25 302 GLY A CA 1
ATOM 2153 C C . GLY A 1 302 ? -20.125 -25.312 -18.031 1 98.25 302 GLY A C 1
ATOM 2154 O O . GLY A 1 302 ? -20 -24.547 -19 1 98.25 302 GLY A O 1
ATOM 2155 N N . GLU A 1 303 ? -20.703 -24.969 -16.906 1 98.5 303 GLU A N 1
ATOM 2156 C CA . GLU A 1 303 ? -21.375 -23.672 -16.781 1 98.5 303 GLU A CA 1
ATOM 2157 C C . GLU A 1 303 ? -20.406 -22.594 -16.312 1 98.5 303 GLU A C 1
ATOM 2159 O O . GLU A 1 303 ? -19.562 -22.828 -15.453 1 98.5 303 GLU A O 1
ATOM 2164 N N . GLU A 1 304 ? -20.531 -21.422 -16.906 1 98.44 304 GLU A N 1
ATOM 2165 C CA . GLU A 1 304 ? -19.672 -20.297 -16.562 1 98.44 304 GLU A CA 1
ATOM 2166 C C . GLU A 1 304 ? -19.75 -19.984 -15.062 1 98.44 304 GLU A C 1
ATOM 2168 O O . GLU A 1 304 ? -18.734 -19.797 -14.406 1 98.44 304 GLU A O 1
ATOM 2173 N N . ALA A 1 305 ? -20.969 -19.969 -14.562 1 98.44 305 ALA A N 1
ATOM 2174 C CA . ALA A 1 305 ? -21.188 -19.625 -13.164 1 98.44 305 ALA A CA 1
ATOM 2175 C C . ALA A 1 305 ? -20.516 -20.625 -12.242 1 98.44 305 ALA A C 1
ATOM 2177 O O . ALA A 1 305 ? -19.938 -20.25 -11.219 1 98.44 305 ALA A O 1
ATOM 2178 N N . THR A 1 306 ? -20.594 -21.844 -12.617 1 98.56 306 THR A N 1
ATOM 2179 C CA . THR A 1 306 ? -19.953 -22.891 -11.836 1 98.56 306 THR A CA 1
ATOM 2180 C C . THR A 1 306 ? -18.438 -22.734 -11.859 1 98.56 306 THR A C 1
ATOM 2182 O O . THR A 1 306 ? -17.781 -22.844 -10.82 1 98.56 306 THR A O 1
ATOM 2185 N N . ALA A 1 307 ? -17.875 -22.5 -13.039 1 98.62 307 ALA A N 1
ATOM 2186 C CA . ALA A 1 307 ? -16.438 -22.312 -13.188 1 98.62 307 ALA A CA 1
ATOM 2187 C C . ALA A 1 307 ? -15.938 -21.172 -12.289 1 98.62 307 ALA A C 1
ATOM 2189 O O . ALA A 1 307 ? -14.93 -21.328 -11.586 1 98.62 307 ALA A O 1
ATOM 2190 N N . VAL A 1 308 ? -16.656 -20.094 -12.297 1 98.69 308 VAL A N 1
ATOM 2191 C CA . VAL A 1 308 ? -16.281 -18.922 -11.5 1 98.69 308 VAL A CA 1
ATOM 2192 C C . VAL A 1 308 ? -16.359 -19.266 -10.016 1 98.69 308 VAL A C 1
ATOM 2194 O O . VAL A 1 308 ? -15.453 -18.922 -9.25 1 98.69 308 VAL A O 1
ATOM 2197 N N . ALA A 1 309 ? -17.422 -19.938 -9.625 1 98.44 309 ALA A N 1
ATOM 2198 C CA . ALA A 1 309 ? -17.594 -20.312 -8.219 1 98.44 309 ALA A CA 1
ATOM 2199 C C . ALA A 1 309 ? -16.469 -21.219 -7.754 1 98.44 309 ALA A C 1
ATOM 2201 O O . ALA A 1 309 ? -15.914 -21.031 -6.668 1 98.44 309 ALA A O 1
ATOM 2202 N N . LEU A 1 310 ? -16.109 -22.156 -8.562 1 98.25 310 LEU A N 1
ATOM 2203 C CA . LEU A 1 310 ? -15.047 -23.094 -8.227 1 98.25 310 LEU A CA 1
ATOM 2204 C C . LEU A 1 310 ? -13.703 -22.359 -8.148 1 98.25 310 LEU A C 1
ATOM 2206 O O . LEU A 1 310 ? -12.93 -22.594 -7.219 1 98.25 310 LEU A O 1
ATOM 2210 N N . ALA A 1 311 ? -13.445 -21.516 -9.102 1 98.31 311 ALA A N 1
ATOM 2211 C CA . ALA A 1 311 ? -12.195 -20.766 -9.133 1 98.31 311 ALA A CA 1
ATOM 2212 C C . ALA A 1 311 ? -12.047 -19.891 -7.891 1 98.31 311 ALA A C 1
ATOM 2214 O O . ALA A 1 311 ? -10.953 -19.75 -7.352 1 98.31 311 ALA A O 1
ATOM 2215 N N . ASN A 1 312 ? -13.133 -19.359 -7.434 1 97.62 312 ASN A N 1
ATOM 2216 C CA . ASN A 1 312 ? -13.102 -18.406 -6.336 1 97.62 312 ASN A CA 1
ATOM 2217 C C . ASN A 1 312 ? -13.156 -19.094 -4.98 1 97.62 312 ASN A C 1
ATOM 2219 O O . ASN A 1 312 ? -12.961 -18.453 -3.943 1 97.62 312 ASN A O 1
ATOM 2223 N N . ASP A 1 313 ? -13.438 -20.391 -4.984 1 97.31 313 ASP A N 1
ATOM 2224 C CA . ASP A 1 313 ? -13.531 -21.141 -3.74 1 97.31 313 ASP A CA 1
ATOM 2225 C C . ASP A 1 313 ? -12.148 -21.5 -3.201 1 97.31 313 ASP A C 1
ATOM 2227 O O . ASP A 1 313 ? -11.758 -22.656 -3.18 1 97.31 313 ASP A O 1
ATOM 2231 N N . SER A 1 314 ? -11.445 -20.5 -2.754 1 96.44 314 SER A N 1
ATOM 2232 C CA . SER A 1 314 ? -10.094 -20.594 -2.207 1 96.44 314 SER A CA 1
ATOM 2233 C C . SER A 1 314 ? -9.75 -19.375 -1.366 1 96.44 314 SER A C 1
ATOM 2235 O O . SER A 1 314 ? -10.234 -18.266 -1.634 1 96.44 314 SER A O 1
ATOM 2237 N N . GLU A 1 315 ? -8.938 -19.547 -0.349 1 95.19 315 GLU A N 1
ATOM 2238 C CA . GLU A 1 315 ? -8.438 -18.406 0.416 1 95.19 315 GLU A CA 1
ATOM 2239 C C . GLU A 1 315 ? -7.355 -17.656 -0.351 1 95.19 315 GLU A C 1
ATOM 2241 O O . GLU A 1 315 ? -6.965 -16.547 0.031 1 95.19 315 GLU A O 1
ATOM 2246 N N . TYR A 1 316 ? -6.938 -18.234 -1.465 1 96.88 316 TYR A N 1
ATOM 2247 C CA . TYR A 1 316 ? -5.871 -17.672 -2.281 1 96.88 316 TYR A CA 1
ATOM 2248 C C . TYR A 1 316 ? -6.438 -16.969 -3.516 1 96.88 316 TYR A C 1
ATOM 2250 O O . TYR A 1 316 ? -7.59 -17.203 -3.885 1 96.88 316 TYR A O 1
ATOM 2258 N N . GLY A 1 317 ? -5.684 -16.078 -4.105 1 97.25 317 GLY A N 1
ATOM 2259 C CA . GLY A 1 317 ? -6.047 -15.383 -5.324 1 97.25 317 GLY A CA 1
ATOM 2260 C C . GLY A 1 317 ? -4.852 -14.836 -6.086 1 97.25 317 GLY A C 1
ATOM 2261 O O . GLY A 1 317 ? -4.805 -13.656 -6.422 1 97.25 317 GLY A O 1
ATOM 2262 N N . LEU A 1 318 ? -3.93 -15.695 -6.48 1 96.62 318 LEU A N 1
ATOM 2263 C CA . LEU A 1 318 ? -2.711 -15.258 -7.145 1 96.62 318 LEU A CA 1
ATOM 2264 C C . LEU A 1 318 ? -2.908 -15.195 -8.656 1 96.62 318 LEU A C 1
ATOM 2266 O O . LEU A 1 318 ? -2.932 -14.109 -9.242 1 96.62 318 LEU A O 1
ATOM 2270 N N . SER A 1 319 ? -3.166 -16.328 -9.266 1 97.44 319 SER A N 1
ATOM 2271 C CA . SER A 1 319 ? -3.363 -16.375 -10.711 1 97.44 319 SER A CA 1
ATOM 2272 C C . SER A 1 319 ? -4.441 -17.391 -11.086 1 97.44 319 SER A C 1
ATOM 2274 O O . SER A 1 319 ? -4.941 -18.125 -10.234 1 97.44 319 SER A O 1
ATOM 2276 N N . ALA A 1 320 ? -4.832 -17.328 -12.367 1 98.56 320 ALA A N 1
ATOM 2277 C CA . ALA A 1 320 ? -5.801 -18.266 -12.93 1 98.56 320 ALA A CA 1
ATOM 2278 C C . ALA A 1 320 ? -5.652 -18.375 -14.445 1 98.56 320 ALA A C 1
ATOM 2280 O O . ALA A 1 320 ? -5 -17.531 -15.07 1 98.56 320 ALA A O 1
ATOM 2281 N N . CYS A 1 321 ? -6.211 -19.406 -15.008 1 98.62 321 CYS A N 1
ATOM 2282 C CA . CYS A 1 321 ? -6.277 -19.594 -16.453 1 98.62 321 CYS A CA 1
ATOM 2283 C C . CYS A 1 321 ? -7.672 -20.047 -16.875 1 98.62 321 CYS A C 1
ATOM 2285 O O . CYS A 1 321 ? -8.312 -20.828 -16.188 1 98.62 321 CYS A O 1
ATOM 2287 N N . VAL A 1 322 ? -8.047 -19.531 -18 1 98.75 322 VAL A N 1
ATOM 2288 C CA . VAL A 1 322 ? -9.305 -19.938 -18.609 1 98.75 322 VAL A CA 1
ATOM 2289 C C . VAL A 1 322 ? -9.07 -20.344 -20.062 1 98.75 322 VAL A C 1
ATOM 2291 O O . VAL A 1 322 ? -8.484 -19.578 -20.844 1 98.75 322 VAL A O 1
ATOM 2294 N N . TYR A 1 323 ? -9.508 -21.5 -20.422 1 98.75 323 TYR A N 1
ATOM 2295 C CA . TYR A 1 323 ? -9.391 -22 -21.781 1 98.75 323 TYR A CA 1
ATOM 2296 C C . TYR A 1 323 ? -10.758 -22.203 -22.422 1 98.75 323 TYR A C 1
ATOM 2298 O O . TYR A 1 323 ? -11.594 -22.938 -21.875 1 98.75 323 TYR A O 1
ATOM 2306 N N . THR A 1 324 ? -11.016 -21.594 -23.469 1 98.25 324 THR A N 1
ATOM 2307 C CA . THR A 1 324 ? -12.273 -21.609 -24.203 1 98.25 324 THR A CA 1
ATOM 2308 C C . THR A 1 324 ? -12.062 -21.109 -25.641 1 98.25 324 THR A C 1
ATOM 2310 O O . THR A 1 324 ? -11.094 -20.422 -25.922 1 98.25 324 THR A O 1
ATOM 2313 N N . GLY A 1 325 ? -12.883 -21.547 -26.516 1 96.25 325 GLY A N 1
ATOM 2314 C CA . GLY A 1 325 ? -12.828 -21.094 -27.906 1 96.25 325 GLY A CA 1
ATOM 2315 C C . GLY A 1 325 ? -13.484 -19.75 -28.109 1 96.25 325 GLY A C 1
ATOM 2316 O O . GLY A 1 325 ? -13.391 -19.172 -29.203 1 96.25 325 GLY A O 1
ATOM 2317 N N . SER A 1 326 ? -14.102 -19.219 -27.125 1 92.81 326 SER A N 1
ATOM 2318 C CA . SER A 1 326 ? -14.82 -17.938 -27.203 1 92.81 326 SER A CA 1
ATOM 2319 C C . SER A 1 326 ? -14.102 -16.859 -26.406 1 92.81 326 SER A C 1
ATOM 2321 O O . SER A 1 326 ? -14.039 -16.906 -25.172 1 92.81 326 SER A O 1
ATOM 2323 N N . ALA A 1 327 ? -13.57 -15.867 -27.141 1 86.5 327 ALA A N 1
ATOM 2324 C CA . ALA A 1 327 ? -12.883 -14.75 -26.484 1 86.5 327 ALA A CA 1
ATOM 2325 C C . ALA A 1 327 ? -13.812 -14.031 -25.516 1 86.5 327 ALA A C 1
ATOM 2327 O O . ALA A 1 327 ? -13.391 -13.625 -24.438 1 86.5 327 ALA A O 1
ATOM 2328 N N . ALA A 1 328 ? -15.055 -13.93 -25.906 1 87.94 328 ALA A N 1
ATOM 2329 C CA . ALA A 1 328 ? -16.047 -13.25 -25.062 1 87.94 328 ALA A CA 1
ATOM 2330 C C . ALA A 1 328 ? -16.297 -14.031 -23.781 1 87.94 328 ALA A C 1
ATOM 2332 O O . ALA A 1 328 ? -16.375 -13.445 -22.703 1 87.94 328 ALA A O 1
ATOM 2333 N N . LYS A 1 329 ? -16.5 -15.312 -23.906 1 94.25 329 LYS A N 1
ATOM 2334 C CA . LYS A 1 329 ? -16.672 -16.172 -22.734 1 94.25 329 LYS A CA 1
ATOM 2335 C C . LYS A 1 329 ? -15.453 -16.094 -21.828 1 94.25 329 LYS A C 1
ATOM 2337 O O . LYS A 1 329 ? -15.594 -15.969 -20.609 1 94.25 329 LYS A O 1
ATOM 2342 N N . GLY A 1 330 ? -14.266 -16.203 -22.453 1 95.31 330 GLY A N 1
ATOM 2343 C CA . GLY A 1 330 ? -13.047 -16.078 -21.688 1 95.31 330 GLY A CA 1
ATOM 2344 C C . GLY A 1 330 ? -12.984 -14.797 -20.875 1 95.31 330 GLY A C 1
ATOM 2345 O O . GLY A 1 330 ? -12.625 -14.82 -19.688 1 95.31 330 GLY A O 1
ATOM 2346 N N . ALA A 1 331 ? -13.367 -13.734 -21.469 1 91.25 331 ALA A N 1
ATOM 2347 C CA . ALA A 1 331 ? -13.344 -12.43 -20.812 1 91.25 331 ALA A CA 1
ATOM 2348 C C . ALA A 1 331 ? -14.336 -12.367 -19.656 1 91.25 331 ALA A C 1
ATOM 2350 O O . ALA A 1 331 ? -14.008 -11.875 -18.578 1 91.25 331 ALA A O 1
ATOM 2351 N N . ARG A 1 332 ? -15.586 -12.867 -19.875 1 94 332 ARG A N 1
ATOM 2352 C CA . ARG A 1 332 ? -16.609 -12.844 -18.844 1 94 332 ARG A CA 1
ATOM 2353 C C . ARG A 1 332 ? -16.188 -13.648 -17.609 1 94 332 ARG A C 1
ATOM 2355 O O . ARG A 1 332 ? -16.344 -13.195 -16.484 1 94 332 ARG A O 1
ATOM 2362 N N . VAL A 1 333 ? -15.625 -14.766 -17.875 1 97.88 333 VAL A N 1
ATOM 2363 C CA . VAL A 1 333 ? -15.211 -15.641 -16.797 1 97.88 333 VAL A CA 1
ATOM 2364 C C . VAL A 1 333 ? -14.008 -15.039 -16.062 1 97.88 333 VAL A C 1
ATOM 2366 O O . VAL A 1 333 ? -14 -14.938 -14.844 1 97.88 333 VAL A O 1
ATOM 2369 N N . ALA A 1 334 ? -13.031 -14.602 -16.828 1 96.81 334 ALA A N 1
ATOM 2370 C CA . ALA A 1 334 ? -11.812 -14.023 -16.266 1 96.81 334 ALA A CA 1
ATOM 2371 C C . ALA A 1 334 ? -12.141 -12.812 -15.391 1 96.81 334 ALA A C 1
ATOM 2373 O O . ALA A 1 334 ? -11.562 -12.648 -14.312 1 96.81 334 ALA A O 1
ATOM 2374 N N . ALA A 1 335 ? -13.047 -12.031 -15.812 1 92.75 335 ALA A N 1
ATOM 2375 C CA . ALA A 1 335 ? -13.398 -10.805 -15.109 1 92.75 335 ALA A CA 1
ATOM 2376 C C . ALA A 1 335 ? -14.008 -11.117 -13.742 1 92.75 335 ALA A C 1
ATOM 2378 O O . ALA A 1 335 ? -13.922 -10.305 -12.82 1 92.75 335 ALA A O 1
ATOM 2379 N N . ARG A 1 336 ? -14.562 -12.281 -13.602 1 96.56 336 ARG A N 1
ATOM 2380 C CA . ARG A 1 336 ? -15.297 -12.609 -12.391 1 96.56 336 ARG A CA 1
ATOM 2381 C C . ARG A 1 336 ? -14.445 -13.453 -11.445 1 96.56 336 ARG A C 1
ATOM 2383 O O . ARG A 1 336 ? -14.844 -13.727 -10.312 1 96.56 336 ARG A O 1
ATOM 2390 N N . ILE A 1 337 ? -13.289 -13.875 -11.898 1 98.12 337 ILE A N 1
ATOM 2391 C CA . ILE A 1 337 ? -12.375 -14.633 -11.047 1 98.12 337 ILE A CA 1
ATOM 2392 C C . ILE A 1 337 ? -11.57 -13.672 -10.172 1 98.12 337 ILE A C 1
ATOM 2394 O O . ILE A 1 337 ? -11.047 -12.672 -10.664 1 98.12 337 ILE A O 1
ATOM 2398 N N . LYS A 1 338 ? -11.484 -13.953 -8.875 1 97.38 338 LYS A N 1
ATOM 2399 C CA . LYS A 1 338 ? -10.852 -13.062 -7.91 1 97.38 338 LYS A CA 1
ATOM 2400 C C . LYS A 1 338 ? -9.383 -13.438 -7.695 1 97.38 338 LYS A C 1
ATOM 2402 O O . LYS A 1 338 ? -9.008 -13.914 -6.621 1 97.38 338 LYS A O 1
ATOM 2407 N N . THR A 1 339 ? -8.555 -13.164 -8.695 1 97.69 339 THR A N 1
ATOM 2408 C CA . THR A 1 339 ? -7.109 -13.336 -8.656 1 97.69 339 THR A CA 1
ATOM 2409 C C . THR A 1 339 ? -6.406 -12.125 -9.258 1 97.69 339 THR A C 1
ATOM 2411 O O . THR A 1 339 ? -7.047 -11.258 -9.859 1 97.69 339 THR A O 1
ATOM 2414 N N . GLY A 1 340 ? -5.102 -12.062 -9.086 1 96.75 340 GLY A N 1
ATOM 2415 C CA . GLY A 1 340 ? -4.332 -10.93 -9.57 1 96.75 340 GLY A CA 1
ATOM 2416 C C . GLY A 1 340 ? -4.078 -10.969 -11.07 1 96.75 340 GLY A C 1
ATOM 2417 O O . GLY A 1 340 ? -3.857 -9.938 -11.695 1 96.75 340 GLY A O 1
ATOM 2418 N N . GLN A 1 341 ? -4.051 -12.156 -11.648 1 96.69 341 GLN A N 1
ATOM 2419 C CA . GLN A 1 341 ? -3.857 -12.359 -13.086 1 96.69 341 GLN A CA 1
ATOM 2420 C C . GLN A 1 341 ? -4.711 -13.516 -13.594 1 96.69 341 GLN A C 1
ATOM 2422 O O . GLN A 1 341 ? -4.855 -14.531 -12.906 1 96.69 341 GLN A O 1
ATOM 2427 N N . VAL A 1 342 ? -5.207 -13.305 -14.766 1 98.19 342 VAL A N 1
ATOM 2428 C CA . VAL A 1 342 ? -5.941 -14.383 -15.414 1 98.19 342 VAL A CA 1
ATOM 2429 C C . VAL A 1 342 ? -5.5 -14.508 -16.875 1 98.19 342 VAL A C 1
ATOM 2431 O O . VAL A 1 342 ? -5.586 -13.539 -17.641 1 98.19 342 VAL A O 1
ATOM 2434 N N . GLY A 1 343 ? -5.008 -15.641 -17.219 1 98.12 343 GLY A N 1
ATOM 2435 C CA . GLY A 1 343 ? -4.688 -15.93 -18.594 1 98.12 343 GLY A CA 1
ATOM 2436 C C . GLY A 1 343 ? -5.855 -16.516 -19.375 1 98.12 343 GLY A C 1
ATOM 2437 O O . GLY A 1 343 ? -6.574 -17.375 -18.859 1 98.12 343 GLY A O 1
ATOM 2438 N N . ILE A 1 344 ? -6.09 -16.016 -20.531 1 97.75 344 ILE A N 1
ATOM 2439 C CA . ILE A 1 344 ? -7.082 -16.578 -21.438 1 97.75 344 ILE A CA 1
ATOM 2440 C C . ILE A 1 344 ? -6.379 -17.344 -22.562 1 97.75 344 ILE A C 1
ATOM 2442 O O . ILE A 1 344 ? -5.734 -16.75 -23.422 1 97.75 344 ILE A O 1
ATOM 2446 N N . ASN A 1 345 ? -6.445 -18.594 -22.5 1 97.62 345 ASN A N 1
ATOM 2447 C CA . ASN A 1 345 ? -5.805 -19.531 -23.406 1 97.62 345 ASN A CA 1
ATOM 2448 C C . ASN A 1 345 ? -4.285 -19.438 -23.344 1 97.62 345 ASN A C 1
ATOM 2450 O O . ASN A 1 345 ? -3.605 -19.531 -24.359 1 97.62 345 ASN A O 1
ATOM 2454 N N . ASN A 1 346 ? -3.836 -19.156 -22.172 1 96.94 346 ASN A N 1
ATOM 2455 C CA . ASN A 1 346 ? -2.41 -19.125 -21.859 1 96.94 346 ASN A CA 1
ATOM 2456 C C . ASN A 1 346 ? -2.16 -19.062 -20.359 1 96.94 346 ASN A C 1
ATOM 2458 O O . ASN A 1 346 ? -3.1 -18.938 -19.578 1 96.94 346 ASN A O 1
ATOM 2462 N N . TRP A 1 347 ? -0.945 -19.281 -20 1 96.69 347 TRP A N 1
ATOM 2463 C CA . TRP A 1 347 ? -0.502 -19.062 -18.625 1 96.69 347 TRP A CA 1
ATOM 2464 C C . TRP A 1 347 ? 0.054 -17.641 -18.453 1 96.69 347 TRP A C 1
ATOM 2466 O O . TRP A 1 347 ? 0.993 -17.25 -19.156 1 96.69 347 TRP A O 1
ATOM 2476 N N . PRO A 1 348 ? -0.47 -16.859 -17.547 1 93.88 348 PRO A N 1
ATOM 2477 C CA . PRO A 1 348 ? -0.19 -15.422 -17.547 1 93.88 348 PRO A CA 1
ATOM 2478 C C . PRO A 1 348 ? 1.232 -15.094 -17.094 1 93.88 348 PRO A C 1
ATOM 2480 O O . PRO A 1 348 ? 1.784 -14.062 -17.469 1 93.88 348 PRO A O 1
ATOM 2483 N N . LEU A 1 349 ? 1.878 -15.883 -16.312 1 87.75 349 LEU A N 1
ATOM 2484 C CA . LEU A 1 349 ? 3.215 -15.586 -15.805 1 87.75 349 LEU A CA 1
ATOM 2485 C C . LEU A 1 349 ? 4.191 -15.359 -16.953 1 87.75 349 LEU A C 1
ATOM 2487 O O . LEU A 1 349 ? 5.074 -14.5 -16.859 1 87.75 349 LEU A O 1
ATOM 2491 N N . ILE A 1 350 ? 4.047 -16.078 -18.016 1 86.56 350 ILE A N 1
ATOM 2492 C CA . ILE A 1 350 ? 5.031 -16.016 -19.078 1 86.56 350 ILE A CA 1
ATOM 2493 C C . ILE A 1 350 ? 4.512 -15.109 -20.203 1 86.56 350 ILE A C 1
ATOM 2495 O O . ILE A 1 350 ? 5.285 -14.656 -21.047 1 86.56 350 ILE A O 1
ATOM 2499 N N . ASN A 1 351 ? 3.234 -14.805 -20.172 1 90 351 ASN A N 1
ATOM 2500 C CA . ASN A 1 351 ? 2.666 -14.102 -21.312 1 90 351 ASN A CA 1
ATOM 2501 C C . ASN A 1 351 ? 2.297 -12.664 -20.969 1 90 351 ASN A C 1
ATOM 2503 O O . ASN A 1 351 ? 2.074 -11.844 -21.844 1 90 351 ASN A O 1
ATOM 2507 N N . ALA A 1 352 ? 2.246 -12.438 -19.75 1 90.81 352 ALA A N 1
ATOM 2508 C CA . ALA A 1 352 ? 1.898 -11.078 -19.328 1 90.81 352 ALA A CA 1
ATOM 2509 C C . ALA A 1 352 ? 2.994 -10.086 -19.719 1 90.81 352 ALA A C 1
ATOM 2511 O O . ALA A 1 352 ? 4.18 -10.422 -19.688 1 90.81 352 ALA A O 1
ATOM 2512 N N . ALA A 1 353 ? 2.58 -8.867 -20.031 1 90.62 353 ALA A N 1
ATOM 2513 C CA . ALA A 1 353 ? 3.545 -7.801 -20.266 1 90.62 353 ALA A CA 1
ATOM 2514 C C . ALA A 1 353 ? 4.367 -7.516 -19.016 1 90.62 353 ALA A C 1
ATOM 2516 O O . ALA A 1 353 ? 3.889 -7.703 -17.891 1 90.62 353 ALA A O 1
ATOM 2517 N N . ALA A 1 354 ? 5.582 -7.016 -19.234 1 88.12 354 ALA A N 1
ATOM 2518 C CA . ALA A 1 354 ? 6.52 -6.766 -18.141 1 88.12 354 ALA A CA 1
ATOM 2519 C C . ALA A 1 354 ? 5.953 -5.754 -17.156 1 88.12 354 ALA A C 1
ATOM 2521 O O . ALA A 1 354 ? 6.301 -5.773 -15.969 1 88.12 354 ALA A O 1
ATOM 2522 N N . GLN A 1 355 ? 5.031 -4.98 -17.641 1 92.75 355 GLN A N 1
ATOM 2523 C CA . GLN A 1 355 ? 4.484 -3.906 -16.812 1 92.75 355 GLN A CA 1
ATOM 2524 C C . GLN A 1 355 ? 3.279 -4.387 -16.016 1 92.75 355 GLN A C 1
ATOM 2526 O O . GLN A 1 355 ? 2.746 -3.646 -15.18 1 92.75 355 GLN A O 1
ATOM 2531 N N . CYS A 1 356 ? 2.838 -5.574 -16.297 1 94.5 356 CYS A N 1
ATOM 2532 C CA . CYS A 1 356 ? 1.692 -6.078 -15.547 1 94.5 356 CYS A CA 1
ATOM 2533 C C . CYS A 1 356 ? 2.061 -6.324 -14.086 1 94.5 356 CYS A C 1
ATOM 2535 O O . CYS A 1 356 ? 3.096 -6.926 -13.797 1 94.5 356 CYS A O 1
ATOM 2537 N N . PRO A 1 357 ? 1.202 -5.863 -13.234 1 94.81 357 PRO A N 1
ATOM 2538 C CA . PRO A 1 357 ? 1.457 -6.145 -11.82 1 94.81 357 PRO A CA 1
ATOM 2539 C C . PRO A 1 357 ? 1.295 -7.621 -11.469 1 94.81 357 PRO A C 1
ATOM 2541 O O . PRO A 1 357 ? 0.425 -8.297 -12.023 1 94.81 357 PRO A O 1
ATOM 2544 N N . TRP A 1 358 ? 2.166 -8.086 -10.672 1 93.94 358 TRP A N 1
ATOM 2545 C CA . TRP A 1 358 ? 2.004 -9.375 -10.016 1 93.94 358 TRP A CA 1
ATOM 2546 C C . TRP A 1 358 ? 1.405 -9.211 -8.617 1 93.94 358 TRP A C 1
ATOM 2548 O O . TRP A 1 358 ? 2.133 -9.008 -7.645 1 93.94 358 TRP A O 1
ATOM 2558 N N . ALA A 1 359 ? 0.08 -9.266 -8.578 1 93.69 359 ALA A N 1
ATOM 2559 C CA . ALA A 1 359 ? -0.653 -8.953 -7.352 1 93.69 359 ALA A CA 1
ATOM 2560 C C . ALA A 1 359 ? -1.438 -10.164 -6.859 1 93.69 359 ALA A C 1
ATOM 2562 O O . ALA A 1 359 ? -2.061 -10.875 -7.652 1 93.69 359 ALA A O 1
ATOM 2563 N N . GLY A 1 360 ? -1.3 -10.469 -5.621 1 94.94 360 GLY A N 1
ATOM 2564 C CA . GLY A 1 360 ? -2.137 -11.477 -4.992 1 94.94 360 GLY A CA 1
ATOM 2565 C C . GLY A 1 360 ? -3.369 -10.891 -4.32 1 94.94 360 GLY A C 1
ATOM 2566 O O . GLY A 1 360 ? -3.277 -9.898 -3.594 1 94.94 360 GLY A O 1
ATOM 2567 N N . GLN A 1 361 ? -4.465 -11.461 -4.633 1 94.94 361 GLN A N 1
ATOM 2568 C CA . GLN A 1 361 ? -5.695 -11.117 -3.926 1 94.94 361 GLN A CA 1
ATOM 2569 C C . GLN A 1 361 ? -5.934 -12.055 -2.746 1 94.94 361 GLN A C 1
ATOM 2571 O O . GLN A 1 361 ? -5.234 -13.062 -2.594 1 94.94 361 GLN A O 1
ATOM 2576 N N . LYS A 1 362 ? -6.895 -11.688 -1.837 1 94.31 362 LYS A N 1
ATOM 2577 C CA . LYS A 1 362 ? -7.238 -12.508 -0.681 1 94.31 362 LYS A CA 1
ATOM 2578 C C . LYS A 1 362 ? -5.996 -12.852 0.139 1 94.31 362 LYS A C 1
ATOM 2580 O O . LYS A 1 362 ? -5.25 -11.961 0.547 1 94.31 362 LYS A O 1
ATOM 2585 N N . GLY A 1 363 ? -5.773 -14.039 0.354 1 95.12 363 GLY A N 1
ATOM 2586 C CA . GLY A 1 363 ? -4.66 -14.453 1.189 1 95.12 363 GLY A CA 1
ATOM 2587 C C . GLY A 1 363 ? -3.355 -14.578 0.424 1 95.12 363 GLY A C 1
ATOM 2588 O O . GLY A 1 363 ? -2.342 -15.008 0.979 1 95.12 363 GLY A O 1
ATOM 2589 N N 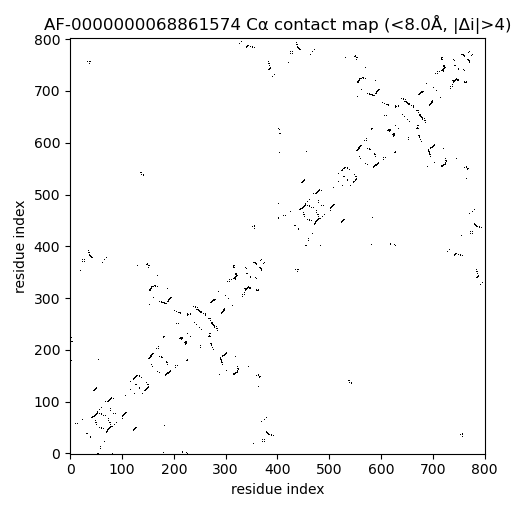. SER A 1 364 ? -3.273 -14.102 -0.809 1 96.5 364 SER A N 1
ATOM 2590 C CA . SER A 1 364 ? -2.107 -14.352 -1.648 1 96.5 364 SER A CA 1
ATOM 2591 C C . SER A 1 364 ? -1.178 -13.148 -1.687 1 96.5 364 SER A C 1
ATOM 2593 O O . SER A 1 364 ? -0.11 -13.195 -2.301 1 96.5 364 SER A O 1
ATOM 2595 N N . GLY A 1 365 ? -1.683 -12.094 -0.966 1 94.81 365 GLY A N 1
ATOM 2596 C CA . GLY A 1 365 ? -0.688 -11.031 -1.027 1 94.81 365 GLY A CA 1
ATOM 2597 C C . GLY A 1 365 ? -1.113 -9.773 -0.298 1 94.81 365 GLY A C 1
ATOM 2598 O O . GLY A 1 365 ? -2.277 -9.633 0.085 1 94.81 365 GLY A O 1
ATOM 2599 N N . PHE A 1 366 ? -0.217 -8.906 -0.042 1 95.44 366 PHE A N 1
ATOM 2600 C CA . PHE A 1 366 ? -0.281 -7.535 0.437 1 95.44 366 PHE A CA 1
ATOM 2601 C C . PHE A 1 366 ? 0.711 -6.652 -0.313 1 95.44 366 PHE A C 1
ATOM 2603 O O . PHE A 1 366 ? 1.921 -6.879 -0.25 1 95.44 366 PHE A O 1
ATOM 2610 N N . GLY A 1 367 ? 0.183 -5.699 -1.001 1 92.12 367 GLY A N 1
ATOM 2611 C CA . GLY A 1 367 ? 1.043 -5.066 -1.991 1 92.12 367 GLY A CA 1
ATOM 2612 C C . GLY A 1 367 ? 1.324 -5.957 -3.188 1 92.12 367 GLY A C 1
ATOM 2613 O O . GLY A 1 367 ? 0.617 -6.938 -3.418 1 92.12 367 GLY A O 1
ATOM 2614 N N . TYR A 1 368 ? 2.232 -5.559 -4.051 1 90.62 368 TYR A N 1
ATOM 2615 C CA . TYR A 1 368 ? 2.469 -6.434 -5.195 1 90.62 368 TYR A CA 1
ATOM 2616 C C . TYR A 1 368 ? 3.746 -6.035 -5.926 1 90.62 368 TYR A C 1
ATOM 2618 O O . TYR A 1 368 ? 4.285 -4.949 -5.707 1 90.62 368 TYR A O 1
ATOM 2626 N N . HIS A 1 369 ? 4.172 -7.047 -6.73 1 88.56 369 HIS A N 1
ATOM 2627 C CA . HIS A 1 369 ? 5.34 -6.891 -7.594 1 88.56 369 HIS A CA 1
ATOM 2628 C C . HIS A 1 369 ? 4.957 -6.242 -8.922 1 88.56 369 HIS A C 1
ATOM 2630 O O . HIS A 1 369 ? 3.816 -6.363 -9.375 1 88.56 369 HIS A O 1
ATOM 2636 N N . SER A 1 370 ? 5.934 -5.57 -9.445 1 90.38 370 SER A N 1
ATOM 2637 C CA . SER A 1 370 ? 5.898 -5.109 -10.828 1 90.38 370 SER A CA 1
ATOM 2638 C C . SER A 1 370 ? 4.734 -4.152 -11.062 1 90.38 370 SER A C 1
ATOM 2640 O O . SER A 1 370 ? 4.016 -3.799 -10.125 1 90.38 370 SER A O 1
ATOM 2642 N N . GLY A 1 371 ? 4.715 -3.658 -12.281 1 93.44 371 GLY A N 1
ATOM 2643 C CA . GLY A 1 371 ? 3.771 -2.588 -12.562 1 93.44 371 GLY A CA 1
ATOM 2644 C C . GLY A 1 371 ? 4.191 -1.253 -11.977 1 93.44 371 GLY A C 1
ATOM 2645 O O . GLY A 1 371 ? 4.953 -1.208 -11.008 1 93.44 371 GLY A O 1
ATOM 2646 N N . GLU A 1 372 ? 3.635 -0.281 -12.508 1 92.5 372 GLU A N 1
ATOM 2647 C CA . GLU A 1 372 ? 4 1.063 -12.07 1 92.5 372 GLU A CA 1
ATOM 2648 C C . GLU A 1 372 ? 3.73 1.25 -10.578 1 92.5 372 GLU A C 1
ATOM 2650 O O . GLU A 1 372 ? 4.617 1.663 -9.828 1 92.5 372 GLU A O 1
ATOM 2655 N N . ASP A 1 373 ? 2.574 0.891 -10.188 1 92.06 373 ASP A N 1
ATOM 2656 C CA . ASP A 1 373 ? 2.209 1.062 -8.781 1 92.06 373 ASP A CA 1
ATOM 2657 C C . ASP A 1 373 ? 3.064 0.174 -7.883 1 92.06 373 ASP A C 1
ATOM 2659 O O . ASP A 1 373 ? 3.449 0.583 -6.785 1 92.06 373 ASP A O 1
ATOM 2663 N N . GLY A 1 374 ? 3.32 -1.037 -8.359 1 94.38 374 GLY A N 1
ATOM 2664 C CA . GLY A 1 374 ? 4.145 -1.953 -7.59 1 94.38 374 GLY A CA 1
ATOM 2665 C C . GLY A 1 374 ? 5.57 -1.464 -7.406 1 94.38 374 GLY A C 1
ATOM 2666 O O . GLY A 1 374 ? 6.152 -1.619 -6.332 1 94.38 374 GLY A O 1
ATOM 2667 N N . TRP A 1 375 ? 6.117 -0.854 -8.43 1 96.5 375 TRP A N 1
ATOM 2668 C CA . TRP A 1 375 ? 7.48 -0.336 -8.367 1 96.5 375 TRP A CA 1
ATOM 2669 C C . TRP A 1 375 ? 7.547 0.915 -7.496 1 96.5 375 TRP A C 1
ATOM 2671 O O . TRP A 1 375 ? 8.539 1.139 -6.797 1 96.5 375 TRP A O 1
ATOM 2681 N N . ARG A 1 376 ? 6.5 1.618 -7.449 1 95.62 376 ARG A N 1
ATOM 2682 C CA . ARG A 1 376 ? 6.453 2.875 -6.711 1 95.62 376 ARG A CA 1
ATOM 2683 C C . ARG A 1 376 ? 6.273 2.627 -5.215 1 95.62 376 ARG A C 1
ATOM 2685 O O . ARG A 1 376 ? 6.48 3.527 -4.402 1 95.62 376 ARG A O 1
ATOM 2692 N N . GLN A 1 377 ? 5.926 1.429 -4.82 1 95.62 377 GLN A N 1
ATOM 2693 C CA . GLN A 1 377 ? 5.664 1.131 -3.416 1 95.62 377 GLN A CA 1
ATOM 2694 C C . GLN A 1 377 ? 6.941 1.223 -2.586 1 95.62 377 GLN A C 1
ATOM 2696 O O . GLN A 1 377 ? 6.887 1.264 -1.355 1 95.62 377 GLN A O 1
ATOM 2701 N N . PHE A 1 378 ? 8.094 1.3 -3.178 1 97.56 378 PHE A N 1
ATOM 2702 C CA . PHE A 1 378 ? 9.367 1.29 -2.463 1 97.56 378 PHE A CA 1
ATOM 2703 C C . PHE A 1 378 ? 9.828 2.709 -2.154 1 97.56 378 PHE A C 1
ATOM 2705 O O . PHE A 1 378 ? 10.969 2.924 -1.751 1 97.56 378 PHE A O 1
ATOM 2712 N N . SER A 1 379 ? 8.945 3.641 -2.371 1 96.25 379 SER A N 1
ATOM 2713 C CA . SER A 1 379 ? 9.133 5.047 -2.023 1 96.25 379 SER A CA 1
ATOM 2714 C C . SER A 1 379 ? 7.812 5.699 -1.636 1 96.25 379 SER A C 1
ATOM 2716 O O . SER A 1 379 ? 6.746 5.113 -1.822 1 96.25 379 SER A O 1
ATOM 2718 N N . SER A 1 380 ? 7.887 6.793 -1.011 1 95.31 380 SER A N 1
ATOM 2719 C CA . SER A 1 380 ? 6.715 7.602 -0.697 1 95.31 380 SER A CA 1
ATOM 2720 C C . SER A 1 380 ? 6.652 8.844 -1.575 1 95.31 380 SER A C 1
ATOM 2722 O O . SER A 1 380 ? 7.668 9.508 -1.794 1 95.31 380 SER A O 1
ATOM 2724 N N . PRO A 1 381 ? 5.438 9.125 -2.033 1 95.69 381 PRO A N 1
ATOM 2725 C CA . PRO A 1 381 ? 5.328 10.367 -2.805 1 95.69 381 PRO A CA 1
ATOM 2726 C C . PRO A 1 381 ? 5.414 11.617 -1.932 1 95.69 381 PRO A C 1
ATOM 2728 O O . PRO A 1 381 ? 4.957 11.602 -0.785 1 95.69 381 PRO A O 1
ATOM 2731 N N . LYS A 1 382 ? 5.988 12.602 -2.477 1 96.44 382 LYS A N 1
ATOM 2732 C CA . LYS A 1 382 ? 6.09 13.914 -1.841 1 96.44 382 LYS A CA 1
ATOM 2733 C C . LYS A 1 382 ? 5.742 15.031 -2.822 1 96.44 382 LYS A C 1
ATOM 2735 O O . LYS A 1 382 ? 6.285 15.086 -3.926 1 96.44 382 LYS A O 1
ATOM 2740 N N . SER A 1 383 ? 4.883 15.875 -2.418 1 96.06 383 SER A N 1
ATOM 2741 C CA . SER A 1 383 ? 4.52 17.016 -3.242 1 96.06 383 SER A CA 1
ATOM 2742 C C . SER A 1 383 ? 5.293 18.266 -2.828 1 96.06 383 SER A C 1
ATOM 2744 O O . SER A 1 383 ? 5.238 18.688 -1.669 1 96.06 383 SER A O 1
ATOM 2746 N N . LEU A 1 384 ? 6.035 18.797 -3.703 1 96.38 384 LEU A N 1
ATOM 2747 C CA . LEU A 1 384 ? 6.57 20.156 -3.561 1 96.38 384 LEU A CA 1
ATOM 2748 C C . LEU A 1 384 ? 5.617 21.188 -4.152 1 96.38 384 LEU A C 1
ATOM 2750 O O . LEU A 1 384 ? 5.414 21.219 -5.371 1 96.38 384 LEU A O 1
ATOM 2754 N N . VAL A 1 385 ? 5.055 21.922 -3.32 1 96.69 385 VAL A N 1
ATOM 2755 C CA . VAL A 1 385 ? 3.986 22.828 -3.727 1 96.69 385 VAL A CA 1
ATOM 2756 C C . VAL A 1 385 ? 4.516 24.266 -3.779 1 96.69 385 VAL A C 1
ATOM 2758 O O . VAL A 1 385 ? 4.879 24.828 -2.75 1 96.69 385 VAL A O 1
ATOM 2761 N N . TYR A 1 386 ? 4.43 24.828 -4.914 1 94.31 386 TYR A N 1
ATOM 2762 C CA . TYR A 1 386 ? 4.945 26.188 -5.117 1 94.31 386 TYR A CA 1
ATOM 2763 C C . TYR A 1 386 ? 3.811 27.203 -5.141 1 94.31 386 TYR A C 1
ATOM 2765 O O . TYR A 1 386 ? 2.666 26.859 -5.445 1 94.31 386 TYR A O 1
ATOM 2773 N N . ALA A 1 387 ? 4.219 28.406 -4.867 1 90.62 387 ALA A N 1
ATOM 2774 C CA . ALA A 1 387 ? 3.238 29.484 -4.852 1 90.62 387 ALA A CA 1
ATOM 2775 C C . ALA A 1 387 ? 2.779 29.828 -6.262 1 90.62 387 ALA A C 1
ATOM 2777 O O . ALA A 1 387 ? 1.646 30.281 -6.461 1 90.62 387 ALA A O 1
ATOM 2778 N N . THR A 1 388 ? 3.695 29.609 -7.246 1 89.31 388 THR A N 1
ATOM 2779 C CA . THR A 1 388 ? 3.34 29.938 -8.625 1 89.31 388 THR A CA 1
ATOM 2780 C C . THR A 1 388 ? 3.75 28.812 -9.562 1 89.31 388 THR A C 1
ATOM 2782 O O . THR A 1 388 ? 4.695 28.062 -9.281 1 89.31 388 THR A O 1
ATOM 2785 N N . ALA A 1 389 ? 3.01 28.766 -10.664 1 90.56 389 ALA A N 1
ATOM 2786 C CA . ALA A 1 389 ? 3.33 27.781 -11.695 1 90.56 389 ALA A CA 1
ATOM 2787 C C . ALA A 1 389 ? 4.727 28.016 -12.266 1 90.56 389 ALA A C 1
ATOM 2789 O O . ALA A 1 389 ? 5.438 27.062 -12.594 1 90.56 389 ALA A O 1
ATOM 2790 N N . GLU A 1 390 ? 5.07 29.25 -12.359 1 90.56 390 GLU A N 1
ATOM 2791 C CA . GLU A 1 390 ? 6.355 29.625 -12.945 1 90.56 390 GLU A CA 1
ATOM 2792 C C . GLU A 1 390 ? 7.516 29.062 -12.141 1 90.56 390 GLU A C 1
ATOM 2794 O O . GLU A 1 390 ? 8.461 28.516 -12.711 1 90.56 390 GLU A O 1
ATOM 2799 N N . GLU A 1 391 ? 7.395 29.141 -10.852 1 90.06 391 GLU A N 1
ATOM 2800 C CA . GLU A 1 391 ? 8.445 28.609 -9.992 1 90.06 391 GLU A CA 1
ATOM 2801 C C . GLU A 1 391 ? 8.531 27.094 -10.109 1 90.06 391 GLU A C 1
ATOM 2803 O O . GLU A 1 391 ? 9.625 26.531 -10.211 1 90.06 391 GLU A O 1
ATOM 2808 N N . ALA A 1 392 ? 7.438 26.453 -10.078 1 90.38 392 ALA A N 1
ATOM 2809 C CA . ALA A 1 392 ? 7.387 25 -10.18 1 90.38 392 ALA A CA 1
ATOM 2810 C C . ALA A 1 392 ? 8.008 24.531 -11.492 1 90.38 392 ALA A C 1
ATOM 2812 O O . ALA A 1 392 ? 8.789 23.578 -11.5 1 90.38 392 ALA A O 1
ATOM 2813 N N . GLU A 1 393 ? 7.668 25.234 -12.57 1 92.12 393 GLU A N 1
ATOM 2814 C CA . GLU A 1 393 ? 8.172 24.859 -13.891 1 92.12 393 GLU A CA 1
ATOM 2815 C C . GLU A 1 393 ? 9.695 25 -13.961 1 92.12 393 GLU A C 1
ATOM 2817 O O . GLU A 1 393 ? 10.375 24.141 -14.523 1 92.12 393 GLU A O 1
ATOM 2822 N N . ALA A 1 394 ? 10.156 26.031 -13.406 1 90.06 394 ALA A N 1
ATOM 2823 C CA . ALA A 1 394 ? 11.594 26.281 -13.422 1 90.06 394 ALA A CA 1
ATOM 2824 C C . ALA A 1 394 ? 12.359 25.188 -12.672 1 90.06 394 ALA A C 1
ATOM 2826 O O . ALA A 1 394 ? 13.352 24.656 -13.18 1 90.06 394 ALA A O 1
ATOM 2827 N N . VAL A 1 395 ? 11.859 24.875 -11.555 1 88.62 395 VAL A N 1
ATOM 2828 C CA . VAL A 1 395 ? 12.516 23.859 -10.734 1 88.62 395 VAL A CA 1
ATOM 2829 C C . VAL A 1 395 ? 12.383 22.5 -11.398 1 88.62 395 VAL A C 1
ATOM 2831 O O . VAL A 1 395 ? 13.336 21.703 -11.406 1 88.62 395 VAL A O 1
ATOM 2834 N N . PHE A 1 396 ? 11.242 22.219 -11.938 1 90.38 396 PHE A N 1
ATOM 2835 C CA . PHE A 1 396 ? 10.992 20.953 -12.586 1 90.38 396 PHE A CA 1
ATOM 2836 C C . PHE A 1 396 ? 11.977 20.719 -13.727 1 90.38 396 PHE A C 1
ATOM 2838 O O . PHE A 1 396 ? 12.508 19.609 -13.883 1 90.38 396 PHE A O 1
ATOM 2845 N N . ARG A 1 397 ? 12.242 21.766 -14.461 1 87.88 397 ARG A N 1
ATOM 2846 C CA . ARG A 1 397 ? 13.18 21.672 -15.57 1 87.88 397 ARG A CA 1
ATOM 2847 C C . ARG A 1 397 ? 14.578 21.312 -15.086 1 87.88 397 ARG A C 1
ATOM 2849 O O . ARG A 1 397 ? 15.297 20.578 -15.758 1 87.88 397 ARG A O 1
ATOM 2856 N N . GLU A 1 398 ? 14.891 21.688 -13.883 1 83.06 398 GLU A N 1
ATOM 2857 C CA . GLU A 1 398 ? 16.188 21.391 -13.297 1 83.06 398 GLU A CA 1
ATOM 2858 C C . GLU A 1 398 ? 16.25 19.953 -12.773 1 83.06 398 GLU A C 1
ATOM 2860 O O . GLU A 1 398 ? 17.281 19.297 -12.867 1 83.06 398 GLU A O 1
ATOM 2865 N N . LEU A 1 399 ? 15.133 19.5 -12.266 1 80 399 LEU A N 1
ATOM 2866 C CA . LEU A 1 399 ? 15.062 18.172 -11.672 1 80 399 LEU A CA 1
ATOM 2867 C C . LEU A 1 399 ? 15.102 17.094 -12.75 1 80 399 LEU A C 1
ATOM 2869 O O . LEU A 1 399 ? 15.648 16.016 -12.523 1 80 399 LEU A O 1
ATOM 2873 N N . VAL A 1 400 ? 14.453 17.375 -13.836 1 75.56 400 VAL A N 1
ATOM 2874 C CA . VAL A 1 400 ? 14.359 16.375 -14.891 1 75.56 400 VAL A CA 1
ATOM 2875 C C . VAL A 1 400 ? 15.695 16.312 -15.641 1 75.56 400 VAL A C 1
ATOM 2877 O O . VAL A 1 400 ? 16.016 15.281 -16.25 1 75.56 400 VAL A O 1
ATOM 2880 N N . LYS A 1 401 ? 16.516 17.406 -15.516 1 70.5 401 LYS A N 1
ATOM 2881 C CA . LYS A 1 401 ? 17.828 17.375 -16.156 1 70.5 401 LYS A CA 1
ATOM 2882 C C . LYS A 1 401 ? 18.797 16.469 -15.398 1 70.5 401 LYS A C 1
ATOM 2884 O O . LYS A 1 401 ? 19.547 15.695 -16.016 1 70.5 401 LYS A O 1
ATOM 2889 N N . MET B 1 1 ? -17.859 19.578 17.422 1 78.31 1 MET B N 1
ATOM 2890 C CA . MET B 1 1 ? -16.422 19.703 17.656 1 78.31 1 MET B CA 1
ATOM 2891 C C . MET B 1 1 ? -16.031 21.156 17.938 1 78.31 1 MET B C 1
ATOM 2893 O O . MET B 1 1 ? -14.93 21.422 18.406 1 78.31 1 MET B O 1
ATOM 2897 N N . GLY B 1 2 ? -16.953 22.125 17.766 1 84.62 2 GLY B N 1
ATOM 2898 C CA . GLY B 1 2 ? -16.719 23.484 18.219 1 84.62 2 GLY B CA 1
ATOM 2899 C C . GLY B 1 2 ? -16.125 24.375 17.156 1 84.62 2 GLY B C 1
ATOM 2900 O O . GLY B 1 2 ? -15.641 25.469 17.453 1 84.62 2 GLY B O 1
ATOM 2901 N N . LYS B 1 3 ? -16.203 23.953 15.867 1 92.19 3 LYS B N 1
ATOM 2902 C CA . LYS B 1 3 ? -15.75 24.797 14.781 1 92.19 3 LYS B CA 1
ATOM 2903 C C . LYS B 1 3 ? -16.578 26.078 14.688 1 92.19 3 LYS B C 1
ATOM 2905 O O . LYS B 1 3 ? -17.797 26.047 14.867 1 92.19 3 LYS B O 1
ATOM 2910 N N . ILE B 1 4 ? -15.922 27.172 14.43 1 94.75 4 ILE B N 1
ATOM 2911 C CA . ILE B 1 4 ? -16.688 28.406 14.211 1 94.75 4 ILE B CA 1
ATOM 2912 C C . ILE B 1 4 ? -17.516 28.266 12.938 1 94.75 4 ILE B C 1
ATOM 2914 O O . ILE B 1 4 ? -17.172 27.484 12.047 1 94.75 4 ILE B O 1
ATOM 2918 N N . LEU B 1 5 ? -18.516 29.016 12.812 1 95.31 5 LEU B N 1
ATOM 2919 C CA . LEU B 1 5 ? -19.516 28.875 11.75 1 95.31 5 LEU B CA 1
ATOM 2920 C C . LEU B 1 5 ? -18.859 29.016 10.383 1 95.31 5 LEU B C 1
ATOM 2922 O O . LEU B 1 5 ? -19.172 28.25 9.461 1 95.31 5 LEU B O 1
ATOM 2926 N N . SER B 1 6 ? -18 29.969 10.242 1 94.69 6 SER B N 1
ATOM 2927 C CA . SER B 1 6 ? -17.375 30.219 8.945 1 94.69 6 SER B CA 1
ATOM 2928 C C . SER B 1 6 ? -16.562 29 8.492 1 94.69 6 SER B C 1
ATOM 2930 O O . SER B 1 6 ? -16.641 28.594 7.336 1 94.69 6 SER B O 1
ATOM 2932 N N . GLU B 1 7 ? -15.82 28.422 9.352 1 95.5 7 GLU B N 1
ATOM 2933 C CA . GLU B 1 7 ? -15 27.266 9.016 1 95.5 7 GLU B CA 1
ATOM 2934 C C . GLU B 1 7 ? -15.859 26.016 8.789 1 95.5 7 GLU B C 1
ATOM 2936 O O . GLU B 1 7 ? -15.555 25.203 7.922 1 95.5 7 GLU B O 1
ATOM 2941 N N . ALA B 1 8 ? -16.922 25.875 9.578 1 95.38 8 ALA B N 1
ATOM 2942 C CA . ALA B 1 8 ? -17.844 24.781 9.375 1 95.38 8 ALA B CA 1
ATOM 2943 C C . ALA B 1 8 ? -18.516 24.859 8.008 1 95.38 8 ALA B C 1
ATOM 2945 O O . ALA B 1 8 ? -18.625 23.859 7.297 1 95.38 8 ALA B O 1
ATOM 2946 N N . THR B 1 9 ? -18.938 26.094 7.691 1 95.31 9 THR B N 1
ATOM 2947 C CA . THR B 1 9 ? -19.562 26.328 6.395 1 95.31 9 THR B CA 1
ATOM 2948 C C . THR B 1 9 ? -18.594 26 5.262 1 95.31 9 THR B C 1
ATOM 2950 O O . THR B 1 9 ? -18.969 25.328 4.293 1 95.31 9 THR B O 1
ATOM 2953 N N . GLU B 1 10 ? -17.406 26.406 5.426 1 93.75 10 GLU B N 1
ATOM 2954 C CA . GLU B 1 10 ? -16.375 26.156 4.418 1 93.75 10 GLU B CA 1
ATOM 2955 C C . GLU B 1 10 ? -16.156 24.656 4.234 1 93.75 10 GLU B C 1
ATOM 2957 O O . GLU B 1 10 ? -16.031 24.172 3.105 1 93.75 10 GLU B O 1
ATOM 2962 N N . GLU B 1 11 ? -16.062 23.906 5.273 1 94.25 11 GLU B N 1
ATOM 2963 C CA . GLU B 1 11 ? -15.867 22.469 5.184 1 94.25 11 GLU B CA 1
ATOM 2964 C C . GLU B 1 11 ? -17.016 21.797 4.422 1 94.25 11 GLU B C 1
ATOM 2966 O O . GLU B 1 11 ? -16.766 20.984 3.525 1 94.25 11 GLU B O 1
ATOM 2971 N N . VAL B 1 12 ? -18.234 22.172 4.785 1 95.31 12 VAL B N 1
ATOM 2972 C CA . VAL B 1 12 ? -19.406 21.531 4.191 1 95.31 12 VAL B CA 1
ATOM 2973 C C . VAL B 1 12 ? -19.5 21.906 2.713 1 95.31 12 VAL B C 1
ATOM 2975 O O . VAL B 1 12 ? -19.781 21.047 1.865 1 95.31 12 VAL B O 1
ATOM 2978 N N . GLU B 1 13 ? -19.234 23.172 2.414 1 94.25 13 GLU B N 1
ATOM 2979 C CA . GLU B 1 13 ? -19.266 23.609 1.022 1 94.25 13 GLU B CA 1
ATOM 2980 C C . GLU B 1 13 ? -18.172 22.922 0.202 1 94.25 13 GLU B C 1
ATOM 2982 O O . GLU B 1 13 ? -18.406 22.5 -0.927 1 94.25 13 GLU B O 1
ATOM 2987 N N . GLY B 1 14 ? -17 22.859 0.803 1 90.81 14 GLY B N 1
ATOM 2988 C CA . GLY B 1 14 ? -15.906 22.156 0.15 1 90.81 14 GLY B CA 1
ATOM 2989 C C . GLY B 1 14 ? -16.203 20.672 -0.057 1 90.81 14 GLY B C 1
ATOM 2990 O O . GLY B 1 14 ? -15.875 20.109 -1.101 1 90.81 14 GLY B O 1
ATOM 2991 N N . ALA B 1 15 ? -16.844 20.125 0.887 1 90.88 15 ALA B N 1
ATOM 2992 C CA . ALA B 1 15 ? -17.203 18.703 0.83 1 90.88 15 ALA B CA 1
ATOM 2993 C C . ALA B 1 15 ? -18.281 18.453 -0.223 1 90.88 15 ALA B C 1
ATOM 2995 O O . ALA B 1 15 ? -18.312 17.391 -0.843 1 90.88 15 ALA B O 1
ATOM 2996 N N . ALA B 1 16 ? -19.109 19.406 -0.438 1 92 16 ALA B N 1
ATOM 2997 C CA . ALA B 1 16 ? -20.203 19.297 -1.399 1 92 16 ALA B CA 1
ATOM 2998 C C . ALA B 1 16 ? -19.703 19.453 -2.83 1 92 16 ALA B C 1
ATOM 3000 O O . ALA B 1 16 ? -20.266 18.875 -3.762 1 92 16 ALA B O 1
ATOM 3001 N N . ASP B 1 17 ? -18.688 20.203 -2.986 1 90.88 17 ASP B N 1
ATOM 3002 C CA . ASP B 1 17 ? -18.125 20.453 -4.305 1 90.88 17 ASP B CA 1
ATOM 3003 C C . ASP B 1 17 ? -16.938 19.516 -4.578 1 90.88 17 ASP B C 1
ATOM 3005 O O . ASP B 1 17 ? -15.789 19.953 -4.59 1 90.88 17 ASP B O 1
ATOM 3009 N N . LYS B 1 18 ? -17.266 18.297 -4.824 1 91 18 LYS B N 1
ATOM 3010 C CA . LYS B 1 18 ? -16.203 17.297 -5.023 1 91 18 LYS B CA 1
ATOM 3011 C C . LYS B 1 18 ? -16.141 16.859 -6.48 1 91 18 LYS B C 1
ATOM 3013 O O . LYS B 1 18 ? -15.625 15.773 -6.781 1 91 18 LYS B O 1
ATOM 3018 N N . ASP B 1 19 ? -16.562 17.688 -7.414 1 93.5 19 ASP B N 1
ATOM 3019 C CA . ASP B 1 19 ? -16.656 17.281 -8.82 1 93.5 19 ASP B CA 1
ATOM 3020 C C . ASP B 1 19 ? -15.273 16.969 -9.391 1 93.5 19 ASP B C 1
ATOM 3022 O O . ASP B 1 19 ? -15.07 15.93 -10.008 1 93.5 19 ASP B O 1
ATOM 3026 N N . GLU B 1 20 ? -14.414 17.875 -9.172 1 93.19 20 GLU B N 1
ATOM 3027 C CA . GLU B 1 20 ? -13.07 17.672 -9.68 1 93.19 20 GLU B CA 1
ATOM 3028 C C . GLU B 1 20 ? -12.438 16.422 -9.07 1 93.19 20 GLU B C 1
ATOM 3030 O O . GLU B 1 20 ? -11.836 15.609 -9.781 1 93.19 20 GLU B O 1
ATOM 3035 N N . PHE B 1 21 ? -12.688 16.406 -7.809 1 93.81 21 PHE B N 1
ATOM 3036 C CA . PHE B 1 21 ? -12.148 15.258 -7.082 1 93.81 21 PHE B CA 1
ATOM 3037 C C . PHE B 1 21 ? -12.688 13.953 -7.656 1 93.81 21 PHE B C 1
ATOM 3039 O O . PHE B 1 21 ? -11.914 13.039 -7.98 1 93.81 21 PHE B O 1
ATOM 3046 N N . VAL B 1 22 ? -13.914 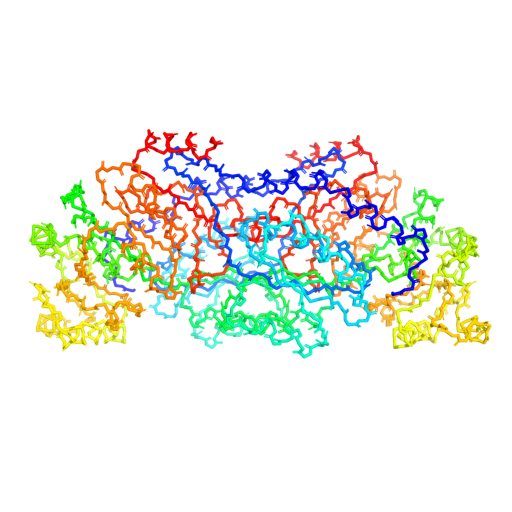13.828 -7.898 1 95.31 22 VAL B N 1
ATOM 3047 C CA . VAL B 1 22 ? -14.586 12.633 -8.406 1 95.31 22 VAL B CA 1
ATOM 3048 C C . VAL B 1 22 ? -14.094 12.336 -9.82 1 95.31 22 VAL B C 1
ATOM 3050 O O . VAL B 1 22 ? -13.891 11.172 -10.18 1 95.31 22 VAL B O 1
ATOM 3053 N N . ARG B 1 23 ? -13.875 13.336 -10.586 1 95.94 23 ARG B N 1
ATOM 3054 C CA . ARG B 1 23 ? -13.359 13.141 -11.938 1 95.94 23 ARG B CA 1
ATOM 3055 C C . ARG B 1 23 ? -11.977 12.492 -11.914 1 95.94 23 ARG B C 1
ATOM 3057 O O . ARG B 1 23 ? -11.703 11.586 -12.703 1 95.94 23 ARG B O 1
ATOM 3064 N N . HIS B 1 24 ? -11.172 12.969 -11.023 1 95.81 24 HIS B N 1
ATOM 3065 C CA . HIS B 1 24 ? -9.828 12.406 -10.906 1 95.81 24 HIS B CA 1
ATOM 3066 C C . HIS B 1 24 ? -9.883 10.969 -10.406 1 95.81 24 HIS B C 1
ATOM 3068 O O . HIS B 1 24 ? -9.133 10.109 -10.875 1 95.81 24 HIS B O 1
ATOM 3074 N N . VAL B 1 25 ? -10.766 10.727 -9.469 1 96.31 25 VAL B N 1
ATOM 3075 C CA . VAL B 1 25 ? -10.914 9.383 -8.93 1 96.31 25 VAL B CA 1
ATOM 3076 C C . VAL B 1 25 ? -11.352 8.422 -10.039 1 96.31 25 VAL B C 1
ATOM 3078 O O . VAL B 1 25 ? -10.805 7.324 -10.164 1 96.31 25 VAL B O 1
ATOM 3081 N N . ARG B 1 26 ? -12.258 8.82 -10.836 1 94.81 26 ARG B N 1
ATOM 3082 C CA . ARG B 1 26 ? -12.734 8 -11.953 1 94.81 26 ARG B CA 1
ATOM 3083 C C . ARG B 1 26 ? -11.602 7.727 -12.945 1 94.81 26 ARG B C 1
ATOM 3085 O O . ARG B 1 26 ? -11.406 6.582 -13.359 1 94.81 26 ARG B O 1
ATOM 3092 N N . ALA B 1 27 ? -10.883 8.727 -13.25 1 94 27 ALA B N 1
ATOM 3093 C CA . ALA B 1 27 ? -9.789 8.602 -14.211 1 94 27 ALA B CA 1
ATOM 3094 C C . ALA B 1 27 ? -8.727 7.625 -13.703 1 94 27 ALA B C 1
ATOM 3096 O O . ALA B 1 27 ? -8.172 6.844 -14.477 1 94 27 ALA B O 1
ATOM 3097 N N . ALA B 1 28 ? -8.492 7.664 -12.461 1 92.81 28 ALA B N 1
ATOM 3098 C CA . ALA B 1 28 ? -7.457 6.84 -11.852 1 92.81 28 ALA B CA 1
ATOM 3099 C C . ALA B 1 28 ? -7.824 5.359 -11.906 1 92.81 28 ALA B C 1
ATOM 3101 O O . ALA B 1 28 ? -6.961 4.492 -11.766 1 92.81 28 ALA B O 1
ATOM 3102 N N . ASN B 1 29 ? -9.07 5.012 -12.133 1 93.25 29 ASN B N 1
ATOM 3103 C CA . ASN B 1 29 ? -9.523 3.631 -12.031 1 93.25 29 ASN B CA 1
ATOM 3104 C C . ASN B 1 29 ? -9.906 3.059 -13.391 1 93.25 29 ASN B C 1
ATOM 3106 O O . ASN B 1 29 ? -10.445 1.951 -13.477 1 93.25 29 ASN B O 1
ATOM 3110 N N . GLU B 1 30 ? -9.641 3.801 -14.414 1 93.69 30 GLU B N 1
ATOM 3111 C CA . GLU B 1 30 ? -9.961 3.332 -15.758 1 93.69 30 GLU B CA 1
ATOM 3112 C C . GLU B 1 30 ? -9.078 2.152 -16.156 1 93.69 30 GLU B C 1
ATOM 3114 O O . GLU B 1 30 ? -7.914 2.076 -15.75 1 93.69 30 GLU B O 1
ATOM 3119 N N . CYS B 1 31 ? -9.664 1.182 -16.859 1 93.44 31 CYS B N 1
ATOM 3120 C CA . CYS B 1 31 ? -8.867 0.074 -17.375 1 93.44 31 CYS B CA 1
ATOM 3121 C C . CYS B 1 31 ? -7.852 0.562 -18.406 1 93.44 31 CYS B C 1
ATOM 3123 O O . CYS B 1 31 ? -8.031 1.622 -19 1 93.44 31 CYS B O 1
ATOM 3125 N N . GLN B 1 32 ? -6.828 -0.201 -18.562 1 94.12 32 GLN B N 1
ATOM 3126 C CA . GLN B 1 32 ? -5.746 0.175 -19.469 1 94.12 32 GLN B CA 1
ATOM 3127 C C . GLN B 1 32 ? -5.289 -1.018 -20.297 1 94.12 32 GLN B C 1
ATOM 3129 O O . GLN B 1 32 ? -5.285 -2.154 -19.828 1 94.12 32 GLN B O 1
ATOM 3134 N N . LEU B 1 33 ? -4.973 -0.772 -21.562 1 94.88 33 LEU B N 1
ATOM 3135 C CA . LEU B 1 33 ? -4.266 -1.754 -22.375 1 94.88 33 LEU B CA 1
ATOM 3136 C C . LEU B 1 33 ? -2.758 -1.649 -22.172 1 94.88 33 LEU B C 1
ATOM 3138 O O . LEU B 1 33 ? -2.174 -0.583 -22.375 1 94.88 33 LEU B O 1
ATOM 3142 N N . ILE B 1 34 ? -2.209 -2.709 -21.781 1 92.31 34 ILE B N 1
ATOM 3143 C CA . ILE B 1 34 ? -0.791 -2.73 -21.453 1 92.31 34 ILE B CA 1
ATOM 3144 C C . ILE B 1 34 ? -0.059 -3.723 -22.344 1 92.31 34 ILE B C 1
ATOM 3146 O O . ILE B 1 34 ? -0.503 -4.859 -22.516 1 92.31 34 ILE B O 1
ATOM 3150 N N . GLY B 1 35 ? 1.078 -3.324 -22.891 1 88.19 35 GLY B N 1
ATOM 3151 C CA . GLY B 1 35 ? 1.938 -4.207 -23.656 1 88.19 35 GLY B CA 1
ATOM 3152 C C . GLY B 1 35 ? 1.242 -4.812 -24.859 1 88.19 35 GLY B C 1
ATOM 3153 O O . GLY B 1 35 ? 1.741 -5.77 -25.469 1 88.19 35 GLY B O 1
ATOM 3154 N N . GLY B 1 36 ? 0.119 -4.555 -25.141 1 88.44 36 GLY B N 1
ATOM 3155 C CA . GLY B 1 36 ? -0.576 -4.977 -26.344 1 88.44 36 GLY B CA 1
ATOM 3156 C C . GLY B 1 36 ? -1.396 -6.238 -26.156 1 88.44 36 GLY B C 1
ATOM 3157 O O . GLY B 1 36 ? -2.279 -6.539 -26.969 1 88.44 36 GLY B O 1
ATOM 3158 N N . SER B 1 37 ? -1.105 -6.988 -25.062 1 91.88 37 SER B N 1
ATOM 3159 C CA . SER B 1 37 ? -1.822 -8.258 -24.953 1 91.88 37 SER B CA 1
ATOM 3160 C C . SER B 1 37 ? -2.436 -8.422 -23.562 1 91.88 37 SER B C 1
ATOM 3162 O O . SER B 1 37 ? -2.941 -9.492 -23.234 1 91.88 37 SER B O 1
ATOM 3164 N N . SER B 1 38 ? -2.334 -7.352 -22.781 1 94.69 38 SER B N 1
ATOM 3165 C CA . SER B 1 38 ? -2.873 -7.418 -21.422 1 94.69 38 SER B CA 1
ATOM 3166 C C . SER B 1 38 ? -3.793 -6.238 -21.141 1 94.69 38 SER B C 1
ATOM 3168 O O . SER B 1 38 ? -3.533 -5.117 -21.578 1 94.69 38 SER B O 1
ATOM 3170 N N . ILE B 1 39 ? -4.859 -6.535 -20.531 1 95.12 39 ILE B N 1
ATOM 3171 C CA . ILE B 1 39 ? -5.762 -5.488 -20.047 1 95.12 39 ILE B CA 1
ATOM 3172 C C . ILE B 1 39 ? -5.711 -5.41 -18.531 1 95.12 39 ILE B C 1
ATOM 3174 O O . ILE B 1 39 ? -5.945 -6.406 -17.844 1 95.12 39 ILE B O 1
ATOM 3178 N N . LEU B 1 40 ? -5.34 -4.266 -18.094 1 95.62 40 LEU B N 1
ATOM 3179 C CA . LEU B 1 40 ? -5.316 -4.02 -16.656 1 95.62 40 LEU B CA 1
ATOM 3180 C C . LEU B 1 40 ? -6.672 -3.504 -16.172 1 95.62 40 LEU B C 1
ATOM 3182 O O . LEU B 1 40 ? -7.145 -2.463 -16.641 1 95.62 40 LEU B O 1
ATOM 3186 N N . VAL B 1 41 ? -7.289 -4.238 -15.398 1 95.19 41 VAL B N 1
ATOM 3187 C CA . VAL B 1 41 ? -8.523 -3.832 -14.734 1 95.19 41 VAL B CA 1
ATOM 3188 C C . VAL B 1 41 ? -8.305 -3.781 -13.219 1 95.19 41 VAL B C 1
ATOM 3190 O O . VAL B 1 41 ? -7.191 -4.02 -12.742 1 95.19 41 VAL B O 1
ATOM 3193 N N . ARG B 1 42 ? -9.359 -3.404 -12.5 1 95 42 ARG B N 1
ATOM 3194 C CA . ARG B 1 42 ? -9.227 -3.318 -11.047 1 95 42 ARG B CA 1
ATOM 3195 C C . ARG B 1 42 ? -10.406 -3.982 -10.344 1 95 42 ARG B C 1
ATOM 3197 O O . ARG B 1 42 ? -11.562 -3.807 -10.758 1 95 42 ARG B O 1
ATOM 3204 N N . ASP B 1 43 ? -10.102 -4.758 -9.352 1 96.25 43 ASP B N 1
ATOM 3205 C CA . ASP B 1 43 ? -11.117 -5.426 -8.539 1 96.25 43 ASP B CA 1
ATOM 3206 C C . ASP B 1 43 ? -11.297 -4.727 -7.195 1 96.25 43 ASP B C 1
ATOM 3208 O O . ASP B 1 43 ? -10.32 -4.484 -6.484 1 96.25 43 ASP B O 1
ATOM 3212 N N . ALA B 1 44 ? -12.578 -4.457 -6.852 1 96.81 44 ALA B N 1
ATOM 3213 C CA . ALA B 1 44 ? -12.859 -3.926 -5.523 1 96.81 44 ALA B CA 1
ATOM 3214 C C . ALA B 1 44 ? -12.453 -4.922 -4.438 1 96.81 44 ALA B C 1
ATOM 3216 O O . ALA B 1 44 ? -12.406 -6.129 -4.684 1 96.81 44 ALA B O 1
ATOM 3217 N N . HIS B 1 45 ? -12.141 -4.422 -3.291 1 96.88 45 HIS B N 1
ATOM 3218 C CA . HIS B 1 45 ? -11.766 -5.285 -2.178 1 96.88 45 HIS B CA 1
ATOM 3219 C C . HIS B 1 45 ? -12.992 -5.945 -1.556 1 96.88 45 HIS B C 1
ATOM 3221 O O . H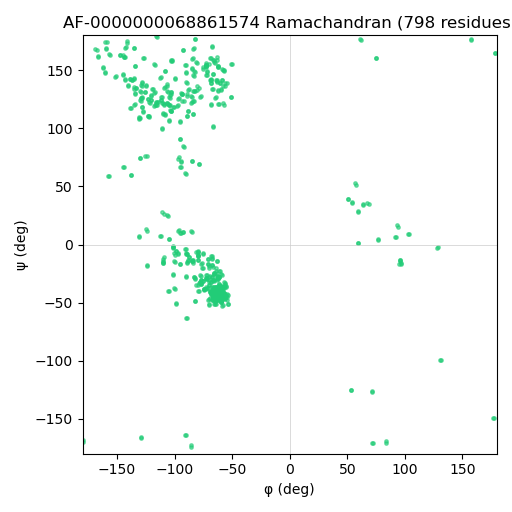IS B 1 45 ? -12.922 -7.09 -1.097 1 96.88 45 HIS B O 1
ATOM 3227 N N . GLY B 1 46 ? -14.102 -5.32 -1.516 1 96.88 46 GLY B N 1
ATOM 3228 C CA . GLY B 1 46 ? -15.32 -5.793 -0.886 1 96.88 46 GLY B CA 1
ATOM 3229 C C . GLY B 1 46 ? -15.961 -4.766 0.027 1 96.88 46 GLY B C 1
ATOM 3230 O O . GLY B 1 46 ? -16.625 -3.836 -0.442 1 96.88 46 GLY B O 1
ATOM 3231 N N . VAL B 1 47 ? -15.734 -4.898 1.354 1 98.38 47 VAL B N 1
ATOM 3232 C CA . VAL B 1 47 ? -16.266 -3.963 2.338 1 98.38 47 VAL B CA 1
ATOM 3233 C C . VAL B 1 47 ? -15.117 -3.164 2.959 1 98.38 47 VAL B C 1
ATOM 3235 O O . VAL B 1 47 ? -14.156 -3.742 3.469 1 98.38 47 VAL B O 1
ATOM 3238 N N . VAL B 1 48 ? -15.227 -1.853 2.869 1 98.75 48 VAL B N 1
ATOM 3239 C CA . VAL B 1 48 ? -14.234 -0.955 3.445 1 98.75 48 VAL B CA 1
ATOM 3240 C C . VAL B 1 48 ? -14.797 -0.297 4.703 1 98.75 48 VAL B C 1
ATOM 3242 O O . VAL B 1 48 ? -15.852 0.337 4.66 1 98.75 48 VAL B O 1
ATOM 3245 N N . ALA B 1 49 ? -14.133 -0.483 5.82 1 98.88 49 ALA B N 1
ATOM 3246 C CA . ALA B 1 49 ? -14.445 0.269 7.031 1 98.88 49 ALA B CA 1
ATOM 3247 C C . ALA B 1 49 ? -13.758 1.628 7.031 1 98.88 49 ALA B C 1
ATOM 3249 O O . ALA B 1 49 ? -12.531 1.706 6.906 1 98.88 49 ALA B O 1
ATOM 3250 N N . VAL B 1 50 ? -14.523 2.65 7.156 1 98.69 50 VAL B N 1
ATOM 3251 C CA . VAL B 1 50 ? -14.008 4.012 7.219 1 98.69 50 VAL B CA 1
ATOM 3252 C C . VAL B 1 50 ? -14.164 4.562 8.633 1 98.69 50 VAL B C 1
ATOM 3254 O O . VAL B 1 50 ? -15.281 4.758 9.117 1 98.69 50 VAL B O 1
ATOM 3257 N N . CYS B 1 51 ? -13.07 4.766 9.328 1 98.31 51 CYS B N 1
ATOM 3258 C CA . CYS B 1 51 ? -13.055 5.395 10.641 1 98.31 51 CYS B CA 1
ATOM 3259 C C . CYS B 1 51 ? -12.586 6.844 10.547 1 98.31 51 CYS B C 1
ATOM 3261 O O . CYS B 1 51 ? -11.43 7.105 10.227 1 98.31 51 CYS B O 1
ATOM 3263 N N . ALA B 1 52 ? -13.453 7.719 10.859 1 97.31 52 ALA B N 1
ATOM 3264 C CA . ALA B 1 52 ? -13.195 9.133 10.578 1 97.31 52 ALA B CA 1
ATOM 3265 C C . ALA B 1 52 ? -12.922 9.898 11.867 1 97.31 52 ALA B C 1
ATOM 3267 O O . ALA B 1 52 ? -13.508 9.602 12.914 1 97.31 52 ALA B O 1
ATOM 3268 N N . PRO B 1 53 ? -12.117 10.922 11.781 1 96.75 53 PRO B N 1
ATOM 3269 C CA . PRO B 1 53 ? -11.805 11.758 12.945 1 96.75 53 PRO B CA 1
ATOM 3270 C C . PRO B 1 53 ? -12.875 12.812 13.219 1 96.75 53 PRO B C 1
ATOM 3272 O O . PRO B 1 53 ? -13.836 12.93 12.453 1 96.75 53 PRO B O 1
ATOM 3275 N N . TRP B 1 54 ? -12.68 13.555 14.289 1 96.75 54 TRP B N 1
ATOM 3276 C CA . TRP B 1 54 ? -13.703 14.508 14.711 1 96.75 54 TRP B CA 1
ATOM 3277 C C . TRP B 1 54 ? -13.406 15.906 14.172 1 96.75 54 TRP B C 1
ATOM 3279 O O . TRP B 1 54 ? -14.289 16.766 14.156 1 96.75 54 TRP B O 1
ATOM 3289 N N . ASN B 1 55 ? -12.234 16.156 13.742 1 96.56 55 ASN B N 1
ATOM 3290 C CA . ASN B 1 55 ? -11.867 17.547 13.5 1 96.56 55 ASN B CA 1
ATOM 3291 C C . ASN B 1 55 ? -12.336 18.016 12.125 1 96.56 55 ASN B C 1
ATOM 3293 O O . ASN B 1 55 ? -12.508 19.219 11.898 1 96.56 55 ASN B O 1
ATOM 3297 N N . PHE B 1 56 ? -12.461 17.188 11.195 1 96.69 56 PHE B N 1
ATOM 3298 C CA . PHE B 1 56 ? -13.156 17.406 9.93 1 96.69 56 PHE B CA 1
ATOM 3299 C C . PHE B 1 56 ? -14.141 16.266 9.656 1 96.69 56 PHE B C 1
ATOM 3301 O O . PHE B 1 56 ? -13.938 15.469 8.742 1 96.69 56 PHE B O 1
ATOM 3308 N N . PRO B 1 57 ? -15.211 16.297 10.375 1 96.31 57 PRO B N 1
ATOM 3309 C CA . PRO B 1 57 ? -16.062 15.109 10.461 1 96.31 57 PRO B CA 1
ATOM 3310 C C . PRO B 1 57 ? -16.812 14.82 9.164 1 96.31 57 PRO B C 1
ATOM 3312 O O . PRO B 1 57 ? -17.344 13.727 8.984 1 96.31 57 PRO B O 1
ATOM 3315 N N . VAL B 1 58 ? -16.922 15.789 8.234 1 96.69 58 VAL B N 1
ATOM 3316 C CA . VAL B 1 58 ? -17.609 15.578 6.961 1 96.69 58 VAL B CA 1
ATOM 3317 C C . VAL B 1 58 ? -16.578 15.281 5.863 1 96.69 58 VAL B C 1
ATOM 3319 O O . VAL B 1 58 ? -16.625 14.219 5.242 1 96.69 58 VAL B O 1
ATOM 3322 N N . ASP B 1 59 ? -15.617 16.094 5.781 1 95.31 59 ASP B N 1
ATOM 3323 C CA . ASP B 1 59 ? -14.656 16.031 4.688 1 95.31 59 ASP B CA 1
ATOM 3324 C C . ASP B 1 59 ? -13.836 14.734 4.766 1 95.31 59 ASP B C 1
ATOM 3326 O O . ASP B 1 59 ? -13.602 14.078 3.748 1 95.31 59 ASP B O 1
ATOM 3330 N N . GLU B 1 60 ? -13.406 14.406 5.934 1 96 60 GLU B N 1
ATOM 3331 C CA . GLU B 1 60 ? -12.531 13.25 6.105 1 96 60 GLU B CA 1
ATOM 3332 C C . GLU B 1 60 ? -13.258 11.953 5.777 1 96 60 GLU B C 1
ATOM 3334 O O . GLU B 1 60 ? -12.641 10.984 5.328 1 96 60 GLU B O 1
ATOM 3339 N N . ILE B 1 61 ? -14.57 11.922 6.016 1 97.69 61 ILE B N 1
ATOM 3340 C CA . ILE B 1 61 ? -15.359 10.758 5.625 1 97.69 61 ILE B CA 1
ATOM 3341 C C . ILE B 1 61 ? -15.375 10.633 4.102 1 97.69 61 ILE B C 1
ATOM 3343 O O . ILE B 1 61 ? -15.117 9.555 3.559 1 97.69 61 ILE B O 1
ATOM 3347 N N . LEU B 1 62 ? -15.602 11.711 3.4 1 96.81 62 LEU B N 1
ATOM 3348 C CA . LEU B 1 62 ? -15.766 11.703 1.952 1 96.81 62 LEU B CA 1
ATOM 3349 C C . LEU B 1 62 ? -14.445 11.406 1.253 1 96.81 62 LEU B C 1
ATOM 3351 O O . LEU B 1 62 ? -14.422 10.742 0.213 1 96.81 62 LEU B O 1
ATOM 3355 N N . LEU B 1 63 ? -13.367 11.875 1.825 1 95.38 63 LEU B N 1
ATOM 3356 C CA . LEU B 1 63 ? -12.047 11.672 1.241 1 95.38 63 LEU B CA 1
ATOM 3357 C C . LEU B 1 63 ? -11.711 10.188 1.166 1 95.38 63 LEU B C 1
ATOM 3359 O O . LEU B 1 63 ? -10.969 9.758 0.277 1 95.38 63 LEU B O 1
ATOM 3363 N N . LEU B 1 64 ? -12.25 9.422 2.051 1 97.31 64 LEU B N 1
ATOM 3364 C CA . LEU B 1 64 ? -11.984 7.988 2.082 1 97.31 64 LEU B CA 1
ATOM 3365 C C . LEU B 1 64 ? -13.125 7.211 1.427 1 97.31 64 LEU B C 1
ATOM 3367 O O . LEU B 1 64 ? -12.883 6.266 0.668 1 97.31 64 LEU B O 1
ATOM 3371 N N . ALA B 1 65 ? -14.352 7.633 1.621 1 98.06 65 ALA B N 1
ATOM 3372 C CA . ALA B 1 65 ? -15.516 6.879 1.175 1 98.06 65 ALA B CA 1
ATOM 3373 C C . ALA B 1 65 ? -15.695 6.98 -0.338 1 98.06 65 ALA B C 1
ATOM 3375 O O . ALA B 1 65 ? -16.062 6.004 -0.993 1 98.06 65 ALA B O 1
ATOM 3376 N N . ILE B 1 66 ? -15.438 8.117 -0.934 1 97.38 66 ILE B N 1
ATOM 3377 C CA . ILE B 1 66 ? -15.703 8.336 -2.352 1 97.38 66 ILE B CA 1
ATOM 3378 C C . ILE B 1 66 ? -14.797 7.441 -3.189 1 97.38 66 ILE B C 1
ATOM 3380 O O . ILE B 1 66 ? -15.273 6.695 -4.051 1 97.38 66 ILE B O 1
ATOM 3384 N N . PRO B 1 67 ? -13.477 7.457 -2.93 1 97.69 67 PRO B N 1
ATOM 3385 C CA . PRO B 1 67 ? -12.648 6.543 -3.725 1 97.69 67 PRO B CA 1
ATOM 3386 C C . PRO B 1 67 ? -12.984 5.074 -3.475 1 97.69 67 PRO B C 1
ATOM 3388 O O . PRO B 1 67 ? -12.914 4.258 -4.395 1 97.69 67 PRO B O 1
ATOM 3391 N N . ALA B 1 68 ? -13.305 4.711 -2.252 1 98.31 68 ALA B N 1
ATOM 3392 C CA . ALA B 1 68 ? -13.703 3.338 -1.949 1 98.31 68 ALA B CA 1
ATOM 3393 C C . ALA B 1 68 ? -14.93 2.932 -2.756 1 98.31 68 ALA B C 1
ATOM 3395 O O . ALA B 1 68 ? -14.953 1.862 -3.371 1 98.31 68 ALA B O 1
ATOM 3396 N N . LEU B 1 69 ? -15.922 3.783 -2.777 1 97.94 69 LEU B N 1
ATOM 3397 C CA . LEU B 1 69 ? -17.156 3.525 -3.502 1 97.94 69 LEU B CA 1
ATOM 3398 C C . LEU B 1 69 ? -16.922 3.51 -5.008 1 97.94 69 LEU B C 1
ATOM 3400 O O . LEU B 1 69 ? -17.438 2.641 -5.715 1 97.94 69 LEU B O 1
ATOM 3404 N N . ALA B 1 70 ? -16.125 4.465 -5.453 1 96.62 70 ALA B N 1
ATOM 3405 C CA . ALA B 1 70 ? -15.82 4.551 -6.879 1 96.62 70 ALA B CA 1
ATOM 3406 C C . ALA B 1 70 ? -15.109 3.293 -7.367 1 96.62 70 ALA B C 1
ATOM 3408 O O . ALA B 1 70 ? -15.242 2.908 -8.531 1 96.62 70 ALA B O 1
ATOM 3409 N N . ALA B 1 71 ? -14.406 2.645 -6.512 1 96.62 71 ALA B N 1
ATOM 3410 C CA . ALA B 1 71 ? -13.68 1.425 -6.855 1 96.62 71 ALA B CA 1
ATOM 3411 C C . ALA B 1 71 ? -14.617 0.218 -6.875 1 96.62 71 ALA B C 1
ATOM 3413 O O . ALA B 1 71 ? -14.211 -0.88 -7.266 1 96.62 71 ALA B O 1
ATOM 3414 N N . GLY B 1 72 ? -15.844 0.394 -6.418 1 96.44 72 GLY B N 1
ATOM 3415 C CA . GLY B 1 72 ? -16.844 -0.67 -6.457 1 96.44 72 GLY B CA 1
ATOM 3416 C C . GLY B 1 72 ? -17.062 -1.33 -5.109 1 96.44 72 GLY B C 1
ATOM 3417 O O . GLY B 1 72 ? -17.719 -2.369 -5.023 1 96.44 72 GLY B O 1
ATOM 3418 N N . ASN B 1 73 ? -16.484 -0.776 -4.047 1 98.25 73 ASN B N 1
ATOM 3419 C CA . ASN B 1 73 ? -16.641 -1.328 -2.705 1 98.25 73 ASN B CA 1
ATOM 3420 C C . ASN B 1 73 ? -17.938 -0.832 -2.051 1 98.25 73 ASN B C 1
ATOM 3422 O O . ASN B 1 73 ? -18.484 0.187 -2.461 1 98.25 73 ASN B O 1
ATOM 3426 N N . ALA B 1 74 ? -18.375 -1.552 -1.054 1 98.56 74 ALA B N 1
ATOM 3427 C CA . ALA B 1 74 ? -19.281 -1 -0.05 1 98.56 74 ALA B CA 1
ATOM 3428 C C . ALA B 1 74 ? -18.516 -0.398 1.118 1 98.56 74 ALA B C 1
ATOM 3430 O O . ALA B 1 74 ? -17.359 -0.771 1.365 1 98.56 74 ALA B O 1
ATOM 3431 N N . VAL B 1 75 ? -19.156 0.525 1.764 1 98.75 75 VAL B N 1
ATOM 3432 C CA . VAL B 1 75 ? -18.438 1.206 2.842 1 98.75 75 VAL B CA 1
ATOM 3433 C C . VAL B 1 75 ? -19.281 1.17 4.117 1 98.75 75 VAL B C 1
ATOM 3435 O O . VAL B 1 75 ? -20.5 1.319 4.066 1 98.75 75 VAL B O 1
ATOM 3438 N N . VAL B 1 76 ? -18.656 0.951 5.25 1 98.81 76 VAL B N 1
ATOM 3439 C CA . VAL B 1 76 ? -19.234 1.155 6.578 1 98.81 76 VAL B CA 1
ATOM 3440 C C . VAL B 1 76 ? -18.453 2.254 7.309 1 98.81 76 VAL B C 1
ATOM 3442 O O . VAL B 1 76 ? -17.25 2.123 7.539 1 98.81 76 VAL B O 1
ATOM 3445 N N . VAL B 1 77 ? -19.172 3.283 7.656 1 98.75 77 VAL B N 1
ATOM 3446 C CA . VAL B 1 77 ? -18.531 4.453 8.234 1 98.75 77 VAL B CA 1
ATOM 3447 C C . VAL B 1 77 ? -18.766 4.48 9.742 1 98.75 77 VAL B C 1
ATOM 3449 O O . VAL B 1 77 ? -19.906 4.328 10.203 1 98.75 77 VAL B O 1
ATOM 3452 N N . LYS B 1 78 ? -17.75 4.57 10.469 1 98.69 78 LYS B N 1
ATOM 3453 C CA . LYS B 1 78 ? -17.812 4.879 11.898 1 98.69 78 LYS B CA 1
ATOM 3454 C C . LYS B 1 78 ? -17.25 6.27 12.18 1 98.69 78 LYS B C 1
ATOM 3456 O O . LYS B 1 78 ? -16.047 6.426 12.383 1 98.69 78 LYS B O 1
ATOM 3461 N N . PRO B 1 79 ? -18.078 7.254 12.344 1 97.94 79 PRO B N 1
ATOM 3462 C CA . PRO B 1 79 ? -17.609 8.578 12.734 1 97.94 79 PRO B CA 1
ATOM 3463 C C . PRO B 1 79 ? -17.062 8.617 14.164 1 97.94 79 PRO B C 1
ATOM 3465 O O . PRO B 1 79 ? -17.297 7.68 14.938 1 97.94 79 PRO B O 1
ATOM 3468 N N . SER B 1 80 ? -16.297 9.625 14.406 1 96.94 80 SER B N 1
ATOM 3469 C CA . SER B 1 80 ? -15.852 9.812 15.781 1 96.94 80 SER B CA 1
ATOM 3470 C C . SER B 1 80 ? -17.047 9.969 16.734 1 96.94 80 SER B C 1
ATOM 3472 O O . SER B 1 80 ? -18.016 10.648 16.406 1 96.94 80 SER B O 1
ATOM 3474 N N . GLU B 1 81 ? -16.922 9.398 17.906 1 96 81 GLU B N 1
ATOM 3475 C CA . GLU B 1 81 ? -17.984 9.438 18.891 1 96 81 GLU B CA 1
ATOM 3476 C C . GLU B 1 81 ? -18.156 10.836 19.484 1 96 81 GLU B C 1
ATOM 3478 O O . GLU B 1 81 ? -19.172 11.133 20.109 1 96 81 GLU B O 1
ATOM 3483 N N . VAL B 1 82 ? -17.219 11.727 19.25 1 94.12 82 VAL B N 1
ATOM 3484 C CA . VAL B 1 82 ? -17.312 13.055 19.828 1 94.12 82 VAL B CA 1
ATOM 3485 C C . VAL B 1 82 ? -17.859 14.039 18.797 1 94.12 82 VAL B C 1
ATOM 3487 O O . VAL B 1 82 ? -18.094 15.211 19.109 1 94.12 82 VAL B O 1
ATOM 3490 N N . ALA B 1 83 ? -18.047 13.617 17.578 1 94.38 83 ALA B N 1
ATOM 3491 C CA . ALA B 1 83 ? -18.766 14.367 16.562 1 94.38 83 ALA B CA 1
ATOM 3492 C C . ALA B 1 83 ? -19.688 13.461 15.75 1 94.38 83 ALA B C 1
ATOM 3494 O O . ALA B 1 83 ? -19.609 13.414 14.523 1 94.38 83 ALA B O 1
ATOM 3495 N N . PRO B 1 84 ? -20.578 12.836 16.359 1 95.88 84 PRO B N 1
ATOM 3496 C CA . PRO B 1 84 ? -21.344 11.766 15.711 1 95.88 84 PRO B CA 1
ATOM 3497 C C . PRO B 1 84 ? -22.391 12.297 14.727 1 95.88 84 PRO B C 1
ATOM 3499 O O . PRO B 1 84 ? -22.625 11.68 13.688 1 95.88 84 PRO B O 1
ATOM 3502 N N . LEU B 1 85 ? -22.953 13.492 15 1 96.31 85 LEU B N 1
ATOM 3503 C CA . LEU B 1 85 ? -24.094 13.953 14.219 1 96.31 85 LEU B CA 1
ATOM 3504 C C . LEU B 1 85 ? -23.656 14.508 12.875 1 96.31 85 LEU B C 1
ATOM 3506 O O . LEU B 1 85 ? -24.328 14.312 11.859 1 96.31 85 LEU B O 1
ATOM 3510 N N . SER B 1 86 ? -22.562 15.234 12.852 1 95.81 86 SER B N 1
ATOM 3511 C CA . SER B 1 86 ? -22.047 15.711 11.578 1 95.81 86 SER B CA 1
ATOM 3512 C C . SER B 1 86 ? -21.656 14.547 10.664 1 95.81 86 SER B C 1
ATOM 3514 O O . SER B 1 86 ? -21.953 14.57 9.469 1 95.81 86 SER B O 1
ATOM 3516 N N . GLY B 1 87 ? -21 13.555 11.25 1 96.56 87 GLY B N 1
ATOM 3517 C CA . GLY B 1 87 ? -20.672 12.367 10.477 1 96.56 87 GLY B CA 1
ATOM 3518 C C . GLY B 1 87 ? -21.891 11.641 9.953 1 96.56 87 GLY B C 1
ATOM 3519 O O . GLY B 1 87 ? -21.906 11.211 8.797 1 96.56 87 GLY B O 1
ATOM 3520 N N . GLN B 1 88 ? -22.875 11.531 10.781 1 97.94 88 GLN B N 1
ATOM 3521 C CA . GLN B 1 88 ? -24.125 10.906 10.367 1 97.94 88 GLN B CA 1
ATOM 3522 C C . GLN B 1 88 ? -24.734 11.641 9.18 1 97.94 88 GLN B C 1
ATOM 3524 O O . GLN B 1 88 ? -25.234 11.016 8.242 1 97.94 88 GLN B O 1
ATOM 3529 N N . ALA B 1 89 ? -24.75 12.961 9.25 1 97.5 89 ALA B N 1
ATOM 3530 C CA . ALA B 1 89 ? -25.312 13.75 8.164 1 97.5 89 ALA B CA 1
ATOM 3531 C C . ALA B 1 89 ? -24.578 13.484 6.852 1 97.5 89 ALA B C 1
ATOM 3533 O O . ALA B 1 89 ? -25.188 13.391 5.793 1 97.5 89 ALA B O 1
ATOM 3534 N N . ALA B 1 90 ? -23.281 13.391 6.93 1 97.19 90 ALA B N 1
ATOM 3535 C CA . ALA B 1 90 ? -22.484 13.086 5.746 1 97.19 90 ALA B CA 1
ATOM 3536 C C . ALA B 1 90 ? -22.844 11.727 5.164 1 97.19 90 ALA B C 1
ATOM 3538 O O . ALA B 1 90 ? -23.031 11.586 3.953 1 97.19 90 ALA B O 1
ATOM 3539 N N . VAL B 1 91 ? -22.984 10.742 6.012 1 98.19 91 VAL B N 1
ATOM 3540 C CA . VAL B 1 91 ? -23.312 9.391 5.594 1 98.19 91 VAL B CA 1
ATOM 3541 C C . VAL B 1 91 ? -24.719 9.359 4.977 1 98.19 91 VAL B C 1
ATOM 3543 O O . VAL B 1 91 ? -24.922 8.734 3.936 1 98.19 91 VAL B O 1
ATOM 3546 N N . GLU B 1 92 ? -25.609 10.039 5.617 1 98 92 GLU B N 1
ATOM 3547 C CA . GLU B 1 92 ? -26.984 10.094 5.113 1 98 92 GLU B CA 1
ATOM 3548 C C . GLU B 1 92 ? -27.031 10.75 3.736 1 98 92 GLU B C 1
ATOM 3550 O O . GLU B 1 92 ? -27.812 10.344 2.877 1 98 92 GLU B O 1
ATOM 3555 N N . ALA B 1 93 ? -26.234 11.75 3.574 1 97 93 ALA B N 1
ATOM 3556 C CA . ALA B 1 93 ? -26.172 12.391 2.262 1 97 93 ALA B CA 1
ATOM 3557 C C . ALA B 1 93 ? -25.672 11.406 1.203 1 97 93 ALA B C 1
ATOM 3559 O O . ALA B 1 93 ? -26.203 11.367 0.089 1 97 93 ALA B O 1
ATOM 3560 N N . LEU B 1 94 ? -24.688 10.617 1.52 1 96.81 94 LEU B N 1
ATOM 3561 C CA . LEU B 1 94 ? -24.203 9.586 0.605 1 96.81 94 LEU B CA 1
ATOM 3562 C C . LEU B 1 94 ? -25.281 8.555 0.314 1 96.81 94 LEU B C 1
ATOM 3564 O O . LEU B 1 94 ? -25.5 8.188 -0.842 1 96.81 94 LEU B O 1
ATOM 3568 N N . GLN B 1 95 ? -25.953 8.141 1.35 1 98.06 95 GLN B N 1
ATOM 3569 C CA . GLN B 1 95 ? -27 7.133 1.218 1 98.06 95 GLN B CA 1
ATOM 3570 C C . GLN B 1 95 ? -28.125 7.621 0.3 1 98.06 95 GLN B C 1
ATOM 3572 O O . GLN B 1 95 ? -28.703 6.836 -0.461 1 98.06 95 GLN B O 1
ATOM 3577 N N . ALA B 1 96 ? -28.406 8.844 0.382 1 97.06 96 ALA B N 1
ATOM 3578 C CA . ALA B 1 96 ? -29.484 9.422 -0.396 1 97.06 96 ALA B CA 1
ATOM 3579 C C . ALA B 1 96 ? -29.172 9.414 -1.888 1 97.06 96 ALA B C 1
ATOM 3581 O O . ALA B 1 96 ? -30.078 9.352 -2.725 1 97.06 96 ALA B O 1
ATOM 3582 N N . GLY B 1 97 ? -27.891 9.453 -2.193 1 95.44 97 GLY B N 1
ATOM 3583 C CA . GLY B 1 97 ? -27.5 9.555 -3.588 1 95.44 97 GLY B CA 1
ATOM 3584 C C . GLY B 1 97 ? -27.062 8.234 -4.18 1 95.44 97 GLY B C 1
ATOM 3585 O O . GLY B 1 97 ? -26.75 8.148 -5.375 1 95.44 97 GLY B O 1
ATOM 3586 N N . LEU B 1 98 ? -27.016 7.176 -3.367 1 97.12 98 LEU B N 1
ATOM 3587 C CA . LEU B 1 98 ? -26.4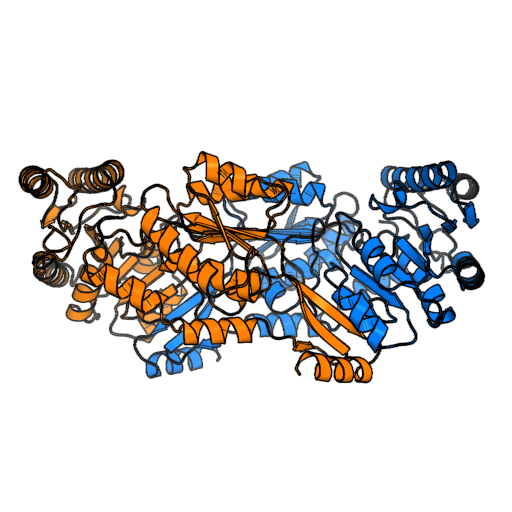53 5.902 -3.812 1 97.12 98 LEU B CA 1
ATOM 3588 C C . LEU B 1 98 ? -27.453 4.766 -3.58 1 97.12 98 LEU B C 1
ATOM 3590 O O . LEU B 1 98 ? -28.391 4.91 -2.793 1 97.12 98 LEU B O 1
ATOM 3594 N N . PRO B 1 99 ? -27.281 3.605 -4.289 1 96.56 99 PRO B N 1
ATOM 3595 C CA . PRO B 1 99 ? -28.156 2.455 -4.039 1 96.56 99 PRO B CA 1
ATOM 3596 C C . PRO B 1 99 ? -28.109 1.991 -2.584 1 96.56 99 PRO B C 1
ATOM 3598 O O . PRO B 1 99 ? -27.078 2.115 -1.92 1 96.56 99 PRO B O 1
ATOM 3601 N N . SER B 1 100 ? -29.203 1.457 -2.141 1 96.19 100 SER B N 1
ATOM 3602 C CA . SER B 1 100 ? -29.328 0.991 -0.762 1 96.19 100 SER B CA 1
ATOM 3603 C C . SER B 1 100 ? -28.312 -0.104 -0.459 1 96.19 100 SER B C 1
ATOM 3605 O O . SER B 1 100 ? -28.047 -0.967 -1.3 1 96.19 100 SER B O 1
ATOM 3607 N N . GLY B 1 101 ? -27.766 0.015 0.702 1 95.69 101 GLY B N 1
ATOM 3608 C CA . GLY B 1 101 ? -26.891 -1.05 1.167 1 95.69 101 GLY B CA 1
ATOM 3609 C C . GLY B 1 101 ? -25.438 -0.774 0.901 1 95.69 101 GLY B C 1
ATOM 3610 O O . GLY B 1 101 ? -24.562 -1.446 1.454 1 95.69 101 GLY B O 1
ATOM 3611 N N . LEU B 1 102 ? -25.078 0.173 0.094 1 97.75 102 LEU B N 1
ATOM 3612 C CA . LEU B 1 102 ? -23.688 0.448 -0.304 1 97.75 102 LEU B CA 1
ATOM 3613 C C . LEU B 1 102 ? -22.953 1.199 0.795 1 97.75 102 LEU B C 1
ATOM 3615 O O . LEU B 1 102 ? -21.719 1.098 0.904 1 97.75 102 LEU B O 1
ATOM 3619 N N . VAL B 1 103 ? -23.703 2 1.495 1 98.69 103 VAL B N 1
ATOM 3620 C CA . VAL B 1 103 ? -23.094 2.791 2.561 1 98.69 103 VAL B CA 1
ATOM 3621 C C . VAL B 1 103 ? -23.797 2.508 3.883 1 98.69 103 VAL B C 1
ATOM 3623 O O . VAL B 1 103 ? -25.031 2.619 3.973 1 98.69 103 VAL B O 1
ATOM 3626 N N . GLY B 1 104 ? -23.031 2.135 4.855 1 98.56 104 GLY B N 1
ATOM 3627 C CA . GLY B 1 104 ? -23.562 1.902 6.191 1 98.56 104 GLY B CA 1
ATOM 3628 C C . GLY B 1 104 ? -22.969 2.836 7.234 1 98.56 104 GLY B C 1
ATOM 3629 O O . GLY B 1 104 ? -21.875 3.379 7.043 1 98.56 104 GLY B O 1
ATOM 3630 N N . LEU B 1 105 ? -23.719 3.043 8.305 1 98.5 105 LEU B N 1
ATOM 3631 C CA . LEU B 1 105 ? -23.312 3.871 9.43 1 98.5 105 LEU B CA 1
ATOM 3632 C C . LEU B 1 105 ? -23.297 3.062 10.727 1 98.5 105 LEU B C 1
ATOM 3634 O O . LEU B 1 105 ? -24.266 2.363 11.031 1 98.5 105 LEU B O 1
ATOM 3638 N N . VAL B 1 106 ? -22.203 3.139 11.391 1 98.12 106 VAL B N 1
ATOM 3639 C CA . VAL B 1 106 ? -22.141 2.553 12.727 1 98.12 106 VAL B CA 1
ATOM 3640 C C . VAL B 1 106 ? -21.609 3.584 13.719 1 98.12 106 VAL B C 1
ATOM 3642 O O . VAL B 1 106 ? -20.469 4.031 13.609 1 98.12 106 VAL B O 1
ATOM 3645 N N . GLN B 1 107 ? -22.422 3.924 14.703 1 97.88 107 GLN B N 1
ATOM 3646 C CA . GLN B 1 107 ? -22 4.824 15.766 1 97.88 107 GLN B CA 1
ATOM 3647 C C . GLN B 1 107 ? -21.391 4.047 16.938 1 97.88 107 GLN B C 1
ATOM 3649 O O . GLN B 1 107 ? -21.781 2.906 17.188 1 97.88 107 GLN B O 1
ATOM 3654 N N . GLY B 1 108 ? -20.469 4.641 17.578 1 96.62 108 GLY B N 1
ATOM 3655 C CA . GLY B 1 108 ? -19.906 4.012 18.75 1 96.62 108 GLY B CA 1
ATOM 3656 C C . GLY B 1 108 ? -18.516 4.508 19.094 1 96.62 108 GLY B C 1
ATOM 3657 O O . GLY B 1 108 ? -17.969 5.355 18.391 1 96.62 108 GLY B O 1
ATOM 3658 N N . ASP B 1 109 ? -18.047 3.986 20.203 1 95.88 109 ASP B N 1
ATOM 3659 C CA . ASP B 1 109 ? -16.719 4.395 20.672 1 95.88 109 ASP B CA 1
ATOM 3660 C C . ASP B 1 109 ? -15.633 3.48 20.125 1 95.88 109 ASP B C 1
ATOM 3662 O O . ASP B 1 109 ? -15.82 2.832 19.094 1 95.88 109 ASP B O 1
ATOM 3666 N N . GLY B 1 110 ? -14.5 3.561 20.734 1 94.44 110 GLY B N 1
ATOM 3667 C CA . GLY B 1 110 ? -13.344 2.797 20.297 1 94.44 110 GLY B CA 1
ATOM 3668 C C . GLY B 1 110 ? -13.602 1.304 20.25 1 94.44 110 GLY B C 1
ATOM 3669 O O . GLY B 1 110 ? -13.078 0.608 19.375 1 94.44 110 GLY B O 1
ATOM 3670 N N . ALA B 1 111 ? -14.414 0.809 21.125 1 96.31 111 ALA B N 1
ATOM 3671 C CA . ALA B 1 111 ? -14.727 -0.618 21.156 1 96.31 111 ALA B CA 1
ATOM 3672 C C . ALA B 1 111 ? -15.492 -1.036 19.891 1 96.31 111 ALA B C 1
ATOM 3674 O O . ALA B 1 111 ? -15.242 -2.111 19.344 1 96.31 111 ALA B O 1
ATOM 3675 N N . VAL B 1 112 ? -16.422 -0.223 19.5 1 97.19 112 VAL B N 1
ATOM 3676 C CA . VAL B 1 112 ? -17.172 -0.477 18.266 1 97.19 112 VAL B CA 1
ATOM 3677 C C . VAL B 1 112 ? -16.219 -0.438 17.078 1 97.19 112 VAL B C 1
ATOM 3679 O O . VAL B 1 112 ? -16.297 -1.288 16.188 1 97.19 112 VAL B O 1
ATOM 3682 N N . GLY B 1 113 ? -15.336 0.516 17.062 1 97.25 113 GLY B N 1
ATOM 3683 C CA . GLY B 1 113 ? -14.336 0.584 16.016 1 97.25 113 GLY B CA 1
ATOM 3684 C C . GLY B 1 113 ? -13.477 -0.661 15.938 1 97.25 113 GLY B C 1
ATOM 3685 O O . GLY B 1 113 ? -13.211 -1.167 14.844 1 97.25 113 GLY B O 1
ATOM 3686 N N . GLN B 1 114 ? -13.062 -1.092 17.078 1 97.12 114 GLN B N 1
ATOM 3687 C CA . GLN B 1 114 ? -12.242 -2.293 17.141 1 97.12 114 GLN B CA 1
ATOM 3688 C C . GLN B 1 114 ? -12.977 -3.498 16.562 1 97.12 114 GLN B C 1
ATOM 3690 O O . GLN B 1 114 ? -12.398 -4.281 15.797 1 97.12 114 GLN B O 1
ATOM 3695 N N . ARG B 1 115 ? -14.227 -3.688 16.891 1 97.12 115 ARG B N 1
ATOM 3696 C CA . ARG B 1 115 ? -15.031 -4.789 16.359 1 97.12 115 ARG B CA 1
ATOM 3697 C C . ARG B 1 115 ? -15.164 -4.699 14.852 1 97.12 115 ARG B C 1
ATOM 3699 O O . ARG B 1 115 ? -15.102 -5.715 14.156 1 97.12 115 ARG B O 1
ATOM 3706 N N . LEU B 1 116 ? -15.367 -3.516 14.391 1 97.44 116 LEU B N 1
ATOM 3707 C CA . LEU B 1 116 ? -15.484 -3.285 12.953 1 97.44 116 LEU B CA 1
ATOM 3708 C C . LEU B 1 116 ? -14.203 -3.678 12.234 1 97.44 116 LEU B C 1
ATOM 3710 O O . LEU B 1 116 ? -14.242 -4.418 11.242 1 97.44 116 LEU B O 1
ATOM 3714 N N . VAL B 1 117 ? -13.078 -3.262 12.742 1 97.44 117 VAL B N 1
ATOM 3715 C CA . VAL B 1 117 ? -11.766 -3.496 12.148 1 97.44 117 VAL B CA 1
ATOM 3716 C C . VAL B 1 117 ? -11.453 -4.988 12.164 1 97.44 117 VAL B C 1
ATOM 3718 O O . VAL B 1 117 ? -10.891 -5.523 11.203 1 97.44 117 VAL B O 1
ATOM 3721 N N . GLU B 1 118 ? -11.836 -5.641 13.156 1 97.06 118 GLU B N 1
ATOM 3722 C CA . GLU B 1 118 ? -11.484 -7.043 13.344 1 97.06 118 GLU B CA 1
ATOM 3723 C C . GLU B 1 118 ? -12.453 -7.957 12.602 1 97.06 118 GLU B C 1
ATOM 3725 O O . GLU B 1 118 ? -12.18 -9.148 12.43 1 97.06 118 GLU B O 1
ATOM 3730 N N . SER B 1 119 ? -13.578 -7.453 12.164 1 97.56 119 SER B N 1
ATOM 3731 C CA . SER B 1 119 ? -14.602 -8.266 11.516 1 97.56 119 SER B CA 1
ATOM 3732 C C . SER B 1 119 ? -14.062 -8.945 10.266 1 97.56 119 SER B C 1
ATOM 3734 O O . SER B 1 119 ? -13.414 -8.305 9.438 1 97.56 119 SER B O 1
ATOM 3736 N N . PRO B 1 120 ? -14.328 -10.242 10.094 1 95.31 120 PRO B N 1
ATOM 3737 C CA . PRO B 1 120 ? -13.914 -10.93 8.867 1 95.31 120 PRO B CA 1
ATOM 3738 C C . PRO B 1 120 ? -14.68 -10.453 7.633 1 95.31 120 PRO B C 1
ATOM 3740 O O . PRO B 1 120 ? -14.312 -10.789 6.504 1 95.31 120 PRO B O 1
ATOM 3743 N N . LEU B 1 121 ? -15.734 -9.664 7.844 1 96.06 121 LEU B N 1
ATOM 3744 C CA . LEU B 1 121 ? -16.547 -9.172 6.734 1 96.06 121 LEU B CA 1
ATOM 3745 C C . LEU B 1 121 ? -15.945 -7.91 6.133 1 96.06 121 LEU B C 1
ATOM 3747 O O . LEU B 1 121 ? -16.375 -7.453 5.074 1 96.06 121 LEU B O 1
ATOM 3751 N N . VAL B 1 122 ? -15.016 -7.355 6.875 1 98 122 VAL B N 1
ATOM 3752 C CA . VAL B 1 122 ? -14.344 -6.152 6.402 1 98 122 VAL B CA 1
ATOM 3753 C C . VAL B 1 122 ? -13.055 -6.535 5.672 1 98 122 VAL B C 1
ATOM 3755 O O . VAL B 1 122 ? -12.234 -7.285 6.203 1 98 122 VAL B O 1
ATOM 3758 N N . ASP B 1 123 ? -12.891 -5.992 4.48 1 97.44 123 ASP B N 1
ATOM 3759 C CA . ASP B 1 123 ? -11.766 -6.371 3.637 1 97.44 123 ASP B CA 1
ATOM 3760 C C . ASP B 1 123 ? -10.656 -5.32 3.697 1 97.44 123 ASP B C 1
ATOM 3762 O O . ASP B 1 123 ? -9.492 -5.621 3.412 1 97.44 123 ASP B O 1
ATOM 3766 N N . MET B 1 124 ? -10.992 -4.109 3.986 1 98.25 124 MET B N 1
ATOM 3767 C CA . MET B 1 124 ? -10.062 -2.992 4.078 1 98.25 124 MET B CA 1
ATOM 3768 C C . MET B 1 124 ? -10.477 -2.02 5.176 1 98.25 124 MET B C 1
ATOM 3770 O O . MET B 1 124 ? -11.672 -1.842 5.43 1 98.25 124 MET B O 1
ATOM 3774 N N . VAL B 1 125 ? -9.484 -1.436 5.801 1 98.69 125 VAL B N 1
ATOM 3775 C CA . VAL B 1 125 ? -9.734 -0.409 6.805 1 98.69 125 VAL B CA 1
ATOM 3776 C C . VAL B 1 125 ? -9.062 0.898 6.391 1 98.69 125 VAL B C 1
ATOM 3778 O O . VAL B 1 125 ? -7.871 0.921 6.078 1 98.69 125 VAL B O 1
ATOM 3781 N N . ALA B 1 126 ? -9.805 1.929 6.305 1 98.56 126 ALA B N 1
ATOM 3782 C CA . ALA B 1 126 ? -9.336 3.289 6.062 1 98.56 126 ALA B CA 1
ATOM 3783 C C . ALA B 1 126 ? -9.609 4.188 7.266 1 98.56 126 ALA B C 1
ATOM 3785 O O . ALA B 1 126 ? -10.758 4.336 7.688 1 98.56 126 ALA B O 1
ATOM 3786 N N . MET B 1 127 ? -8.586 4.766 7.785 1 98.06 127 MET B N 1
ATOM 3787 C CA . MET B 1 127 ? -8.766 5.527 9.016 1 98.06 127 MET B CA 1
ATOM 3788 C C . MET B 1 127 ? -7.934 6.801 9 1 98.06 127 MET B C 1
ATOM 3790 O O . MET B 1 127 ? -6.797 6.797 8.523 1 98.06 127 MET B O 1
ATOM 3794 N N . THR B 1 128 ? -8.453 7.855 9.406 1 97.5 128 THR B N 1
ATOM 3795 C CA . THR B 1 128 ? -7.75 9.078 9.789 1 97.5 128 THR B CA 1
ATOM 3796 C C . THR B 1 128 ? -7.832 9.297 11.297 1 97.5 128 THR B C 1
ATOM 3798 O O . THR B 1 128 ? -8.922 9.328 11.867 1 97.5 128 THR B O 1
ATOM 3801 N N . GLY B 1 129 ? -6.715 9.383 11.93 1 96 129 GLY B N 1
ATOM 3802 C CA . GLY B 1 129 ? -6.68 9.531 13.375 1 96 129 GLY B CA 1
ATOM 3803 C C . GLY B 1 129 ? -5.27 9.555 13.938 1 96 129 GLY B C 1
ATOM 3804 O O . GLY B 1 129 ? -4.348 10.062 13.305 1 96 129 GLY B O 1
ATOM 3805 N N . SER B 1 130 ? -5.137 9.07 15.148 1 95.19 130 SER B N 1
ATOM 3806 C CA . SER B 1 130 ? -3.848 9.141 15.828 1 95.19 130 SER B CA 1
ATOM 3807 C C . SER B 1 130 ? -2.922 8.016 15.383 1 95.19 130 SER B C 1
ATOM 3809 O O . SER B 1 130 ? -3.385 6.969 14.93 1 95.19 130 SER B O 1
ATOM 3811 N N . SER B 1 131 ? -1.621 8.25 15.555 1 95.5 131 SER B N 1
ATOM 3812 C CA . SER B 1 131 ? -0.618 7.242 15.234 1 95.5 131 SER B CA 1
ATOM 3813 C C . SER B 1 131 ? -0.783 6 16.094 1 95.5 131 SER B C 1
ATOM 3815 O O . SER B 1 131 ? -0.663 4.875 15.617 1 95.5 131 SER B O 1
ATOM 3817 N N . ALA B 1 132 ? -1.093 6.219 17.344 1 95.62 132 ALA B N 1
ATOM 3818 C CA . ALA B 1 132 ? -1.283 5.094 18.25 1 95.62 132 ALA B CA 1
ATOM 3819 C C . ALA B 1 132 ? -2.424 4.195 17.797 1 95.62 132 ALA B C 1
ATOM 3821 O O . ALA B 1 132 ? -2.285 2.969 17.766 1 95.62 132 ALA B O 1
ATOM 3822 N N . THR B 1 133 ? -3.498 4.805 17.422 1 96.38 133 THR B N 1
ATOM 3823 C CA . THR B 1 133 ? -4.645 4.051 16.938 1 96.38 133 THR B CA 1
ATOM 3824 C C . THR B 1 133 ? -4.301 3.348 15.625 1 96.38 133 THR B C 1
ATOM 3826 O O . THR B 1 133 ? -4.676 2.191 15.414 1 96.38 133 THR B O 1
ATOM 3829 N N . GLY B 1 134 ? -3.598 4.051 14.781 1 97.31 134 GLY B N 1
ATOM 3830 C CA . GLY B 1 134 ? -3.186 3.451 13.523 1 97.31 134 GLY B CA 1
ATOM 3831 C C . GLY B 1 134 ? -2.369 2.186 13.703 1 97.31 134 GLY B C 1
ATOM 3832 O O . GLY B 1 134 ? -2.602 1.188 13.016 1 97.31 134 GLY B O 1
ATOM 3833 N N . LYS B 1 135 ? -1.416 2.189 14.633 1 97.25 135 LYS B N 1
ATOM 3834 C CA . LYS B 1 135 ? -0.573 1.032 14.914 1 97.25 135 LYS B CA 1
ATOM 3835 C C . LYS B 1 135 ? -1.405 -0.141 15.422 1 97.25 135 LYS B C 1
ATOM 3837 O O . LYS B 1 135 ? -1.186 -1.286 15.023 1 97.25 135 LYS B O 1
ATOM 3842 N N . ARG B 1 136 ? -2.359 0.121 16.219 1 97.38 136 ARG B N 1
ATOM 3843 C CA . ARG B 1 136 ? -3.248 -0.916 16.734 1 97.38 136 ARG B CA 1
ATOM 3844 C C . ARG B 1 136 ? -4.078 -1.531 15.617 1 97.38 136 ARG B C 1
ATOM 3846 O O . ARG B 1 136 ? -4.266 -2.748 15.57 1 97.38 136 ARG B O 1
ATOM 3853 N N . ILE B 1 137 ? -4.605 -0.679 14.781 1 98.12 137 ILE B N 1
ATOM 3854 C CA . ILE B 1 137 ? -5.43 -1.14 13.672 1 98.12 137 ILE B CA 1
ATOM 3855 C C . ILE B 1 137 ? -4.605 -2.033 12.75 1 98.12 137 ILE B C 1
ATOM 3857 O O . ILE B 1 137 ? -5.062 -3.1 12.336 1 98.12 137 ILE B O 1
ATOM 3861 N N . MET B 1 138 ? -3.367 -1.587 12.383 1 97.81 138 MET B N 1
ATOM 3862 C CA . MET B 1 138 ? -2.516 -2.398 11.523 1 97.81 138 MET B CA 1
ATOM 3863 C C . MET B 1 138 ? -2.277 -3.777 12.125 1 97.81 138 MET B C 1
ATOM 3865 O O . MET B 1 138 ? -2.361 -4.789 11.43 1 97.81 138 MET B O 1
ATOM 3869 N N . SER B 1 139 ? -2.016 -3.801 13.406 1 97.69 139 SER B N 1
ATOM 3870 C CA . SER B 1 139 ? -1.816 -5.074 14.086 1 97.69 139 SER B CA 1
ATOM 3871 C C . SER B 1 139 ? -3.064 -5.945 14.008 1 97.69 139 SER B C 1
ATOM 3873 O O . SER B 1 139 ? -2.977 -7.141 13.711 1 97.69 139 SER B O 1
ATOM 3875 N N . ALA B 1 140 ? -4.199 -5.348 14.25 1 97.5 140 ALA B N 1
ATOM 3876 C CA . ALA B 1 140 ? -5.469 -6.074 14.258 1 97.5 140 ALA B CA 1
ATOM 3877 C C . ALA B 1 140 ? -5.809 -6.605 12.867 1 97.5 140 ALA B C 1
ATOM 3879 O O . ALA B 1 140 ? -6.547 -7.582 12.734 1 97.5 140 ALA B O 1
ATOM 3880 N N . CYS B 1 141 ? -5.324 -6.008 11.836 1 97.38 141 CYS B N 1
ATOM 3881 C CA . CYS B 1 141 ? -5.684 -6.336 10.461 1 97.38 141 CYS B CA 1
ATOM 3882 C C . CYS B 1 141 ? -4.762 -7.414 9.898 1 97.38 141 CYS B C 1
ATOM 3884 O O . CYS B 1 141 ? -5.023 -7.965 8.828 1 97.38 141 CYS B O 1
ATOM 3886 N N . ALA B 1 142 ? -3.68 -7.793 10.617 1 96.69 142 ALA B N 1
ATOM 3887 C CA . ALA B 1 142 ? -2.629 -8.68 10.117 1 96.69 142 ALA B CA 1
ATOM 3888 C C . ALA B 1 142 ? -3.176 -10.07 9.828 1 96.69 142 ALA B C 1
ATOM 3890 O O . ALA B 1 142 ? -2.816 -10.695 8.828 1 96.69 142 ALA B O 1
ATOM 3891 N N . GLY B 1 143 ? -4.082 -10.57 10.641 1 94.44 143 GLY B N 1
ATOM 3892 C CA . GLY B 1 143 ? -4.605 -11.922 10.508 1 94.44 143 GLY B CA 1
ATOM 3893 C C . GLY B 1 143 ? -5.32 -12.148 9.188 1 94.44 143 GLY B C 1
ATOM 3894 O O . GLY B 1 143 ? -5.281 -13.258 8.641 1 94.44 143 GLY B O 1
ATOM 3895 N N . GLY B 1 144 ? -5.957 -11.148 8.711 1 94.62 144 GLY B N 1
ATOM 3896 C CA . GLY B 1 144 ? -6.699 -11.242 7.465 1 94.62 144 GLY B CA 1
ATOM 3897 C C . GLY B 1 144 ? -5.996 -10.57 6.301 1 94.62 144 GLY B C 1
ATOM 3898 O O . GLY B 1 144 ? -6.555 -10.477 5.203 1 94.62 144 GLY B O 1
ATOM 3899 N N . LEU B 1 145 ? -4.816 -10.094 6.551 1 96.56 145 LEU B N 1
ATOM 3900 C CA . LEU B 1 145 ? -4.066 -9.344 5.551 1 96.56 145 LEU B CA 1
ATOM 3901 C C . LEU B 1 145 ? -4.914 -8.227 4.957 1 96.56 145 LEU B C 1
ATOM 3903 O O . LEU B 1 145 ? -4.945 -8.039 3.738 1 96.56 145 LEU B O 1
ATOM 3907 N N . LYS B 1 146 ? -5.695 -7.582 5.816 1 96.88 146 LYS B N 1
ATOM 3908 C CA . LYS B 1 146 ? -6.547 -6.496 5.344 1 96.88 146 LYS B CA 1
ATOM 3909 C C . LYS B 1 146 ? -5.711 -5.34 4.801 1 96.88 146 LYS B C 1
ATOM 3911 O O . LYS B 1 146 ? -4.672 -4.996 5.371 1 96.88 146 LYS B O 1
ATOM 3916 N N . ARG B 1 147 ? -6.211 -4.746 3.73 1 96.56 147 ARG B N 1
ATOM 3917 C CA . ARG B 1 147 ? -5.578 -3.537 3.211 1 96.56 147 ARG B CA 1
ATOM 3918 C C . ARG B 1 147 ? -5.855 -2.342 4.117 1 96.56 147 ARG B C 1
ATOM 3920 O O . ARG B 1 147 ? -6.828 -2.342 4.875 1 96.56 147 ARG B O 1
ATOM 3927 N N . LEU B 1 148 ? -4.922 -1.386 4.035 1 97.06 148 LEU B N 1
ATOM 3928 C CA . LEU B 1 148 ? -5.02 -0.279 4.977 1 97.06 148 LEU B CA 1
ATOM 3929 C C . LEU B 1 148 ? -4.727 1.05 4.289 1 97.06 148 LEU B C 1
ATOM 3931 O O . LEU B 1 148 ? -3.844 1.129 3.432 1 97.06 148 LEU B O 1
ATOM 3935 N N . VAL B 1 149 ? -5.422 2.057 4.664 1 97.56 149 VAL B N 1
ATOM 3936 C CA . VAL B 1 149 ? -5.07 3.465 4.504 1 97.56 149 VAL B CA 1
ATOM 3937 C C . VAL B 1 149 ? -5.176 4.176 5.852 1 97.56 149 VAL B C 1
ATOM 3939 O O . VAL B 1 149 ? -6.258 4.25 6.438 1 97.56 149 VAL B O 1
ATOM 3942 N N . LEU B 1 150 ? -4.047 4.625 6.34 1 97.69 150 LEU B N 1
ATOM 3943 C CA . LEU B 1 150 ? -3.99 5.285 7.641 1 97.69 150 LEU B CA 1
ATOM 3944 C C . LEU B 1 150 ? -3.381 6.68 7.512 1 97.69 150 LEU B C 1
ATOM 3946 O O . LEU B 1 150 ? -2.219 6.82 7.121 1 97.69 150 LEU B O 1
ATOM 3950 N N . GLU B 1 151 ? -4.141 7.621 7.684 1 96.94 151 GLU B N 1
ATOM 3951 C CA . GLU B 1 151 ? -3.654 8.984 7.863 1 96.94 151 GLU B CA 1
ATOM 3952 C C . GLU B 1 151 ? -3.566 9.352 9.344 1 96.94 151 GLU B C 1
ATOM 3954 O O . GLU B 1 151 ? -4.57 9.312 10.055 1 96.94 151 GLU B O 1
ATOM 3959 N N . LEU B 1 152 ? -2.396 9.781 9.742 1 97.12 152 LEU B N 1
ATOM 3960 C CA . LEU B 1 152 ? -2.15 9.828 11.18 1 97.12 152 LEU B CA 1
ATOM 3961 C C . LEU B 1 152 ? -1.624 11.195 11.602 1 97.12 152 LEU B C 1
ATOM 3963 O O . LEU B 1 152 ? -1.881 12.195 10.93 1 97.12 152 LEU B O 1
ATOM 3967 N N . GLY B 1 153 ? -1.119 11.25 12.766 1 95 153 GLY B N 1
ATOM 3968 C CA . GLY B 1 153 ? -0.805 12.531 13.367 1 95 153 GLY B CA 1
ATOM 3969 C C . GLY B 1 153 ? 0.326 13.258 12.664 1 95 153 GLY B C 1
ATOM 3970 O O . GLY B 1 153 ? 0.947 12.719 11.75 1 95 153 GLY B O 1
ATOM 3971 N N . GLY B 1 154 ? 0.501 14.492 13.062 1 95.94 154 GLY B N 1
ATOM 3972 C CA . GLY B 1 154 ? 1.556 15.344 12.531 1 95.94 154 GLY B CA 1
ATOM 3973 C C . GLY B 1 154 ? 2.141 16.281 13.562 1 95.94 154 GLY B C 1
ATOM 3974 O O . GLY B 1 154 ? 1.576 16.453 14.641 1 95.94 154 GLY B O 1
ATOM 3975 N N . LYS B 1 155 ? 3.248 16.812 13.32 1 97.75 155 LYS B N 1
ATOM 3976 C CA . LYS B 1 155 ? 3.949 17.875 14.031 1 97.75 155 LYS B CA 1
ATOM 3977 C C . LYS B 1 155 ? 4.723 18.766 13.07 1 97.75 155 LYS B C 1
ATOM 3979 O O . LYS B 1 155 ? 5.949 18.844 13.141 1 97.75 155 LYS B O 1
ATOM 3984 N N . ASP B 1 156 ? 4.02 19.453 12.281 1 98.19 156 ASP B N 1
ATOM 3985 C CA . ASP B 1 156 ? 4.484 19.984 11 1 98.19 156 ASP B CA 1
ATOM 3986 C C . ASP B 1 156 ? 5.367 21.203 11.195 1 98.19 156 ASP B C 1
ATOM 3988 O O . ASP B 1 156 ? 4.953 22.188 11.828 1 98.19 156 ASP B O 1
ATOM 3992 N N . PRO B 1 157 ? 6.562 21.219 10.617 1 98.69 157 PRO B N 1
ATOM 3993 C CA . PRO B 1 157 ? 7.496 22.344 10.727 1 98.69 157 PRO B CA 1
ATOM 3994 C C . PRO B 1 157 ? 7.203 23.453 9.727 1 98.69 157 PRO B C 1
ATOM 3996 O O . PRO B 1 157 ? 6.699 23.188 8.633 1 98.69 157 PRO B O 1
ATOM 3999 N N . PHE B 1 158 ? 7.504 24.625 10.125 1 98.88 158 PHE B N 1
ATOM 4000 C CA . PHE B 1 158 ? 7.398 25.875 9.383 1 98.88 158 PHE B CA 1
ATOM 4001 C C . PHE B 1 158 ? 8.695 26.672 9.484 1 98.88 158 PHE B C 1
ATOM 4003 O O . PHE B 1 158 ? 9.039 27.172 10.555 1 98.88 158 PHE B O 1
ATOM 4010 N N . ILE B 1 159 ? 9.398 26.75 8.391 1 98.94 159 ILE B N 1
ATOM 4011 C CA . ILE B 1 159 ? 10.734 27.328 8.414 1 98.94 159 ILE B CA 1
ATOM 4012 C C . ILE B 1 159 ? 10.711 28.719 7.781 1 98.94 159 ILE B C 1
ATOM 4014 O O . ILE B 1 159 ? 10.234 28.875 6.656 1 98.94 159 ILE B O 1
ATOM 4018 N N . VAL B 1 160 ? 11.297 29.703 8.461 1 98.94 160 VAL B N 1
ATOM 4019 C CA . VAL B 1 160 ? 11.391 31.078 7.969 1 98.94 160 VAL B CA 1
ATOM 4020 C C . VAL B 1 160 ? 12.859 31.5 7.906 1 98.94 160 VAL B C 1
ATOM 4022 O O . VAL B 1 160 ? 13.492 31.719 8.938 1 98.94 160 VAL B O 1
ATOM 4025 N N . PHE B 1 161 ? 13.367 31.656 6.734 1 98.88 161 PHE B N 1
ATOM 4026 C CA . PHE B 1 161 ? 14.734 32.125 6.555 1 98.88 161 PHE B CA 1
ATOM 4027 C C . PHE B 1 161 ? 14.789 33.656 6.609 1 98.88 161 PHE B C 1
ATOM 4029 O O . PHE B 1 161 ? 13.75 34.312 6.547 1 98.88 161 PHE B O 1
ATOM 4036 N N . GLU B 1 162 ? 16.016 34.188 6.695 1 98.62 162 GLU B N 1
ATOM 4037 C CA . GLU B 1 162 ? 16.234 35.625 6.844 1 98.62 162 GLU B CA 1
ATOM 4038 C C . GLU B 1 162 ? 15.703 36.406 5.637 1 98.62 162 GLU B C 1
ATOM 4040 O O . GLU B 1 162 ? 15.211 37.5 5.777 1 98.62 162 GLU B O 1
ATOM 4045 N N . ASP B 1 163 ? 15.703 35.812 4.449 1 98.5 163 ASP B N 1
ATOM 4046 C CA . ASP B 1 163 ? 15.352 36.5 3.217 1 98.5 163 ASP B CA 1
ATOM 4047 C C . ASP B 1 163 ? 13.875 36.281 2.873 1 98.5 163 ASP B C 1
ATOM 4049 O O . ASP B 1 163 ? 13.43 36.656 1.785 1 98.5 163 ASP B O 1
ATOM 4053 N N . ALA B 1 164 ? 13.109 35.719 3.785 1 98.56 164 ALA B N 1
ATOM 4054 C CA . ALA B 1 164 ? 11.695 35.438 3.547 1 98.56 164 ALA B CA 1
ATOM 4055 C C . ALA B 1 164 ? 10.867 36.719 3.562 1 98.56 164 ALA B C 1
ATOM 4057 O O . ALA B 1 164 ? 11.273 37.719 4.164 1 98.56 164 ALA B O 1
ATOM 4058 N N . ASP B 1 165 ? 9.766 36.688 2.852 1 98.62 165 ASP B N 1
ATOM 4059 C CA . ASP B 1 165 ? 8.727 37.688 3.086 1 98.62 165 ASP B CA 1
ATOM 4060 C C . ASP B 1 165 ? 8.094 37.531 4.465 1 98.62 165 ASP B C 1
ATOM 4062 O O . ASP B 1 165 ? 7.234 36.656 4.656 1 98.62 165 ASP B O 1
ATOM 4066 N N . LEU B 1 166 ? 8.469 38.312 5.387 1 98.75 166 LEU B N 1
ATOM 4067 C CA . LEU B 1 166 ? 8.094 38.125 6.785 1 98.75 166 LEU B CA 1
ATOM 4068 C C . LEU B 1 166 ? 6.605 38.375 6.988 1 98.75 166 LEU B C 1
ATOM 4070 O O . LEU B 1 166 ? 5.984 37.75 7.859 1 98.75 166 LEU B O 1
ATOM 4074 N N . ASP B 1 167 ? 6.051 39.312 6.18 1 98.81 167 ASP B N 1
ATOM 4075 C CA . ASP B 1 167 ? 4.613 39.531 6.289 1 98.81 167 ASP B CA 1
ATOM 4076 C C . ASP B 1 167 ? 3.826 38.281 5.898 1 98.81 167 ASP B C 1
ATOM 4078 O O . ASP B 1 167 ? 2.916 37.875 6.617 1 98.81 167 ASP B O 1
ATOM 4082 N N . LEU B 1 168 ? 4.211 37.719 4.805 1 98.56 168 LEU B N 1
ATOM 4083 C CA . LEU B 1 168 ? 3.559 36.5 4.344 1 98.56 168 LEU B CA 1
ATOM 4084 C C . LEU B 1 168 ? 3.775 35.344 5.328 1 98.56 168 LEU B C 1
ATOM 4086 O O . LEU B 1 168 ? 2.834 34.625 5.672 1 98.56 168 LEU B O 1
ATOM 4090 N N . ALA B 1 169 ? 4.992 35.156 5.75 1 98.81 169 ALA B N 1
ATOM 4091 C CA . ALA B 1 169 ? 5.336 34.062 6.664 1 98.81 169 ALA B CA 1
ATOM 4092 C C . ALA B 1 169 ? 4.562 34.188 7.973 1 98.81 169 ALA B C 1
ATOM 4094 O O . ALA B 1 169 ? 4.02 33.188 8.469 1 98.81 169 ALA B O 1
ATOM 4095 N N . ALA B 1 170 ? 4.523 35.406 8.516 1 98.94 170 ALA B N 1
ATOM 4096 C CA . ALA B 1 170 ? 3.814 35.625 9.781 1 98.94 170 ALA B CA 1
ATOM 4097 C C . ALA B 1 170 ? 2.322 35.344 9.617 1 98.94 170 ALA B C 1
ATOM 4099 O O . ALA B 1 170 ? 1.707 34.688 10.469 1 98.94 170 ALA B O 1
ATOM 4100 N N . LYS B 1 171 ? 1.81 35.906 8.555 1 98.81 171 LYS B N 1
ATOM 4101 C CA . LYS B 1 171 ? 0.396 35.688 8.266 1 98.81 171 LYS B CA 1
ATOM 4102 C C . LYS B 1 171 ? 0.076 34.188 8.227 1 98.81 171 LYS B C 1
ATOM 4104 O O . LYS B 1 171 ? -0.867 33.75 8.875 1 98.81 171 LYS B O 1
ATOM 4109 N N . ASP B 1 172 ? 0.822 33.438 7.484 1 98.62 172 ASP B N 1
ATOM 4110 C CA . ASP B 1 172 ? 0.571 32 7.309 1 98.62 172 ASP B CA 1
ATOM 4111 C C . ASP B 1 172 ? 0.838 31.25 8.602 1 98.62 172 ASP B C 1
ATOM 4113 O O . ASP B 1 172 ? 0.092 30.328 8.945 1 98.62 172 ASP B O 1
ATOM 4117 N N . ALA B 1 173 ? 1.919 31.562 9.312 1 98.88 173 ALA B N 1
ATOM 4118 C CA . ALA B 1 173 ? 2.207 30.891 10.586 1 98.88 173 ALA B CA 1
ATOM 4119 C C . ALA B 1 173 ? 1.023 31 11.539 1 98.88 173 ALA B C 1
ATOM 4121 O O . ALA B 1 173 ? 0.624 30.016 12.156 1 98.88 173 ALA B O 1
ATOM 4122 N N . VAL B 1 174 ? 0.479 32.219 11.602 1 98.88 174 VAL B N 1
ATOM 4123 C CA . VAL B 1 174 ? -0.634 32.469 12.516 1 98.88 174 VAL B CA 1
ATOM 4124 C C . VAL B 1 174 ? -1.885 31.75 12 1 98.88 174 VAL B C 1
ATOM 4126 O O . VAL B 1 174 ? -2.506 30.969 12.734 1 98.88 174 VAL B O 1
ATOM 4129 N N . ALA B 1 175 ? -2.193 31.969 10.805 1 98.38 175 ALA B N 1
ATOM 4130 C CA . ALA B 1 175 ? -3.424 31.422 10.227 1 98.38 175 ALA B CA 1
ATOM 4131 C C . ALA B 1 175 ? -3.465 29.906 10.344 1 98.38 175 ALA B C 1
ATOM 4133 O O . ALA B 1 175 ? -4.477 29.328 10.758 1 98.38 175 ALA B O 1
ATOM 4134 N N . PHE B 1 176 ? -2.373 29.266 10.094 1 98.25 176 PHE B N 1
ATOM 4135 C CA . PHE B 1 176 ? -2.408 27.812 9.945 1 98.25 176 PHE B CA 1
ATOM 4136 C C . PHE B 1 176 ? -2.01 27.125 11.25 1 98.25 176 PHE B C 1
ATOM 4138 O O . PHE B 1 176 ? -2.117 25.906 11.375 1 98.25 176 PHE B O 1
ATOM 4145 N N . SER B 1 177 ? -1.549 27.844 12.234 1 98.62 177 SER B N 1
ATOM 4146 C CA . SER B 1 177 ? -1.432 27.312 13.594 1 98.62 177 SER B CA 1
ATOM 4147 C C . SER B 1 177 ? -2.766 27.391 14.328 1 98.62 177 SER B C 1
ATOM 4149 O O . SER B 1 177 ? -3.043 26.562 15.203 1 98.62 177 SER B O 1
ATOM 4151 N N . LEU B 1 178 ? -3.594 28.391 13.945 1 98.31 178 LEU B N 1
ATOM 4152 C CA . LEU B 1 178 ? -4.719 28.719 14.812 1 98.31 178 LEU B CA 1
ATOM 4153 C C . LEU B 1 178 ? -6.039 28.312 14.164 1 98.31 178 LEU B C 1
ATOM 4155 O O . LEU B 1 178 ? -7.07 28.25 14.836 1 98.31 178 LEU B O 1
ATOM 4159 N N . MET B 1 179 ? -5.992 28.031 12.836 1 96.12 179 MET B N 1
ATOM 4160 C CA . MET B 1 179 ? -7.207 27.594 12.156 1 96.12 179 MET B CA 1
ATOM 4161 C C . MET B 1 179 ? -7.812 26.391 12.844 1 96.12 179 MET B C 1
ATOM 4163 O O . MET B 1 179 ? -7.09 25.484 13.281 1 96.12 179 MET B O 1
ATOM 4167 N N . ASN B 1 180 ? -9.188 26.375 12.977 1 97 180 ASN B N 1
ATOM 4168 C CA . ASN B 1 180 ? -9.922 25.312 13.648 1 97 180 ASN B CA 1
ATOM 4169 C C . ASN B 1 180 ? -9.398 25.078 15.055 1 97 180 ASN B C 1
ATOM 4171 O O . ASN B 1 180 ? -9.273 23.938 15.492 1 97 180 ASN B O 1
ATOM 4175 N N . CYS B 1 181 ? -9.016 26.188 15.703 1 97.31 181 CYS B N 1
ATOM 4176 C CA . CYS B 1 181 ? -8.477 26.156 17.062 1 97.31 181 CYS B CA 1
ATOM 4177 C C . CYS B 1 181 ? -7.219 25.297 17.125 1 97.31 181 CYS B C 1
ATOM 4179 O O . CYS B 1 181 ? -6.984 24.594 18.109 1 97.31 181 CYS B O 1
ATOM 4181 N N . GLY B 1 182 ? -6.488 25.203 16.016 1 97.69 182 GLY B N 1
ATOM 4182 C CA . GLY B 1 182 ? -5.254 24.438 15.914 1 97.69 182 GLY B CA 1
ATOM 4183 C C . GLY B 1 182 ? -5.492 22.938 15.812 1 97.69 182 GLY B C 1
ATOM 4184 O O . GLY B 1 182 ? -4.539 22.156 15.789 1 97.69 182 GLY B O 1
ATOM 4185 N N . GLN B 1 183 ? -6.73 22.531 15.727 1 97.44 183 GLN B N 1
ATOM 4186 C CA . GLN B 1 183 ? -7.082 21.109 15.688 1 97.44 183 GLN B CA 1
ATOM 4187 C C . GLN B 1 183 ? -7.145 20.594 14.258 1 97.44 183 GLN B C 1
ATOM 4189 O O . GLN B 1 183 ? -8.188 20.125 13.805 1 97.44 183 GLN B O 1
ATOM 4194 N N . VAL B 1 184 ? -6.008 20.672 13.602 1 96.81 184 VAL B N 1
ATOM 4195 C CA . VAL B 1 184 ? -5.766 20.25 12.227 1 96.81 184 VAL B CA 1
ATOM 4196 C C . VAL B 1 184 ? -4.527 19.359 12.18 1 96.81 184 VAL B C 1
ATOM 4198 O O . VAL B 1 184 ? -3.48 19.703 12.727 1 96.81 184 VAL B O 1
ATOM 4201 N N . CYS B 1 185 ? -4.59 18.266 11.555 1 95.12 185 CYS B N 1
ATOM 4202 C CA . CYS B 1 185 ? -3.512 17.281 11.562 1 95.12 185 CYS B CA 1
ATOM 4203 C C . CYS B 1 185 ? -2.234 17.875 10.977 1 95.12 185 CYS B C 1
ATOM 4205 O O . CYS B 1 185 ? -1.132 17.516 11.406 1 95.12 185 CYS B O 1
ATOM 4207 N N . CYS B 1 186 ? -2.424 18.75 9.961 1 95.88 186 CYS B N 1
ATOM 4208 C CA . CYS B 1 186 ? -1.247 19.344 9.352 1 95.88 186 CYS B CA 1
ATOM 4209 C C . CYS B 1 186 ? -1.102 20.812 9.766 1 95.88 186 CYS B C 1
ATOM 4211 O O . CYS B 1 186 ? -0.581 21.625 9.008 1 95.88 186 CYS B O 1
ATOM 4213 N N . ALA B 1 187 ? -1.617 21.156 10.852 1 97.5 187 ALA B N 1
ATOM 4214 C CA . ALA B 1 187 ? -1.398 22.5 11.375 1 97.5 187 ALA B CA 1
ATOM 4215 C C . ALA B 1 187 ? 0.09 22.781 11.57 1 97.5 187 ALA B C 1
ATOM 4217 O O . ALA B 1 187 ? 0.872 21.875 11.828 1 97.5 187 ALA B O 1
ATOM 4218 N N . VAL B 1 188 ? 0.415 24.047 11.445 1 98.06 188 VAL B N 1
ATOM 4219 C CA . VAL B 1 188 ? 1.77 24.469 11.797 1 98.06 188 VAL B CA 1
ATOM 4220 C C . VAL B 1 188 ? 1.971 24.344 13.305 1 98.06 188 VAL B C 1
ATOM 4222 O O . VAL B 1 188 ? 1.272 25 14.086 1 98.06 188 VAL B O 1
ATOM 4225 N N . GLU B 1 189 ? 2.93 23.531 13.703 1 97.94 189 GLU B N 1
ATOM 4226 C CA . GLU B 1 189 ? 3.068 23.297 15.141 1 97.94 189 GLU B CA 1
ATOM 4227 C C . GLU B 1 189 ? 4.477 23.641 15.617 1 97.94 189 GLU B C 1
ATOM 4229 O O . GLU B 1 189 ? 4.707 23.781 16.828 1 97.94 189 GLU B O 1
ATOM 4234 N N . ARG B 1 190 ? 5.406 23.719 14.734 1 98.5 190 ARG B N 1
ATOM 4235 C CA . ARG B 1 190 ? 6.785 24.109 15.031 1 98.5 190 ARG B CA 1
ATOM 4236 C C . ARG B 1 190 ? 7.27 25.188 14.07 1 98.5 190 ARG B C 1
ATOM 4238 O O . ARG B 1 190 ? 7.543 24.906 12.898 1 98.5 190 ARG B O 1
ATOM 4245 N N . VAL B 1 191 ? 7.414 26.344 14.586 1 98.88 191 VAL B N 1
ATOM 4246 C CA . VAL B 1 191 ? 7.918 27.438 13.75 1 98.88 191 VAL B CA 1
ATOM 4247 C C . VAL B 1 191 ? 9.398 27.672 14.031 1 98.88 191 VAL B C 1
ATOM 4249 O O . VAL B 1 191 ? 9.781 27.969 15.164 1 98.88 191 VAL B O 1
ATOM 4252 N N . TYR B 1 192 ? 10.211 27.5 13.047 1 98.88 192 TYR B N 1
ATOM 4253 C CA . TYR B 1 192 ? 11.633 27.812 13.117 1 98.88 192 TYR B CA 1
ATOM 4254 C C . TYR B 1 192 ? 11.953 29.078 12.344 1 98.88 192 TYR B C 1
ATOM 4256 O O . TYR B 1 192 ? 11.734 29.156 11.133 1 98.88 192 TYR B O 1
ATOM 4264 N N . VAL B 1 193 ? 12.484 30.062 13 1 98.88 193 VAL B N 1
ATOM 4265 C CA . VAL B 1 193 ? 12.742 31.344 12.367 1 98.88 193 VAL B CA 1
ATOM 4266 C C . VAL B 1 193 ? 14.219 31.719 12.523 1 98.88 193 VAL B C 1
ATOM 4268 O O . VAL B 1 193 ? 14.805 31.5 13.586 1 98.88 193 VAL B O 1
ATOM 4271 N N . ALA B 1 194 ? 14.82 32.219 11.445 1 98.88 194 ALA B N 1
ATOM 4272 C CA . ALA B 1 194 ? 16.203 32.656 11.523 1 98.88 194 ALA B CA 1
ATOM 4273 C C . ALA B 1 194 ? 16.375 33.75 12.602 1 98.88 194 ALA B C 1
ATOM 4275 O O . ALA B 1 194 ? 15.578 34.688 12.68 1 98.88 194 ALA B O 1
ATOM 4276 N N . GLU B 1 195 ? 17.422 33.594 13.359 1 98.56 195 GLU B N 1
ATOM 4277 C CA . GLU B 1 195 ? 17.672 34.469 14.492 1 98.56 195 GLU B CA 1
ATOM 4278 C C . GLU B 1 195 ? 17.719 35.938 14.047 1 98.56 195 GLU B C 1
ATOM 4280 O O . GLU B 1 195 ? 17.234 36.812 14.766 1 98.56 195 GLU B O 1
ATOM 4285 N N . ALA B 1 196 ? 18.203 36.156 12.906 1 98.44 196 ALA B N 1
ATOM 4286 C CA . ALA B 1 196 ? 18.422 37.5 12.391 1 98.44 196 ALA B CA 1
ATOM 4287 C C . ALA B 1 196 ? 17.094 38.25 12.234 1 98.44 196 ALA B C 1
ATOM 4289 O O . ALA B 1 196 ? 17.062 39.469 12.242 1 98.44 196 ALA B O 1
ATOM 4290 N N . VAL B 1 197 ? 16 37.531 12.086 1 98.75 197 VAL B N 1
ATOM 4291 C CA . VAL B 1 197 ? 14.727 38.188 11.828 1 98.75 197 VAL B CA 1
ATOM 4292 C C . VAL B 1 197 ? 13.703 37.781 12.883 1 98.75 197 VAL B C 1
ATOM 4294 O O . VAL B 1 197 ? 12.5 38 12.711 1 98.75 197 VAL B O 1
ATOM 4297 N N . GLN B 1 198 ? 14.078 37.156 13.93 1 98.69 198 GLN B N 1
ATOM 4298 C CA . GLN B 1 198 ? 13.18 36.594 14.945 1 98.69 198 GLN B CA 1
ATOM 4299 C C . GLN B 1 198 ? 12.281 37.688 15.531 1 98.69 198 GLN B C 1
ATOM 4301 O O . GLN B 1 198 ? 11.062 37.531 15.57 1 98.69 198 GLN B O 1
ATOM 4306 N N . ALA B 1 199 ? 12.891 38.781 15.992 1 98.75 199 ALA B N 1
ATOM 4307 C CA . ALA B 1 199 ? 12.133 39.844 16.656 1 98.75 199 ALA B CA 1
ATOM 4308 C C . ALA B 1 199 ? 11.07 40.438 15.742 1 98.75 199 ALA B C 1
ATOM 4310 O O . ALA B 1 199 ? 9.914 40.594 16.141 1 98.75 199 ALA B O 1
ATOM 4311 N N . ALA B 1 200 ? 11.508 40.75 14.516 1 98.81 200 ALA B N 1
ATOM 4312 C CA . ALA B 1 200 ? 10.578 41.344 13.539 1 98.81 200 ALA B CA 1
ATOM 4313 C C . ALA B 1 200 ? 9.438 40.375 13.234 1 98.81 200 ALA B C 1
ATOM 4315 O O . ALA B 1 200 ? 8.289 40.781 13.094 1 98.81 200 ALA B O 1
ATOM 4316 N N . PHE B 1 201 ? 9.805 39.125 13.07 1 98.81 201 PHE B N 1
ATOM 4317 C CA . PHE B 1 201 ? 8.82 38.094 12.789 1 98.81 201 PHE B CA 1
ATOM 4318 C C . PHE B 1 201 ? 7.844 37.938 13.953 1 98.81 201 PHE B C 1
ATOM 4320 O O . PHE B 1 201 ? 6.629 37.906 13.75 1 98.81 201 PHE B O 1
ATOM 4327 N N . GLU B 1 202 ? 8.273 37.844 15.18 1 98.88 202 GLU B N 1
ATOM 4328 C CA . GLU B 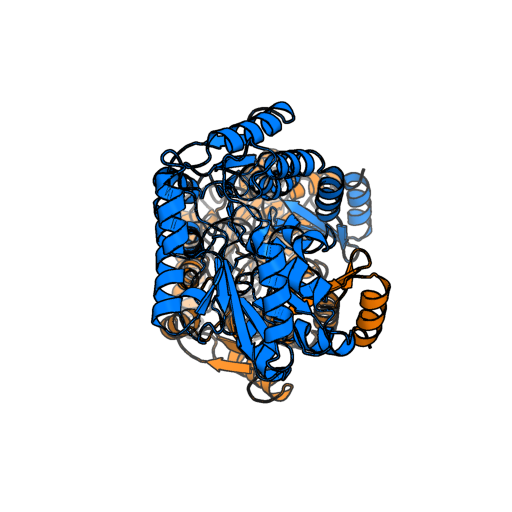1 202 ? 7.445 37.625 16.375 1 98.88 202 GLU B CA 1
ATOM 4329 C C . GLU B 1 202 ? 6.492 38.812 16.578 1 98.88 202 GLU B C 1
ATOM 4331 O O . GLU B 1 202 ? 5.348 38.625 17 1 98.88 202 GLU B O 1
ATOM 4336 N N . GLU B 1 203 ? 7.031 40 16.328 1 98.81 203 GLU B N 1
ATOM 4337 C CA . GLU B 1 203 ? 6.172 41.188 16.438 1 98.81 203 GLU B CA 1
ATOM 4338 C C . GLU B 1 203 ? 4.961 41.062 15.516 1 98.81 203 GLU B C 1
ATOM 4340 O O . GLU B 1 203 ? 3.83 41.312 15.93 1 98.81 203 GLU B O 1
ATOM 4345 N N . ARG B 1 204 ? 5.211 40.656 14.297 1 98.88 204 ARG B N 1
ATOM 4346 C CA . ARG B 1 204 ? 4.141 40.5 13.32 1 98.88 204 ARG B CA 1
ATOM 4347 C C . ARG B 1 204 ? 3.189 39.375 13.742 1 98.88 204 ARG B C 1
ATOM 4349 O O . ARG B 1 204 ? 1.97 39.531 13.641 1 98.88 204 ARG B O 1
ATOM 4356 N N . VAL B 1 205 ? 3.734 38.281 14.219 1 98.94 205 VAL B N 1
ATOM 4357 C CA . VAL B 1 205 ? 2.941 37.125 14.641 1 98.94 205 VAL B CA 1
ATOM 4358 C C . VAL B 1 205 ? 2.008 37.531 15.781 1 98.94 205 VAL B C 1
ATOM 4360 O O . VAL B 1 205 ? 0.812 37.25 15.75 1 98.94 205 VAL B O 1
ATOM 4363 N N . VAL B 1 206 ? 2.561 38.25 16.781 1 98.88 206 VAL B N 1
ATOM 4364 C CA . VAL B 1 206 ? 1.771 38.656 17.938 1 98.88 206 VAL B CA 1
ATOM 4365 C C . VAL B 1 206 ? 0.654 39.594 17.5 1 98.88 206 VAL B C 1
ATOM 4367 O O . VAL B 1 206 ? -0.491 39.438 17.922 1 98.88 206 VAL B O 1
ATOM 4370 N N . ALA B 1 207 ? 1.042 40.531 16.641 1 98.81 207 ALA B N 1
ATOM 4371 C CA . ALA B 1 207 ? 0.055 41.5 16.141 1 98.81 207 ALA B CA 1
ATOM 4372 C C . ALA B 1 207 ? -1.1 40.781 15.445 1 98.81 207 ALA B C 1
ATOM 4374 O O . ALA B 1 207 ? -2.266 41.125 15.664 1 98.81 207 ALA B O 1
ATOM 4375 N N . LEU B 1 208 ? -0.788 39.844 14.609 1 98.75 208 LEU B N 1
ATOM 4376 C CA . LEU B 1 208 ? -1.798 39.094 13.867 1 98.75 208 LEU B CA 1
ATOM 4377 C C . LEU B 1 208 ? -2.592 38.188 14.797 1 98.75 208 LEU B C 1
ATOM 4379 O O . LEU B 1 208 ? -3.82 38.125 14.711 1 98.75 208 LEU B O 1
ATOM 4383 N N . ALA B 1 209 ? -1.949 37.531 15.758 1 98.75 209 ALA B N 1
ATOM 4384 C CA . ALA B 1 209 ? -2.568 36.531 16.641 1 98.75 209 ALA B CA 1
ATOM 4385 C C . ALA B 1 209 ? -3.553 37.219 17.609 1 98.75 209 ALA B C 1
ATOM 4387 O O . ALA B 1 209 ? -4.52 36.594 18.047 1 98.75 209 ALA B O 1
ATOM 4388 N N . ARG B 1 210 ? -3.316 38.469 17.906 1 98.12 210 ARG B N 1
ATOM 4389 C CA . ARG B 1 210 ? -4.215 39.219 18.781 1 98.12 210 ARG B CA 1
ATOM 4390 C C . ARG B 1 210 ? -5.621 39.281 18.188 1 98.12 210 ARG B C 1
ATOM 4392 O O . ARG B 1 210 ? -6.605 39.375 18.922 1 98.12 210 ARG B O 1
ATOM 4399 N N . GLY B 1 211 ? -5.676 39.156 16.891 1 97 211 GLY B N 1
ATOM 4400 C CA . GLY B 1 211 ? -6.961 39.219 16.219 1 97 211 GLY B CA 1
ATOM 4401 C C . GLY B 1 211 ? -7.73 37.906 16.312 1 97 211 GLY B C 1
ATOM 4402 O O . GLY B 1 211 ? -8.914 37.844 15.953 1 97 211 GLY B O 1
ATOM 4403 N N . TYR B 1 212 ? -7.133 36.875 16.766 1 97.56 212 TYR B N 1
ATOM 4404 C CA . TYR B 1 212 ? -7.781 35.594 16.875 1 97.56 212 TYR B CA 1
ATOM 4405 C C . TYR B 1 212 ? -8.406 35.406 18.25 1 97.56 212 TYR B C 1
ATOM 4407 O O . TYR B 1 212 ? -7.855 34.719 19.109 1 97.56 212 TYR B O 1
ATOM 4415 N N . VAL B 1 213 ? -9.609 35.906 18.391 1 95.56 213 VAL B N 1
ATOM 4416 C CA . VAL B 1 213 ? -10.32 35.906 19.672 1 95.56 213 VAL B CA 1
ATOM 4417 C C . VAL B 1 213 ? -11.133 34.625 19.844 1 95.56 213 VAL B C 1
ATOM 4419 O O . VAL B 1 213 ? -11.906 34.281 18.953 1 95.56 213 VAL B O 1
ATOM 4422 N N . ALA B 1 214 ? -10.93 33.969 20.984 1 95.69 214 ALA B N 1
ATOM 4423 C CA . ALA B 1 214 ? -11.688 32.781 21.312 1 95.69 214 ALA B CA 1
ATOM 4424 C C . ALA B 1 214 ? -13.086 33.125 21.828 1 95.69 214 ALA B C 1
ATOM 4426 O O . ALA B 1 214 ? -13.242 34.062 22.609 1 95.69 214 ALA B O 1
ATOM 4427 N N . GLY B 1 215 ? -14.031 32.438 21.344 1 94.38 215 GLY B N 1
ATOM 4428 C CA . GLY B 1 215 ? -15.391 32.688 21.781 1 94.38 215 GLY B CA 1
ATOM 4429 C C . GLY B 1 215 ? -16.406 31.781 21.125 1 94.38 215 GLY B C 1
ATOM 4430 O O . GLY B 1 215 ? -16.047 30.766 20.531 1 94.38 215 GLY B O 1
ATOM 4431 N N . ASN B 1 216 ? -17.641 32.156 21.359 1 92.62 216 ASN B N 1
ATOM 4432 C CA . ASN B 1 216 ? -18.75 31.438 20.75 1 92.62 216 ASN B CA 1
ATOM 4433 C C . ASN B 1 216 ? -18.641 31.406 19.234 1 92.62 216 ASN B C 1
ATOM 4435 O O . ASN B 1 216 ? -18.609 32.438 18.578 1 92.62 216 ASN B O 1
ATOM 4439 N N . GLY B 1 217 ? -18.578 30.234 18.719 1 91.25 217 GLY B N 1
ATOM 4440 C CA . GLY B 1 217 ? -18.344 30.047 17.297 1 91.25 217 GLY B CA 1
ATOM 4441 C C . GLY B 1 217 ? -19.438 30.609 16.422 1 91.25 217 GLY B C 1
ATOM 4442 O O . GLY B 1 217 ? -19.25 30.797 15.219 1 91.25 217 GLY B O 1
ATOM 4443 N N . LEU B 1 218 ? -20.547 30.922 16.984 1 92.44 218 LEU B N 1
ATOM 4444 C CA . LEU B 1 218 ? -21.672 31.484 16.234 1 92.44 218 LEU B CA 1
ATOM 4445 C C . LEU B 1 218 ? -21.578 33 16.172 1 92.44 218 LEU B C 1
ATOM 4447 O O . LEU B 1 218 ? -22.297 33.656 15.406 1 92.44 218 LEU B O 1
ATOM 4451 N N . ASP B 1 219 ? -20.688 33.469 17.031 1 91.25 219 ASP B N 1
ATOM 4452 C CA . ASP B 1 219 ? -20.469 34.906 17.047 1 91.25 219 ASP B CA 1
ATOM 4453 C C . ASP B 1 219 ? -19.469 35.344 15.961 1 91.25 219 ASP B C 1
ATOM 4455 O O . ASP B 1 219 ? -18.391 34.75 15.844 1 91.25 219 ASP B O 1
ATOM 4459 N N . SER B 1 220 ? -19.75 36.344 15.195 1 89.38 220 SER B N 1
ATOM 4460 C CA . SER B 1 220 ? -18.922 36.75 14.07 1 89.38 220 SER B CA 1
ATOM 4461 C C . SER B 1 220 ? -17.578 37.281 14.555 1 89.38 220 SER B C 1
ATOM 4463 O O . SER B 1 220 ? -16.609 37.344 13.789 1 89.38 220 SER B O 1
ATOM 4465 N N . GLY B 1 221 ? -17.484 37.656 15.75 1 89.81 221 GLY B N 1
ATOM 4466 C CA . GLY B 1 221 ? -16.25 38.188 16.266 1 89.81 221 GLY B CA 1
ATOM 4467 C C . GLY B 1 221 ? -15.266 37.125 16.719 1 89.81 221 GLY B C 1
ATOM 4468 O O . GLY B 1 221 ? -14.086 37.406 16.922 1 89.81 221 GLY B O 1
ATOM 4469 N N . SER B 1 222 ? -15.773 35.938 16.828 1 93 222 SER B N 1
ATOM 4470 C CA . SER B 1 222 ? -14.93 34.812 17.281 1 93 222 SER B CA 1
ATOM 4471 C C . SER B 1 222 ? -14.18 34.188 16.109 1 93 222 SER B C 1
ATOM 4473 O O . SER B 1 222 ? -14.773 33.844 15.086 1 93 222 SER B O 1
ATOM 4475 N N . LYS B 1 223 ? -12.883 34.062 16.25 1 95.88 223 LYS B N 1
ATOM 4476 C CA . LYS B 1 223 ? -12.062 33.469 15.203 1 95.88 223 LYS B CA 1
ATOM 4477 C C . LYS B 1 223 ? -11.539 32.094 15.656 1 95.88 223 LYS B C 1
ATOM 4479 O O . LYS B 1 223 ? -11.023 31.328 14.852 1 95.88 223 LYS B O 1
ATOM 4484 N N . ILE B 1 224 ? -11.68 31.828 16.906 1 95.62 224 ILE B N 1
ATOM 4485 C CA . ILE B 1 224 ? -11.336 30.516 17.453 1 95.62 224 ILE B CA 1
ATOM 4486 C C . ILE B 1 224 ? -12.5 30 18.297 1 95.62 224 ILE B C 1
ATOM 4488 O O . ILE B 1 224 ? -13.031 30.703 19.156 1 95.62 224 ILE B O 1
ATOM 4492 N N . GLY B 1 225 ? -12.984 28.812 17.969 1 95.69 225 GLY B N 1
ATOM 4493 C CA . GLY B 1 225 ? -13.984 28.156 18.781 1 95.69 225 GLY B CA 1
ATOM 4494 C C . GLY B 1 225 ? -13.391 27.359 19.922 1 95.69 225 GLY B C 1
ATOM 4495 O O . GLY B 1 225 ? -12.203 27.484 20.234 1 95.69 225 GLY B O 1
ATOM 4496 N N . PRO B 1 226 ? -14.211 26.625 20.609 1 95.69 226 PRO B N 1
ATOM 4497 C CA . PRO B 1 226 ? -13.711 25.812 21.719 1 95.69 226 PRO B CA 1
ATOM 4498 C C . PRO B 1 226 ? -12.906 24.594 21.234 1 95.69 226 PRO B C 1
ATOM 4500 O O . PRO B 1 226 ? -13.039 24.188 20.078 1 95.69 226 PRO B O 1
ATOM 4503 N N . MET B 1 227 ? -12.031 24.109 22.109 1 95.88 227 MET B N 1
ATOM 4504 C CA . MET B 1 227 ? -11.438 22.797 21.875 1 95.88 227 MET B CA 1
ATOM 4505 C C . MET B 1 227 ? -12.492 21.703 21.891 1 95.88 227 MET B C 1
ATOM 4507 O O . MET B 1 227 ? -13.562 21.875 22.5 1 95.88 227 MET B O 1
ATOM 4511 N N . VAL B 1 228 ? -12.195 20.578 21.344 1 95.5 228 VAL B N 1
ATOM 4512 C CA . VAL B 1 228 ? -13.156 19.484 21.172 1 95.5 228 VAL B CA 1
ATOM 4513 C C . VAL B 1 228 ? -13.547 18.938 22.531 1 95.5 228 VAL B C 1
ATOM 4515 O O . VAL B 1 228 ? -14.672 18.453 22.719 1 95.5 228 VAL B O 1
ATOM 4518 N N . SER B 1 229 ? -12.641 19 23.516 1 94.94 229 SER B N 1
ATOM 4519 C CA . SER B 1 229 ? -12.891 18.375 24.797 1 94.94 229 SER B CA 1
ATOM 4520 C C . SER B 1 229 ? -12.008 18.969 25.891 1 94.94 229 SER B C 1
ATOM 4522 O O . SER B 1 229 ? -11.039 19.672 25.594 1 94.94 229 SER B O 1
ATOM 4524 N N . ALA B 1 230 ? -12.414 18.547 27.109 1 95.5 230 ALA B N 1
ATOM 4525 C CA . ALA B 1 230 ? -11.602 18.938 28.266 1 95.5 230 ALA B CA 1
ATOM 4526 C C . ALA B 1 230 ? -10.234 18.25 28.219 1 95.5 230 ALA B C 1
ATOM 4528 O O . ALA B 1 230 ? -9.227 18.844 28.609 1 95.5 230 ALA B O 1
ATOM 4529 N N . SER B 1 231 ? -10.258 17.094 27.812 1 95.88 231 SER B N 1
ATOM 4530 C CA . SER B 1 231 ? -9.016 16.328 27.734 1 95.88 231 SER B CA 1
ATOM 4531 C C . SER B 1 231 ? -8.031 16.969 26.766 1 95.88 231 SER B C 1
ATOM 4533 O O . SER B 1 231 ? -6.84 17.094 27.078 1 95.88 231 SER B O 1
ATOM 4535 N N . GLN B 1 232 ? -8.508 17.328 25.625 1 96 232 GLN B N 1
ATOM 4536 C CA . GLN B 1 232 ? -7.621 17.953 24.641 1 96 232 GLN B CA 1
ATOM 4537 C C . GLN B 1 232 ? -7.145 19.312 25.125 1 96 232 GLN B C 1
ATOM 4539 O O . GLN B 1 232 ? -5.992 19.688 24.906 1 96 232 GLN B O 1
ATOM 4544 N N . ARG B 1 233 ? -8.039 20.062 25.75 1 96.88 233 ARG B N 1
ATOM 4545 C CA . ARG B 1 233 ? -7.641 21.328 26.344 1 96.88 233 ARG B CA 1
ATOM 4546 C C . ARG B 1 233 ? -6.508 21.141 27.344 1 96.88 233 ARG B C 1
ATOM 4548 O O . ARG B 1 233 ? -5.566 21.938 27.391 1 96.88 233 ARG B O 1
ATOM 4555 N N . LYS B 1 234 ? -6.625 20.109 28.141 1 97.31 234 LYS B N 1
ATOM 4556 C CA . LYS B 1 234 ? -5.605 19.812 29.141 1 97.31 234 LYS B CA 1
ATOM 4557 C C . LYS B 1 234 ? -4.266 19.5 28.484 1 97.31 234 LYS B C 1
ATOM 4559 O O . LYS B 1 234 ? -3.213 19.891 29 1 97.31 234 LYS B O 1
ATOM 4564 N N . VAL B 1 235 ? -4.262 18.797 27.391 1 97.56 235 VAL B N 1
ATOM 4565 C CA . VAL B 1 235 ? -3.043 18.5 26.656 1 97.56 235 VAL B CA 1
ATOM 4566 C C . VAL B 1 235 ? -2.361 19.797 26.219 1 97.56 235 VAL B C 1
ATOM 4568 O O . VAL B 1 235 ? -1.165 19.984 26.453 1 97.56 235 VAL B O 1
ATOM 4571 N N . VAL B 1 236 ? -3.119 20.688 25.625 1 98.25 236 VAL B N 1
ATOM 4572 C CA . VAL B 1 236 ? -2.574 21.938 25.141 1 98.25 236 VAL B CA 1
ATOM 4573 C C . VAL B 1 236 ? -1.998 22.734 26.312 1 98.25 236 VAL B C 1
ATOM 4575 O O . VAL B 1 236 ? -0.873 23.234 26.234 1 98.25 236 VAL B O 1
ATOM 4578 N N . SER B 1 237 ? -2.795 22.797 27.406 1 98.19 237 SER B N 1
ATOM 4579 C CA . SER B 1 237 ? -2.344 23.516 28.578 1 98.19 237 SER B CA 1
ATOM 4580 C C . SER B 1 237 ? -1.027 22.953 29.109 1 98.19 237 SER B C 1
ATOM 4582 O O . SER B 1 237 ? -0.105 23.719 29.422 1 98.19 237 SER B O 1
ATOM 4584 N N . SER B 1 238 ? -0.986 21.672 29.188 1 98.5 238 SER B N 1
ATOM 4585 C CA . SER B 1 238 ? 0.208 21.016 29.703 1 98.5 238 SER B CA 1
ATOM 4586 C C . SER B 1 238 ? 1.417 21.281 28.812 1 98.5 238 SER B C 1
ATOM 4588 O O . SER B 1 238 ? 2.529 21.469 29.297 1 98.5 238 SER B O 1
ATOM 4590 N N . HIS B 1 239 ? 1.259 21.281 27.5 1 98.62 239 HIS B N 1
ATOM 4591 C CA . HIS B 1 239 ? 2.344 21.562 26.562 1 98.62 239 HIS B CA 1
ATOM 4592 C C . HIS B 1 239 ? 2.859 22.984 26.734 1 98.62 239 HIS B C 1
ATOM 4594 O O . HIS B 1 239 ? 4.07 23.203 26.781 1 98.62 239 HIS B O 1
ATOM 4600 N N . VAL B 1 240 ? 1.975 23.922 26.844 1 98.69 240 VAL B N 1
ATOM 4601 C CA . VAL B 1 240 ? 2.332 25.328 26.953 1 98.69 240 VAL B CA 1
ATOM 4602 C C . VAL B 1 240 ? 3.043 25.578 28.281 1 98.69 240 VAL B C 1
ATOM 4604 O O . VAL B 1 240 ? 4.105 26.203 28.312 1 98.69 240 VAL B O 1
ATOM 4607 N N . GLU B 1 241 ? 2.449 25.047 29.359 1 98.5 241 GLU B N 1
ATOM 4608 C CA . GLU B 1 241 ? 3.033 25.234 30.688 1 98.5 241 GLU B CA 1
ATOM 4609 C C . GLU B 1 241 ? 4.426 24.609 30.766 1 98.5 241 GLU B C 1
ATOM 4611 O O . GLU B 1 241 ? 5.348 25.219 31.312 1 98.5 241 GLU B O 1
ATOM 4616 N N . SER B 1 242 ? 4.527 23.469 30.234 1 98.38 242 SER B N 1
ATOM 4617 C CA . SER B 1 242 ? 5.828 22.797 30.234 1 98.38 242 SER B CA 1
ATOM 4618 C C . SER B 1 242 ? 6.848 23.594 29.422 1 98.38 242 SER B C 1
ATOM 4620 O O . SER B 1 242 ? 8.008 23.703 29.812 1 98.38 242 SER B O 1
ATOM 4622 N N . ALA B 1 243 ? 6.453 24.094 28.25 1 98.44 243 ALA B N 1
ATOM 4623 C CA . ALA B 1 243 ? 7.359 24.891 27.422 1 98.44 243 ALA B CA 1
ATOM 4624 C C . ALA B 1 243 ? 7.859 26.125 28.156 1 98.44 243 ALA B C 1
ATOM 4626 O O . ALA B 1 243 ? 9.047 26.453 28.094 1 98.44 243 ALA B O 1
ATOM 4627 N N . ILE B 1 244 ? 6.973 26.781 28.859 1 98.25 244 ILE B N 1
ATOM 4628 C CA . ILE B 1 244 ? 7.328 27.969 29.625 1 98.25 244 ILE B CA 1
ATOM 4629 C C . ILE B 1 244 ? 8.289 27.578 30.75 1 98.25 244 ILE B C 1
ATOM 4631 O O . ILE B 1 244 ? 9.305 28.25 30.953 1 98.25 244 ILE B O 1
ATOM 4635 N N . ALA B 1 245 ? 7.949 26.484 31.391 1 98 245 ALA B N 1
ATOM 4636 C CA . ALA B 1 245 ? 8.812 26.016 32.469 1 98 245 ALA B CA 1
ATOM 4637 C C . ALA B 1 245 ? 10.203 25.672 31.953 1 98 245 ALA B C 1
ATOM 4639 O O . ALA B 1 245 ? 11.195 25.797 32.656 1 98 245 ALA B O 1
ATOM 4640 N N . GLU B 1 246 ? 10.25 25.312 30.719 1 97 246 GLU B N 1
ATOM 4641 C CA . GLU B 1 246 ? 11.516 24.891 30.125 1 97 246 GLU B CA 1
ATOM 4642 C C . GLU B 1 246 ? 12.25 26.078 29.5 1 97 246 GLU B C 1
ATOM 4644 O O . GLU B 1 246 ? 13.344 25.922 28.953 1 97 246 GLU B O 1
ATOM 4649 N N . GLY B 1 247 ? 11.641 27.219 29.516 1 97.12 247 GLY B N 1
ATOM 4650 C CA . GLY B 1 247 ? 12.414 28.406 29.156 1 97.12 247 GLY B CA 1
ATOM 4651 C C . GLY B 1 247 ? 11.75 29.234 28.078 1 97.12 247 GLY B C 1
ATOM 4652 O O . GLY B 1 247 ? 12.234 30.312 27.734 1 97.12 247 GLY B O 1
ATOM 4653 N N . ALA B 1 248 ? 10.648 28.859 27.531 1 98.5 248 ALA B N 1
ATOM 4654 C CA . ALA B 1 248 ? 9.938 29.641 26.531 1 98.5 248 ALA B CA 1
ATOM 4655 C C . ALA B 1 248 ? 9.281 30.875 27.141 1 98.5 248 ALA B C 1
ATOM 4657 O O . ALA B 1 248 ? 8.891 30.844 28.312 1 98.5 248 ALA B O 1
ATOM 4658 N N . THR B 1 249 ? 9.203 31.859 26.391 1 98.56 249 THR B N 1
ATOM 4659 C CA . THR B 1 249 ? 8.5 33.062 26.812 1 98.56 249 THR B CA 1
ATOM 4660 C C . THR B 1 249 ? 7.121 33.156 26.156 1 98.56 249 THR B C 1
ATOM 4662 O O . THR B 1 249 ? 7 33 24.938 1 98.56 249 THR B O 1
ATOM 4665 N N . CYS B 1 250 ? 6.129 33.375 26.938 1 98.75 250 CYS B N 1
ATOM 4666 C CA . CYS B 1 250 ? 4.777 33.562 26.422 1 98.75 250 CYS B CA 1
ATOM 4667 C C . CYS B 1 250 ? 4.555 35 26 1 98.75 250 CYS B C 1
ATOM 4669 O O . CYS B 1 250 ? 4.527 35.906 26.828 1 98.75 250 CYS B O 1
ATOM 4671 N N . LEU B 1 251 ? 4.398 35.25 24.734 1 98.75 251 LEU B N 1
ATOM 4672 C CA . LEU B 1 251 ? 4.246 36.594 24.188 1 98.75 251 LEU B CA 1
ATOM 4673 C C . LEU B 1 251 ? 2.775 37 24.141 1 98.75 251 LEU B C 1
ATOM 4675 O O . LEU B 1 251 ? 2.455 38.188 24.125 1 98.75 251 LEU B O 1
ATOM 4679 N N . LEU B 1 252 ? 1.954 36.094 24.031 1 98.62 252 LEU B N 1
ATOM 4680 C CA . LEU B 1 252 ? 0.512 36.281 23.953 1 98.62 252 LEU B CA 1
ATOM 4681 C C . LEU B 1 252 ? -0.239 35.094 24.5 1 98.62 252 LEU B C 1
ATOM 4683 O O . LEU B 1 252 ? 0.194 33.938 24.328 1 98.62 252 LEU B O 1
ATOM 4687 N N . GLY B 1 253 ? -1.437 35.312 25.188 1 98.12 253 GLY B N 1
ATOM 4688 C CA . GLY B 1 253 ? -2.256 34.219 25.719 1 98.12 253 GLY B CA 1
ATOM 4689 C C . GLY B 1 253 ? -1.639 33.531 26.922 1 98.12 253 GLY B C 1
ATOM 4690 O O . GLY B 1 253 ? -1.269 34.188 27.891 1 98.12 253 GLY B O 1
ATOM 4691 N N . GLY B 1 254 ? -1.518 32.156 26.781 1 96.31 254 GLY B N 1
ATOM 4692 C CA . GLY B 1 254 ? -0.88 31.391 27.844 1 96.31 254 GLY B CA 1
ATOM 4693 C C . GLY B 1 254 ? -1.827 31.047 28.969 1 96.31 254 GLY B C 1
ATOM 4694 O O . GLY B 1 254 ? -3.045 31.188 28.844 1 96.31 254 GLY B O 1
ATOM 4695 N N . PRO B 1 255 ? -1.245 30.531 30.031 1 95.81 255 PRO B N 1
ATOM 4696 C CA . PRO B 1 255 ? -2.029 29.969 31.141 1 95.81 255 PRO B CA 1
ATOM 4697 C C . PRO B 1 255 ? -2.947 31 31.797 1 95.81 255 PRO B C 1
ATOM 4699 O O . PRO B 1 255 ? -4.098 30.703 32.125 1 95.81 255 PRO B O 1
ATOM 4702 N N . ALA B 1 256 ? -2.494 32.219 32 1 95.44 256 ALA B N 1
ATOM 4703 C CA . ALA B 1 256 ? -3.297 33.219 32.656 1 95.44 256 ALA B CA 1
ATOM 4704 C C . ALA B 1 256 ? -4.543 33.562 31.844 1 95.44 256 ALA B C 1
ATOM 4706 O O . ALA B 1 256 ? -5.645 33.656 32.375 1 95.44 256 ALA B O 1
ATOM 4707 N N . GLU B 1 257 ? -4.316 33.75 30.609 1 96 257 GLU B N 1
ATOM 4708 C CA . GLU B 1 257 ? -5.449 34.062 29.734 1 96 257 GLU B CA 1
ATOM 4709 C C . GLU B 1 257 ? -6.379 32.844 29.625 1 96 257 GLU B C 1
ATOM 4711 O O . GLU B 1 257 ? -7.594 33 29.5 1 96 257 GLU B O 1
ATOM 4716 N N . ALA B 1 258 ? -5.816 31.656 29.609 1 95.75 258 ALA B N 1
ATOM 4717 C CA . ALA B 1 258 ? -6.621 30.438 29.578 1 95.75 258 ALA B CA 1
ATOM 4718 C C . ALA B 1 258 ? -7.555 30.375 30.781 1 95.75 258 ALA B C 1
ATOM 4720 O O . ALA B 1 258 ? -8.719 29.984 30.656 1 95.75 258 ALA B O 1
ATOM 4721 N N . GLU B 1 259 ? -7.043 30.688 31.891 1 94.44 259 GLU B N 1
ATOM 4722 C CA . GLU B 1 259 ? -7.852 30.703 33.094 1 94.44 259 GLU B CA 1
ATOM 4723 C C . GLU B 1 259 ? -8.961 31.75 33 1 94.44 259 GLU B C 1
ATOM 4725 O O . GLU B 1 259 ? -10.094 31.5 33.406 1 94.44 259 GLU B O 1
ATOM 4730 N N . ARG B 1 260 ? -8.617 32.906 32.594 1 94.5 260 ARG B N 1
ATOM 4731 C CA . ARG B 1 260 ? -9.602 33.969 32.406 1 94.5 260 ARG B CA 1
ATOM 4732 C C . ARG B 1 260 ? -10.734 33.5 31.484 1 94.5 260 ARG B C 1
ATOM 4734 O O . ARG B 1 260 ? -11.906 33.75 31.781 1 94.5 260 ARG B O 1
ATOM 4741 N N . LEU B 1 261 ? -10.367 32.938 30.422 1 94.31 261 LEU B N 1
ATOM 4742 C CA . LEU B 1 261 ? -11.336 32.469 29.422 1 94.31 261 LEU B CA 1
ATOM 4743 C C . LEU B 1 261 ? -12.25 31.406 30.031 1 94.31 261 LEU B C 1
ATOM 4745 O O . LEU B 1 261 ? -13.445 31.359 29.719 1 94.31 261 LEU B O 1
ATOM 4749 N N . ALA B 1 262 ? -11.664 30.5 30.781 1 91.62 262 ALA B N 1
ATOM 4750 C CA . ALA B 1 262 ? -12.445 29.453 31.422 1 91.62 262 ALA B CA 1
ATOM 4751 C C . ALA B 1 262 ? -13.531 30.047 32.312 1 91.62 262 ALA B C 1
ATOM 4753 O O . ALA B 1 262 ? -14.625 29.484 32.438 1 91.62 262 ALA B O 1
ATOM 4754 N N . GLY B 1 263 ? -13.25 31.156 32.969 1 90.69 263 GLY B N 1
ATOM 4755 C CA . GLY B 1 263 ? -14.227 31.844 33.781 1 90.69 263 GLY B CA 1
ATOM 4756 C C . GLY B 1 263 ? -15.266 32.594 32.969 1 90.69 263 GLY B C 1
ATOM 4757 O O . GLY B 1 263 ? -16.453 32.562 33.312 1 90.69 263 GLY B O 1
ATOM 4758 N N . ALA B 1 264 ? -14.859 33.156 31.938 1 90.56 264 ALA B N 1
ATOM 4759 C CA . ALA B 1 264 ? -15.719 34 31.109 1 90.56 264 ALA B CA 1
ATOM 4760 C C . ALA B 1 264 ? -16.656 33.156 30.25 1 90.56 264 ALA B C 1
ATOM 4762 O O . ALA B 1 264 ? -17.766 33.594 29.922 1 90.56 264 ALA B O 1
ATOM 4763 N N . LEU B 1 265 ? -16.156 32.031 29.844 1 90.44 265 LEU B N 1
ATOM 4764 C CA . LEU B 1 265 ? -16.906 31.125 29 1 90.44 265 LEU B CA 1
ATOM 4765 C C . LEU B 1 265 ? -16.984 29.75 29.641 1 90.44 265 LEU B C 1
ATOM 4767 O O . LEU B 1 265 ? -16.438 28.781 29.094 1 90.44 265 LEU B O 1
ATOM 4771 N N . PRO B 1 266 ? -17.781 29.594 30.594 1 86 266 PRO B N 1
ATOM 4772 C CA . PRO B 1 266 ? -17.719 28.391 31.438 1 86 266 PRO B CA 1
ATOM 4773 C C . PRO B 1 266 ? -18.328 27.172 30.766 1 86 266 PRO B C 1
ATOM 4775 O O . PRO B 1 266 ? -18.109 26.047 31.203 1 86 266 PRO B O 1
ATOM 4778 N N . HIS B 1 267 ? -19.078 27.328 29.766 1 86.75 267 HIS B N 1
ATOM 4779 C CA . HIS B 1 267 ? -19.781 26.188 29.188 1 86.75 267 HIS B CA 1
ATOM 4780 C C . HIS B 1 267 ? -19 25.609 28 1 86.75 267 HIS B C 1
ATOM 4782 O O . HIS B 1 267 ? -19.5 24.703 27.328 1 86.75 267 HIS B O 1
ATOM 4788 N N . GLY B 1 268 ? -17.766 25.984 27.797 1 90.75 268 GLY B N 1
ATOM 4789 C CA . GLY B 1 268 ? -16.953 25.453 26.703 1 90.75 268 GLY B CA 1
ATOM 4790 C C . GLY B 1 268 ? -15.5 25.266 27.062 1 90.75 268 GLY B C 1
ATOM 4791 O O . GLY B 1 268 ? -15.047 25.766 28.109 1 90.75 268 GLY B O 1
ATOM 4792 N N . HIS B 1 269 ? -14.82 24.469 26.281 1 94.81 269 HIS B N 1
ATOM 4793 C CA . HIS B 1 269 ? -13.406 24.203 26.531 1 94.81 269 HIS B CA 1
ATOM 4794 C C . HIS B 1 269 ? -12.523 25.125 25.703 1 94.81 269 HIS B C 1
ATOM 4796 O O . HIS B 1 269 ? -11.766 24.656 24.844 1 94.81 269 HIS B O 1
ATOM 4802 N N . PHE B 1 270 ? -12.594 26.359 26.016 1 96.69 270 PHE B N 1
ATOM 4803 C CA . PHE B 1 270 ? -11.914 27.375 25.219 1 96.69 270 PHE B CA 1
ATOM 4804 C C . PHE B 1 270 ? -10.445 27.484 25.625 1 96.69 270 PHE B C 1
ATOM 4806 O O . PHE B 1 270 ? -10.094 27.25 26.781 1 96.69 270 PHE B O 1
ATOM 4813 N N . TYR B 1 271 ? -9.648 27.734 24.75 1 97.44 271 TYR B N 1
ATOM 4814 C CA . TYR B 1 271 ? -8.227 28.047 24.938 1 97.44 271 TYR B CA 1
ATOM 4815 C C . TYR B 1 271 ? -7.809 29.234 24.078 1 97.44 271 TYR B C 1
ATOM 4817 O O . TYR B 1 271 ? -8.234 29.359 22.922 1 97.44 271 TYR B O 1
ATOM 4825 N N . PRO B 1 272 ? -7.07 30.156 24.625 1 98 272 PRO B N 1
ATOM 4826 C CA . PRO B 1 272 ? -6.703 31.359 23.859 1 98 272 PRO B CA 1
ATOM 4827 C C . PRO B 1 272 ? -5.613 31.078 22.828 1 98 272 PRO B C 1
ATOM 4829 O O . PRO B 1 272 ? -4.793 30.172 23 1 98 272 PRO B O 1
ATOM 4832 N N . ALA B 1 273 ? -5.664 31.906 21.719 1 98.5 273 ALA B N 1
ATOM 4833 C CA . ALA B 1 273 ? -4.461 31.953 20.891 1 98.5 273 ALA B CA 1
ATOM 4834 C C . ALA B 1 273 ? -3.221 32.219 21.734 1 98.5 273 ALA B C 1
ATOM 4836 O O . ALA B 1 273 ? -3.199 33.125 22.562 1 98.5 273 ALA B O 1
ATOM 4837 N N . THR B 1 274 ? -2.246 31.375 21.578 1 98.88 274 THR B N 1
ATOM 4838 C CA . THR B 1 274 ? -1.034 31.469 22.391 1 98.88 274 THR B CA 1
ATOM 4839 C C . THR B 1 274 ? 0.204 31.531 21.5 1 98.88 274 THR B C 1
ATOM 4841 O O . THR B 1 274 ? 0.314 30.781 20.531 1 98.88 274 THR B O 1
ATOM 4844 N N . VAL B 1 275 ? 1.072 32.5 21.781 1 98.94 275 VAL B N 1
ATOM 4845 C CA . VAL B 1 275 ? 2.332 32.625 21.047 1 98.94 275 VAL B CA 1
ATOM 4846 C C . VAL B 1 275 ? 3.504 32.438 22.016 1 98.94 275 VAL B C 1
ATOM 4848 O O . VAL B 1 275 ? 3.633 33.188 23 1 98.94 275 VAL B O 1
ATOM 4851 N N . LEU B 1 276 ? 4.289 31.469 21.766 1 98.88 276 LEU B N 1
ATOM 4852 C CA . LEU B 1 276 ? 5.48 31.188 22.562 1 98.88 276 LEU B CA 1
ATOM 4853 C C . LEU B 1 276 ? 6.746 31.516 21.766 1 98.88 276 LEU B C 1
ATOM 4855 O O . LEU B 1 276 ? 6.836 31.219 20.578 1 98.88 276 LEU B O 1
ATOM 4859 N N . SER B 1 277 ? 7.645 32.156 22.391 1 98.75 277 SER B N 1
ATOM 4860 C CA . SER B 1 277 ? 8.945 32.5 21.828 1 98.75 277 SER B CA 1
ATOM 4861 C C . SER B 1 277 ? 10.07 31.734 22.531 1 98.75 277 SER B C 1
ATOM 4863 O O . SER B 1 277 ? 10.008 31.5 23.734 1 98.75 277 SER B O 1
ATOM 4865 N N . GLY B 1 278 ? 11.062 31.391 21.703 1 98.44 278 GLY B N 1
ATOM 4866 C CA . GLY B 1 278 ? 12.25 30.766 22.281 1 98.44 278 GLY B CA 1
ATOM 4867 C C . GLY B 1 278 ? 11.984 29.391 22.844 1 98.44 278 GLY B C 1
ATOM 4868 O O . GLY B 1 278 ? 12.5 29.031 23.906 1 98.44 278 GLY B O 1
ATOM 4869 N N . VAL B 1 279 ? 11.133 28.641 22.219 1 98.38 279 VAL B N 1
ATOM 4870 C CA . VAL B 1 279 ? 10.852 27.281 22.656 1 98.38 279 VAL B CA 1
ATOM 4871 C C . VAL B 1 279 ? 12.102 26.422 22.5 1 98.38 279 VAL B C 1
ATOM 4873 O O . VAL B 1 279 ? 12.695 26.359 21.422 1 98.38 279 VAL B O 1
ATOM 4876 N N . PRO B 1 280 ? 12.5 25.781 23.578 1 96.44 280 PRO B N 1
ATOM 4877 C CA . PRO B 1 280 ? 13.711 24.969 23.484 1 96.44 280 PRO B CA 1
ATOM 4878 C C . PRO B 1 280 ? 13.523 23.734 22.594 1 96.44 280 PRO B C 1
ATOM 4880 O O . PRO B 1 280 ? 12.461 23.109 22.625 1 96.44 280 PRO B O 1
ATOM 4883 N N . GLN B 1 281 ? 14.633 23.484 21.859 1 90.44 281 GLN B N 1
ATOM 4884 C CA . GLN B 1 281 ? 14.609 22.234 21.125 1 90.44 281 GLN B CA 1
ATOM 4885 C C . GLN B 1 281 ? 14.508 21.031 22.062 1 90.44 281 GLN B C 1
ATOM 4887 O O . GLN B 1 281 ? 15.156 21 23.109 1 90.44 281 GLN B O 1
ATOM 4892 N N . GLY B 1 282 ? 13.594 20.125 21.734 1 90.19 282 GLY B N 1
ATOM 4893 C CA . GLY B 1 282 ? 13.422 18.953 22.562 1 90.19 282 GLY B CA 1
ATOM 4894 C C . GLY B 1 282 ? 12.297 19.078 23.562 1 90.19 282 GLY B C 1
ATOM 4895 O O . GLY B 1 282 ? 11.891 18.094 24.188 1 90.19 282 GLY B O 1
ATOM 4896 N N . ALA B 1 283 ? 11.875 20.375 23.75 1 95.75 283 ALA B N 1
ATOM 4897 C CA . ALA B 1 283 ? 10.711 20.531 24.609 1 95.75 283 ALA B CA 1
ATOM 4898 C C . ALA B 1 283 ? 9.578 19.609 24.203 1 95.75 283 ALA B C 1
ATOM 4900 O O . ALA B 1 283 ? 9.477 19.234 23.031 1 95.75 283 ALA B O 1
ATOM 4901 N N . ARG B 1 284 ? 8.711 19.281 25.109 1 96.12 284 ARG B N 1
ATOM 4902 C CA . ARG B 1 284 ? 7.594 18.375 24.875 1 96.12 284 ARG B CA 1
ATOM 4903 C C . ARG B 1 284 ? 6.699 18.891 23.75 1 96.12 284 ARG B C 1
ATOM 4905 O O . ARG B 1 284 ? 6.195 18.109 22.953 1 96.12 284 ARG B O 1
ATOM 4912 N N . ILE B 1 285 ? 6.531 20.203 23.688 1 97.94 285 ILE B N 1
ATOM 4913 C CA . ILE B 1 285 ? 5.625 20.828 22.734 1 97.94 285 ILE B CA 1
ATOM 4914 C C . ILE B 1 285 ? 6.195 20.688 21.328 1 97.94 285 ILE B C 1
ATOM 4916 O O . ILE B 1 285 ? 5.473 20.844 20.344 1 97.94 285 ILE B O 1
ATOM 4920 N N . THR B 1 286 ? 7.5 20.438 21.172 1 97.12 286 THR B N 1
ATOM 4921 C CA . THR B 1 286 ? 8.094 20.281 19.844 1 97.12 286 THR B CA 1
ATOM 4922 C C . THR B 1 286 ? 8.031 18.828 19.391 1 97.12 286 THR B C 1
ATOM 4924 O O . THR B 1 286 ? 8.219 18.516 18.203 1 97.12 286 THR B O 1
ATOM 4927 N N . ALA B 1 287 ? 7.777 17.906 20.312 1 96.12 287 ALA B N 1
ATOM 4928 C CA . ALA B 1 287 ? 7.863 16.469 20.016 1 96.12 287 ALA B CA 1
ATOM 4929 C C . ALA B 1 287 ? 6.473 15.852 19.891 1 96.12 287 ALA B C 1
ATOM 4931 O O . ALA B 1 287 ? 6.234 15.023 19.016 1 96.12 287 ALA B O 1
ATOM 4932 N N . GLU B 1 288 ? 5.547 16.25 20.734 1 96.88 288 GLU B N 1
ATOM 4933 C CA . GLU B 1 288 ? 4.211 15.672 20.781 1 96.88 288 GLU B CA 1
ATOM 4934 C C . GLU B 1 288 ? 3.197 16.547 20.047 1 96.88 288 GLU B C 1
ATOM 4936 O O . GLU B 1 288 ? 3.287 17.766 20.078 1 96.88 288 GLU B O 1
ATOM 4941 N N . GLU B 1 289 ? 2.289 15.914 19.406 1 97.12 289 GLU B N 1
ATOM 4942 C CA . GLU B 1 289 ? 1.226 16.672 18.734 1 97.12 289 GLU B CA 1
ATOM 4943 C C . GLU B 1 289 ? 0.407 17.469 19.75 1 97.12 289 GLU B C 1
ATOM 4945 O O . GLU B 1 289 ? -0.156 16.906 20.688 1 97.12 289 GLU B O 1
ATOM 4950 N N . THR B 1 290 ? 0.385 18.781 19.562 1 98 290 THR B N 1
ATOM 4951 C CA . THR B 1 290 ? -0.328 19.672 20.484 1 98 290 THR B CA 1
ATOM 4952 C C . THR B 1 290 ? -1.812 19.719 20.141 1 98 290 THR B C 1
ATOM 4954 O O . THR B 1 290 ? -2.666 19.562 21 1 98 290 THR B O 1
ATOM 4957 N N . PHE B 1 291 ? -2.059 19.938 18.812 1 97.94 291 PHE B N 1
ATOM 4958 C CA . PHE B 1 291 ? -3.432 19.938 18.328 1 97.94 291 PHE B CA 1
ATOM 4959 C C . PHE B 1 291 ? -4.27 20.969 19.062 1 97.94 291 PHE B C 1
ATOM 4961 O O . PHE B 1 291 ? -5.332 20.656 19.609 1 97.94 291 PHE B O 1
ATOM 4968 N N . GLY B 1 292 ? -3.84 22.172 19.141 1 98.19 292 GLY B N 1
ATOM 4969 C CA . GLY B 1 292 ? -4.43 23.344 19.766 1 98.19 292 GLY B CA 1
ATOM 4970 C C . GLY B 1 292 ? -3.895 24.656 19.219 1 98.19 292 GLY B C 1
ATOM 4971 O O . GLY B 1 292 ? -2.986 24.656 18.391 1 98.19 292 GLY B O 1
ATOM 4972 N N . PRO B 1 293 ? -4.445 25.734 19.641 1 98.44 293 PRO B N 1
ATOM 4973 C CA . PRO B 1 293 ? -4.152 27.031 19.016 1 98.44 293 PRO B CA 1
ATOM 4974 C C . PRO B 1 293 ? -2.891 27.688 19.578 1 98.44 293 PRO B C 1
ATOM 4976 O O . PRO B 1 293 ? -2.971 28.734 20.219 1 98.44 293 PRO B O 1
ATOM 4979 N N . VAL B 1 294 ? -1.733 27.141 19.234 1 98.88 294 VAL B N 1
ATOM 4980 C CA . VAL B 1 294 ? -0.451 27.609 19.75 1 98.88 294 VAL B CA 1
ATOM 4981 C C . VAL B 1 294 ? 0.51 27.859 18.594 1 98.88 294 VAL B C 1
ATOM 4983 O O . VAL B 1 294 ? 0.65 27.016 17.703 1 98.88 294 VAL B O 1
ATOM 4986 N N . VAL B 1 295 ? 1.064 29.031 18.516 1 98.88 295 VAL B N 1
ATOM 4987 C CA . VAL B 1 295 ? 2.209 29.312 17.656 1 98.88 295 VAL B CA 1
ATOM 4988 C C . VAL B 1 295 ? 3.502 29.188 18.453 1 98.88 295 VAL B C 1
ATOM 4990 O O . VAL B 1 295 ? 3.805 30.047 19.281 1 98.88 295 VAL B O 1
ATOM 4993 N N . ALA B 1 296 ? 4.219 28.188 18.25 1 98.88 296 ALA B N 1
ATOM 4994 C CA . ALA B 1 296 ? 5.453 27.922 18.984 1 98.88 296 ALA B CA 1
ATOM 4995 C C . ALA B 1 296 ? 6.68 28.234 18.125 1 98.88 296 ALA B C 1
ATOM 4997 O O . ALA B 1 296 ? 6.949 27.547 17.141 1 98.88 296 ALA B O 1
ATOM 4998 N N . ILE B 1 297 ? 7.461 29.219 18.547 1 98.88 297 ILE B N 1
ATOM 4999 C CA . ILE B 1 297 ? 8.547 29.734 17.719 1 98.88 297 ILE B CA 1
ATOM 5000 C C . ILE B 1 297 ? 9.891 29.375 18.344 1 98.88 297 ILE B C 1
ATOM 5002 O O . ILE B 1 297 ? 10.102 29.578 19.547 1 98.88 297 ILE B O 1
ATOM 5006 N N . THR B 1 298 ? 10.711 28.797 17.625 1 98.69 298 THR B N 1
ATOM 5007 C CA . THR B 1 298 ? 12.094 28.469 17.984 1 98.69 298 THR B CA 1
ATOM 5008 C C . THR B 1 298 ? 13.07 29.125 17 1 98.69 298 THR B C 1
ATOM 5010 O O . THR B 1 298 ? 12.977 28.906 15.789 1 98.69 298 THR B O 1
ATOM 5013 N N . PRO B 1 299 ? 13.992 29.969 17.5 1 98.38 299 PRO B N 1
ATOM 5014 C CA . PRO B 1 299 ? 15 30.516 16.578 1 98.38 299 PRO B CA 1
ATOM 5015 C C . PRO B 1 299 ? 16.047 29.5 16.156 1 98.38 299 PRO B C 1
ATOM 5017 O O . PRO B 1 299 ? 16.25 28.5 16.844 1 98.38 299 PRO B O 1
ATOM 5020 N N . PHE B 1 300 ? 16.656 29.672 15.008 1 98.38 300 PHE B N 1
ATOM 5021 C CA . PHE B 1 300 ? 17.781 28.859 14.547 1 98.38 300 PHE B CA 1
ATOM 5022 C C . PHE B 1 300 ? 18.812 29.734 13.82 1 98.38 300 PHE B C 1
ATOM 5024 O O . PHE B 1 300 ? 18.562 30.906 13.562 1 98.38 300 PHE B O 1
ATOM 5031 N N . ASP B 1 301 ? 19.938 29.281 13.43 1 98.44 301 ASP B N 1
ATOM 5032 C CA . ASP B 1 301 ? 21.094 30.047 12.984 1 98.44 301 ASP B CA 1
ATOM 5033 C C . ASP B 1 301 ? 20.938 30.5 11.531 1 98.44 301 ASP B C 1
ATOM 5035 O O . ASP B 1 301 ? 21.781 31.234 11.008 1 98.44 301 ASP B O 1
ATOM 5039 N N . GLY B 1 302 ? 19.969 30.094 10.891 1 98.25 302 GLY B N 1
ATOM 5040 C CA . GLY B 1 302 ? 19.703 30.531 9.523 1 98.25 302 GLY B CA 1
ATOM 5041 C C . GLY B 1 302 ? 20.344 29.625 8.484 1 98.25 302 GLY B C 1
ATOM 5042 O O . GLY B 1 302 ? 20.234 29.891 7.281 1 98.25 302 GLY B O 1
ATOM 5043 N N . GLU B 1 303 ? 20.922 28.516 8.922 1 98.5 303 GLU B N 1
ATOM 5044 C CA . GLU B 1 303 ? 21.594 27.625 7.992 1 98.5 303 GLU B CA 1
ATOM 5045 C C . GLU B 1 303 ? 20.625 26.578 7.438 1 98.5 303 GLU B C 1
ATOM 5047 O O . GLU B 1 303 ? 19.766 26.062 8.164 1 98.5 303 GLU B O 1
ATOM 5052 N N . GLU B 1 304 ? 20.766 26.312 6.156 1 98.5 304 GLU B N 1
ATOM 5053 C CA . GLU B 1 304 ? 19.906 25.328 5.5 1 98.5 304 GLU B CA 1
ATOM 5054 C C . GLU B 1 304 ? 19.969 23.969 6.191 1 98.5 304 GLU B C 1
ATOM 5056 O O . GLU B 1 304 ? 18.953 23.344 6.449 1 98.5 304 GLU B O 1
ATOM 5061 N N . ALA B 1 305 ? 21.188 23.562 6.512 1 98.44 305 ALA B N 1
ATOM 5062 C CA . ALA B 1 305 ? 21.391 22.266 7.125 1 98.44 305 ALA B CA 1
ATOM 5063 C C . ALA B 1 305 ? 20.703 22.172 8.477 1 98.44 305 ALA B C 1
ATOM 5065 O O . ALA B 1 305 ? 20.125 21.141 8.82 1 98.44 305 ALA B O 1
ATOM 5066 N N . THR B 1 306 ? 20.797 23.234 9.195 1 98.56 306 THR B N 1
ATOM 5067 C CA . THR B 1 306 ? 20.141 23.281 10.5 1 98.56 306 THR B CA 1
ATOM 5068 C C . THR B 1 306 ? 18.625 23.203 10.344 1 98.56 306 THR B C 1
ATOM 5070 O O . THR B 1 306 ? 17.953 22.469 11.07 1 98.56 306 THR B O 1
ATOM 5073 N N . ALA B 1 307 ? 18.078 23.969 9.406 1 98.62 307 ALA B N 1
ATOM 5074 C CA . ALA B 1 307 ? 16.625 23.969 9.148 1 98.62 307 ALA B CA 1
ATOM 5075 C C . ALA B 1 307 ? 16.141 22.562 8.836 1 98.62 307 ALA B C 1
ATOM 5077 O O . ALA B 1 307 ? 15.125 22.125 9.383 1 98.62 307 ALA B O 1
ATOM 5078 N N . VAL B 1 308 ? 16.859 21.891 7.988 1 98.69 308 VAL B N 1
ATOM 5079 C CA . VAL B 1 308 ? 16.484 20.531 7.574 1 98.69 308 VAL B CA 1
ATOM 5080 C C . VAL B 1 308 ? 16.547 19.594 8.773 1 98.69 308 VAL B C 1
ATOM 5082 O O . VAL B 1 308 ? 15.641 18.781 8.984 1 98.69 308 VAL B O 1
ATOM 5085 N N . ALA B 1 309 ? 17.609 19.703 9.555 1 98.38 309 ALA B N 1
ATOM 5086 C CA . ALA B 1 309 ? 17.766 18.844 10.734 1 98.38 309 ALA B CA 1
ATOM 5087 C C . ALA B 1 309 ? 16.625 19.062 11.719 1 98.38 309 ALA B C 1
ATOM 5089 O O . ALA B 1 309 ? 16.062 18.094 12.242 1 98.38 309 ALA B O 1
ATOM 5090 N N . LEU B 1 310 ? 16.281 20.281 11.938 1 98.19 310 LEU B N 1
ATOM 5091 C CA . LEU B 1 310 ? 15.203 20.609 12.859 1 98.19 310 LEU B CA 1
ATOM 5092 C C . LEU B 1 310 ? 13.859 20.094 12.336 1 98.19 310 LEU B C 1
ATOM 5094 O O . LEU B 1 310 ? 13.078 19.516 13.086 1 98.19 310 LEU B O 1
ATOM 5098 N N . ALA B 1 311 ? 13.617 20.312 11.086 1 98.25 311 ALA B N 1
ATOM 5099 C CA . ALA B 1 311 ? 12.367 19.859 10.469 1 98.25 311 ALA B CA 1
ATOM 5100 C C . ALA B 1 311 ? 12.211 18.344 10.562 1 98.25 311 ALA B C 1
ATOM 5102 O O . ALA B 1 311 ? 11.109 17.844 10.781 1 98.25 311 ALA B O 1
ATOM 5103 N N . ASN B 1 312 ? 13.289 17.656 10.445 1 97.62 312 ASN B N 1
ATOM 5104 C CA . ASN B 1 312 ? 13.25 16.203 10.383 1 97.62 312 ASN B CA 1
ATOM 5105 C C . ASN B 1 312 ? 13.289 15.578 11.773 1 97.62 312 ASN B C 1
ATOM 5107 O O . ASN B 1 312 ? 13.086 14.375 11.93 1 97.62 312 ASN B O 1
ATOM 5111 N N . ASP B 1 313 ? 13.57 16.391 12.789 1 97.25 313 ASP B N 1
ATOM 5112 C CA . ASP B 1 313 ? 13.648 15.891 14.156 1 97.25 313 ASP B CA 1
ATOM 5113 C C . ASP B 1 313 ? 12.258 15.703 14.75 1 97.25 313 ASP B C 1
ATOM 5115 O O . ASP B 1 313 ? 11.867 16.422 15.68 1 97.25 313 ASP B O 1
ATOM 5119 N N . SER B 1 314 ? 11.555 14.734 14.242 1 96.38 314 SER B N 1
ATOM 5120 C CA . SER B 1 314 ? 10.203 14.375 14.641 1 96.38 314 SER B CA 1
ATOM 5121 C C . SER B 1 314 ? 9.852 12.953 14.211 1 96.38 314 SER B C 1
ATOM 5123 O O . SER B 1 314 ? 10.359 12.461 13.203 1 96.38 314 SER B O 1
ATOM 5125 N N . GLU B 1 315 ? 9.031 12.266 14.992 1 95.19 315 GLU B N 1
ATOM 5126 C CA . GLU B 1 315 ? 8.539 10.961 14.578 1 95.19 315 GLU B CA 1
ATOM 5127 C C . GLU B 1 315 ? 7.457 11.086 13.508 1 95.19 315 GLU B C 1
ATOM 5129 O O . GLU B 1 315 ? 7.074 10.102 12.883 1 95.19 315 GLU B O 1
ATOM 5134 N N . TYR B 1 316 ? 7.039 12.312 13.242 1 96.81 316 TYR B N 1
ATOM 5135 C CA . TYR B 1 316 ? 5.98 12.594 12.273 1 96.81 316 TYR B CA 1
ATOM 5136 C C . TYR B 1 316 ? 6.562 13.125 10.969 1 96.81 316 TYR B C 1
ATOM 5138 O O . TYR B 1 316 ? 7.715 13.562 10.922 1 96.81 316 TYR B O 1
ATOM 5146 N N . GLY B 1 317 ? 5.824 13.016 9.891 1 97.19 317 GLY B N 1
ATOM 5147 C CA . GLY B 1 317 ? 6.203 13.523 8.586 1 97.19 317 GLY B CA 1
ATOM 5148 C C . GLY B 1 317 ? 5.016 13.781 7.676 1 97.19 317 GLY B C 1
ATOM 5149 O O . GLY B 1 317 ? 4.98 13.305 6.543 1 97.19 317 GLY B O 1
ATOM 5150 N N . LEU B 1 318 ? 4.094 14.633 8.086 1 96.56 318 LEU B N 1
ATOM 5151 C CA . LEU B 1 318 ? 2.883 14.875 7.309 1 96.56 318 LEU B CA 1
ATOM 5152 C C . LEU B 1 318 ? 3.098 16.016 6.316 1 96.56 318 LEU B C 1
ATOM 5154 O O . LEU B 1 318 ? 3.141 15.781 5.105 1 96.56 318 LEU B O 1
ATOM 5158 N N . SER B 1 319 ? 3.348 17.203 6.812 1 97.38 319 SER B N 1
ATOM 5159 C CA . SER B 1 319 ? 3.566 18.359 5.941 1 97.38 319 SER B CA 1
ATOM 5160 C C . SER B 1 319 ? 4.641 19.281 6.5 1 97.38 319 SER B C 1
ATOM 5162 O O . SER B 1 319 ? 5.125 19.078 7.617 1 97.38 319 SER B O 1
ATOM 5164 N N . ALA B 1 320 ? 5.043 20.234 5.66 1 98.56 320 ALA B N 1
ATOM 5165 C CA . ALA B 1 320 ? 6.012 21.266 6.051 1 98.56 320 ALA B CA 1
ATOM 5166 C C . ALA B 1 320 ? 5.879 22.516 5.18 1 98.56 320 ALA B C 1
ATOM 5168 O O . ALA B 1 320 ? 5.23 22.469 4.133 1 98.56 320 ALA B O 1
ATOM 5169 N N . CYS B 1 321 ? 6.434 23.578 5.633 1 98.62 321 CYS B N 1
ATOM 5170 C CA . CYS B 1 321 ? 6.512 24.828 4.883 1 98.62 321 CYS B CA 1
ATOM 5171 C C . CYS B 1 321 ? 7.91 25.438 4.977 1 98.62 321 CYS B C 1
ATOM 5173 O O . CYS B 1 321 ? 8.539 25.391 6.031 1 98.62 321 CYS B O 1
ATOM 5175 N N . VAL B 1 322 ? 8.297 26 3.885 1 98.81 322 VAL B N 1
ATOM 5176 C CA . VAL B 1 322 ? 9.562 26.719 3.824 1 98.81 322 VAL B CA 1
ATOM 5177 C C . VAL B 1 322 ? 9.344 28.109 3.223 1 98.81 322 VAL B C 1
ATOM 5179 O O . VAL B 1 322 ? 8.766 28.234 2.139 1 98.81 322 VAL B O 1
ATOM 5182 N N . TYR B 1 323 ? 9.773 29.109 3.91 1 98.75 323 TYR B N 1
ATOM 5183 C CA . TYR B 1 323 ? 9.664 30.484 3.436 1 98.75 323 TYR B CA 1
ATOM 5184 C C . TYR B 1 323 ? 11.039 31.094 3.213 1 98.75 323 TYR B C 1
ATOM 5186 O O . TYR B 1 323 ? 11.859 31.141 4.129 1 98.75 323 TYR B O 1
ATOM 5194 N N . THR B 1 324 ? 11.305 31.531 2.072 1 98.31 324 THR B N 1
ATOM 5195 C CA . THR B 1 324 ? 12.57 32.094 1.633 1 98.31 324 THR B CA 1
ATOM 5196 C C . THR B 1 324 ? 12.383 32.906 0.354 1 98.31 324 THR B C 1
ATOM 5198 O O . THR B 1 324 ? 11.406 32.719 -0.371 1 98.31 324 THR B O 1
ATOM 5201 N N . GLY B 1 325 ? 13.211 33.875 0.148 1 96.31 325 GLY B N 1
ATOM 5202 C CA . GLY B 1 325 ? 13.172 34.656 -1.072 1 96.31 325 GLY B CA 1
ATOM 5203 C C . GLY B 1 325 ? 13.836 33.969 -2.25 1 96.31 325 GLY B C 1
ATOM 5204 O O . GLY B 1 325 ? 13.75 34.438 -3.383 1 96.31 325 GLY B O 1
ATOM 5205 N N . SER B 1 326 ? 14.445 32.875 -2.047 1 93.06 326 SER B N 1
ATOM 5206 C CA . SER B 1 326 ? 15.164 32.125 -3.074 1 93.06 326 SER B CA 1
ATOM 5207 C C . SER B 1 326 ? 14.445 30.828 -3.432 1 93.06 326 SER B C 1
ATOM 5209 O O . SER B 1 326 ? 14.391 29.891 -2.621 1 93.06 326 SER B O 1
ATOM 5211 N N . ALA B 1 327 ? 13.938 30.766 -4.664 1 86.81 327 ALA B N 1
ATOM 5212 C CA . ALA B 1 327 ? 13.258 29.562 -5.133 1 86.81 327 ALA B CA 1
ATOM 5213 C C . ALA B 1 327 ? 14.18 28.359 -5.07 1 86.81 327 ALA B C 1
ATOM 5215 O O . ALA B 1 327 ? 13.75 27.25 -4.719 1 86.81 327 ALA B O 1
ATOM 5216 N N . ALA B 1 328 ? 15.422 28.594 -5.379 1 88.19 328 ALA B N 1
ATOM 5217 C CA . ALA B 1 328 ? 16.406 27.516 -5.367 1 88.19 328 ALA B CA 1
ATOM 5218 C C . ALA B 1 328 ? 16.641 27 -3.947 1 88.19 328 ALA B C 1
ATOM 5220 O O . ALA B 1 328 ? 16.719 25.797 -3.719 1 88.19 328 ALA B O 1
ATOM 5221 N N . LYS B 1 329 ? 16.844 27.922 -3.025 1 94.44 329 LYS B N 1
ATOM 5222 C CA . LYS B 1 329 ? 17 27.531 -1.624 1 94.44 329 LYS B CA 1
ATOM 5223 C C . LYS B 1 329 ? 15.773 26.781 -1.12 1 94.44 329 LYS B C 1
ATOM 5225 O O . LYS B 1 329 ? 15.906 25.75 -0.448 1 94.44 329 LYS B O 1
ATOM 5230 N N . GLY B 1 330 ? 14.594 27.344 -1.456 1 95.44 330 GLY B N 1
ATOM 5231 C CA . GLY B 1 330 ? 13.359 26.656 -1.079 1 95.44 330 GLY B CA 1
ATOM 5232 C C . GLY B 1 330 ? 13.297 25.234 -1.563 1 95.44 330 GLY B C 1
ATOM 5233 O O . GLY B 1 330 ? 12.938 24.328 -0.805 1 95.44 330 GLY B O 1
ATOM 5234 N N . ALA B 1 331 ? 13.695 25.031 -2.758 1 91.56 331 ALA B N 1
ATOM 5235 C CA . ALA B 1 331 ? 13.672 23.703 -3.365 1 91.56 331 ALA B CA 1
ATOM 5236 C C . ALA B 1 331 ? 14.656 22.766 -2.672 1 91.56 331 ALA B C 1
ATOM 5238 O O . ALA B 1 331 ? 14.32 21.609 -2.379 1 91.56 331 ALA B O 1
ATOM 5239 N N . ARG B 1 332 ? 15.898 23.234 -2.406 1 94.12 332 ARG B N 1
ATOM 5240 C CA . ARG B 1 332 ? 16.922 22.406 -1.762 1 94.12 332 ARG B CA 1
ATOM 5241 C C . ARG B 1 332 ? 16.469 21.969 -0.372 1 94.12 332 ARG B C 1
ATOM 5243 O O . ARG B 1 332 ? 16.625 20.797 -0.004 1 94.12 332 ARG B O 1
ATOM 5250 N N . VAL B 1 333 ? 15.914 22.891 0.323 1 97.94 333 VAL B N 1
ATOM 5251 C CA . VAL B 1 333 ? 15.477 22.594 1.686 1 97.94 333 VAL B CA 1
ATOM 5252 C C . VAL B 1 333 ? 14.273 21.656 1.655 1 97.94 333 VAL B C 1
ATOM 5254 O O . VAL B 1 333 ? 14.258 20.641 2.352 1 97.94 333 VAL B O 1
ATOM 5257 N N . ALA B 1 334 ? 13.305 21.969 0.816 1 96.88 334 ALA B N 1
ATOM 5258 C CA . ALA B 1 334 ? 12.086 21.172 0.71 1 96.88 334 ALA B CA 1
ATOM 5259 C C . ALA B 1 334 ? 12.406 19.719 0.324 1 96.88 334 ALA B C 1
ATOM 5261 O O . ALA B 1 334 ? 11.828 18.781 0.87 1 96.88 334 ALA B O 1
ATOM 5262 N N . ALA B 1 335 ? 13.32 19.562 -0.541 1 93 335 ALA B N 1
ATOM 5263 C CA . ALA B 1 335 ? 13.672 18.234 -1.046 1 93 335 ALA B CA 1
ATOM 5264 C C . ALA B 1 335 ? 14.266 17.375 0.06 1 93 335 ALA B C 1
ATOM 5266 O O . ALA B 1 335 ? 14.18 16.141 0.008 1 93 335 ALA B O 1
ATOM 5267 N N . ARG B 1 336 ? 14.82 17.984 1.059 1 96.62 336 ARG B N 1
ATOM 5268 C CA . ARG B 1 336 ? 15.539 17.25 2.092 1 96.62 336 ARG B CA 1
ATOM 5269 C C . ARG B 1 336 ? 14.672 17.047 3.328 1 96.62 336 ARG B C 1
ATOM 5271 O O . ARG B 1 336 ? 15.055 16.328 4.25 1 96.62 336 ARG B O 1
ATOM 5278 N N . ILE B 1 337 ? 13.523 17.688 3.371 1 98.12 337 ILE B N 1
ATOM 5279 C CA . ILE B 1 337 ? 12.594 17.5 4.48 1 98.12 337 ILE B CA 1
ATOM 5280 C C . ILE B 1 337 ? 11.789 16.219 4.277 1 98.12 337 ILE B C 1
ATOM 5282 O O . ILE B 1 337 ? 11.273 15.969 3.184 1 98.12 337 ILE B O 1
ATOM 5286 N N . LYS B 1 338 ? 11.68 15.383 5.312 1 97.38 338 LYS B N 1
ATOM 5287 C CA . LYS B 1 338 ? 11.047 14.078 5.219 1 97.38 338 LYS B CA 1
ATOM 5288 C C . LYS B 1 338 ? 9.57 14.148 5.625 1 97.38 338 LYS B C 1
ATOM 5290 O O . LYS B 1 338 ? 9.18 13.609 6.664 1 97.38 338 LYS B O 1
ATOM 5295 N N . THR B 1 339 ? 8.766 14.758 4.777 1 97.69 339 THR B N 1
ATOM 5296 C CA . THR B 1 339 ? 7.312 14.844 4.918 1 97.69 339 THR B CA 1
ATOM 5297 C C . THR B 1 339 ? 6.625 14.547 3.588 1 97.69 339 THR B C 1
ATOM 5299 O O . THR B 1 339 ? 7.277 14.477 2.545 1 97.69 339 THR B O 1
ATOM 5302 N N . GLY B 1 340 ? 5.316 14.383 3.633 1 96.75 340 GLY B N 1
ATOM 5303 C CA . GLY B 1 340 ? 4.559 14.047 2.438 1 96.75 340 GLY B CA 1
ATOM 5304 C C . GLY B 1 340 ? 4.32 15.242 1.528 1 96.75 340 GLY B C 1
ATOM 5305 O O . GLY B 1 340 ? 4.098 15.078 0.327 1 96.75 340 GLY B O 1
ATOM 5306 N N . GLN B 1 341 ? 4.301 16.438 2.084 1 96.69 341 GLN B N 1
ATOM 5307 C CA . GLN B 1 341 ? 4.113 17.672 1.342 1 96.69 341 GLN B CA 1
ATOM 5308 C C . GLN B 1 341 ? 4.961 18.797 1.931 1 96.69 341 GLN B C 1
ATOM 5310 O O . GLN B 1 341 ? 5.102 18.906 3.15 1 96.69 341 GLN B O 1
ATOM 5315 N N . VAL B 1 342 ? 5.469 19.578 1.028 1 98.25 342 VAL B N 1
ATOM 5316 C CA . VAL B 1 342 ? 6.203 20.75 1.471 1 98.25 342 VAL B CA 1
ATOM 5317 C C . VAL B 1 342 ? 5.777 21.969 0.646 1 98.25 342 VAL B C 1
ATOM 5319 O O . VAL B 1 342 ? 5.879 21.953 -0.584 1 98.25 342 VAL B O 1
ATOM 5322 N N . GLY B 1 343 ? 5.27 22.938 1.306 1 98.12 343 GLY B N 1
ATOM 5323 C CA . GLY B 1 343 ? 4.961 24.203 0.657 1 98.12 343 GLY B CA 1
ATOM 5324 C C . GLY B 1 343 ? 6.133 25.172 0.642 1 98.12 343 GLY B C 1
ATOM 5325 O O . GLY B 1 343 ? 6.84 25.312 1.642 1 98.12 343 GLY B O 1
ATOM 5326 N N . ILE B 1 344 ? 6.387 25.766 -0.473 1 97.88 344 ILE B N 1
ATOM 5327 C CA . ILE B 1 344 ? 7.383 26.828 -0.59 1 97.88 344 ILE B CA 1
ATOM 5328 C C . ILE B 1 344 ? 6.684 28.172 -0.704 1 97.88 344 ILE B C 1
ATOM 5330 O O . ILE B 1 344 ? 6.059 28.469 -1.723 1 97.88 344 ILE B O 1
ATOM 5334 N N . ASN B 1 345 ? 6.742 28.906 0.309 1 97.69 345 ASN B N 1
ATOM 5335 C CA . ASN B 1 345 ? 6.105 30.219 0.459 1 97.69 345 ASN B CA 1
ATOM 5336 C C . ASN B 1 345 ? 4.582 30.094 0.4 1 97.69 345 ASN B C 1
ATOM 5338 O O . ASN B 1 345 ? 3.916 30.969 -0.173 1 97.69 345 ASN B O 1
ATOM 5342 N N . ASN B 1 346 ? 4.133 29.031 0.924 1 97 346 ASN B N 1
ATOM 5343 C CA . ASN B 1 346 ? 2.703 28.766 1.073 1 97 346 ASN B CA 1
ATOM 5344 C C . ASN B 1 346 ? 2.439 27.562 1.967 1 97 346 ASN B C 1
ATOM 5346 O O . ASN B 1 346 ? 3.373 26.875 2.371 1 97 346 ASN B O 1
ATOM 5350 N N . TRP B 1 347 ? 1.217 27.406 2.338 1 96.69 347 TRP B N 1
ATOM 5351 C CA . TRP B 1 347 ? 0.766 26.203 3.025 1 96.69 347 TRP B CA 1
ATOM 5352 C C . TRP B 1 347 ? 0.213 25.188 2.033 1 96.69 347 TRP B C 1
ATOM 5354 O O . TRP B 1 347 ? -0.717 25.484 1.28 1 96.69 347 TRP B O 1
ATOM 5364 N N . PRO B 1 348 ? 0.737 23.984 2.002 1 93.81 348 PRO B N 1
ATOM 5365 C CA . PRO B 1 348 ? 0.461 23.062 0.887 1 93.81 348 PRO B CA 1
ATOM 5366 C C . PRO B 1 348 ? -0.964 22.516 0.911 1 93.81 348 PRO B C 1
ATOM 5368 O O . PRO B 1 348 ? -1.509 22.156 -0.137 1 93.81 348 PRO B O 1
ATOM 5371 N N . LEU B 1 349 ? -1.62 22.422 2.008 1 87.75 349 LEU B N 1
ATOM 5372 C CA . LEU B 1 349 ? -2.963 21.859 2.086 1 87.75 349 LEU B CA 1
ATOM 5373 C C . LEU B 1 349 ? -3.924 22.609 1.178 1 87.75 349 LEU B C 1
ATOM 5375 O O . LEU B 1 349 ? -4.812 22.016 0.566 1 87.75 349 LEU B O 1
ATOM 5379 N N . ILE B 1 350 ? -3.764 23.891 1.083 1 86.56 350 ILE B N 1
ATOM 5380 C CA . ILE B 1 350 ? -4.734 24.688 0.344 1 86.56 350 ILE B CA 1
ATOM 5381 C C . ILE B 1 350 ? -4.203 24.984 -1.056 1 86.56 350 ILE B C 1
ATOM 5383 O O . ILE B 1 350 ? -4.965 25.359 -1.95 1 86.56 350 ILE B O 1
ATOM 5387 N N . ASN B 1 351 ? -2.926 24.766 -1.26 1 90 351 ASN B N 1
ATOM 5388 C CA . ASN B 1 351 ? -2.342 25.219 -2.52 1 90 351 ASN B CA 1
ATOM 5389 C C . ASN B 1 351 ? -1.976 24.031 -3.418 1 90 351 ASN B C 1
ATOM 5391 O O . ASN B 1 351 ? -1.741 24.219 -4.613 1 90 351 ASN B O 1
ATOM 5395 N N . ALA B 1 352 ? -1.939 22.953 -2.84 1 90.94 352 ALA B N 1
ATOM 5396 C CA . ALA B 1 352 ? -1.589 21.766 -3.637 1 90.94 352 ALA B CA 1
ATOM 5397 C C . ALA B 1 352 ? -2.678 21.453 -4.66 1 90.94 352 ALA B C 1
ATOM 5399 O O . ALA B 1 352 ? -3.865 21.656 -4.391 1 90.94 352 ALA B O 1
ATOM 5400 N N . ALA B 1 353 ? -2.258 20.938 -5.805 1 90.75 353 ALA B N 1
ATOM 5401 C CA . ALA B 1 353 ? -3.217 20.453 -6.793 1 90.75 353 ALA B CA 1
ATOM 5402 C C . ALA B 1 353 ? -4.043 19.297 -6.234 1 90.75 353 ALA B C 1
ATOM 5404 O O . ALA B 1 353 ? -3.568 18.531 -5.383 1 90.75 353 ALA B O 1
ATOM 5405 N N . ALA B 1 354 ? -5.25 19.141 -6.766 1 88.25 354 ALA B N 1
ATOM 5406 C CA . ALA B 1 354 ? -6.191 18.141 -6.277 1 88.25 354 ALA B CA 1
ATOM 5407 C C . ALA B 1 354 ? -5.621 16.734 -6.445 1 88.25 354 ALA B C 1
ATOM 5409 O O . ALA B 1 354 ? -5.973 15.82 -5.691 1 88.25 354 ALA B O 1
ATOM 5410 N N . GLN B 1 355 ? -4.707 16.625 -7.352 1 92.69 355 GLN B N 1
ATOM 5411 C CA . GLN B 1 355 ? -4.16 15.312 -7.668 1 92.69 355 GLN B CA 1
ATOM 5412 C C . GLN B 1 355 ? -2.961 14.984 -6.781 1 92.69 355 GLN B C 1
ATOM 5414 O O . GLN B 1 355 ? -2.43 13.867 -6.832 1 92.69 355 GLN B O 1
ATOM 5419 N N . CYS B 1 356 ? -2.516 15.953 -6.035 1 94.44 356 CYS B N 1
ATOM 5420 C CA . CYS B 1 356 ? -1.38 15.68 -5.16 1 94.44 356 CYS B CA 1
ATOM 5421 C C . CYS B 1 356 ? -1.764 14.695 -4.059 1 94.44 356 CYS B C 1
ATOM 5423 O O . CYS B 1 356 ? -2.799 14.859 -3.41 1 94.44 356 CYS B O 1
ATOM 5425 N N . PRO B 1 357 ? -0.916 13.734 -3.875 1 94.75 357 PRO B N 1
ATOM 5426 C CA . PRO B 1 357 ? -1.187 12.812 -2.771 1 94.75 357 PRO B CA 1
ATOM 5427 C C . PRO B 1 357 ? -1.028 13.461 -1.4 1 94.75 357 PRO B C 1
ATOM 5429 O O . PRO B 1 357 ? -0.153 14.312 -1.215 1 94.75 357 PRO B O 1
ATOM 5432 N N . TRP B 1 358 ? -1.911 13.141 -0.542 1 93.81 358 TRP B N 1
ATOM 5433 C CA . TRP B 1 358 ? -1.756 13.438 0.878 1 93.81 358 TRP B CA 1
ATOM 5434 C C . TRP B 1 358 ? -1.173 12.242 1.625 1 93.81 358 TRP B C 1
ATOM 5436 O O . TRP B 1 358 ? -1.91 11.359 2.066 1 93.81 358 TRP B O 1
ATOM 5446 N N . ALA B 1 359 ? 0.147 12.234 1.71 1 93.69 359 ALA B N 1
ATOM 5447 C CA . ALA B 1 359 ? 0.87 11.086 2.248 1 93.69 359 ALA B CA 1
ATOM 5448 C C . ALA B 1 359 ? 1.638 11.469 3.512 1 93.69 359 ALA B C 1
ATOM 5450 O O . ALA B 1 359 ? 2.238 12.539 3.582 1 93.69 359 ALA B O 1
ATOM 5451 N N . GLY B 1 360 ? 1.495 10.688 4.52 1 94.75 360 GLY B N 1
ATOM 5452 C CA . GLY B 1 360 ? 2.318 10.828 5.711 1 94.75 360 GLY B CA 1
ATOM 5453 C C . GLY B 1 360 ? 3.547 9.938 5.695 1 94.75 360 GLY B C 1
ATOM 5454 O O . GLY B 1 360 ? 3.457 8.75 5.383 1 94.75 360 GLY B O 1
ATOM 5455 N N . GLN B 1 361 ? 4.637 10.539 5.957 1 94.81 361 GLN B N 1
ATOM 5456 C CA . GLN B 1 361 ? 5.859 9.766 6.148 1 94.81 361 GLN B CA 1
ATOM 5457 C C . GLN B 1 361 ? 6.078 9.438 7.621 1 94.81 361 GLN B C 1
ATOM 5459 O O . GLN B 1 361 ? 5.371 9.945 8.492 1 94.81 361 GLN B O 1
ATOM 5464 N N . LYS B 1 362 ? 7.031 8.5 7.918 1 94.19 362 LYS B N 1
ATOM 5465 C CA . LYS B 1 362 ? 7.359 8.109 9.289 1 94.19 362 LYS B CA 1
ATOM 5466 C C . LYS B 1 362 ? 6.105 7.695 10.055 1 94.19 362 LYS B C 1
ATOM 5468 O O . LYS B 1 362 ? 5.359 6.82 9.602 1 94.19 362 LYS B O 1
ATOM 5473 N N . GLY B 1 363 ? 5.883 8.266 11.109 1 95 363 GLY B N 1
ATOM 5474 C CA . GLY B 1 363 ? 4.754 7.887 11.945 1 95 363 GLY B CA 1
ATOM 5475 C C . GLY B 1 363 ? 3.457 8.562 11.539 1 95 363 GLY B C 1
ATOM 5476 O O . GLY B 1 363 ? 2.432 8.398 12.211 1 95 363 GLY B O 1
ATOM 5477 N N . SER B 1 364 ? 3.395 9.227 10.391 1 96.38 364 SER B N 1
ATOM 5478 C CA . SER B 1 364 ? 2.238 10.047 10.047 1 96.38 364 SER B CA 1
ATOM 5479 C C . SER B 1 364 ? 1.319 9.32 9.07 1 96.38 364 SER B C 1
ATOM 5481 O O . SER B 1 364 ? 0.263 9.836 8.703 1 96.38 364 SER B O 1
ATOM 5483 N N . GLY B 1 365 ? 1.819 8.094 8.711 1 94.69 365 GLY B N 1
ATOM 5484 C CA . GLY B 1 365 ? 0.832 7.484 7.836 1 94.69 365 GLY B CA 1
ATOM 5485 C C . GLY B 1 365 ? 1.258 6.129 7.312 1 94.69 365 GLY B C 1
ATOM 5486 O O . GLY B 1 365 ? 2.42 5.738 7.449 1 94.69 365 GLY B O 1
ATOM 5487 N N . PHE B 1 366 ? 0.361 5.387 6.785 1 95.44 366 PHE B N 1
ATOM 5488 C CA . PHE B 1 366 ? 0.428 4.152 6.016 1 95.44 366 PHE B CA 1
ATOM 5489 C C . PHE B 1 366 ? -0.557 4.184 4.852 1 95.44 366 PHE B C 1
ATOM 5491 O O . PHE B 1 366 ? -1.769 4.277 5.062 1 95.44 366 PHE B O 1
ATOM 5498 N N . GLY B 1 367 ? -0.024 4.117 3.676 1 92.19 367 GLY B N 1
ATOM 5499 C CA . GLY B 1 367 ? -0.875 4.492 2.559 1 92.19 367 GLY B CA 1
ATOM 5500 C C . GLY B 1 367 ? -1.143 5.984 2.486 1 92.19 367 GLY B C 1
ATOM 5501 O O . GLY B 1 367 ? -0.442 6.777 3.117 1 92.19 367 GLY B O 1
ATOM 5502 N N . TYR B 1 368 ? -2.033 6.41 1.64 1 90.5 368 TYR B N 1
ATOM 5503 C CA . TYR B 1 368 ? -2.252 7.852 1.593 1 90.5 368 TYR B CA 1
ATOM 5504 C C . TYR B 1 368 ? -3.521 8.188 0.82 1 90.5 368 TYR B C 1
ATOM 5506 O O . TYR B 1 368 ? -4.07 7.336 0.115 1 90.5 368 TYR B O 1
ATOM 5514 N N . HIS B 1 369 ? -3.941 9.438 1.104 1 88.56 369 HIS B N 1
ATOM 5515 C CA . HIS B 1 369 ? -5.098 10.023 0.435 1 88.56 369 HIS B CA 1
ATOM 5516 C C . HIS B 1 369 ? -4.707 10.648 -0.899 1 88.56 369 HIS B C 1
ATOM 5518 O O . HIS B 1 369 ? -3.561 11.062 -1.081 1 88.56 369 HIS B O 1
ATOM 5524 N N . SER B 1 370 ? -5.676 10.641 -1.766 1 90.56 370 SER B N 1
ATOM 5525 C CA . SER B 1 370 ? -5.629 11.43 -2.99 1 90.56 370 SER B CA 1
ATOM 5526 C C . SER B 1 370 ? -4.469 11 -3.881 1 90.56 370 SER B C 1
ATOM 5528 O O . SER B 1 370 ? -3.754 10.047 -3.561 1 90.56 370 SER B O 1
ATOM 5530 N N . GLY B 1 371 ? -4.441 11.641 -5.031 1 93.38 371 GLY B N 1
ATOM 5531 C CA . GLY B 1 371 ? -3.496 11.18 -6.039 1 93.38 371 GLY B CA 1
ATOM 5532 C C . GLY B 1 371 ? -3.916 9.891 -6.711 1 93.38 371 GLY B C 1
ATOM 5533 O O . GLY B 1 371 ? -4.684 9.109 -6.145 1 93.38 371 GLY B O 1
ATOM 5534 N N . GLU B 1 372 ? -3.344 9.688 -7.805 1 92.31 372 GLU B N 1
ATOM 5535 C CA . GLU B 1 372 ? -3.707 8.5 -8.57 1 92.31 372 GLU B CA 1
ATOM 5536 C C . GLU B 1 372 ? -3.445 7.223 -7.777 1 92.31 372 GLU B C 1
ATOM 5538 O O . GLU B 1 372 ? -4.336 6.383 -7.633 1 92.31 372 GLU B O 1
ATOM 5543 N N . ASP B 1 373 ? -2.295 7.148 -7.242 1 91.88 373 ASP B N 1
ATOM 5544 C CA . ASP B 1 373 ? -1.937 5.949 -6.488 1 91.88 373 ASP B CA 1
ATOM 5545 C C . ASP B 1 373 ? -2.803 5.805 -5.238 1 91.88 373 ASP B C 1
ATOM 5547 O O . ASP B 1 373 ? -3.193 4.695 -4.871 1 91.88 373 ASP B O 1
ATOM 5551 N N . GLY B 1 374 ? -3.061 6.941 -4.59 1 94.25 374 GLY B N 1
ATOM 5552 C CA . GLY B 1 374 ? -3.896 6.914 -3.402 1 94.25 374 GLY B CA 1
ATOM 5553 C C . GLY B 1 374 ? -5.32 6.473 -3.684 1 94.25 374 GLY B C 1
ATOM 5554 O O . GLY B 1 374 ? -5.914 5.734 -2.895 1 94.25 374 GLY B O 1
ATOM 5555 N N . TRP B 1 375 ? -5.852 6.883 -4.801 1 96.44 375 TRP B N 1
ATOM 5556 C CA . TRP B 1 375 ? -7.215 6.516 -5.18 1 96.44 375 TRP B CA 1
ATOM 5557 C C . TRP B 1 375 ? -7.281 5.051 -5.605 1 96.44 375 TRP B C 1
ATOM 5559 O O . TRP B 1 375 ? -8.273 4.371 -5.348 1 96.44 375 TRP B O 1
ATOM 5569 N N . ARG B 1 376 ? -6.238 4.574 -6.113 1 95.62 376 ARG B N 1
ATOM 5570 C CA . ARG B 1 376 ? -6.195 3.211 -6.633 1 95.62 376 ARG B CA 1
ATOM 5571 C C . ARG B 1 376 ? -6.02 2.201 -5.504 1 95.62 376 ARG B C 1
ATOM 5573 O O . ARG B 1 376 ? -6.223 1.001 -5.699 1 95.62 376 ARG B O 1
ATOM 5580 N N . GLN B 1 377 ? -5.68 2.641 -4.328 1 95.56 377 GLN B N 1
ATOM 5581 C CA . GLN B 1 377 ? -5.426 1.731 -3.215 1 95.56 377 GLN B CA 1
ATOM 5582 C C . GLN B 1 377 ? -6.707 1.028 -2.779 1 95.56 377 GLN B C 1
ATOM 5584 O O . GLN B 1 377 ? -6.66 0.043 -2.039 1 95.56 377 GLN B O 1
ATOM 5589 N N . PHE B 1 378 ? -7.859 1.438 -3.223 1 97.56 378 PHE B N 1
ATOM 5590 C CA . PHE B 1 378 ? -9.141 0.891 -2.775 1 97.56 378 PHE B CA 1
ATOM 5591 C C . PHE B 1 378 ? -9.594 -0.24 -3.691 1 97.56 378 PHE B C 1
ATOM 5593 O O . PHE B 1 378 ? -10.734 -0.685 -3.615 1 97.56 378 PHE B O 1
ATOM 5600 N N . SER B 1 379 ? -8.711 -0.657 -4.539 1 96.25 379 SER B N 1
ATOM 5601 C CA . SER B 1 379 ? -8.891 -1.807 -5.422 1 96.25 379 SER B CA 1
ATOM 5602 C C . SER B 1 379 ? -7.574 -2.527 -5.672 1 96.25 379 SER B C 1
ATOM 5604 O O . SER B 1 379 ? -6.504 -2.02 -5.324 1 96.25 379 SER B O 1
ATOM 5606 N N . SER B 1 380 ? -7.656 -3.701 -6.133 1 95.38 380 SER B N 1
ATOM 5607 C CA . SER B 1 380 ? -6.484 -4.461 -6.551 1 95.38 380 SER B CA 1
ATOM 5608 C C . SER B 1 380 ? -6.398 -4.551 -8.07 1 95.38 380 SER B C 1
ATOM 5610 O O . SER B 1 380 ? -7.406 -4.793 -8.742 1 95.38 380 SER B O 1
ATOM 5612 N N . PRO B 1 381 ? -5.176 -4.348 -8.562 1 95.75 381 PRO B N 1
ATOM 5613 C CA . PRO B 1 381 ? -5.047 -4.523 -10.008 1 95.75 381 PRO B CA 1
ATOM 5614 C C . PRO B 1 381 ? -5.137 -5.984 -10.438 1 95.75 381 PRO B C 1
ATOM 5616 O O . PRO B 1 381 ? -4.695 -6.875 -9.703 1 95.75 381 PRO B O 1
ATOM 5619 N N . LYS B 1 382 ? -5.699 -6.176 -11.555 1 96.38 382 LYS B N 1
ATOM 5620 C CA . LYS B 1 382 ? -5.809 -7.492 -12.172 1 96.38 382 LYS B CA 1
ATOM 5621 C C . LYS B 1 382 ? -5.445 -7.43 -13.656 1 96.38 382 LYS B C 1
ATOM 5623 O O . LYS B 1 382 ? -5.965 -6.594 -14.391 1 96.38 382 LYS B O 1
ATOM 5628 N N . SER B 1 383 ? -4.598 -8.297 -14.055 1 96 383 SER B N 1
ATOM 5629 C CA . SER B 1 383 ? -4.223 -8.383 -15.461 1 96 383 SER B CA 1
ATOM 5630 C C . SER B 1 383 ? -4.996 -9.484 -16.172 1 96 383 SER B C 1
ATOM 5632 O O . SER B 1 383 ? -4.949 -10.648 -15.766 1 96 383 SER B O 1
ATOM 5634 N N . LEU B 1 384 ? -5.734 -9.133 -17.141 1 96.31 384 LEU B N 1
ATOM 5635 C CA . LEU B 1 384 ? -6.266 -10.094 -18.109 1 96.31 384 LEU B CA 1
ATOM 5636 C C . LEU B 1 384 ? -5.297 -10.281 -19.266 1 96.31 384 LEU B C 1
ATOM 5638 O O . LEU B 1 384 ? -5.082 -9.359 -20.062 1 96.31 384 LEU B O 1
ATOM 5642 N N . VAL B 1 385 ? -4.734 -11.391 -19.328 1 96.62 385 VAL B N 1
ATOM 5643 C CA . VAL B 1 385 ? -3.656 -11.648 -20.266 1 96.62 385 VAL B CA 1
ATOM 5644 C C . VAL B 1 385 ? -4.172 -12.508 -21.422 1 96.62 385 VAL B C 1
ATOM 5646 O O . VAL B 1 385 ? -4.555 -13.664 -21.219 1 96.62 385 VAL B O 1
ATOM 5649 N N . TYR B 1 386 ? -4.074 -11.992 -22.594 1 94.25 386 TYR B N 1
ATOM 5650 C CA . TYR B 1 386 ? -4.57 -12.68 -23.781 1 94.25 386 TYR B CA 1
ATOM 5651 C C . TYR B 1 386 ? -3.428 -13.305 -24.562 1 94.25 386 TYR B C 1
ATOM 5653 O O . TYR B 1 386 ? -2.283 -12.852 -24.469 1 94.25 386 TYR B O 1
ATOM 5661 N N . ALA B 1 387 ? -3.828 -14.266 -25.328 1 90.38 387 ALA B N 1
ATOM 5662 C CA . ALA B 1 387 ? -2.836 -14.961 -26.141 1 90.38 387 ALA B CA 1
ATOM 5663 C C . ALA B 1 387 ? -2.354 -14.078 -27.297 1 90.38 387 ALA B C 1
ATOM 5665 O O . ALA B 1 387 ? -1.215 -14.211 -27.75 1 90.38 387 ALA B O 1
ATOM 5666 N N . THR B 1 388 ? -3.25 -13.18 -27.75 1 89.06 388 THR B N 1
ATOM 5667 C CA . THR B 1 388 ? -2.873 -12.305 -28.859 1 89.06 388 THR B CA 1
ATOM 5668 C C . THR B 1 388 ? -3.281 -10.867 -28.578 1 89.06 388 THR B C 1
ATOM 5670 O O . THR B 1 388 ? -4.234 -10.617 -27.828 1 89.06 388 THR B O 1
ATOM 5673 N N . ALA B 1 389 ? -2.523 -9.984 -29.219 1 90.38 389 ALA B N 1
ATOM 5674 C CA . ALA B 1 389 ? -2.84 -8.562 -29.109 1 90.38 389 ALA B CA 1
ATOM 5675 C C . ALA B 1 389 ? -4.227 -8.266 -29.672 1 90.38 389 ALA B C 1
ATOM 5677 O O . ALA B 1 389 ? -4.945 -7.414 -29.141 1 90.38 389 ALA B O 1
ATOM 5678 N N . GLU B 1 390 ? -4.562 -8.969 -30.703 1 90.31 390 GLU B N 1
ATOM 5679 C CA . GLU B 1 390 ? -5.832 -8.734 -31.375 1 90.31 390 GLU B CA 1
ATOM 5680 C C . GLU B 1 390 ? -7.012 -9 -30.453 1 90.31 390 GLU B C 1
ATOM 5682 O O . GLU B 1 390 ? -7.961 -8.219 -30.391 1 90.31 390 GLU B O 1
ATOM 5687 N N . GLU B 1 391 ? -6.906 -10.055 -29.703 1 89.69 391 GLU B N 1
ATOM 5688 C CA . GLU B 1 391 ? -7.977 -10.383 -28.766 1 89.69 391 GLU B CA 1
ATOM 5689 C C . GLU B 1 391 ? -8.078 -9.344 -27.656 1 89.69 391 GLU B C 1
ATOM 5691 O O . GLU B 1 391 ? -9.172 -8.906 -27.312 1 89.69 391 GLU B O 1
ATOM 5696 N N . ALA B 1 392 ? -6.98 -8.969 -27.141 1 90.25 392 ALA B N 1
ATOM 5697 C CA . ALA B 1 392 ? -6.949 -7.98 -26.062 1 90.25 392 ALA B CA 1
ATOM 5698 C C . ALA B 1 392 ? -7.555 -6.656 -26.516 1 90.25 392 ALA B C 1
ATOM 5700 O O . ALA B 1 392 ? -8.352 -6.047 -25.797 1 90.25 392 ALA B O 1
ATOM 5701 N N . GLU B 1 393 ? -7.207 -6.262 -27.75 1 91.88 393 GLU B N 1
ATOM 5702 C CA . GLU B 1 393 ? -7.699 -5 -28.297 1 91.88 393 GLU B CA 1
ATOM 5703 C C . GLU B 1 393 ? -9.211 -5.031 -28.469 1 91.88 393 GLU B C 1
ATOM 5705 O O . GLU B 1 393 ? -9.898 -4.051 -28.172 1 91.88 393 GLU B O 1
ATOM 5710 N N . ALA B 1 394 ? -9.672 -6.105 -28.922 1 89.81 394 ALA B N 1
ATOM 5711 C CA . ALA B 1 394 ? -11.102 -6.242 -29.156 1 89.81 394 ALA B CA 1
ATOM 5712 C C . ALA B 1 394 ? -11.883 -6.137 -27.859 1 89.81 394 ALA B C 1
ATOM 5714 O O . ALA B 1 394 ? -12.883 -5.41 -27.781 1 89.81 394 ALA B O 1
ATOM 5715 N N . VAL B 1 395 ? -11.414 -6.816 -26.906 1 88.12 395 VAL B N 1
ATOM 5716 C CA . VAL B 1 395 ? -12.086 -6.82 -25.609 1 88.12 395 VAL B CA 1
ATOM 5717 C C . VAL B 1 395 ? -11.961 -5.445 -24.953 1 88.12 395 VAL B C 1
ATOM 5719 O O . VAL B 1 395 ? -12.922 -4.941 -24.359 1 88.12 395 VAL B O 1
ATOM 5722 N N . PHE B 1 396 ? -10.812 -4.867 -25.062 1 90.12 396 PHE B N 1
ATOM 5723 C CA . PHE B 1 396 ? -10.57 -3.555 -24.469 1 90.12 396 PHE B CA 1
ATOM 5724 C C . PHE B 1 396 ? -11.547 -2.521 -25.016 1 90.12 396 PHE B C 1
ATOM 5726 O O . PHE B 1 396 ? -12.078 -1.704 -24.266 1 90.12 396 PHE B O 1
ATOM 5733 N N . ARG B 1 397 ? -11.789 -2.621 -26.297 1 87.56 397 ARG B N 1
ATOM 5734 C CA . ARG B 1 397 ? -12.711 -1.689 -26.953 1 87.56 397 ARG B CA 1
ATOM 5735 C C . ARG B 1 397 ? -14.125 -1.836 -26.391 1 87.56 397 ARG B C 1
ATOM 5737 O O . ARG B 1 397 ? -14.844 -0.848 -26.25 1 87.56 397 ARG B O 1
ATOM 5744 N N . GLU B 1 398 ? -14.43 -3 -25.922 1 82.94 398 GLU B N 1
ATOM 5745 C CA . GLU B 1 398 ? -15.742 -3.258 -25.344 1 82.94 398 GLU B CA 1
ATOM 5746 C C . GLU B 1 398 ? -15.82 -2.768 -23.906 1 82.94 398 GLU B C 1
ATOM 5748 O O . GLU B 1 398 ? -16.859 -2.27 -23.453 1 82.94 398 GLU B O 1
ATOM 5753 N N . LEU B 1 399 ? -14.719 -2.887 -23.203 1 79.69 399 LEU B N 1
ATOM 5754 C CA . LEU B 1 399 ? -14.68 -2.518 -21.797 1 79.69 399 LEU B CA 1
ATOM 5755 C C . LEU B 1 399 ? -14.711 -1.002 -21.625 1 79.69 399 LEU B C 1
ATOM 5757 O O . LEU B 1 399 ? -15.289 -0.494 -20.672 1 79.69 399 LEU B O 1
ATOM 5761 N N . VAL B 1 400 ? -14.055 -0.311 -22.516 1 74.81 400 VAL B N 1
ATOM 5762 C CA . VAL B 1 400 ? -13.969 1.142 -22.406 1 74.81 400 VAL B CA 1
ATOM 5763 C C . VAL B 1 400 ? -15.289 1.776 -22.828 1 74.81 400 VAL B C 1
ATOM 5765 O O . VAL B 1 400 ? -15.617 2.889 -22.406 1 74.81 400 VAL B O 1
ATOM 5768 N N . LYS B 1 401 ? -16.156 1.001 -23.625 1 70.5 401 LYS B N 1
ATOM 5769 C CA . LYS B 1 401 ? -17.453 1.527 -24.016 1 70.5 401 LYS B CA 1
ATOM 5770 C C . LYS B 1 401 ? -18.438 1.477 -22.844 1 70.5 401 LYS B C 1
ATOM 5772 O O . LYS B 1 401 ? -19.203 2.414 -22.641 1 70.5 401 LYS B O 1
#

Organism: Emiliania huxleyi (strain CCMP1516) (NCBI:txid280463)

Solvent-accessible surface area (backbone atoms only — not comparable to full-atom values): 38684 Å² total; per-residue (Å²): 80,42,60,24,48,68,60,48,50,48,46,52,53,53,53,69,62,42,62,68,58,51,51,51,45,52,61,48,62,55,67,44,83,38,83,55,22,20,35,38,40,66,42,42,67,46,28,33,36,36,37,26,38,47,71,48,31,47,45,53,40,49,66,52,48,48,36,28,42,74,40,65,23,31,38,36,34,30,35,22,64,79,24,45,66,58,21,48,51,47,51,51,54,50,43,73,76,43,69,87,82,38,59,43,81,46,84,43,52,70,68,52,50,50,52,53,61,57,32,88,75,40,39,28,42,36,36,40,46,48,41,70,58,46,30,53,49,44,35,57,25,14,85,68,49,38,48,65,31,28,42,28,36,27,61,11,29,33,39,35,40,72,62,26,60,52,69,60,49,25,51,50,49,42,50,42,6,31,45,69,30,8,43,41,58,69,22,42,41,32,32,37,29,10,54,90,39,37,69,66,35,50,53,48,30,52,61,57,40,69,67,38,34,58,39,60,26,84,40,89,76,27,60,16,17,30,41,77,33,65,68,54,42,50,48,32,50,51,33,54,51,50,31,40,74,66,60,19,42,74,78,37,53,45,70,67,46,26,52,52,45,40,67,74,41,67,90,50,36,52,56,44,44,22,33,35,38,54,40,48,87,82,31,64,48,64,66,47,69,54,61,29,30,37,41,38,29,24,66,42,92,59,45,65,70,56,53,33,51,58,54,48,62,46,67,38,8,28,33,33,29,35,29,47,68,41,70,66,57,35,49,59,45,49,72,63,37,65,32,6,30,28,4,37,63,44,62,33,89,82,60,41,36,85,60,46,48,52,24,24,27,65,48,4,20,40,56,36,42,40,18,55,71,30,37,39,66,38,32,43,61,24,32,42,19,34,72,37,43,69,59,31,50,57,51,47,58,60,70,76,101,80,41,59,24,48,70,60,47,50,47,46,53,53,54,54,68,62,42,61,68,58,50,53,52,44,53,62,49,62,56,67,42,82,37,83,54,22,20,35,38,41,65,42,42,66,45,29,32,36,37,37,25,37,47,73,48,32,48,43,52,41,48,66,53,46,49,36,28,43,74,39,65,22,30,38,38,35,30,35,21,65,78,25,44,64,57,21,48,52,46,51,50,54,50,43,74,76,41,68,87,82,39,58,43,80,46,83,43,52,70,67,51,51,50,51,53,61,57,32,88,76,39,39,28,42,35,35,40,46,49,40,70,57,47,29,52,49,44,35,57,23,12,86,68,50,38,48,66,33,27,43,27,35,26,61,10,32,34,38,36,40,70,62,26,60,52,70,60,49,26,51,50,50,42,50,40,5,31,45,68,29,7,43,42,59,69,21,42,41,32,32,36,28,11,54,90,40,36,68,67,37,50,53,48,29,51,61,57,42,68,66,38,33,58,38,58,26,84,39,88,77,28,59,17,15,29,40,76,32,66,68,54,41,47,49,32,51,51,32,52,52,50,32,42,75,66,59,20,43,74,79,36,53,45,70,68,46,28,53,52,44,40,67,75,40,67,90,50,36,51,55,44,45,22,33,35,38,54,40,48,88,82,32,64,47,64,66,45,67,54,61,30,29,36,42,38,29,23,67,41,93,58,45,66,68,55,53,33,51,58,56,48,63,47,66,38,8,30,32,33,29,35,30,48,68,40,71,66,59,35,48,58,46,49,72,64,36,66,31,5,30,28,5,36,64,43,62,34,89,81,60,41,37,84,60,47,48,52,23,26,27,65,48,5,20,40,56,38,43,41,17,54,71,31,37,39,66,37,32,42,61,23,32,42,19,32,73,38,42,68,58,31,50,56,50,47,58,58,70,75,102

Nearest PDB structures (foldseek):
  6j76-assembly1_B  TM=9.136E-01  e=7.767E-39  Vibrio variabilis
  3vz3-assembly1_B  TM=9.346E-01  e=4.485E-37  Picosynechococcus sp. PCC 7002
  3efv-assembly1_A  TM=9.356E-01  e=9.081E-37  Salmonella enterica subsp. enterica serovar Typhimurium
  8qms-assembly1_B  TM=9.473E-01  e=3.948E-36  Escherichia coli K-12
  8qmq-assembly1_B  TM=9.471E-01  e=4.187E-36  Escherichia coli K-12

Secondary structure (DSSP, 8-state):
----HHHHHHHHHHHH--HHHHHHHHHHT--EEETTTEEEEEEE-SEEEEE--SSSTTHHHHHHHHHHHHTT-EEEEE--TTSHHHHHHHHHHHHHHS-TTSEEE----HHHHHHHHH-TT--EEEEES-HHHHHHHHHHHGGGT-EEEEE----EEEEE-TTS-HHHHHHHHHHHHHGGGG--TT-EEEEEEEGGGHHHHHHHHHHHHTT--B--TTSTT-SB---S-HHHHHHHHHHHHHHHHTT-EEEE-HHHHHHHHHHHSTTS-----EEEESPPTT-HHHHS---SSEEEEEEE-S-HHHHHHHHH-SSEESEEEEE-S-HHHHHHHHHHS-SSEEEESS-HHHHS-TTS-EE-EETTEESEESHHHHHHTTEEEEEEEESSHHHHHHHHHHHH-/----HHHHHHHHHHHH--HHHHHHHHHHT--EEETTTEEEEEEE-SEEEEE--SSSTTHHHHHHHHHHHHTT-EEEEE--TTSHHHHHHHHHHHHHHS-TTSEEE----HHHHHHHHH-TT--EEEEES-HHHHHHHHHHHGGGT-EEEEE----EEEEE-TTS-HHHHHHHHHHHHHGGGG--TT-EEEEEEEGGGHHHHHHHHHHHHTT--B--TTSTT-SB---S-HHHHHHHHHHHHHHHHTT-EEEE-HHHHHHHHHHHSTTS-----EEEESPPTT-HHHHS---SSEEEEEEE-S-HHHHHHHHH-SSEESEEEEE-S-HHHHHHHHHHS-SSEEEESS-HHHHS-TTS-EE-EETTEESEESHHHHHHTTEEEEEEEESSHHHHHHHHHHHH-

pLDDT: mean 95.83, std 3.52, range [70.5, 98.94]